Protein AF-0000000084846246 (afdb_homodimer)

Radius of gyration: 46.97 Å; Cα contacts (8 Å, |Δi|>4): 2317; chains: 2; bounding box: 76×144×104 Å

Organism: Agaricus bisporus var. burnettii (strain JB137-S8 / ATCC MYA-4627 / FGSC 10392) (NCBI:txid597362)

Sequence (1184 aa):
MSSSNAGAFTSNASPPGPIDEKIGGDTRLIQSSSTQSQSLTLPRLQWKISRKTLVYLRLLIFIILEMGYIILAAVCLAKPVPLSLHFNFAAEKVEGGFTVVFIVWQSIAILMGAYFAADAFSREWSFQLTHIAPGTDRNSLRAIDRVSTMTSGFIDRTSHLLFKKPSGTFKLAFLASISFMALSSLAPGTINVDTILIDSPTTLQIGRLVLSHATDDKFAKSITTIDRANLILRLEMIEHSPFGLNLEPNMLTVVPRVDLASFNGTIEYNSDVIEFHHDCHWEAPRFFYTSDDDVIIPAADQQWYGATVGLGLTYPGSSVGPLYLKSYPITGEVSTSAFIFSGGNTSISIPQSNPPKPFAIDLGSLPTTFDASGAGLELEFNSSYAPLSSILICDPRLKISGGRIRVTNDGTLKVINSGETPIGNIPRSEANLIFTNAFQIALWVPEILTEVNAVNNLASIMFMPNSSTVDWNTARNIRPLDLPSINKNMDTFMLSGAKAYIDGYNKKGTNPVAGYNLETVSAMGQRQTYALSTSKWLFIAIVALFAIATLLLLAIFTSTRKTERLPFDLINVFNALSEEGGTSGSLAAQNRMSSSNAGAFTSNASPPGPIDEKIGGDTRLIQSSSTQSQSLTLPRLQWKISRKTLVYLRLLIFIILEMGYIILAAVCLAKPVPLSLHFNFAAEKVEGGFTVVFIVWQSIAILMGAYFAADAFSREWSFQLTHIAPGTDRNSLRAIDRVSTMTSGFIDRTSHLLFKKPSGTFKLAFLASISFMALSSLAPGTINVDTILIDSPTTLQIGRLVLSHATDDKFAKSITTIDRANLILRLEMIEHSPFGLNLEPNMLTVVPRVDLASFNGTIEYNSDVIEFHHDCHWEAPRFFYTSDDDVIIPAADQQWYGATVGLGLTYPGSSVGPLYLKSYPITGEVSTSAFIFSGGNTSISIPQSNPPKPFAIDLGSLPTTFDASGAGLELEFNSSYAPLSSILICDPRLKISGGRIRVTNDGTLKVINSGETPIGNIPRSEANLIFTNAFQIALWVPEILTEVNAVNNLASIMFMPNSSTVDWNTARNIRPLDLPSINKNMDTFMLSGAKAYIDGYNKKGTNPVAGYNLETVSAMGQRQTYALSTSKWLFIAIVALFAIATLLLLAIFTSTRKTERLPFDLINVFNALSEEGGTSGSLAAQNR

Solvent-accessible surface area (backbone atoms only — not comparable to full-atom values): 62372 Å² total; per-residue (Å²): 127,89,70,82,75,80,78,77,81,69,80,65,81,69,79,78,71,83,76,73,71,74,74,71,70,81,68,76,74,70,72,75,68,78,67,72,72,65,71,72,62,62,70,76,73,64,70,73,60,49,73,66,54,51,53,54,47,28,51,47,49,24,52,52,47,49,48,52,51,51,50,51,43,47,48,20,55,75,45,62,46,74,49,89,67,85,63,91,65,55,68,62,55,54,42,22,51,52,36,25,52,39,36,47,53,43,49,57,28,44,57,38,49,47,47,57,33,31,40,38,33,14,21,45,37,48,57,49,57,71,69,53,63,94,84,70,55,78,64,58,54,53,61,40,32,44,50,21,26,40,68,35,46,70,67,47,44,50,49,41,59,73,76,43,90,64,54,72,56,43,55,41,25,52,52,31,49,53,34,48,53,48,45,62,28,45,48,38,27,19,56,42,72,39,80,41,76,41,83,38,82,41,76,41,48,25,22,30,56,71,75,63,61,85,50,85,71,19,60,49,33,48,50,52,39,23,47,44,7,26,53,42,34,46,35,39,75,48,66,67,39,83,68,85,62,42,68,42,86,49,46,44,55,57,35,65,78,70,71,52,84,81,35,80,33,43,36,34,37,73,42,28,33,37,38,44,54,45,51,57,50,74,37,51,54,47,86,40,76,45,95,84,71,43,44,36,32,60,52,96,93,38,68,31,31,62,51,38,68,42,99,38,64,82,39,62,21,14,17,44,35,44,36,43,66,87,50,63,79,51,35,35,73,36,42,51,28,41,31,40,38,13,14,18,29,96,84,43,49,42,81,94,40,85,72,72,38,55,26,30,29,28,48,69,92,50,53,57,30,80,35,87,33,12,31,24,40,77,44,95,79,32,42,6,22,16,38,28,32,28,28,40,40,34,35,34,68,78,42,81,18,7,25,36,37,35,36,40,59,88,38,42,39,41,74,78,43,74,75,44,77,58,75,66,46,60,40,65,39,50,54,11,38,44,56,35,37,31,50,43,48,42,38,58,49,78,42,75,91,46,67,41,25,34,57,24,50,60,50,30,58,42,42,34,64,64,32,63,72,43,42,54,69,74,43,56,60,42,51,63,50,58,63,72,57,32,23,52,35,49,39,56,50,46,59,45,14,43,57,37,44,29,54,4,57,48,42,58,68,57,34,39,47,71,39,65,38,68,40,81,40,74,25,40,33,23,41,78,39,44,18,38,31,38,38,69,67,49,46,52,51,42,54,51,40,49,52,50,33,52,52,34,50,52,49,43,57,53,48,54,70,70,43,93,62,49,50,56,35,60,66,49,52,47,52,57,57,53,62,57,42,71,73,54,83,32,80,76,55,66,80,106,138,84,80,80,70,83,75,78,81,64,82,61,86,77,70,93,77,76,88,72,80,67,79,71,74,73,68,68,76,70,74,76,67,79,68,71,74,65,68,71,61,63,70,74,74,67,73,72,61,50,73,64,54,50,52,54,48,29,51,48,51,25,51,51,47,50,48,51,51,51,49,53,43,48,48,19,54,75,44,63,44,74,48,89,66,84,63,91,64,58,67,62,56,54,42,22,51,51,38,25,52,38,36,48,54,42,50,58,28,44,57,37,50,48,49,58,33,33,42,38,32,14,20,47,36,49,58,47,56,71,67,55,63,94,80,70,54,76,64,58,54,52,60,43,31,42,50,22,26,42,67,34,47,72,66,46,44,50,49,38,60,74,76,44,90,63,54,72,57,42,54,43,26,52,53,33,50,52,35,49,53,50,44,62,28,45,47,36,27,20,56,42,72,40,80,42,77,42,82,37,82,43,77,41,47,25,21,30,56,71,76,65,61,86,52,87,69,18,61,49,34,48,51,54,38,24,47,42,7,24,54,43,34,46,35,39,74,47,66,65,38,82,67,87,61,43,67,42,85,50,47,45,54,58,35,67,77,69,70,51,82,81,33,79,33,41,38,35,35,73,42,27,33,38,39,44,55,44,51,60,52,77,39,51,55,47,86,39,77,45,98,86,72,43,40,37,33,60,52,96,93,38,67,31,30,63,50,39,70,41,98,39,62,83,38,60,20,15,15,45,35,44,37,42,67,87,51,62,79,51,36,35,72,35,43,51,28,42,32,42,39,12,14,18,27,96,85,43,49,42,82,92,40,85,72,73,38,54,25,30,29,28,48,69,93,52,53,57,30,83,38,88,34,11,31,23,39,77,43,96,80,31,42,6,21,15,38,29,31,30,28,42,39,35,36,35,68,78,42,81,21,8,24,37,35,37,36,39,58,88,38,41,38,41,73,78,43,74,75,43,76,59,76,65,45,60,39,66,39,51,53,11,38,45,55,37,37,30,52,42,46,44,36,58,50,77,43,74,88,45,65,41,26,33,57,24,50,61,49,30,59,43,43,33,63,66,33,64,73,44,43,55,68,74,43,54,61,40,52,62,50,59,63,72,59,32,24,52,34,49,39,56,50,45,59,45,16,42,58,39,45,30,52,5,58,49,40,59,69,58,33,38,47,69,38,65,36,69,41,80,41,71,25,38,31,21,41,76,39,45,18,38,32,38,38,69,68,48,46,54,53,42,52,52,40,50,51,51,34,52,51,34,51,50,50,42,56,55,48,54,70,70,43,91,61,50,50,57,37,61,64,50,52,47,52,58,55,54,62,54,47,70,73,55,85,36,82,74,56,66,82,104

Secondary structure (DSSP, 8-state):
--------------------------------------------------HHHHHHHHHHHHHHHHHHHHHHHHHHHHS-EE----S---HHHHHHHHHHHHHHHHHHHHHHHHHHHHHHHHTHHHHHHHHS-TT--HHHHHHHHHHHSTT--HHHHHHHHHHS---HHHHHHHHHHHHHHHHHHHGGGTEEEEEEEEEEEEEEEEE------SSTHHHHHHHHHHHHHHHHHIIIIIS----SPBPPTTEEE--B---GGG-SS-EEEEEEEEE---EEEEE----EE-TTS-EEEEETTEEEB--EE-SSSSSB--EEEEEB-S-HHHHTT---EEEEEEEB-SS-B-TT-SS--B-SBB-TTS--EEEEEEEEE--SS--EEEEEEEEEEEE---EEEEEEEEE-TTSBEEEEEEEE---SSS-HHHHHHHHHHTTHHHHHSPPTT--S-B--HHHHHHHSSSTTT--TTT--SBPPPPHHHHHHHHHHHHHHHHHHHHT-B---TT-SSPPB-EEEEEEEEEEEEEEEEE-HHHHHHHHHHHHHHHHHHHHHHHHHHHS-PPPS-HHHHHHHHHHHHHHS--HHHHT-/--------------------------------------------------HHHHHHHHHHHHHHHHHHHHHHHHHHHHS-EE----S---HHHHHHHHHHHHHHHHHHHHHHHHHHHHHHHHTHHHHHHHTS-TT--HHHHHHHHHHHSTT--HHHHHHHHHHS---HHHHHHHHHHHHHHHHHHHGGGTEEEEEEEEEEEEEEEEE------SSTHHHHHHHHHHHHHHHHHIIIIIS----SPBPPTTEEE--B---GGG-SS-EEEEEEEEE---EEEEE----EE-TTS-EEEEETTEEEB--EE-SSSSSB--EEEEEB-S-HHHHTT---EEEEEEEB-SS-B-TT-SS--B-SBB-TTS--EEEEEEEEE--SS--EEEEEEEEEEEE---EEEEEEEEE-TTSBEEEEEEEE---SSS-HHHHHHHHHHTTHHHHHSPPTT--S-B--HHHHHHHSSSTTT--TTT--SBPPPPHHHHHHHHHHHHHHHHHHHHT-B---TT-SSPPB-EEEEEEEEEEEEEEEEE-HHHHHHHHHHHHHHHHHHHHHHHHHHHS-PPPS-HHHHHHHHHHHHHHS--TTTTT-

Structure (mmCIF, N/CA/C/O backbone):
data_AF-0000000084846246-model_v1
#
loop_
_entity.id
_entity.type
_entity.pdbx_description
1 polymer 'Uncharacterized protein'
#
loop_
_atom_site.group_PDB
_atom_site.id
_atom_site.type_symbol
_atom_site.label_atom_id
_atom_site.label_alt_id
_atom_site.label_comp_id
_atom_site.label_asym_id
_atom_site.label_entity_id
_atom_site.label_seq_id
_atom_site.pdbx_PDB_ins_code
_atom_site.Cartn_x
_atom_site.Cartn_y
_atom_site.Cartn_z
_atom_site.occupancy
_atom_site.B_iso_or_equiv
_atom_site.auth_seq_id
_atom_site.auth_comp_id
_atom_site.auth_asym_id
_atom_site.auth_atom_id
_atom_site.pdbx_PDB_model_num
ATOM 1 N N . MET A 1 1 ? -12.75 27.969 -24.953 1 18.19 1 MET A N 1
ATOM 2 C CA . MET A 1 1 ? -14.117 27.578 -25.297 1 18.19 1 MET A CA 1
ATOM 3 C C . MET A 1 1 ? -14.148 26.828 -26.625 1 18.19 1 MET A C 1
ATOM 5 O O . MET A 1 1 ? -15.211 26.344 -27.047 1 18.19 1 MET A O 1
ATOM 9 N N . SER A 1 2 ? -13.094 26.891 -27.453 1 18.95 2 SER A N 1
ATOM 10 C CA . SER A 1 2 ? -13.414 26.609 -28.844 1 18.95 2 SER A CA 1
ATOM 11 C C . SER A 1 2 ? -13.805 25.141 -29.031 1 18.95 2 SER A C 1
ATOM 13 O O . SER A 1 2 ? -13.133 24.25 -28.5 1 18.95 2 SER A O 1
ATOM 15 N N . SER A 1 3 ? -15.047 24.844 -29.516 1 19.8 3 SER A N 1
ATOM 16 C CA . SER A 1 3 ? -16.141 23.906 -29.734 1 19.8 3 SER A CA 1
ATOM 17 C C . SER A 1 3 ? -15.789 22.891 -30.828 1 19.8 3 SER A C 1
ATOM 19 O O . SER A 1 3 ? -16.672 22.344 -31.484 1 19.8 3 SER A O 1
ATOM 21 N N . SER A 1 4 ? -14.484 22.578 -31.016 1 20.17 4 SER A N 1
ATOM 22 C CA . SER A 1 4 ? -14.258 21.922 -32.312 1 20.17 4 SER A CA 1
ATOM 23 C C . SER A 1 4 ? -15.109 20.672 -32.438 1 20.17 4 SER A C 1
ATOM 25 O O . SER A 1 4 ? -15.281 19.922 -31.484 1 20.17 4 SER A O 1
ATOM 27 N N . ASN A 1 5 ? -15.883 20.531 -33.5 1 18.47 5 ASN A N 1
ATOM 28 C CA . ASN A 1 5 ? -17.016 19.922 -34.188 1 18.47 5 ASN A CA 1
ATOM 29 C C . ASN A 1 5 ? -16.766 18.438 -34.5 1 18.47 5 ASN A C 1
ATOM 31 O O . ASN A 1 5 ? -15.977 18.109 -35.375 1 18.47 5 ASN A O 1
ATOM 35 N N . ALA A 1 6 ? -16.531 17.578 -33.469 1 20 6 ALA A N 1
ATOM 36 C CA . ALA A 1 6 ? -16.172 16.172 -33.656 1 20 6 ALA A CA 1
ATOM 37 C C . ALA A 1 6 ? -17.234 15.445 -34.5 1 20 6 ALA A C 1
ATOM 39 O O . ALA A 1 6 ? -18.391 15.359 -34.062 1 20 6 ALA A O 1
ATOM 40 N N . GLY A 1 7 ? -17.109 15.508 -35.875 1 17.5 7 GLY A N 1
ATOM 41 C CA . GLY A 1 7 ? -17.984 15.109 -36.938 1 17.5 7 GLY A CA 1
ATOM 42 C C . GLY A 1 7 ? -18.484 13.68 -36.812 1 17.5 7 GLY A C 1
ATOM 43 O O . GLY A 1 7 ? -17.75 12.789 -36.406 1 17.5 7 GLY A O 1
ATOM 44 N N . ALA A 1 8 ? -19.734 13.406 -36.5 1 19.94 8 ALA A N 1
ATOM 45 C CA . ALA A 1 8 ? -20.719 12.359 -36.188 1 19.94 8 ALA A CA 1
ATOM 46 C C . ALA A 1 8 ? -20.859 11.398 -37.375 1 19.94 8 ALA A C 1
ATOM 48 O O . ALA A 1 8 ? -21.438 11.75 -38.406 1 19.94 8 ALA A O 1
ATOM 49 N N . PHE A 1 9 ? -19.688 10.742 -37.938 1 18.62 9 PHE A N 1
ATOM 50 C CA . PHE A 1 9 ? -19.828 10.062 -39.188 1 18.62 9 PHE A CA 1
ATOM 51 C C . PHE A 1 9 ? -20.969 9.047 -39.156 1 18.62 9 PHE A C 1
ATOM 53 O O . PHE A 1 9 ? -21.047 8.25 -38.219 1 18.62 9 PHE A O 1
ATOM 60 N N . THR A 1 10 ? -22.125 9.352 -39.625 1 20.64 10 THR A N 1
ATOM 61 C CA . THR A 1 10 ? -23.469 8.805 -39.781 1 20.64 10 THR A CA 1
ATOM 62 C C . THR A 1 10 ? -23.438 7.523 -40.594 1 20.64 10 THR A C 1
ATOM 64 O O . THR A 1 10 ? -24.453 7.105 -41.156 1 20.64 10 THR A O 1
ATOM 67 N N . SER A 1 11 ? -22.453 6.562 -40.281 1 18.77 11 SER A N 1
ATOM 68 C CA . SER A 1 11 ? -22.266 5.512 -41.281 1 18.77 11 SER A CA 1
ATOM 69 C C . SER A 1 11 ? -23.578 4.762 -41.531 1 18.77 11 SER A C 1
ATOM 71 O O . SER A 1 11 ? -24.188 4.242 -40.594 1 18.77 11 SER A O 1
ATOM 73 N N . ASN A 1 12 ? -24.312 5.125 -42.5 1 19.8 12 ASN A N 1
ATOM 74 C CA . ASN A 1 12 ? -25.641 4.844 -43.031 1 19.8 12 ASN A CA 1
ATOM 75 C C . ASN A 1 12 ? -25.75 3.395 -43.5 1 19.8 12 ASN A C 1
ATOM 77 O O . ASN A 1 12 ? -26.672 3.047 -44.25 1 19.8 12 ASN A O 1
ATOM 81 N N . ALA A 1 13 ? -24.734 2.547 -43.188 1 22.73 13 ALA A N 1
ATOM 82 C CA . ALA A 1 13 ? -24.734 1.451 -44.156 1 22.73 13 ALA A CA 1
ATOM 83 C C . ALA A 1 13 ? -26.047 0.683 -44.125 1 22.73 13 ALA A C 1
ATOM 85 O O . ALA A 1 13 ? -26.562 0.363 -43.062 1 22.73 13 ALA A O 1
ATOM 86 N N . SER A 1 14 ? -26.797 0.843 -45.188 1 21.59 14 SER A N 1
ATOM 87 C CA . SER A 1 14 ? -28.156 0.459 -45.531 1 21.59 14 SER A CA 1
ATOM 88 C C . SER A 1 14 ? -28.328 -1.054 -45.469 1 21.59 14 SER A C 1
ATOM 90 O O . SER A 1 14 ? -27.469 -1.81 -45.906 1 21.59 14 SER A O 1
ATOM 92 N N . PRO A 1 15 ? -29.141 -1.562 -44.531 1 24.22 15 PRO A N 1
ATOM 93 C CA . PRO A 1 15 ? -29.328 -2.969 -44.156 1 24.22 15 PRO A CA 1
ATOM 94 C C . PRO A 1 15 ? -29.812 -3.824 -45.312 1 24.22 15 PRO A C 1
ATOM 96 O O . PRO A 1 15 ? -30.828 -3.52 -45.938 1 24.22 15 PRO A O 1
ATOM 99 N N . PRO A 1 16 ? -28.781 -4.332 -46.125 1 23.89 16 PRO A N 1
ATOM 100 C CA . PRO A 1 16 ? -29.125 -4.926 -47.438 1 23.89 16 PRO A CA 1
ATOM 101 C C . PRO A 1 16 ? -30.312 -5.887 -47.344 1 23.89 16 PRO A C 1
ATOM 103 O O . PRO A 1 16 ? -30.594 -6.43 -46.25 1 23.89 16 PRO A O 1
ATOM 106 N N . GLY A 1 17 ? -31.25 -5.664 -48.188 1 22.94 17 GLY A N 1
ATOM 107 C CA . GLY A 1 17 ? -32.625 -6.125 -48.406 1 22.94 17 GLY A CA 1
ATOM 108 C C . GLY A 1 17 ? -32.719 -7.633 -48.562 1 22.94 17 GLY A C 1
ATOM 109 O O . GLY A 1 17 ? -31.703 -8.312 -48.75 1 22.94 17 GLY A O 1
ATOM 110 N N . PRO A 1 18 ? -33.75 -8.172 -47.875 1 24 18 PRO A N 1
ATOM 111 C CA . PRO A 1 18 ? -34.062 -9.57 -47.594 1 24 18 PRO A CA 1
ATOM 112 C C . PRO A 1 18 ? -34.094 -10.445 -48.844 1 24 18 PRO A C 1
ATOM 114 O O . PRO A 1 18 ? -34.781 -10.109 -49.812 1 24 18 PRO A O 1
ATOM 117 N N . ILE A 1 19 ? -32.906 -10.867 -49.281 1 22.38 19 ILE A N 1
ATOM 118 C CA . ILE A 1 19 ? -32.781 -11.594 -50.562 1 22.38 19 ILE A CA 1
ATOM 119 C C . ILE A 1 19 ? -33.812 -12.727 -50.594 1 22.38 19 ILE A C 1
ATOM 121 O O . ILE A 1 19 ? -33.875 -13.531 -49.656 1 22.38 19 ILE A O 1
ATOM 125 N N . ASP A 1 20 ? -34.812 -12.492 -51.344 1 22.88 20 ASP A N 1
ATOM 126 C CA . ASP A 1 20 ? -36 -13.266 -51.688 1 22.88 20 ASP A CA 1
ATOM 127 C C . ASP A 1 20 ? -35.656 -14.609 -52.312 1 22.88 20 ASP A C 1
ATOM 129 O O . ASP A 1 20 ? -35.281 -14.672 -53.5 1 22.88 20 ASP A O 1
ATOM 133 N N . GLU A 1 21 ? -34.656 -15.211 -51.688 1 20.56 21 GLU A N 1
ATOM 134 C CA . GLU A 1 21 ? -34.188 -16.359 -52.469 1 20.56 21 GLU A CA 1
ATOM 135 C C . GLU A 1 21 ? -35.344 -17.328 -52.75 1 20.56 21 GLU A C 1
ATOM 137 O O . GLU A 1 21 ? -36 -17.812 -51.812 1 20.56 21 GLU A O 1
ATOM 142 N N . LYS A 1 22 ? -36.062 -16.922 -53.781 1 23.28 22 LYS A N 1
ATOM 143 C CA . LYS A 1 22 ? -37.156 -17.734 -54.375 1 23.28 22 LYS A CA 1
ATOM 144 C C . LYS A 1 22 ? -36.688 -19.172 -54.531 1 23.28 22 LYS A C 1
ATOM 146 O O . LYS A 1 22 ? -35.875 -19.469 -55.406 1 23.28 22 LYS A O 1
ATOM 151 N N . ILE A 1 23 ? -36.531 -19.922 -53.438 1 21.77 23 ILE A N 1
ATOM 152 C CA . ILE A 1 23 ? -36.125 -21.312 -53.375 1 21.77 23 ILE A CA 1
ATOM 153 C C . ILE A 1 23 ? -37.062 -22.172 -54.219 1 21.77 23 ILE A C 1
ATOM 155 O O . ILE A 1 23 ? -38.219 -22.312 -53.906 1 21.77 23 ILE A O 1
ATOM 159 N N . GLY A 1 24 ? -37.125 -21.781 -55.562 1 21.94 24 GLY A N 1
ATOM 160 C CA . GLY A 1 24 ? -37.938 -22.547 -56.469 1 21.94 24 GLY A CA 1
ATOM 161 C C . GLY A 1 24 ? -37.781 -24.047 -56.312 1 21.94 24 GLY A C 1
ATOM 162 O O . GLY A 1 24 ? -36.656 -24.516 -56 1 21.94 24 GLY A O 1
ATOM 163 N N . GLY A 1 25 ? -38.906 -24.641 -55.875 1 22.72 25 GLY A N 1
ATOM 164 C CA . GLY A 1 25 ? -39.188 -26 -55.438 1 22.72 25 GLY A CA 1
ATOM 165 C C . GLY A 1 25 ? -38.906 -27.047 -56.5 1 22.72 25 GLY A C 1
ATOM 166 O O . GLY A 1 25 ? -39.375 -28.172 -56.438 1 22.72 25 GLY A O 1
ATOM 167 N N . ASP A 1 26 ? -38.281 -26.516 -57.594 1 23.31 26 ASP A N 1
ATOM 168 C CA . ASP A 1 26 ? -38.344 -27.562 -58.625 1 23.31 26 ASP A CA 1
ATOM 169 C C . ASP A 1 26 ? -37.844 -28.891 -58.094 1 23.31 26 ASP A C 1
ATOM 171 O O . ASP A 1 26 ? -36.781 -28.953 -57.438 1 23.31 26 ASP A O 1
ATOM 175 N N . THR A 1 27 ? -38.781 -29.844 -58.031 1 23.67 27 THR A N 1
ATOM 176 C CA . THR A 1 27 ? -38.969 -31.172 -57.469 1 23.67 27 THR A CA 1
ATOM 177 C C . THR A 1 27 ? -38 -32.156 -58.125 1 23.67 27 THR A C 1
ATOM 179 O O . THR A 1 27 ? -38.094 -33.375 -57.875 1 23.67 27 THR A O 1
ATOM 182 N N . ARG A 1 28 ? -37.375 -31.719 -59.188 1 26.95 28 ARG A N 1
ATOM 183 C CA . ARG A 1 28 ? -37 -32.781 -60.094 1 26.95 28 ARG A CA 1
ATOM 184 C C . ARG A 1 28 ? -36.312 -33.906 -59.344 1 26.95 28 ARG A C 1
ATOM 186 O O . ARG A 1 28 ? -35.375 -33.688 -58.562 1 26.95 28 ARG A O 1
ATOM 193 N N . LEU A 1 29 ? -37.062 -35 -59.312 1 19.91 29 LEU A N 1
ATOM 194 C CA . LEU A 1 29 ? -36.812 -36.344 -58.812 1 19.91 29 LEU A CA 1
ATOM 195 C C . LEU A 1 29 ? -35.438 -36.844 -59.25 1 19.91 29 LEU A C 1
ATOM 197 O O . LEU A 1 29 ? -35.188 -37 -60.438 1 19.91 29 LEU A O 1
ATOM 201 N N . ILE A 1 30 ? -34.469 -36.219 -58.719 1 24.86 30 ILE A N 1
ATOM 202 C CA . ILE A 1 30 ? -33.156 -36.656 -59.156 1 24.86 30 ILE A CA 1
ATOM 203 C C . ILE A 1 30 ? -33.031 -38.188 -59.031 1 24.86 30 ILE A C 1
ATOM 205 O O . ILE A 1 30 ? -33.344 -38.75 -57.969 1 24.86 30 ILE A O 1
ATOM 209 N N . GLN A 1 31 ? -33.281 -38.812 -60.188 1 23.14 31 GLN A N 1
ATOM 210 C CA . GLN A 1 31 ? -33 -40.219 -60.469 1 23.14 31 GLN A CA 1
ATOM 211 C C . GLN A 1 31 ? -31.688 -40.656 -59.781 1 23.14 31 GLN A C 1
ATOM 213 O O . GLN A 1 31 ? -30.656 -40 -59.938 1 23.14 31 GLN A O 1
ATOM 218 N N . SER A 1 32 ? -31.906 -41.219 -58.688 1 22.48 32 SER A N 1
ATOM 219 C CA . SER A 1 32 ? -30.875 -41.781 -57.812 1 22.48 32 SER A CA 1
ATOM 220 C C . SER A 1 32 ? -29.859 -42.594 -58.594 1 22.48 32 SER A C 1
ATOM 222 O O . SER A 1 32 ? -30.188 -43.625 -59.156 1 22.48 32 SER A O 1
ATOM 224 N N . SER A 1 33 ? -29.203 -41.875 -59.594 1 25.62 33 SER A N 1
ATOM 225 C CA . SER A 1 33 ? -28.125 -42.625 -60.219 1 25.62 33 SER A CA 1
ATOM 226 C C . SER A 1 33 ? -27.344 -43.438 -59.188 1 25.62 33 SER A C 1
ATOM 228 O O . SER A 1 33 ? -26.969 -42.875 -58.125 1 25.62 33 SER A O 1
ATOM 230 N N . SER A 1 34 ? -27.641 -44.719 -59.125 1 25.38 34 SER A N 1
ATOM 231 C CA . SER A 1 34 ? -26.906 -45.719 -58.344 1 25.38 34 SER A CA 1
ATOM 232 C C . SER A 1 34 ? -25.406 -45.531 -58.438 1 25.38 34 SER A C 1
ATOM 234 O O . SER A 1 34 ? -24.812 -45.719 -59.5 1 25.38 34 SER A O 1
ATOM 236 N N . THR A 1 35 ? -25 -44.344 -58.031 1 26.62 35 THR A N 1
ATOM 237 C CA . THR A 1 35 ? -23.547 -44.156 -58 1 26.62 35 THR A CA 1
ATOM 238 C C . THR A 1 35 ? -22.844 -45.375 -57.438 1 26.62 35 THR A C 1
ATOM 240 O O . THR A 1 35 ? -23.172 -45.812 -56.344 1 26.62 35 THR A O 1
ATOM 243 N N . GLN A 1 36 ? -22.453 -46.219 -58.344 1 25.88 36 GLN A N 1
ATOM 244 C CA . GLN A 1 36 ? -21.469 -47.281 -58.062 1 25.88 36 GLN A CA 1
ATOM 245 C C . GLN A 1 36 ? -20.406 -46.781 -57.062 1 25.88 36 GLN A C 1
ATOM 247 O O . GLN A 1 36 ? -19.734 -45.781 -57.344 1 25.88 36 GLN A O 1
ATOM 252 N N . SER A 1 37 ? -20.859 -46.781 -55.844 1 24.59 37 SER A N 1
ATOM 253 C CA . SER A 1 37 ? -19.875 -46.5 -54.812 1 24.59 37 SER A CA 1
ATOM 254 C C . SER A 1 37 ? -18.531 -47.156 -55.125 1 24.59 37 SER A C 1
ATOM 256 O O . SER A 1 37 ? -18.422 -48.375 -55.156 1 24.59 37 SER A O 1
ATOM 258 N N . GLN A 1 38 ? -17.938 -46.656 -56.281 1 24.97 38 GLN A N 1
ATOM 259 C CA . GLN A 1 38 ? -16.531 -47.031 -56.375 1 24.97 38 GLN A CA 1
ATOM 260 C C . GLN A 1 38 ? -15.859 -47 -55.031 1 24.97 38 GLN A C 1
ATOM 262 O O . GLN A 1 38 ? -15.828 -45.969 -54.375 1 24.97 38 GLN A O 1
ATOM 267 N N . SER A 1 39 ? -16.109 -48.094 -54.344 1 25.16 39 SER A N 1
ATOM 268 C CA . SER A 1 39 ? -15.273 -48.25 -53.156 1 25.16 39 SER A CA 1
ATOM 269 C C . SER A 1 39 ? -13.891 -47.656 -53.375 1 25.16 39 SER A C 1
ATOM 271 O O . SER A 1 39 ? -13.195 -48.031 -54.344 1 25.16 39 SER A O 1
ATOM 273 N N . LEU A 1 40 ? -13.859 -46.312 -53.312 1 26.42 40 LEU A N 1
ATOM 274 C CA . LEU A 1 40 ? -12.523 -45.719 -53.219 1 26.42 40 LEU A CA 1
ATOM 275 C C . LEU A 1 40 ? -11.57 -46.688 -52.5 1 26.42 40 LEU A C 1
ATOM 277 O O . LEU A 1 40 ? -11.641 -46.844 -51.281 1 26.42 40 LEU A O 1
ATOM 281 N N . THR A 1 41 ? -11.477 -47.844 -53.125 1 26.72 41 THR A N 1
ATOM 282 C CA . THR A 1 41 ? -10.297 -48.531 -52.656 1 26.72 41 THR A CA 1
ATOM 283 C C . THR A 1 41 ? -9.133 -47.562 -52.469 1 26.72 41 THR A C 1
ATOM 285 O O . THR A 1 41 ? -8.688 -46.938 -53.406 1 26.72 41 THR A O 1
ATOM 288 N N . LEU A 1 42 ? -9.258 -46.781 -51.531 1 28.36 42 LEU A N 1
ATOM 289 C CA . LEU A 1 42 ? -8.008 -46.062 -51.281 1 28.36 42 LEU A CA 1
ATOM 290 C C . LEU A 1 42 ? -6.812 -46.875 -51.781 1 28.36 42 LEU A C 1
ATOM 292 O O . LEU A 1 42 ? -6.723 -48.062 -51.531 1 28.36 42 LEU A O 1
ATOM 296 N N . PRO A 1 43 ? -6.344 -46.562 -52.969 1 32.25 43 PRO A N 1
ATOM 297 C CA . PRO A 1 43 ? -5.113 -47.281 -53.281 1 32.25 43 PRO A CA 1
ATOM 298 C C . PRO A 1 43 ? -4.309 -47.656 -52.062 1 32.25 43 PRO A C 1
ATOM 300 O O . PRO A 1 43 ? -4.27 -46.906 -51.094 1 32.25 43 PRO A O 1
ATOM 303 N N . ARG A 1 44 ? -4.32 -48.938 -51.688 1 35.75 44 ARG A N 1
ATOM 304 C CA . ARG A 1 44 ? -3.25 -49.406 -50.812 1 35.75 44 ARG A CA 1
ATOM 305 C C . ARG A 1 44 ? -1.992 -48.562 -50.969 1 35.75 44 ARG A C 1
ATOM 307 O O . ARG A 1 44 ? -1.279 -48.688 -51.969 1 35.75 44 ARG A O 1
ATOM 314 N N . LEU A 1 45 ? -2.072 -47.25 -51 1 30.64 45 LEU A N 1
ATOM 315 C CA . LEU A 1 45 ? -0.738 -46.719 -50.781 1 30.64 45 LEU A CA 1
ATOM 316 C C . LEU A 1 45 ? 0.104 -47.625 -49.938 1 30.64 45 LEU A C 1
ATOM 318 O O . LEU A 1 45 ? -0.103 -47.719 -48.719 1 30.64 45 LEU A O 1
ATOM 322 N N . GLN A 1 46 ? 0.221 -48.875 -50.219 1 35.78 46 GLN A N 1
ATOM 323 C CA . GLN A 1 46 ? 1.325 -49.719 -49.781 1 35.78 46 GLN A CA 1
ATOM 324 C C . GLN A 1 46 ? 2.588 -48.906 -49.531 1 35.78 46 GLN A C 1
ATOM 326 O O . GLN A 1 46 ? 3.322 -48.594 -50.469 1 35.78 46 GLN A O 1
ATOM 331 N N . TRP A 1 47 ? 2.609 -47.781 -49.094 1 40.06 47 TRP A N 1
ATOM 332 C CA . TRP A 1 47 ? 3.906 -47.25 -48.719 1 40.06 47 TRP A CA 1
ATOM 333 C C . TRP A 1 47 ? 4.832 -48.375 -48.219 1 40.06 47 TRP A C 1
ATOM 335 O O . TRP A 1 47 ? 4.527 -49.031 -47.25 1 40.06 47 TRP A O 1
ATOM 345 N N . LYS A 1 48 ? 5.27 -49.156 -49.062 1 44.44 48 LYS A N 1
ATOM 346 C CA . LYS A 1 48 ? 6.379 -50.094 -48.938 1 44.44 48 LYS A CA 1
ATOM 347 C C . LYS A 1 48 ? 7.461 -49.562 -48 1 44.44 48 LYS A C 1
ATOM 349 O O . LYS A 1 48 ? 8.547 -49.188 -48.469 1 44.44 48 LYS A O 1
ATOM 354 N N . ILE A 1 49 ? 7.23 -48.656 -47.219 1 50.47 49 ILE A N 1
ATOM 355 C CA . ILE A 1 49 ? 8.344 -48.375 -46.312 1 50.47 49 ILE A CA 1
ATOM 356 C C . ILE A 1 49 ? 8.859 -49.656 -45.719 1 50.47 49 ILE A C 1
ATOM 358 O O . ILE A 1 49 ? 8.094 -50.438 -45.094 1 50.47 49 ILE A O 1
ATOM 362 N N . SER A 1 50 ? 9.984 -50.094 -46.281 1 60.81 50 SER A N 1
ATOM 363 C CA . SER A 1 50 ? 10.609 -51.281 -45.781 1 60.81 50 SER A CA 1
ATOM 364 C C . SER A 1 50 ? 10.547 -51.344 -44.25 1 60.81 50 SER A C 1
ATOM 366 O O . SER A 1 50 ? 10.508 -50.281 -43.594 1 60.81 50 SER A O 1
ATOM 368 N N . ARG A 1 51 ? 10.039 -52.344 -43.688 1 66.25 51 ARG A N 1
ATOM 369 C CA . ARG A 1 51 ? 10 -52.531 -42.25 1 66.25 51 ARG A CA 1
ATOM 370 C C . ARG A 1 51 ? 11.234 -51.938 -41.562 1 66.25 51 ARG A C 1
ATOM 372 O O . ARG A 1 51 ? 11.156 -51.406 -40.469 1 66.25 51 ARG A O 1
ATOM 379 N N . LYS A 1 52 ? 12.281 -51.938 -42.312 1 70.69 52 LYS A N 1
ATOM 380 C CA . LYS A 1 52 ? 13.516 -51.375 -41.781 1 70.69 52 LYS A CA 1
ATOM 381 C C . LYS A 1 52 ? 13.445 -49.875 -41.688 1 70.69 52 LYS A C 1
ATOM 383 O O . LYS A 1 52 ? 13.859 -49.281 -40.688 1 70.69 52 LYS A O 1
ATOM 388 N N . THR A 1 53 ? 12.914 -49.312 -42.656 1 77.94 53 THR A N 1
ATOM 389 C CA . THR A 1 53 ? 12.82 -47.844 -42.719 1 77.94 53 THR A CA 1
ATOM 390 C C . THR A 1 53 ? 11.844 -47.344 -41.656 1 77.94 53 THR A C 1
ATOM 392 O O . THR A 1 53 ? 12.062 -46.281 -41.031 1 77.94 53 THR A O 1
ATOM 395 N N . LEU A 1 54 ? 10.859 -48.062 -41.375 1 79.25 54 LEU A N 1
ATOM 396 C CA . LEU A 1 54 ? 9.859 -47.656 -40.375 1 79.25 54 LEU A CA 1
ATOM 397 C C . LEU A 1 54 ? 10.453 -47.656 -38.969 1 79.25 54 LEU A C 1
ATOM 399 O O . LEU A 1 54 ? 10.102 -46.812 -38.125 1 79.25 54 LEU A O 1
ATOM 403 N N . VAL A 1 55 ? 11.32 -48.594 -38.781 1 80.38 55 VAL A N 1
ATOM 404 C CA . VAL A 1 55 ? 11.969 -48.688 -37.469 1 80.38 55 VAL A CA 1
ATOM 405 C C . VAL A 1 55 ? 12.891 -47.5 -37.281 1 80.38 55 VAL A C 1
ATOM 407 O O . VAL A 1 55 ? 12.906 -46.906 -36.188 1 80.38 55 VAL A O 1
ATOM 410 N N . TYR A 1 56 ? 13.547 -47.094 -38.312 1 86.69 56 TYR A N 1
ATOM 411 C CA . TYR A 1 56 ? 14.43 -45.938 -38.219 1 86.69 56 TYR A CA 1
ATOM 412 C C . TYR A 1 56 ? 13.617 -44.656 -38.062 1 86.69 56 TYR A C 1
ATOM 414 O O . TYR A 1 56 ? 14.023 -43.75 -37.344 1 86.69 56 TYR A O 1
ATOM 422 N N . LEU A 1 57 ? 12.484 -44.625 -38.688 1 88.12 57 LEU A N 1
ATOM 423 C CA . LEU A 1 57 ? 11.633 -43.438 -38.562 1 88.12 57 LEU A CA 1
ATOM 424 C C . LEU A 1 57 ? 11.078 -43.312 -37.156 1 88.12 57 LEU A C 1
ATOM 426 O O . LEU A 1 57 ? 10.992 -42.188 -36.625 1 88.12 57 LEU A O 1
ATOM 430 N N . ARG A 1 58 ? 10.727 -44.344 -36.531 1 88.06 58 ARG A N 1
ATOM 431 C CA . ARG A 1 58 ? 10.203 -44.312 -35.188 1 88.06 58 ARG A CA 1
ATOM 432 C C . ARG A 1 58 ? 11.258 -43.812 -34.188 1 88.06 58 ARG A C 1
ATOM 434 O O . ARG A 1 58 ? 10.969 -43.031 -33.281 1 88.06 58 ARG A O 1
ATOM 441 N N . LEU A 1 59 ? 12.359 -44.344 -34.438 1 90 59 LEU A N 1
ATOM 442 C CA . LEU A 1 59 ? 13.453 -43.906 -33.594 1 90 59 LEU A CA 1
ATOM 443 C C . LEU A 1 59 ? 13.742 -42.406 -33.75 1 90 59 LEU A C 1
ATOM 445 O O . LEU A 1 59 ? 13.938 -41.688 -32.781 1 90 59 LEU A O 1
ATOM 449 N N . LEU A 1 60 ? 13.68 -42 -34.969 1 92.06 60 LEU A N 1
ATOM 450 C CA . LEU A 1 60 ? 13.938 -40.594 -35.281 1 92.06 60 LEU A CA 1
ATOM 451 C C . LEU A 1 60 ? 12.852 -39.719 -34.688 1 92.06 60 LEU A C 1
ATOM 453 O O . LEU A 1 60 ? 13.141 -38.656 -34.125 1 92.06 60 LEU A O 1
ATOM 457 N N . ILE A 1 61 ? 11.641 -40.062 -34.781 1 91.94 61 ILE A N 1
ATOM 458 C CA . ILE A 1 61 ? 10.531 -39.281 -34.25 1 91.94 61 ILE A CA 1
ATOM 459 C C . ILE A 1 61 ? 10.633 -39.188 -32.719 1 91.94 61 ILE A C 1
ATOM 461 O O . ILE A 1 61 ? 10.383 -38.125 -32.156 1 91.94 61 ILE A O 1
ATOM 465 N N . PHE A 1 62 ? 11.008 -40.281 -32.094 1 93.12 62 PHE A N 1
ATOM 466 C CA . PHE A 1 62 ? 11.195 -40.281 -30.656 1 93.12 62 PHE A CA 1
ATOM 467 C C . PHE A 1 62 ? 12.258 -39.281 -30.25 1 93.12 62 PHE A C 1
ATOM 469 O O . PHE A 1 62 ? 12.039 -38.469 -29.344 1 93.12 62 PHE A O 1
ATOM 476 N N . ILE A 1 63 ? 13.312 -39.281 -30.984 1 93.56 63 ILE A N 1
ATOM 477 C CA . ILE A 1 63 ? 14.43 -38.406 -30.641 1 93.56 63 ILE A CA 1
ATOM 478 C C . ILE A 1 63 ? 14.039 -36.969 -30.922 1 93.56 63 ILE A C 1
ATOM 480 O O . ILE A 1 63 ? 14.297 -36.062 -30.094 1 93.56 63 ILE A O 1
ATOM 484 N N . ILE A 1 64 ? 13.305 -36.656 -31.953 1 94.38 64 ILE A N 1
ATOM 485 C CA . ILE A 1 64 ? 12.93 -35.312 -32.344 1 94.38 64 ILE A CA 1
ATOM 486 C C . ILE A 1 64 ? 11.922 -34.75 -31.328 1 94.38 64 ILE A C 1
ATOM 488 O O . ILE A 1 64 ? 12.047 -33.594 -30.891 1 94.38 64 ILE A O 1
ATOM 492 N N . LEU A 1 65 ? 11.008 -35.5 -30.938 1 95 65 LEU A N 1
ATOM 493 C CA . LEU A 1 65 ? 9.977 -35.031 -30.031 1 95 65 LEU A CA 1
ATOM 494 C C . LEU A 1 65 ? 10.555 -34.781 -28.625 1 95 65 LEU A C 1
ATOM 496 O O . LEU A 1 65 ? 10.25 -33.781 -28 1 95 65 LEU A O 1
ATOM 500 N N . GLU A 1 66 ? 11.375 -35.719 -28.25 1 95.69 66 GLU A N 1
ATOM 501 C CA . GLU A 1 66 ? 11.969 -35.531 -26.922 1 95.69 66 GLU A CA 1
ATOM 502 C C . GLU A 1 66 ? 12.969 -34.406 -26.906 1 95.69 66 GLU A C 1
ATOM 504 O O . GLU A 1 66 ? 13.039 -33.656 -25.922 1 95.69 66 GLU A O 1
ATOM 509 N N . MET A 1 67 ? 13.656 -34.281 -27.938 1 94.75 67 MET A N 1
ATOM 510 C CA . MET A 1 67 ? 14.586 -33.156 -28.031 1 94.75 67 MET A CA 1
ATOM 511 C C . MET A 1 67 ? 13.828 -31.828 -28.094 1 94.75 67 MET A C 1
ATOM 513 O O . MET A 1 67 ? 14.266 -30.828 -27.5 1 94.75 67 MET A O 1
ATOM 517 N N . GLY A 1 68 ? 12.781 -31.859 -28.828 1 94.81 68 GLY A N 1
ATOM 518 C CA . GLY A 1 68 ? 11.945 -30.672 -28.859 1 94.81 68 GLY A CA 1
ATOM 519 C C . GLY A 1 68 ? 11.43 -30.281 -27.484 1 94.81 68 GLY A C 1
ATOM 520 O O . GLY A 1 68 ? 11.422 -29.094 -27.125 1 94.81 68 GLY A O 1
ATOM 521 N N . TYR A 1 69 ? 11.016 -31.234 -26.703 1 95 69 TYR A N 1
ATOM 522 C CA . TYR A 1 69 ? 10.523 -30.984 -25.344 1 95 69 TYR A CA 1
ATOM 523 C C . TYR A 1 69 ? 11.641 -30.453 -24.453 1 95 69 TYR A C 1
ATOM 525 O O . TYR A 1 69 ? 11.43 -29.516 -23.672 1 95 69 TYR A O 1
ATOM 533 N N . ILE A 1 70 ? 12.766 -31.078 -24.578 1 94.5 70 ILE A N 1
ATOM 534 C CA . ILE A 1 70 ? 13.914 -30.688 -23.75 1 94.5 70 ILE A CA 1
ATOM 535 C C . ILE A 1 70 ? 14.344 -29.266 -24.125 1 94.5 70 ILE A C 1
ATOM 537 O O . ILE A 1 70 ? 14.68 -28.469 -23.234 1 94.5 70 ILE A O 1
ATOM 541 N N . ILE A 1 71 ? 14.305 -28.953 -25.375 1 94.38 71 ILE A N 1
ATOM 542 C CA . ILE A 1 71 ? 14.664 -27.609 -25.797 1 94.38 71 ILE A CA 1
ATOM 543 C C . ILE A 1 71 ? 13.656 -26.609 -25.25 1 94.38 71 ILE A C 1
ATOM 545 O O . ILE A 1 71 ? 14.039 -25.547 -24.734 1 94.38 71 ILE A O 1
ATOM 549 N N . LEU A 1 72 ? 12.469 -26.891 -25.328 1 94.25 72 LEU A N 1
ATOM 550 C CA . LEU A 1 72 ? 11.445 -26.016 -24.781 1 94.25 72 LEU A CA 1
ATOM 551 C C . LEU A 1 72 ? 11.625 -25.828 -23.281 1 94.25 72 LEU A C 1
ATOM 553 O O . LEU A 1 72 ? 11.523 -24.703 -22.766 1 94.25 72 LEU A O 1
ATOM 557 N N . ALA A 1 73 ? 11.844 -26.891 -22.609 1 93.88 73 ALA A N 1
ATOM 558 C CA . ALA A 1 73 ? 12.055 -26.828 -21.172 1 93.88 73 ALA A CA 1
ATOM 559 C C . ALA A 1 73 ? 13.312 -26.016 -20.844 1 93.88 73 ALA A C 1
ATOM 561 O O . ALA A 1 73 ? 13.344 -25.297 -19.844 1 93.88 73 ALA A O 1
ATOM 562 N N . ALA A 1 74 ? 14.281 -26.141 -21.641 1 93.81 74 ALA A N 1
ATOM 563 C CA . ALA A 1 74 ? 15.516 -25.406 -21.438 1 93.81 74 ALA A CA 1
ATOM 564 C C . ALA A 1 74 ? 15.297 -23.906 -21.625 1 93.81 74 ALA A C 1
ATOM 566 O O . ALA A 1 74 ? 15.828 -23.094 -20.875 1 93.81 74 ALA A O 1
ATOM 567 N N . VAL A 1 75 ? 14.578 -23.609 -22.641 1 93.62 75 VAL A N 1
ATOM 568 C CA . VAL A 1 75 ? 14.266 -22.219 -22.906 1 93.62 75 VAL A CA 1
ATOM 569 C C . VAL A 1 75 ? 13.469 -21.625 -21.734 1 93.62 75 VAL A C 1
ATOM 571 O O . VAL A 1 75 ? 13.727 -20.516 -21.297 1 93.62 75 VAL A O 1
ATOM 574 N N . CYS A 1 76 ? 12.531 -22.359 -21.234 1 92 76 CYS A N 1
ATOM 575 C CA . CYS A 1 76 ? 11.719 -21.922 -20.109 1 92 76 CYS A CA 1
ATOM 576 C C . CYS A 1 76 ? 12.547 -21.797 -18.844 1 92 76 CYS A C 1
ATOM 578 O O . CYS A 1 76 ? 12.219 -21.031 -17.938 1 92 76 CYS A O 1
ATOM 580 N N . LEU A 1 77 ? 13.555 -22.656 -18.75 1 90.62 77 LEU A N 1
ATOM 581 C CA . LEU A 1 77 ? 14.453 -22.625 -17.594 1 90.62 77 LEU A CA 1
ATOM 582 C C . LEU A 1 77 ? 15.32 -21.375 -17.641 1 90.62 77 LEU A C 1
ATOM 584 O O . LEU A 1 77 ? 15.594 -20.766 -16.594 1 90.62 77 LEU A O 1
ATOM 588 N N . ALA A 1 78 ? 15.781 -20.984 -18.797 1 90.88 78 ALA A N 1
ATOM 589 C CA . ALA A 1 78 ? 16.609 -19.797 -18.938 1 90.88 78 ALA A CA 1
ATOM 590 C C . ALA A 1 78 ? 15.781 -18.531 -18.703 1 90.88 78 ALA A C 1
ATOM 592 O O . ALA A 1 78 ? 16.203 -17.641 -17.969 1 90.88 78 ALA A O 1
ATOM 593 N N . LYS A 1 79 ? 14.68 -18.422 -19.422 1 89 79 LYS A N 1
ATOM 594 C CA . LYS A 1 79 ? 13.742 -17.312 -19.281 1 89 79 LYS A CA 1
ATOM 595 C C . LYS A 1 79 ? 12.305 -17.781 -19.469 1 89 79 LYS A C 1
ATOM 597 O O . LYS A 1 79 ? 11.961 -18.375 -20.484 1 89 79 LYS A O 1
ATOM 602 N N . PRO A 1 80 ? 11.602 -17.469 -18.422 1 88 80 PRO A N 1
ATOM 603 C CA . PRO A 1 80 ? 10.203 -17.859 -18.594 1 88 80 PRO A CA 1
ATOM 604 C C . PRO A 1 80 ? 9.586 -17.281 -19.875 1 88 80 PRO A C 1
ATOM 606 O O . PRO A 1 80 ? 9.805 -16.109 -20.188 1 88 80 PRO A O 1
ATOM 609 N N . VAL A 1 81 ? 8.898 -18.078 -20.609 1 89.31 81 VAL A N 1
ATOM 610 C CA . VAL A 1 81 ? 8.297 -17.688 -21.875 1 89.31 81 VAL A CA 1
ATOM 611 C C . VAL A 1 81 ? 6.883 -17.172 -21.656 1 89.31 81 VAL A C 1
ATOM 613 O O . VAL A 1 81 ? 5.988 -17.922 -21.281 1 89.31 81 VAL A O 1
ATOM 616 N N . PRO A 1 82 ? 6.68 -15.828 -21.875 1 87.62 82 PRO A N 1
ATOM 617 C CA . PRO A 1 82 ? 5.348 -15.266 -21.656 1 87.62 82 PRO A CA 1
ATOM 618 C C . PRO A 1 82 ? 4.309 -15.805 -22.641 1 87.62 82 PRO A C 1
ATOM 620 O O . PRO A 1 82 ? 4.613 -16.016 -23.812 1 87.62 82 PRO A O 1
ATOM 623 N N . LEU A 1 83 ? 3.1 -16.109 -22 1 86 83 LEU A N 1
ATOM 624 C CA . LEU A 1 83 ? 1.981 -16.578 -22.797 1 86 83 LEU A CA 1
ATOM 625 C C . LEU A 1 83 ? 1.032 -15.438 -23.141 1 86 83 LEU A C 1
ATOM 627 O O . LEU A 1 83 ? 0.676 -14.648 -22.266 1 86 83 LEU A O 1
ATOM 631 N N . SER A 1 84 ? 0.945 -14.891 -24.312 1 78.44 84 SER A N 1
ATOM 632 C CA . SER A 1 84 ? -0.002 -13.852 -24.703 1 78.44 84 SER A CA 1
ATOM 633 C C . SER A 1 84 ? -1.41 -14.414 -24.859 1 78.44 84 SER A C 1
ATOM 635 O O . SER A 1 84 ? -1.848 -14.711 -25.969 1 78.44 84 SER A O 1
ATOM 637 N N . LEU A 1 85 ? -1.92 -14.766 -23.625 1 73.69 85 LEU A N 1
ATOM 638 C CA . LEU A 1 85 ? -3.266 -15.328 -23.703 1 73.69 85 LEU A CA 1
ATOM 639 C C . LEU A 1 85 ? -4.312 -14.219 -23.734 1 73.69 85 LEU A C 1
ATOM 641 O O . LEU A 1 85 ? -4.266 -13.289 -22.922 1 73.69 85 LEU A O 1
ATOM 645 N N . HIS A 1 86 ? -4.926 -13.969 -24.781 1 63.16 86 HIS A N 1
ATOM 646 C CA . HIS A 1 86 ? -5.926 -12.922 -24.953 1 63.16 86 HIS A CA 1
ATOM 647 C C . HIS A 1 86 ? -7.152 -13.18 -24.094 1 63.16 86 HIS A C 1
ATOM 649 O O . HIS A 1 86 ? -7.98 -12.289 -23.891 1 63.16 86 HIS A O 1
ATOM 655 N N . PHE A 1 87 ? -7.328 -14.336 -23.703 1 56.31 87 PHE A N 1
ATOM 656 C CA . PHE A 1 87 ? -8.57 -14.609 -22.984 1 56.31 87 PHE A CA 1
ATOM 657 C C . PHE A 1 87 ? -8.336 -14.641 -21.484 1 56.31 87 PHE A C 1
ATOM 659 O O . PHE A 1 87 ? -7.273 -15.062 -21.016 1 56.31 87 PHE A O 1
ATOM 666 N N . ASN A 1 88 ? -9.141 -14.016 -20.844 1 62.12 88 ASN A N 1
ATOM 667 C CA . ASN A 1 88 ? -9.133 -13.969 -19.375 1 62.12 88 ASN A CA 1
ATOM 668 C C . ASN A 1 88 ? -9.531 -15.32 -18.781 1 62.12 88 ASN A C 1
ATOM 670 O O . ASN A 1 88 ? -10.703 -15.547 -18.484 1 62.12 88 ASN A O 1
ATOM 674 N N . PHE A 1 89 ? -8.727 -16.312 -18.953 1 66.25 89 PHE A N 1
ATOM 675 C CA . PHE A 1 89 ? -9.031 -17.609 -18.328 1 66.25 89 PHE A CA 1
ATOM 676 C C . PHE A 1 89 ? -8.617 -17.609 -16.859 1 66.25 89 PHE A C 1
ATOM 678 O O . PHE A 1 89 ? -7.668 -16.922 -16.484 1 66.25 89 PHE A O 1
ATOM 685 N N . ALA A 1 90 ? -9.469 -18.375 -16.203 1 70.25 90 ALA A N 1
ATOM 686 C CA . ALA A 1 90 ? -9.086 -18.609 -14.82 1 70.25 90 ALA A CA 1
ATOM 687 C C . ALA A 1 90 ? -7.777 -19.391 -14.734 1 70.25 90 ALA A C 1
ATOM 689 O O . ALA A 1 90 ? -7.449 -20.172 -15.625 1 70.25 90 ALA A O 1
ATOM 690 N N . ALA A 1 91 ? -7.043 -19.156 -13.82 1 72.62 91 ALA A N 1
ATOM 691 C CA . ALA A 1 91 ? -5.723 -19.75 -13.609 1 72.62 91 ALA A CA 1
ATOM 692 C C . ALA A 1 91 ? -5.781 -21.266 -13.664 1 72.62 91 ALA A C 1
ATOM 694 O O . ALA A 1 91 ? -4.934 -21.906 -14.297 1 72.62 91 ALA A O 1
ATOM 695 N N . GLU A 1 92 ? -6.816 -21.859 -13.086 1 69.62 92 GLU A N 1
ATOM 696 C CA . GLU A 1 92 ? -6.945 -23.312 -13.016 1 69.62 92 GLU A CA 1
ATOM 697 C C . GLU A 1 92 ? -7.125 -23.922 -14.406 1 69.62 92 GLU A C 1
ATOM 699 O O . GLU A 1 92 ? -6.617 -25.016 -14.68 1 69.62 92 GLU A O 1
ATOM 704 N N . LYS A 1 93 ? -7.766 -23.156 -15.211 1 76.38 93 LYS A N 1
ATOM 705 C CA . LYS A 1 93 ? -8.023 -23.656 -16.562 1 76.38 93 LYS A CA 1
ATOM 706 C C . LYS A 1 93 ? -6.758 -23.625 -17.406 1 76.38 93 LYS A C 1
ATOM 708 O O . LYS A 1 93 ? -6.508 -24.547 -18.188 1 76.38 93 LYS A O 1
ATOM 713 N N . VAL A 1 94 ? -6.012 -22.641 -17.172 1 80.62 94 VAL A N 1
ATOM 714 C CA . VAL A 1 94 ? -4.789 -22.484 -17.969 1 80.62 94 VAL A CA 1
ATOM 715 C C . VAL A 1 94 ? -3.762 -23.531 -17.516 1 80.62 94 VAL A C 1
ATOM 717 O O . VAL A 1 94 ? -3.16 -24.203 -18.344 1 80.62 94 VAL A O 1
ATOM 720 N N . GLU A 1 95 ? -3.633 -23.781 -16.312 1 83.06 95 GLU A N 1
ATOM 721 C CA . GLU A 1 95 ? -2.674 -24.75 -15.773 1 83.06 95 GLU A CA 1
ATOM 722 C C . GLU A 1 95 ? -3.057 -26.172 -16.141 1 83.06 95 GLU A C 1
ATOM 724 O O . GLU A 1 95 ? -2.219 -26.938 -16.625 1 83.06 95 GLU A O 1
ATOM 729 N N . GLY A 1 96 ? -4.328 -26.391 -15.914 1 82.06 96 GLY A N 1
ATOM 730 C CA . GLY A 1 96 ? -4.805 -27.719 -16.297 1 82.06 96 GLY A CA 1
ATOM 731 C C . GLY A 1 96 ? -4.684 -27.984 -17.781 1 82.06 96 GLY A C 1
ATOM 732 O O . GLY A 1 96 ? -4.305 -29.094 -18.188 1 82.06 96 GLY A O 1
ATOM 733 N N . GLY A 1 97 ? -4.98 -26.984 -18.531 1 83.44 97 GLY A N 1
ATOM 734 C CA . GLY A 1 97 ? -4.891 -27.141 -19.969 1 83.44 97 GLY A CA 1
ATOM 735 C C . GLY A 1 97 ? -3.48 -27.438 -20.453 1 83.44 97 GLY A C 1
ATOM 736 O O . GLY A 1 97 ? -3.271 -28.312 -21.281 1 83.44 97 GLY A O 1
ATOM 737 N N . PHE A 1 98 ? -2.57 -26.812 -19.969 1 87.81 98 PHE A N 1
ATOM 738 C CA . PHE A 1 98 ? -1.192 -27.016 -20.406 1 87.81 98 PHE A CA 1
ATOM 739 C C . PHE A 1 98 ? -0.652 -28.344 -19.891 1 87.81 98 PHE A C 1
ATOM 741 O O . PHE A 1 98 ? 0.151 -29 -20.562 1 87.81 98 PHE A O 1
ATOM 748 N N . THR A 1 99 ? -1.108 -28.719 -18.734 1 86.31 99 THR A N 1
ATOM 749 C CA . THR A 1 99 ? -0.705 -30.031 -18.25 1 86.31 99 THR A CA 1
ATOM 750 C C . THR A 1 99 ? -1.181 -31.125 -19.203 1 86.31 99 THR A C 1
ATOM 752 O O . THR A 1 99 ? -0.426 -32.062 -19.516 1 86.31 99 THR A O 1
ATOM 755 N N . VAL A 1 100 ? -2.379 -31.016 -19.625 1 86.94 100 VAL A N 1
ATOM 756 C CA . VAL A 1 100 ? -2.928 -31.984 -20.562 1 86.94 100 VAL A CA 1
ATOM 757 C C . VAL A 1 100 ? -2.105 -32 -21.844 1 86.94 100 VAL A C 1
ATOM 759 O O . VAL A 1 100 ? -1.775 -33.062 -22.375 1 86.94 100 VAL A O 1
ATOM 762 N N . VAL A 1 101 ? -1.725 -30.875 -22.328 1 90.31 101 VAL A N 1
ATOM 763 C CA . VAL A 1 101 ? -0.957 -30.75 -23.562 1 90.31 101 VAL A CA 1
ATOM 764 C C . VAL A 1 101 ? 0.391 -31.453 -23.391 1 90.31 101 VAL A C 1
ATOM 766 O O . VAL A 1 101 ? 0.826 -32.188 -24.281 1 90.31 101 VAL A O 1
ATOM 769 N N . PHE A 1 102 ? 1.025 -31.328 -22.312 1 91.88 102 PHE A N 1
ATOM 770 C CA . PHE A 1 102 ? 2.352 -31.906 -22.125 1 91.88 102 PHE A CA 1
ATOM 771 C C . PHE A 1 102 ? 2.262 -33.406 -21.906 1 91.88 102 PHE A C 1
ATOM 773 O O . PHE A 1 102 ? 3.15 -34.156 -22.328 1 91.88 102 PHE A O 1
ATOM 780 N N . ILE A 1 103 ? 1.217 -33.812 -21.25 1 90.31 103 ILE A N 1
ATOM 781 C CA . ILE A 1 103 ? 1.012 -35.25 -21.109 1 90.31 103 ILE A CA 1
ATOM 782 C C . ILE A 1 103 ? 0.812 -35.875 -22.5 1 90.31 103 ILE A C 1
ATOM 784 O O . ILE A 1 103 ? 1.397 -36.906 -22.797 1 90.31 103 ILE A O 1
ATOM 788 N N . VAL A 1 104 ? 0.041 -35.25 -23.328 1 89.62 104 VAL A N 1
ATOM 789 C CA . VAL A 1 104 ? -0.208 -35.75 -24.688 1 89.62 104 VAL A CA 1
ATOM 790 C C . VAL A 1 104 ? 1.094 -35.781 -25.484 1 89.62 104 VAL A C 1
ATOM 792 O O . VAL A 1 104 ? 1.396 -36.75 -26.188 1 89.62 104 VAL A O 1
ATOM 795 N N . TRP A 1 105 ? 1.853 -34.75 -25.406 1 93 105 TRP A N 1
ATOM 796 C CA . TRP A 1 105 ? 3.15 -34.656 -26.062 1 93 105 TRP A CA 1
ATOM 797 C C . TRP A 1 105 ? 4.043 -35.812 -25.672 1 93 105 TRP A C 1
ATOM 799 O O . TRP A 1 105 ? 4.594 -36.5 -26.547 1 93 105 TRP A O 1
ATOM 809 N N . GLN A 1 106 ? 4.109 -36.156 -24.469 1 92.06 106 GLN A N 1
ATOM 810 C CA . GLN A 1 106 ? 4.977 -37.219 -23.984 1 92.06 106 GLN A CA 1
ATOM 811 C C . GLN A 1 106 ? 4.441 -38.594 -24.375 1 92.06 106 GLN A C 1
ATOM 813 O O . GLN A 1 106 ? 5.219 -39.5 -24.688 1 92.06 106 GLN A O 1
ATOM 818 N N . SER A 1 107 ? 3.172 -38.625 -24.375 1 88.81 107 SER A N 1
ATOM 819 C CA . SER A 1 107 ? 2.568 -39.906 -24.75 1 88.81 107 SER A CA 1
ATOM 820 C C . SER A 1 107 ? 2.883 -40.25 -26.203 1 88.81 107 SER A C 1
ATOM 822 O O . SER A 1 107 ? 3.176 -41.406 -26.516 1 88.81 107 SER A O 1
ATOM 824 N N . ILE A 1 108 ? 2.861 -39.344 -27.031 1 88.62 108 ILE A N 1
ATOM 825 C CA . ILE A 1 108 ? 3.168 -39.562 -28.438 1 88.62 108 ILE A CA 1
ATOM 826 C C . ILE A 1 108 ? 4.637 -39.969 -28.594 1 88.62 108 ILE A C 1
ATOM 828 O O . ILE A 1 108 ? 4.961 -40.875 -29.328 1 88.62 108 ILE A O 1
ATOM 832 N N . ALA A 1 109 ? 5.457 -39.312 -27.922 1 92 109 ALA A N 1
ATOM 833 C CA . ALA A 1 109 ? 6.883 -39.625 -27.984 1 92 109 ALA A CA 1
ATOM 834 C C . ALA A 1 109 ? 7.164 -41.031 -27.5 1 92 109 ALA A C 1
ATOM 836 O O . ALA A 1 109 ? 7.855 -41.812 -28.172 1 92 109 ALA A O 1
ATOM 837 N N . ILE A 1 110 ? 6.598 -41.406 -26.438 1 89.81 110 ILE A N 1
ATOM 838 C CA . ILE A 1 110 ? 6.875 -42.688 -25.812 1 89.81 110 ILE A CA 1
ATOM 839 C C . ILE A 1 110 ? 6.281 -43.812 -26.656 1 89.81 110 ILE A C 1
ATOM 841 O O . ILE A 1 110 ? 6.859 -44.906 -26.766 1 89.81 110 ILE A O 1
ATOM 845 N N . LEU A 1 111 ? 5.164 -43.562 -27.297 1 87.12 111 LEU A N 1
ATOM 846 C CA . LEU A 1 111 ? 4.562 -44.562 -28.172 1 87.12 111 LEU A CA 1
ATOM 847 C C . LEU A 1 111 ? 5.531 -44.969 -29.281 1 87.12 111 LEU A C 1
ATOM 849 O O . LEU A 1 111 ? 5.594 -46.156 -29.656 1 87.12 111 LEU A O 1
ATOM 853 N N . MET A 1 112 ? 6.316 -44.094 -29.734 1 86.88 112 MET A N 1
ATOM 854 C CA . MET A 1 112 ? 7.293 -44.375 -30.781 1 86.88 112 MET A CA 1
ATOM 855 C C . MET A 1 112 ? 8.453 -45.188 -30.234 1 86.88 112 MET A C 1
ATOM 857 O O . MET A 1 112 ? 8.953 -46.094 -30.906 1 86.88 112 MET A O 1
ATOM 861 N N . GLY A 1 113 ? 8.812 -44.906 -29.078 1 86.5 113 GLY A N 1
ATOM 862 C CA . GLY A 1 113 ? 9.922 -45.625 -28.469 1 86.5 113 GLY A CA 1
ATOM 863 C C . GLY A 1 113 ? 9.508 -46.969 -27.922 1 86.5 113 GLY A C 1
ATOM 864 O O . GLY A 1 113 ? 10.289 -47.938 -27.953 1 86.5 113 GLY A O 1
ATOM 865 N N . ALA A 1 114 ? 8.32 -47.062 -27.438 1 87.06 114 ALA A N 1
ATOM 866 C CA . ALA A 1 114 ? 7.824 -48.281 -26.812 1 87.06 114 ALA A CA 1
ATOM 867 C C . ALA A 1 114 ? 7.734 -49.438 -27.812 1 87.06 114 ALA A C 1
ATOM 869 O O . ALA A 1 114 ? 7.758 -50.594 -27.438 1 87.06 114 ALA A O 1
ATOM 870 N N . TYR A 1 115 ? 7.691 -49.125 -29.031 1 85.69 115 TYR A N 1
ATOM 871 C CA . TYR A 1 115 ? 7.652 -50.156 -30.078 1 85.69 115 TYR A CA 1
ATOM 872 C C . TYR A 1 115 ? 8.898 -51.031 -30.016 1 85.69 115 TYR A C 1
ATOM 874 O O . TYR A 1 115 ? 8.812 -52.25 -30.203 1 85.69 115 TYR A O 1
ATOM 882 N N . PHE A 1 116 ? 10 -50.469 -29.781 1 87.19 116 PHE A N 1
ATOM 883 C CA . PHE A 1 116 ? 11.258 -51.219 -29.734 1 87.19 116 PHE A CA 1
ATOM 884 C C . PHE A 1 116 ? 11.273 -52.188 -28.562 1 87.19 116 PHE A C 1
ATOM 886 O O . PHE A 1 116 ? 11.734 -53.344 -28.703 1 87.19 116 PHE A O 1
ATOM 893 N N . ALA A 1 117 ? 10.758 -51.719 -27.5 1 87.31 117 ALA A N 1
ATOM 894 C CA . ALA A 1 117 ? 10.688 -52.594 -26.344 1 87.31 117 ALA A CA 1
ATOM 895 C C . ALA A 1 117 ? 9.703 -53.75 -26.578 1 87.31 117 ALA A C 1
ATOM 897 O O . ALA A 1 117 ? 9.984 -54.906 -26.25 1 87.31 117 ALA A O 1
ATOM 898 N N . ALA A 1 118 ? 8.594 -53.438 -27.203 1 85.44 118 ALA A N 1
ATOM 899 C CA . ALA A 1 118 ? 7.598 -54.469 -27.484 1 85.44 118 ALA A CA 1
ATOM 900 C C . ALA A 1 118 ? 8.148 -55.5 -28.453 1 85.44 118 ALA A C 1
ATOM 902 O O . ALA A 1 118 ? 7.91 -56.688 -28.297 1 85.44 118 ALA A O 1
ATOM 903 N N . ASP A 1 119 ? 8.867 -55.062 -29.406 1 85 119 ASP A N 1
ATOM 904 C CA . ASP A 1 119 ? 9.477 -55.969 -30.375 1 85 119 ASP A CA 1
ATOM 905 C C . ASP A 1 119 ? 10.508 -56.844 -29.703 1 85 119 ASP A C 1
ATOM 907 O O . ASP A 1 119 ? 10.578 -58.062 -30 1 85 119 ASP A O 1
ATOM 911 N N . ALA A 1 120 ? 11.273 -56.312 -28.875 1 87.12 120 ALA A N 1
ATOM 912 C CA . ALA A 1 120 ? 12.297 -57.062 -28.172 1 87.12 120 ALA A CA 1
ATOM 913 C C . ALA A 1 120 ? 11.656 -58.125 -27.25 1 87.12 120 ALA A C 1
ATOM 915 O O . ALA A 1 120 ? 12.133 -59.25 -27.172 1 87.12 120 ALA A O 1
ATOM 916 N N . PHE A 1 121 ? 10.625 -57.75 -26.562 1 87.69 121 PHE A N 1
ATOM 917 C CA . PHE A 1 121 ? 9.93 -58.688 -25.703 1 87.69 121 PHE A CA 1
ATOM 918 C C . PHE A 1 121 ? 9.344 -59.844 -26.516 1 87.69 121 PHE A C 1
ATOM 920 O O . PHE A 1 121 ? 9.352 -61 -26.078 1 87.69 121 PHE A O 1
ATOM 927 N N . SER A 1 122 ? 8.852 -59.562 -27.719 1 84.94 122 SER A N 1
ATOM 928 C CA . SER A 1 122 ? 8.211 -60.562 -28.578 1 84.94 122 SER A CA 1
ATOM 929 C C . SER A 1 122 ? 9.227 -61.594 -29.062 1 84.94 122 SER A C 1
ATOM 931 O O . SER A 1 122 ? 8.852 -62.688 -29.453 1 84.94 122 SER A O 1
ATOM 933 N N . ARG A 1 123 ? 10.453 -61.344 -29 1 85.5 123 ARG A N 1
ATOM 934 C CA . ARG A 1 123 ? 11.484 -62.219 -29.547 1 85.5 123 ARG A CA 1
ATOM 935 C C . ARG A 1 123 ? 12.055 -63.125 -28.453 1 85.5 123 ARG A C 1
ATOM 937 O O . ARG A 1 123 ? 12.852 -64 -28.734 1 85.5 123 ARG A O 1
ATOM 944 N N . GLU A 1 124 ? 11.672 -62.969 -27.281 1 86.75 124 GLU A N 1
ATOM 945 C CA . GLU A 1 124 ? 12.234 -63.719 -26.156 1 86.75 124 GLU A CA 1
ATOM 946 C C . GLU A 1 124 ? 11.852 -65.188 -26.234 1 86.75 124 GLU A C 1
ATOM 948 O O . GLU A 1 124 ? 12.625 -66.062 -25.812 1 86.75 124 GLU A O 1
ATOM 953 N N . TRP A 1 125 ? 10.727 -65.438 -26.828 1 81.88 125 TRP A N 1
ATOM 954 C CA . TRP A 1 125 ? 10.273 -66.812 -26.922 1 81.88 125 TRP A CA 1
ATOM 955 C C . TRP A 1 125 ? 11.273 -67.625 -27.719 1 81.88 125 TRP A C 1
ATOM 957 O O . TRP A 1 125 ? 11.539 -68.812 -27.375 1 81.88 125 TRP A O 1
ATOM 967 N N . SER A 1 126 ? 11.797 -67.062 -28.781 1 80.12 126 SER A N 1
ATOM 968 C CA . SER A 1 126 ? 12.734 -67.812 -29.625 1 80.12 126 SER A CA 1
ATOM 969 C C . SER A 1 126 ? 14.039 -68.125 -28.891 1 80.12 126 SER A C 1
ATOM 971 O O . SER A 1 126 ? 14.664 -69.125 -29.125 1 80.12 126 SER A O 1
ATOM 973 N N . PHE A 1 127 ? 14.391 -67.188 -28.094 1 81.81 127 PHE A N 1
ATOM 974 C CA . PHE A 1 127 ? 15.578 -67.438 -27.297 1 81.81 127 PHE A CA 1
ATOM 975 C C . PHE A 1 127 ? 15.359 -68.562 -26.281 1 81.81 127 PHE A C 1
ATOM 977 O O . PHE A 1 127 ? 16.219 -69.375 -26.094 1 81.81 127 PHE A O 1
ATOM 984 N N . GLN A 1 128 ? 14.25 -68.562 -25.656 1 80.44 128 GLN A N 1
ATOM 985 C CA . GLN A 1 128 ? 13.961 -69.562 -24.641 1 80.44 128 GLN A CA 1
ATOM 986 C C . GLN A 1 128 ? 13.781 -71 -25.25 1 80.44 128 GLN A C 1
ATOM 988 O O . GLN A 1 128 ? 14.164 -72 -24.641 1 80.44 128 GLN A O 1
ATOM 993 N N . LEU A 1 129 ? 13.266 -70.938 -26.438 1 76 129 LEU A N 1
ATOM 994 C CA . LEU A 1 129 ? 13.062 -72.25 -27.125 1 76 129 LEU A CA 1
ATOM 995 C C . LEU A 1 129 ? 14.398 -72.938 -27.438 1 76 129 LEU A C 1
ATOM 997 O O . LEU A 1 129 ? 14.508 -74.125 -27.359 1 76 129 LEU A O 1
ATOM 1001 N N . THR A 1 130 ? 15.359 -72.125 -27.797 1 72.62 130 THR A N 1
ATOM 1002 C CA . THR A 1 130 ? 16.656 -72.688 -28.141 1 72.62 130 THR A CA 1
ATOM 1003 C C . THR A 1 130 ? 17.375 -73.25 -26.891 1 72.62 130 THR A C 1
ATOM 1005 O O . THR A 1 130 ? 18.266 -74.062 -27 1 72.62 130 THR A O 1
ATOM 1008 N N . HIS A 1 131 ? 17.078 -72.812 -25.797 1 68.12 131 HIS A N 1
ATOM 1009 C CA . HIS A 1 131 ? 17.781 -73.25 -24.578 1 68.12 131 HIS A CA 1
ATOM 1010 C C . HIS A 1 131 ? 16.984 -74.312 -23.812 1 68.12 131 HIS A C 1
ATOM 1012 O O . HIS A 1 131 ? 17.422 -74.75 -22.75 1 68.12 131 HIS A O 1
ATOM 1018 N N . ILE A 1 132 ? 15.812 -74.625 -24.219 1 60.97 132 ILE A N 1
ATOM 1019 C CA . ILE A 1 132 ? 15.047 -75.688 -23.578 1 60.97 132 ILE A CA 1
ATOM 1020 C C . ILE A 1 132 ? 15.516 -77 -24.094 1 60.97 132 ILE A C 1
ATOM 1022 O O . ILE A 1 132 ? 15.68 -77.188 -25.297 1 60.97 132 ILE A O 1
ATOM 1026 N N . ALA A 1 133 ? 16.25 -77.938 -23.203 1 51.72 133 ALA A N 1
ATOM 1027 C CA . ALA A 1 133 ? 16.703 -79.312 -23.453 1 51.72 133 ALA A CA 1
ATOM 1028 C C . ALA A 1 133 ? 15.617 -80.125 -24.172 1 51.72 133 ALA A C 1
ATOM 1030 O O . ALA A 1 133 ? 14.422 -79.875 -23.969 1 51.72 133 ALA A O 1
ATOM 1031 N N . PRO A 1 134 ? 16.047 -80.938 -25.062 1 47.44 134 PRO A N 1
ATOM 1032 C CA . PRO A 1 134 ? 15.203 -81.938 -25.719 1 47.44 134 PRO A CA 1
ATOM 1033 C C . PRO A 1 134 ? 14.438 -82.812 -24.719 1 47.44 134 PRO A C 1
ATOM 1035 O O . PRO A 1 134 ? 15.016 -83.25 -23.719 1 47.44 134 PRO A O 1
ATOM 1038 N N . GLY A 1 135 ? 13.031 -82.75 -24.562 1 46.69 135 GLY A N 1
ATOM 1039 C CA . GLY A 1 135 ? 12.141 -83.562 -23.703 1 46.69 135 GLY A CA 1
ATOM 1040 C C . GLY A 1 135 ? 11.32 -82.688 -22.766 1 46.69 135 GLY A C 1
ATOM 1041 O O . GLY A 1 135 ? 10.766 -83.125 -21.781 1 46.69 135 GLY A O 1
ATOM 1042 N N . THR A 1 136 ? 11.562 -81.5 -22.703 1 47.72 136 THR A N 1
ATOM 1043 C CA . THR A 1 136 ? 10.992 -80.688 -21.656 1 47.72 136 THR A CA 1
ATOM 1044 C C . THR A 1 136 ? 9.484 -80.5 -21.828 1 47.72 136 THR A C 1
ATOM 1046 O O . THR A 1 136 ? 9 -80.375 -22.953 1 47.72 136 THR A O 1
ATOM 1049 N N . ASP A 1 137 ? 8.664 -80.75 -20.766 1 50.34 137 ASP A N 1
ATOM 1050 C CA . ASP A 1 137 ? 7.23 -80.875 -20.531 1 50.34 137 ASP A CA 1
ATOM 1051 C C . ASP A 1 137 ? 6.484 -79.625 -20.922 1 50.34 137 ASP A C 1
ATOM 1053 O O . ASP A 1 137 ? 7.09 -78.562 -21.078 1 50.34 137 ASP A O 1
ATOM 1057 N N . ARG A 1 138 ? 5.199 -79.688 -21.438 1 53.25 138 ARG A N 1
ATOM 1058 C CA . ARG A 1 138 ? 4.172 -78.688 -21.75 1 53.25 138 ARG A CA 1
ATOM 1059 C C . ARG A 1 138 ? 4.266 -77.5 -20.797 1 53.25 138 ARG A C 1
ATOM 1061 O O . ARG A 1 138 ? 3.945 -76.375 -21.188 1 53.25 138 ARG A O 1
ATOM 1068 N N . ASN A 1 139 ? 4.754 -77.75 -19.672 1 51.41 139 ASN A N 1
ATOM 1069 C CA . ASN A 1 139 ? 4.801 -76.688 -18.656 1 51.41 139 ASN A CA 1
ATOM 1070 C C . ASN A 1 139 ? 5.926 -75.688 -18.953 1 51.41 139 ASN A C 1
ATOM 1072 O O . ASN A 1 139 ? 5.789 -74.5 -18.672 1 51.41 139 ASN A O 1
ATOM 1076 N N . SER A 1 140 ? 6.957 -76.188 -19.516 1 55.97 140 SER A N 1
ATOM 1077 C CA . SER A 1 140 ? 8.078 -75.312 -19.844 1 55.97 140 SER A CA 1
ATOM 1078 C C . SER A 1 140 ? 7.738 -74.375 -21.016 1 55.97 140 SER A C 1
ATOM 1080 O O . SER A 1 140 ? 8.172 -73.25 -21.047 1 55.97 140 SER A O 1
ATOM 1082 N N . LEU A 1 141 ? 6.953 -74.875 -21.906 1 58.78 141 LEU A N 1
ATOM 1083 C CA . LEU A 1 141 ? 6.496 -74.062 -23.016 1 58.78 141 LEU A CA 1
ATOM 1084 C C . LEU A 1 141 ? 5.551 -72.938 -22.531 1 58.78 141 LEU A C 1
ATOM 1086 O O . LEU A 1 141 ? 5.566 -71.875 -23.062 1 58.78 141 LEU A O 1
ATOM 1090 N N . ARG A 1 142 ? 4.797 -73.312 -21.562 1 58.75 142 ARG A N 1
ATOM 1091 C CA . ARG A 1 142 ? 3.885 -72.312 -20.984 1 58.75 142 ARG A CA 1
ATOM 1092 C C . ARG A 1 142 ? 4.652 -71.125 -20.359 1 58.75 142 ARG A C 1
ATOM 1094 O O . ARG A 1 142 ? 4.191 -70 -20.359 1 58.75 142 ARG A O 1
ATOM 1101 N N . ALA A 1 143 ? 5.711 -71.5 -19.797 1 57.69 143 ALA A N 1
ATOM 1102 C CA . ALA A 1 143 ? 6.516 -70.5 -19.125 1 57.69 143 ALA A CA 1
ATOM 1103 C C . ALA A 1 143 ? 7.156 -69.562 -20.125 1 57.69 143 ALA A C 1
ATOM 1105 O O . ALA A 1 143 ? 7.371 -68.375 -19.828 1 57.69 143 ALA A O 1
ATOM 1106 N N . ILE A 1 144 ? 7.551 -70.062 -21.25 1 58.12 144 ILE A N 1
ATOM 1107 C CA . ILE A 1 144 ? 8.156 -69.25 -22.328 1 58.12 144 ILE A CA 1
ATOM 1108 C C . ILE A 1 144 ? 7.129 -68.312 -22.891 1 58.12 144 ILE A C 1
ATOM 1110 O O . ILE A 1 144 ? 7.461 -67.125 -23.219 1 58.12 144 ILE A O 1
ATOM 1114 N N . ASP A 1 145 ? 5.879 -68.812 -22.984 1 59.03 145 ASP A N 1
ATOM 1115 C CA . ASP A 1 145 ? 4.754 -68.062 -23.594 1 59.03 145 ASP A CA 1
ATOM 1116 C C . ASP A 1 145 ? 4.449 -66.812 -22.859 1 59.03 145 ASP A C 1
ATOM 1118 O O . ASP A 1 145 ? 4.137 -65.75 -23.484 1 59.03 145 ASP A O 1
ATOM 1122 N N . ARG A 1 146 ? 4.766 -66.812 -21.578 1 60.75 146 ARG A N 1
ATOM 1123 C CA . ARG A 1 146 ? 4.203 -65.75 -20.734 1 60.75 146 ARG A CA 1
ATOM 1124 C C . ARG A 1 146 ? 5.023 -64.438 -20.859 1 60.75 146 ARG A C 1
ATOM 1126 O O . ARG A 1 146 ? 4.625 -63.406 -20.344 1 60.75 146 ARG A O 1
ATOM 1133 N N . VAL A 1 147 ? 6.02 -64.438 -21.656 1 65.56 147 VAL A N 1
ATOM 1134 C CA . VAL A 1 147 ? 6.805 -63.188 -21.625 1 65.56 147 VAL A CA 1
ATOM 1135 C C . VAL A 1 147 ? 6.781 -62.531 -23 1 65.56 147 VAL A C 1
AT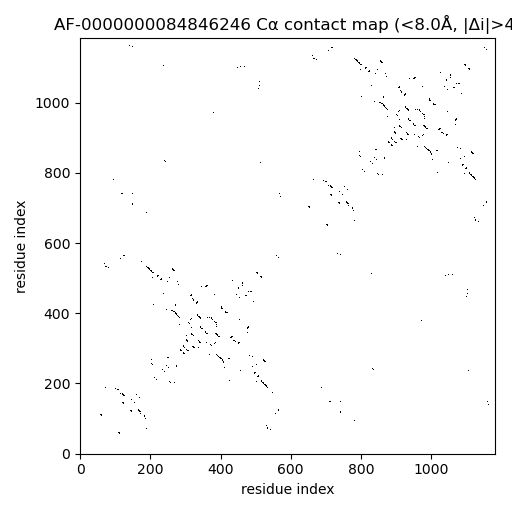OM 1137 O O . VAL A 1 147 ? 7.023 -61.344 -23.125 1 65.56 147 VAL A O 1
ATOM 1140 N N . SER A 1 148 ? 6.359 -63.25 -24.016 1 77.81 148 SER A N 1
ATOM 1141 C CA . SER A 1 148 ? 6.457 -62.688 -25.359 1 77.81 148 SER A CA 1
ATOM 1142 C C . SER A 1 148 ? 5.078 -62.406 -25.953 1 77.81 148 SER A C 1
ATOM 1144 O O . SER A 1 148 ? 4.953 -62.094 -27.125 1 77.81 148 SER A O 1
ATOM 1146 N N . THR A 1 149 ? 4.176 -62.531 -25.062 1 78.5 149 THR A N 1
ATOM 1147 C CA . THR A 1 149 ? 2.814 -62.375 -25.547 1 78.5 149 THR A CA 1
ATOM 1148 C C . THR A 1 149 ? 2.236 -61.031 -25.094 1 78.5 149 THR A C 1
ATOM 1150 O O . THR A 1 149 ? 2.83 -60.344 -24.25 1 78.5 149 THR A O 1
ATOM 1153 N N . MET A 1 150 ? 1.216 -60.688 -25.656 1 78.25 150 MET A N 1
ATOM 1154 C CA . MET A 1 150 ? 0.548 -59.406 -25.359 1 78.25 150 MET A CA 1
ATOM 1155 C C . MET A 1 150 ? -0.052 -59.438 -23.953 1 78.25 150 MET A C 1
ATOM 1157 O O . MET A 1 150 ? -0.271 -58.375 -23.344 1 78.25 150 MET A O 1
ATOM 1161 N N . THR A 1 151 ? -0.279 -60.531 -23.406 1 75.38 151 THR A N 1
ATOM 1162 C CA . THR A 1 151 ? -0.946 -60.656 -22.109 1 75.38 151 THR A CA 1
ATOM 1163 C C . THR A 1 151 ? 0.069 -60.594 -20.969 1 75.38 151 THR A C 1
ATOM 1165 O O . THR A 1 151 ? -0.308 -60.562 -19.797 1 75.38 151 THR A O 1
ATOM 1168 N N . SER A 1 152 ? 1.299 -60.594 -21.453 1 79.12 152 SER A N 1
ATOM 1169 C CA . SER A 1 152 ? 2.32 -60.469 -20.422 1 79.12 152 SER A CA 1
ATOM 1170 C C . SER A 1 152 ? 2.404 -59.031 -19.891 1 79.12 152 SER A C 1
ATOM 1172 O O . SER A 1 152 ? 2.557 -58.094 -20.656 1 79.12 152 SER A O 1
ATOM 1174 N N . GLY A 1 153 ? 2.066 -58.875 -18.688 1 74.38 153 GLY A N 1
ATOM 1175 C CA . GLY A 1 153 ? 2.109 -57.562 -18.078 1 74.38 153 GLY A CA 1
ATOM 1176 C C . GLY A 1 153 ? 3.441 -57.281 -17.406 1 74.38 153 GLY A C 1
ATOM 1177 O O . GLY A 1 153 ? 4.426 -57.969 -17.641 1 74.38 153 GLY A O 1
ATOM 1178 N N . PHE A 1 154 ? 3.457 -56.188 -16.766 1 77.56 154 PHE A N 1
ATOM 1179 C CA . PHE A 1 154 ? 4.668 -55.688 -16.109 1 77.56 154 PHE A CA 1
ATOM 1180 C C . PHE A 1 154 ? 5.133 -56.688 -15.047 1 77.56 154 PHE A C 1
ATOM 1182 O O . PHE A 1 154 ? 6.332 -56.938 -14.898 1 77.56 154 PHE A O 1
ATOM 1189 N N . ILE A 1 155 ? 4.207 -57.344 -14.359 1 74.5 155 ILE A N 1
ATOM 1190 C CA . ILE A 1 155 ? 4.543 -58.25 -13.281 1 74.5 155 ILE A CA 1
ATOM 1191 C C . ILE A 1 155 ? 5.172 -59.531 -13.859 1 74.5 155 ILE A C 1
ATOM 1193 O O . ILE A 1 155 ? 6.145 -60.031 -13.312 1 74.5 155 ILE A O 1
ATOM 1197 N N . ASP A 1 156 ? 4.668 -60.031 -14.938 1 79.06 156 ASP A N 1
ATOM 1198 C CA . ASP A 1 156 ? 5.207 -61.25 -15.578 1 79.06 156 ASP A CA 1
ATOM 1199 C C . ASP A 1 156 ? 6.629 -61 -16.078 1 79.06 156 ASP A C 1
ATOM 1201 O O . ASP A 1 156 ? 7.508 -61.844 -15.898 1 79.06 156 ASP A O 1
ATOM 1205 N N . ARG A 1 157 ? 6.734 -59.844 -16.516 1 84.38 157 ARG A N 1
ATOM 1206 C CA . ARG A 1 157 ? 8.039 -59.531 -17.078 1 84.38 157 ARG A CA 1
ATOM 1207 C C . ARG A 1 157 ? 9.07 -59.312 -15.984 1 84.38 157 ARG A C 1
ATOM 1209 O O . ARG A 1 157 ? 10.242 -59.656 -16.141 1 84.38 157 ARG A O 1
ATOM 1216 N N . THR A 1 158 ? 8.617 -58.75 -14.961 1 84.69 158 THR A N 1
ATOM 1217 C CA . THR A 1 158 ? 9.516 -58.562 -13.828 1 84.69 158 THR A CA 1
ATOM 1218 C C . THR A 1 158 ? 9.906 -59.906 -13.219 1 84.69 158 THR A C 1
ATOM 1220 O O . THR A 1 158 ? 11.07 -60.125 -12.875 1 84.69 158 THR A O 1
ATOM 1223 N N . SER A 1 159 ? 8.922 -60.812 -13.117 1 82.5 159 SER A N 1
ATOM 1224 C CA . SER A 1 159 ? 9.195 -62.156 -12.594 1 82.5 159 SER A CA 1
ATOM 1225 C C . SER A 1 159 ? 10.164 -62.906 -13.5 1 82.5 159 SER A C 1
ATOM 1227 O O . SER A 1 159 ? 11.055 -63.625 -13.016 1 82.5 159 SER A O 1
ATOM 1229 N N . HIS A 1 160 ? 9.961 -62.719 -14.805 1 84.38 160 HIS A N 1
ATOM 1230 C CA . HIS A 1 160 ? 10.859 -63.375 -15.758 1 84.38 160 HIS A CA 1
ATOM 1231 C C . HIS A 1 160 ? 12.273 -62.812 -15.625 1 84.38 160 HIS A C 1
ATOM 1233 O O . HIS A 1 160 ? 13.242 -63.594 -15.711 1 84.38 160 HIS A O 1
ATOM 1239 N N . LEU A 1 161 ? 12.406 -61.625 -15.406 1 86.56 161 LEU A N 1
ATOM 1240 C CA . LEU A 1 161 ? 13.711 -61 -15.289 1 86.56 161 LEU A CA 1
ATOM 1241 C C . LEU A 1 161 ? 14.453 -61.5 -14.047 1 86.56 161 LEU A C 1
ATOM 1243 O O . LEU A 1 161 ? 15.656 -61.75 -14.102 1 86.56 161 LEU A O 1
ATOM 1247 N N . LEU A 1 162 ? 13.742 -61.656 -12.992 1 85.5 162 LEU A N 1
ATOM 1248 C CA . LEU A 1 162 ? 14.367 -61.969 -11.711 1 85.5 162 LEU A CA 1
ATOM 1249 C C . LEU A 1 162 ? 14.586 -63.469 -11.539 1 85.5 162 LEU A C 1
ATOM 1251 O O . LEU A 1 162 ? 15.57 -63.875 -10.922 1 85.5 162 LEU A O 1
ATOM 1255 N N . PHE A 1 163 ? 13.68 -64.312 -12.086 1 78.94 163 PHE A N 1
ATOM 1256 C CA . PHE A 1 163 ? 13.68 -65.688 -11.68 1 78.94 163 PHE A CA 1
ATOM 1257 C C . PHE A 1 163 ? 14.039 -66.562 -12.852 1 78.94 163 PHE A C 1
ATOM 1259 O O . PHE A 1 163 ? 14.25 -67.812 -12.672 1 78.94 163 PHE A O 1
ATOM 1266 N N . LYS A 1 164 ? 14.07 -66 -13.969 1 80.06 164 LYS A N 1
ATOM 1267 C CA . LYS A 1 164 ? 14.438 -66.812 -15.109 1 80.06 164 LYS A CA 1
ATOM 1268 C C . LYS A 1 164 ? 15.719 -66.312 -15.773 1 80.06 164 LYS A C 1
ATOM 1270 O O . LYS A 1 164 ? 16.344 -65.375 -15.289 1 80.06 164 LYS A O 1
ATOM 1275 N N . LYS A 1 165 ? 16.375 -67 -16.656 1 81.94 165 LYS A N 1
ATOM 1276 C CA . LYS A 1 165 ? 17.578 -66.562 -17.406 1 81.94 165 LYS A CA 1
ATOM 1277 C C . LYS A 1 165 ? 17.203 -65.875 -18.703 1 81.94 165 LYS A C 1
ATOM 1279 O O . LYS A 1 165 ? 17.25 -66.5 -19.781 1 81.94 165 LYS A O 1
ATOM 1284 N N . PRO A 1 166 ? 16.797 -64.562 -18.562 1 87.94 166 PRO A N 1
ATOM 1285 C CA . PRO A 1 166 ? 16.391 -63.875 -19.766 1 87.94 166 PRO A CA 1
ATOM 1286 C C . PRO A 1 166 ? 17.562 -63.531 -20.688 1 87.94 166 PRO A C 1
ATOM 1288 O O . PRO A 1 166 ? 18.719 -63.594 -20.266 1 87.94 166 PRO A O 1
ATOM 1291 N N . SER A 1 167 ? 17.25 -63.281 -21.906 1 89.06 167 SER A N 1
ATOM 1292 C CA . SER A 1 167 ? 18.266 -62.875 -22.859 1 89.06 167 SER A CA 1
ATOM 1293 C C . SER A 1 167 ? 18.766 -61.438 -22.578 1 89.06 167 SER A C 1
ATOM 1295 O O . SER A 1 167 ? 18.141 -60.719 -21.812 1 89.06 167 SER A O 1
ATOM 1297 N N . GLY A 1 168 ? 19.922 -61.062 -23.109 1 88.31 168 GLY A N 1
ATOM 1298 C CA . GLY A 1 168 ? 20.438 -59.719 -22.953 1 88.31 168 GLY A CA 1
ATOM 1299 C C . GLY A 1 168 ? 19.5 -58.656 -23.531 1 88.31 168 GLY A C 1
ATOM 1300 O O . GLY A 1 168 ? 19.328 -57.594 -22.938 1 88.31 168 GLY A O 1
ATOM 1301 N N . THR A 1 169 ? 18.938 -58.969 -24.625 1 90.38 169 THR A N 1
ATOM 1302 C CA . THR A 1 169 ? 18.016 -58.031 -25.266 1 90.38 169 THR A CA 1
ATOM 1303 C C . THR A 1 169 ? 16.766 -57.812 -24.406 1 90.38 169 THR A C 1
ATOM 1305 O O . THR A 1 169 ? 16.219 -56.719 -24.375 1 90.38 169 THR A O 1
ATOM 1308 N N . PHE A 1 170 ? 16.312 -58.844 -23.719 1 89.88 170 PHE A N 1
ATOM 1309 C CA . PHE A 1 170 ? 15.172 -58.75 -22.812 1 89.88 170 PHE A CA 1
ATOM 1310 C C . PHE A 1 170 ? 15.492 -57.812 -21.641 1 89.88 170 PHE A C 1
ATOM 1312 O O . PHE A 1 170 ? 14.656 -56.969 -21.266 1 89.88 170 PHE A O 1
ATOM 1319 N N . LYS A 1 171 ? 16.656 -57.938 -21.109 1 92.25 171 LYS A N 1
ATOM 1320 C CA . LYS A 1 171 ? 17.078 -57.062 -20.016 1 92.25 171 LYS A CA 1
ATOM 1321 C C . LYS A 1 171 ? 17.109 -55.594 -20.438 1 92.25 171 LYS A C 1
ATOM 1323 O O . LYS A 1 171 ? 16.656 -54.719 -19.719 1 92.25 171 LYS A O 1
ATOM 1328 N N . LEU A 1 172 ? 17.594 -55.375 -21.609 1 93.12 172 LEU A N 1
ATOM 1329 C CA . LEU A 1 172 ? 17.656 -54.031 -22.141 1 93.12 172 LEU A CA 1
ATOM 1330 C C . LEU A 1 172 ? 16.25 -53.469 -22.375 1 93.12 172 LEU A C 1
ATOM 1332 O O . LEU A 1 172 ? 15.992 -52.281 -22.078 1 93.12 172 LEU A O 1
ATOM 1336 N N . ALA A 1 173 ? 15.422 -54.281 -22.859 1 91.81 173 ALA A N 1
ATOM 1337 C CA . ALA A 1 173 ? 14.047 -53.844 -23.125 1 91.81 173 ALA A CA 1
ATOM 1338 C C . ALA A 1 173 ? 13.312 -53.531 -21.812 1 91.81 173 ALA A C 1
ATOM 1340 O O . ALA A 1 173 ? 12.516 -52.594 -21.75 1 91.81 173 ALA A O 1
ATOM 1341 N N . PHE A 1 174 ? 13.547 -54.344 -20.828 1 91.62 174 PHE A N 1
ATOM 1342 C CA . PHE A 1 174 ? 12.914 -54.125 -19.531 1 91.62 174 PHE A CA 1
ATOM 1343 C C . PHE A 1 174 ? 13.383 -52.812 -18.938 1 91.62 174 PHE A C 1
ATOM 1345 O O . PHE A 1 174 ? 12.57 -52.031 -18.438 1 91.62 174 PHE A O 1
ATOM 1352 N N . LEU A 1 175 ? 14.594 -52.562 -19.016 1 93.19 175 LEU A N 1
ATOM 1353 C CA . LEU A 1 175 ? 15.141 -51.281 -18.516 1 93.19 175 LEU A CA 1
ATOM 1354 C C . LEU A 1 175 ? 14.609 -50.094 -19.312 1 93.19 175 LEU A C 1
ATOM 1356 O O . LEU A 1 175 ? 14.344 -49.031 -18.766 1 93.19 175 LEU A O 1
ATOM 1360 N N . ALA A 1 176 ? 14.5 -50.25 -20.562 1 92.88 176 ALA A N 1
ATOM 1361 C CA . ALA A 1 176 ? 13.93 -49.188 -21.391 1 92.88 176 ALA A CA 1
ATOM 1362 C C . ALA A 1 176 ? 12.484 -48.906 -21.016 1 92.88 176 ALA A C 1
ATOM 1364 O O . ALA A 1 176 ? 12.062 -47.719 -20.984 1 92.88 176 ALA A O 1
ATOM 1365 N N . SER A 1 177 ? 11.82 -49.938 -20.703 1 90.88 177 SER A N 1
ATOM 1366 C CA . SER A 1 177 ? 10.422 -49.75 -20.312 1 90.88 177 SER A CA 1
ATOM 1367 C C . SER A 1 177 ? 10.312 -49 -19 1 90.88 177 SER A C 1
ATOM 1369 O O . SER A 1 177 ? 9.406 -48.188 -18.828 1 90.88 177 SER A O 1
ATOM 1371 N N . ILE A 1 178 ? 11.133 -49.281 -18.109 1 90.75 178 ILE A N 1
ATOM 1372 C CA . ILE A 1 178 ? 11.148 -48.531 -16.844 1 90.75 178 ILE A CA 1
ATOM 1373 C C . ILE A 1 178 ? 11.508 -47.062 -17.109 1 90.75 178 ILE A C 1
ATOM 1375 O O . ILE A 1 178 ? 10.922 -46.156 -16.5 1 90.75 178 ILE A O 1
ATOM 1379 N N . SER A 1 179 ? 12.398 -46.844 -17.984 1 92.81 179 SER A N 1
ATOM 1380 C CA . SER A 1 179 ? 12.789 -45.5 -18.344 1 92.81 179 SER A CA 1
ATOM 1381 C C . SER A 1 179 ? 11.633 -44.719 -18.984 1 92.81 179 SER A C 1
ATOM 1383 O O . SER A 1 179 ? 11.445 -43.531 -18.734 1 92.81 179 SER A O 1
ATOM 1385 N N . PHE A 1 180 ? 10.898 -45.375 -19.812 1 92.5 180 PHE A N 1
ATOM 1386 C CA . PHE A 1 180 ? 9.758 -44.75 -20.453 1 92.5 180 PHE A CA 1
ATOM 1387 C C . PHE A 1 180 ? 8.68 -44.406 -19.422 1 92.5 180 PHE A C 1
ATOM 1389 O O . PHE A 1 180 ? 8.047 -43.344 -19.5 1 92.5 180 PHE A O 1
ATOM 1396 N N . MET A 1 181 ? 8.539 -45.312 -18.484 1 88.69 181 MET A N 1
ATOM 1397 C CA . MET A 1 181 ? 7.566 -45.031 -17.422 1 88.69 181 MET A CA 1
ATOM 1398 C C . MET A 1 181 ? 7.969 -43.844 -16.594 1 88.69 181 MET A C 1
ATOM 1400 O O . MET A 1 181 ? 7.129 -43 -16.25 1 88.69 181 MET A O 1
ATOM 1404 N N . ALA A 1 182 ? 9.117 -43.75 -16.297 1 91 182 ALA A N 1
ATOM 1405 C CA . ALA A 1 182 ? 9.633 -42.625 -15.531 1 91 182 ALA A CA 1
ATOM 1406 C C . ALA A 1 182 ? 9.508 -41.344 -16.328 1 91 182 ALA A C 1
ATOM 1408 O O . ALA A 1 182 ? 9.094 -40.312 -15.789 1 91 182 ALA A O 1
ATOM 1409 N N . LEU A 1 183 ? 9.852 -41.344 -17.531 1 92.06 183 LEU A N 1
ATOM 1410 C CA . LEU A 1 183 ? 9.781 -40.156 -18.391 1 92.06 183 LEU A CA 1
ATOM 1411 C C . LEU A 1 183 ? 8.336 -39.688 -18.547 1 92.06 183 LEU A C 1
ATOM 1413 O O . LEU A 1 183 ? 8.062 -38.5 -18.5 1 92.06 183 LEU A O 1
ATOM 1417 N N . SER A 1 184 ? 7.469 -40.562 -18.703 1 89.38 184 SER A N 1
ATOM 1418 C CA . SER A 1 184 ? 6.059 -40.25 -18.875 1 89.38 184 SER A CA 1
ATOM 1419 C C . SER A 1 184 ? 5.477 -39.625 -17.609 1 89.38 184 SER A C 1
ATOM 1421 O O . SER A 1 184 ? 4.543 -38.812 -17.688 1 89.38 184 SER A O 1
ATOM 1423 N N . SER A 1 185 ? 6.031 -39.969 -16.516 1 88.25 185 SER A N 1
ATOM 1424 C CA . SER A 1 185 ? 5.5 -39.5 -15.242 1 88.25 185 SER A CA 1
ATOM 1425 C C . SER A 1 185 ? 6.137 -38.188 -14.844 1 88.25 185 SER A C 1
ATOM 1427 O O . SER A 1 185 ? 5.477 -37.312 -14.25 1 88.25 185 SER A O 1
ATOM 1429 N N . LEU A 1 186 ? 7.277 -37.969 -15.164 1 90.56 186 LEU A N 1
ATOM 1430 C CA . LEU A 1 186 ? 8.023 -36.812 -14.633 1 90.56 186 LEU A CA 1
ATOM 1431 C C . LEU A 1 186 ? 8 -35.656 -15.625 1 90.56 186 LEU A C 1
ATOM 1433 O O . LEU A 1 186 ? 7.984 -34.5 -15.211 1 90.56 186 LEU A O 1
ATOM 1437 N N . ALA A 1 187 ? 8.031 -35.969 -16.875 1 92.06 187 ALA A N 1
ATOM 1438 C CA . ALA A 1 187 ? 8.242 -34.938 -17.891 1 92.06 187 ALA A CA 1
ATOM 1439 C C . ALA A 1 187 ? 7.125 -33.906 -17.859 1 92.06 187 ALA A C 1
ATOM 1441 O O . ALA A 1 187 ? 7.387 -32.719 -17.859 1 92.06 187 ALA A O 1
ATOM 1442 N N . PRO A 1 188 ? 5.914 -34.281 -17.75 1 89.81 188 PRO A N 1
ATOM 1443 C CA . PRO A 1 188 ? 4.859 -33.25 -17.781 1 89.81 188 PRO A CA 1
ATOM 1444 C C . PRO A 1 188 ? 4.879 -32.344 -16.562 1 89.81 188 PRO A C 1
ATOM 1446 O O . PRO A 1 188 ? 4.332 -31.234 -16.609 1 89.81 188 PRO A O 1
ATOM 1449 N N . GLY A 1 189 ? 5.426 -32.719 -15.523 1 87.69 189 GLY A N 1
ATOM 1450 C CA . GLY A 1 189 ? 5.527 -31.875 -14.328 1 87.69 189 GLY A CA 1
ATOM 1451 C C . GLY A 1 189 ? 6.691 -30.906 -14.383 1 87.69 189 GLY A C 1
ATOM 1452 O O . GLY A 1 189 ? 6.828 -30.047 -13.508 1 87.69 189 GLY A O 1
ATOM 1453 N N . THR A 1 190 ? 7.465 -30.969 -15.43 1 90.94 190 THR A N 1
ATOM 1454 C CA . THR A 1 190 ? 8.672 -30.172 -15.531 1 90.94 190 THR A CA 1
ATOM 1455 C C . THR A 1 190 ? 8.336 -28.734 -15.953 1 90.94 190 THR A C 1
ATOM 1457 O O . THR A 1 190 ? 9 -27.781 -15.531 1 90.94 190 THR A O 1
ATOM 1460 N N . ILE A 1 191 ? 7.352 -28.594 -16.828 1 90.56 191 ILE A N 1
ATOM 1461 C CA . ILE A 1 191 ? 6.941 -27.266 -17.297 1 90.56 191 ILE A CA 1
ATOM 1462 C C . ILE A 1 191 ? 5.605 -26.891 -16.672 1 90.56 191 ILE A C 1
ATOM 1464 O O . ILE A 1 191 ? 4.633 -27.656 -16.766 1 90.56 191 ILE A O 1
ATOM 1468 N N . ASN A 1 192 ? 5.625 -25.812 -16.031 1 86.75 192 ASN A N 1
ATOM 1469 C CA . ASN A 1 192 ? 4.418 -25.312 -15.383 1 86.75 192 ASN A CA 1
ATOM 1470 C C . ASN A 1 192 ? 4.07 -23.906 -15.828 1 86.75 192 ASN A C 1
ATOM 1472 O O . ASN A 1 192 ? 4.895 -23.219 -16.438 1 86.75 192 ASN A O 1
ATOM 1476 N N . VAL A 1 193 ? 2.818 -23.5 -15.562 1 84.44 193 VAL A N 1
ATOM 1477 C CA . VAL A 1 193 ? 2.371 -22.141 -15.852 1 84.44 193 VAL A CA 1
ATOM 1478 C C . VAL A 1 193 ? 2.424 -21.297 -14.586 1 84.44 193 VAL A C 1
ATOM 1480 O O . VAL A 1 193 ? 1.853 -21.672 -13.562 1 84.44 193 VAL A O 1
ATOM 1483 N N . ASP A 1 194 ? 3.193 -20.234 -14.742 1 81.75 194 ASP A N 1
ATOM 1484 C CA . ASP A 1 194 ? 3.326 -19.297 -13.633 1 81.75 194 ASP A CA 1
ATOM 1485 C C . ASP A 1 194 ? 2.994 -17.875 -14.07 1 81.75 194 ASP A C 1
ATOM 1487 O O . ASP A 1 194 ? 2.887 -17.594 -15.266 1 81.75 194 ASP A O 1
ATOM 1491 N N . THR A 1 195 ? 2.775 -17.031 -13.078 1 80.31 195 THR A N 1
ATOM 1492 C CA . THR A 1 195 ? 2.582 -15.609 -13.352 1 80.31 195 THR A CA 1
ATOM 1493 C C . THR A 1 195 ? 3.896 -14.852 -13.211 1 80.31 195 THR A C 1
ATOM 1495 O O . THR A 1 195 ? 4.613 -15.008 -12.227 1 80.31 195 THR A O 1
ATOM 1498 N N . ILE A 1 196 ? 4.207 -14.117 -14.305 1 80.81 196 ILE A N 1
ATOM 1499 C CA . ILE A 1 196 ? 5.438 -13.328 -14.242 1 80.81 196 ILE A CA 1
ATOM 1500 C C . ILE A 1 196 ? 5.129 -11.867 -14.547 1 80.81 196 ILE A C 1
ATOM 1502 O O . ILE A 1 196 ? 4.047 -11.539 -15.031 1 80.81 196 ILE A O 1
ATOM 1506 N N . LEU A 1 197 ? 6.16 -11.023 -14.18 1 84.75 197 LEU A N 1
ATOM 1507 C CA . LEU A 1 197 ? 6.07 -9.594 -14.469 1 84.75 197 LEU A CA 1
ATOM 1508 C C . LEU A 1 197 ? 6.902 -9.242 -15.695 1 84.75 197 LEU A C 1
ATOM 1510 O O . LEU A 1 197 ? 8.07 -9.633 -15.797 1 84.75 197 LEU A O 1
ATOM 1514 N N . ILE A 1 198 ? 6.219 -8.609 -16.656 1 84.12 198 ILE A N 1
ATOM 1515 C CA . ILE A 1 198 ? 6.945 -8.188 -17.844 1 84.12 198 ILE A CA 1
ATOM 1516 C C . ILE A 1 198 ? 6.93 -6.66 -17.938 1 84.12 198 ILE A C 1
ATOM 1518 O O . ILE A 1 198 ? 5.949 -6.016 -17.562 1 84.12 198 ILE A O 1
ATOM 1522 N N . ASP A 1 199 ? 8.062 -6.152 -18.594 1 85.81 199 ASP A N 1
ATOM 1523 C CA . ASP A 1 199 ? 8.195 -4.707 -18.766 1 85.81 199 ASP A CA 1
ATOM 1524 C C . ASP A 1 199 ? 7.395 -4.215 -19.969 1 85.81 199 ASP A C 1
ATOM 1526 O O . ASP A 1 199 ? 7.406 -4.848 -21.016 1 85.81 199 ASP A O 1
ATOM 1530 N N . SER A 1 200 ? 6.645 -3.242 -19.781 1 85.56 200 SER A N 1
ATOM 1531 C CA . SER A 1 200 ? 5.898 -2.594 -20.859 1 85.56 200 SER A CA 1
ATOM 1532 C C . SER A 1 200 ? 6.094 -1.081 -20.828 1 85.56 200 SER A C 1
ATOM 1534 O O . SER A 1 200 ? 6.012 -0.458 -19.766 1 85.56 200 SER A O 1
ATOM 1536 N N . PRO A 1 201 ? 6.352 -0.535 -22.047 1 89.81 201 PRO A N 1
ATOM 1537 C CA . PRO A 1 201 ? 6.496 0.922 -22.078 1 89.81 201 PRO A CA 1
ATOM 1538 C C . PRO A 1 201 ? 5.191 1.653 -21.766 1 89.81 201 PRO A C 1
ATOM 1540 O O . PRO A 1 201 ? 4.121 1.226 -22.203 1 89.81 201 PRO A O 1
ATOM 1543 N N . THR A 1 202 ? 5.305 2.615 -20.969 1 88.62 202 THR A N 1
ATOM 1544 C CA . THR A 1 202 ? 4.16 3.443 -20.625 1 88.62 202 THR A CA 1
ATOM 1545 C C . THR A 1 202 ? 4.578 4.898 -20.438 1 88.62 202 THR A C 1
ATOM 1547 O O . THR A 1 202 ? 5.734 5.254 -20.672 1 88.62 202 THR A O 1
ATOM 1550 N N . THR A 1 203 ? 3.582 5.73 -20.281 1 89.94 203 THR A N 1
ATOM 1551 C CA . THR A 1 203 ? 3.834 7.129 -19.953 1 89.94 203 THR A CA 1
ATOM 1552 C C . THR A 1 203 ? 3.373 7.441 -18.531 1 89.94 203 THR A C 1
ATOM 1554 O O . THR A 1 203 ? 2.41 6.852 -18.047 1 89.94 203 THR A O 1
ATOM 1557 N N . LEU A 1 204 ? 4.156 8.32 -17.953 1 90.88 204 LEU A N 1
ATOM 1558 C CA . LEU A 1 204 ? 3.865 8.688 -16.562 1 90.88 204 LEU A CA 1
ATOM 1559 C C . LEU A 1 204 ? 3.895 10.203 -16.391 1 90.88 204 LEU A C 1
ATOM 1561 O O . LEU A 1 204 ? 4.715 10.891 -17 1 90.88 204 LEU A O 1
ATOM 1565 N N . GLN A 1 205 ? 2.945 10.672 -15.594 1 92.12 205 GLN A N 1
ATOM 1566 C CA . GLN A 1 205 ? 2.986 12.07 -15.188 1 92.12 205 GLN A CA 1
ATOM 1567 C C . GLN A 1 205 ? 3.732 12.242 -13.867 1 92.12 205 GLN A C 1
ATOM 1569 O O . GLN A 1 205 ? 3.359 11.641 -12.859 1 92.12 205 GLN A O 1
ATOM 1574 N N . ILE A 1 206 ? 4.805 13.008 -13.922 1 93.38 206 ILE A N 1
ATOM 1575 C CA . ILE A 1 206 ? 5.605 13.258 -12.734 1 93.38 206 ILE A CA 1
ATOM 1576 C C . ILE A 1 206 ? 5.582 14.742 -12.398 1 93.38 206 ILE A C 1
ATOM 1578 O O . ILE A 1 206 ? 5.246 15.57 -13.25 1 93.38 206 ILE A O 1
ATOM 1582 N N . GLY A 1 207 ? 5.867 15.047 -11.133 1 91.38 207 GLY A N 1
ATOM 1583 C CA . GLY A 1 207 ? 5.934 16.438 -10.727 1 91.38 207 GLY A CA 1
ATOM 1584 C C . GLY A 1 207 ? 7.047 17.203 -11.414 1 91.38 207 GLY A C 1
ATOM 1585 O O . GLY A 1 207 ? 8.125 16.656 -11.664 1 91.38 207 GLY A O 1
ATOM 1586 N N . ARG A 1 208 ? 6.715 18.469 -11.758 1 90.06 208 ARG A N 1
ATOM 1587 C CA . ARG A 1 208 ? 7.707 19.422 -12.25 1 90.06 208 ARG A CA 1
ATOM 1588 C C . ARG A 1 208 ? 7.828 20.625 -11.328 1 90.06 208 ARG A C 1
ATOM 1590 O O . ARG A 1 208 ? 6.832 21.281 -11.023 1 90.06 208 ARG A O 1
ATOM 1597 N N . LEU A 1 209 ? 9.047 20.766 -10.852 1 88.31 209 LEU A N 1
ATOM 1598 C CA . LEU A 1 209 ? 9.258 21.922 -9.961 1 88.31 209 LEU A CA 1
ATOM 1599 C C . LEU A 1 209 ? 9.508 23.188 -10.766 1 88.31 209 LEU A C 1
ATOM 1601 O O . LEU A 1 209 ? 10.445 23.234 -11.562 1 88.31 209 LEU A O 1
ATOM 1605 N N . VAL A 1 210 ? 8.492 24.078 -10.844 1 74.19 210 VAL A N 1
ATOM 1606 C CA . VAL A 1 210 ? 8.633 25.328 -11.594 1 74.19 210 VAL A CA 1
ATOM 1607 C C . VAL A 1 210 ? 8.656 26.5 -10.625 1 74.19 210 VAL A C 1
ATOM 1609 O O . VAL A 1 210 ? 7.922 26.516 -9.633 1 74.19 210 VAL A O 1
ATOM 1612 N N . LEU A 1 211 ? 9.648 27.391 -10.742 1 56.97 211 LEU A N 1
ATOM 1613 C CA . LEU A 1 211 ? 9.836 28.609 -9.953 1 56.97 211 LEU A CA 1
ATOM 1614 C C . LEU A 1 211 ? 8.688 29.594 -10.18 1 56.97 211 LEU A C 1
ATOM 1616 O O . LEU A 1 211 ? 8.523 30.109 -11.281 1 56.97 211 LEU A O 1
ATOM 1620 N N . SER A 1 212 ? 7.605 29.5 -9.906 1 50.47 212 SER A N 1
ATOM 1621 C CA . SER A 1 212 ? 6.816 30.672 -10.234 1 50.47 212 SER A CA 1
ATOM 1622 C C . SER A 1 212 ? 7.293 31.891 -9.438 1 50.47 212 SER A C 1
ATOM 1624 O O . SER A 1 212 ? 6.633 32.312 -8.484 1 50.47 212 SER A O 1
ATOM 1626 N N . HIS A 1 213 ? 8.438 32.062 -8.812 1 43.84 213 HIS A N 1
ATOM 1627 C CA . HIS A 1 213 ? 8.836 33.031 -7.785 1 43.84 213 HIS A CA 1
ATOM 1628 C C . HIS A 1 213 ? 8.672 34.469 -8.266 1 43.84 213 HIS A C 1
ATOM 1630 O O . HIS A 1 213 ? 8.93 35.406 -7.516 1 43.84 213 HIS A O 1
ATOM 1636 N N . ALA A 1 214 ? 8.859 34.844 -9.43 1 39.88 214 ALA A N 1
ATOM 1637 C CA . ALA A 1 214 ? 9.18 36.25 -9.695 1 39.88 214 ALA A CA 1
ATOM 1638 C C . ALA A 1 214 ? 8.078 37.188 -9.188 1 39.88 214 ALA A C 1
ATOM 1640 O O . ALA A 1 214 ? 8.305 38.375 -8.953 1 39.88 214 ALA A O 1
ATOM 1641 N N . THR A 1 215 ? 6.836 37.094 -9.289 1 44.66 215 THR A N 1
ATOM 1642 C CA . THR A 1 215 ? 5.879 38.156 -9.039 1 44.66 215 THR A CA 1
ATOM 1643 C C . THR A 1 215 ? 5.129 37.906 -7.734 1 44.66 215 THR A C 1
ATOM 1645 O O . THR A 1 215 ? 5.168 36.812 -7.188 1 44.66 215 THR A O 1
ATOM 1648 N N . ASP A 1 216 ? 4.566 39 -7.039 1 47.22 216 ASP A N 1
ATOM 1649 C CA . ASP A 1 216 ? 3.639 39.062 -5.914 1 47.22 216 ASP A CA 1
ATOM 1650 C C . ASP A 1 216 ? 2.873 37.75 -5.75 1 47.22 216 ASP A C 1
ATOM 1652 O O . ASP A 1 216 ? 2.639 37.281 -4.629 1 47.22 216 ASP A O 1
ATOM 1656 N N . ASP A 1 217 ? 2.545 37.125 -6.762 1 50.38 217 ASP A N 1
ATOM 1657 C CA . ASP A 1 217 ? 1.83 35.875 -6.859 1 50.38 217 ASP A CA 1
ATOM 1658 C C . ASP A 1 217 ? 2.67 34.719 -6.305 1 50.38 217 ASP A C 1
ATOM 1660 O O . ASP A 1 217 ? 2.127 33.75 -5.777 1 50.38 217 ASP A O 1
ATOM 1664 N N . LYS A 1 218 ? 3.928 34.875 -6.008 1 58.38 218 LYS A N 1
ATOM 1665 C CA . LYS A 1 218 ? 4.914 33.844 -5.68 1 58.38 218 LYS A CA 1
ATOM 1666 C C . LYS A 1 218 ? 4.988 33.625 -4.172 1 58.38 218 LYS A C 1
ATOM 1668 O O . LYS A 1 218 ? 5.133 32.469 -3.719 1 58.38 218 LYS A O 1
ATOM 1673 N N . PHE A 1 219 ? 4.863 34.781 -3.479 1 63.38 219 PHE A N 1
ATOM 1674 C CA . PHE A 1 219 ? 4.863 34.656 -2.027 1 63.38 219 PHE A CA 1
ATOM 1675 C C . PHE A 1 219 ? 3.711 33.75 -1.57 1 63.38 219 PHE A C 1
ATOM 1677 O O . PHE A 1 219 ? 3.902 32.844 -0.749 1 63.38 219 PHE A O 1
ATOM 1684 N N . ALA A 1 220 ? 2.617 34.031 -2.291 1 68.06 220 ALA A N 1
ATOM 1685 C CA . ALA A 1 220 ? 1.421 33.281 -1.915 1 68.06 220 ALA A CA 1
ATOM 1686 C C . ALA A 1 220 ? 1.606 31.781 -2.166 1 68.06 220 ALA A C 1
ATOM 1688 O O . ALA A 1 220 ? 1.249 30.969 -1.322 1 68.06 220 ALA A O 1
ATOM 1689 N N . LYS A 1 221 ? 2.178 31.5 -3.236 1 71.94 221 LYS A N 1
ATOM 1690 C CA . LYS A 1 221 ? 2.395 30.109 -3.586 1 71.94 221 LYS A CA 1
ATOM 1691 C C . LYS A 1 221 ? 3.42 29.453 -2.658 1 71.94 221 LYS A C 1
ATOM 1693 O O . LYS A 1 221 ? 3.242 28.312 -2.225 1 71.94 221 LYS A O 1
ATOM 1698 N N . SER A 1 222 ? 4.359 30.156 -2.379 1 78.88 222 SER A N 1
ATOM 1699 C CA . SER A 1 222 ? 5.418 29.625 -1.527 1 78.88 222 SER A CA 1
ATOM 1700 C C . SER A 1 222 ? 4.91 29.359 -0.114 1 78.88 222 SER A C 1
ATOM 1702 O O . SER A 1 222 ? 5.18 28.297 0.459 1 78.88 222 SER A O 1
ATOM 1704 N N . ILE A 1 223 ? 4.156 30.25 0.29 1 83.69 223 ILE A N 1
ATOM 1705 C CA . ILE A 1 223 ? 3.721 30.125 1.678 1 83.69 223 ILE A CA 1
ATOM 1706 C C . ILE A 1 223 ? 2.736 28.969 1.813 1 83.69 223 ILE A C 1
ATOM 1708 O O . ILE A 1 223 ? 2.717 28.281 2.836 1 83.69 223 ILE A O 1
ATOM 1712 N N . THR A 1 224 ? 1.922 28.797 0.775 1 86.25 224 THR A N 1
ATOM 1713 C CA . THR A 1 224 ? 0.977 27.688 0.815 1 86.25 224 THR A CA 1
ATOM 1714 C C . THR A 1 224 ? 1.711 26.344 0.775 1 86.25 224 THR A C 1
ATOM 1716 O O . THR A 1 224 ? 1.288 25.375 1.413 1 86.25 224 THR A O 1
ATOM 1719 N N . THR A 1 225 ? 2.768 26.281 0.046 1 89.75 225 THR A N 1
ATOM 1720 C CA . THR A 1 225 ? 3.553 25.062 -0.033 1 89.75 225 THR A CA 1
ATOM 1721 C C . THR A 1 225 ? 4.289 24.797 1.278 1 89.75 225 THR A C 1
ATOM 1723 O O . THR A 1 225 ? 4.43 23.656 1.704 1 89.75 225 THR A O 1
ATOM 1726 N N . ILE A 1 226 ? 4.75 25.844 1.85 1 91.12 226 ILE A N 1
ATOM 1727 C CA . ILE A 1 226 ? 5.441 25.734 3.129 1 91.12 226 ILE A CA 1
ATOM 1728 C C . ILE A 1 226 ? 4.465 25.25 4.199 1 91.12 226 ILE A C 1
ATOM 1730 O O . ILE A 1 226 ? 4.832 24.453 5.07 1 91.12 226 ILE A O 1
ATOM 1734 N N . ASP A 1 227 ? 3.27 25.734 4.102 1 90.31 227 ASP A N 1
ATOM 1735 C CA . ASP A 1 227 ? 2.234 25.297 5.027 1 90.31 227 ASP A CA 1
ATOM 1736 C C . ASP A 1 227 ? 1.91 23.812 4.809 1 90.31 227 ASP A C 1
ATOM 1738 O O . ASP A 1 227 ? 1.65 23.078 5.766 1 90.31 227 ASP A O 1
ATOM 1742 N N . ARG A 1 228 ? 1.881 23.422 3.566 1 92.12 228 ARG A N 1
ATOM 1743 C CA . ARG A 1 228 ? 1.699 22.016 3.252 1 92.12 228 ARG A CA 1
ATOM 1744 C C . ARG A 1 228 ? 2.828 21.172 3.84 1 92.12 228 ARG A C 1
ATOM 1746 O O . ARG A 1 228 ? 2.594 20.062 4.328 1 92.12 228 ARG A O 1
ATOM 1753 N N . ALA A 1 229 ? 3.998 21.672 3.766 1 95.38 229 ALA A N 1
ATOM 1754 C CA . ALA A 1 229 ? 5.137 20.969 4.359 1 95.38 229 ALA A CA 1
ATOM 1755 C C . ALA A 1 229 ? 4.93 20.766 5.859 1 95.38 229 ALA A C 1
ATOM 1757 O O . ALA A 1 229 ? 5.266 19.703 6.395 1 95.38 229 ALA A O 1
ATOM 1758 N N . ASN A 1 230 ? 4.395 21.766 6.496 1 94.69 230 ASN A N 1
ATOM 1759 C CA . ASN A 1 230 ? 4.078 21.641 7.914 1 94.69 230 ASN A CA 1
ATOM 1760 C C . ASN A 1 230 ? 3.107 20.5 8.172 1 94.69 230 ASN A C 1
ATOM 1762 O O . ASN A 1 230 ? 3.318 19.688 9.078 1 94.69 230 ASN A O 1
ATOM 1766 N N . LEU A 1 231 ? 2.104 20.469 7.324 1 93.44 231 LEU A N 1
ATOM 1767 C CA . LEU A 1 231 ? 1.117 19.391 7.438 1 93.44 231 LEU A CA 1
ATOM 1768 C C . LEU A 1 231 ? 1.778 18.031 7.285 1 93.44 231 LEU A C 1
ATOM 1770 O O . LEU A 1 231 ? 1.546 17.125 8.094 1 93.44 231 LEU A O 1
ATOM 1774 N N . ILE A 1 232 ? 2.584 17.859 6.316 1 95.12 232 ILE A N 1
ATOM 1775 C CA . ILE A 1 232 ? 3.215 16.578 5.996 1 95.12 232 ILE A CA 1
ATOM 1776 C C . ILE A 1 232 ? 4.203 16.203 7.098 1 95.12 232 ILE A C 1
ATOM 1778 O O . ILE A 1 232 ? 4.258 15.047 7.527 1 95.12 232 ILE A O 1
ATOM 1782 N N . LEU A 1 233 ? 4.965 17.156 7.578 1 96.62 233 LEU A N 1
ATOM 1783 C CA . LEU A 1 233 ? 5.922 16.906 8.648 1 96.62 233 LEU A CA 1
ATOM 1784 C C . LEU A 1 233 ? 5.215 16.422 9.914 1 96.62 233 LEU A C 1
ATOM 1786 O O . LEU A 1 233 ? 5.664 15.477 10.562 1 96.62 233 LEU A O 1
ATOM 1790 N N . ARG A 1 234 ? 4.176 17.062 10.219 1 93.06 234 ARG A N 1
ATOM 1791 C CA . ARG A 1 234 ? 3.443 16.656 11.414 1 93.06 234 ARG A CA 1
ATOM 1792 C C . ARG A 1 234 ? 2.854 15.266 11.242 1 93.06 234 ARG A C 1
ATOM 1794 O O . ARG A 1 234 ? 2.863 14.469 12.18 1 93.06 234 ARG A O 1
ATOM 1801 N N . LEU A 1 235 ? 2.416 15.039 10.094 1 92.31 235 LEU A N 1
ATOM 1802 C CA . LEU A 1 235 ? 1.822 13.734 9.805 1 92.31 235 LEU A CA 1
ATOM 1803 C C . LEU A 1 235 ? 2.865 12.625 9.914 1 92.31 235 LEU A C 1
ATOM 1805 O O . LEU A 1 235 ? 2.633 11.609 10.578 1 92.31 235 LEU A O 1
ATOM 1809 N N . GLU A 1 236 ? 3.947 12.789 9.32 1 93.25 236 GLU A N 1
ATOM 1810 C CA . GLU A 1 236 ? 4.922 11.703 9.219 1 93.25 236 GLU A CA 1
ATOM 1811 C C . GLU A 1 236 ? 5.785 11.617 10.477 1 93.25 236 GLU A C 1
ATOM 1813 O O . GLU A 1 236 ? 6.129 10.523 10.922 1 93.25 236 GLU A O 1
ATOM 1818 N N . MET A 1 237 ? 6.125 12.773 11.031 1 92.38 237 MET A N 1
ATOM 1819 C CA . MET A 1 237 ? 7.121 12.758 12.094 1 92.38 237 MET A CA 1
ATOM 1820 C C . MET A 1 237 ? 6.449 12.672 13.461 1 92.38 237 MET A C 1
ATOM 1822 O O . MET A 1 237 ? 7.074 12.258 14.438 1 92.38 237 MET A O 1
ATOM 1826 N N . ILE A 1 238 ? 5.203 13.133 13.508 1 87.94 238 ILE A N 1
ATOM 1827 C CA . ILE A 1 238 ? 4.516 13.102 14.789 1 87.94 238 ILE A CA 1
ATOM 1828 C C . ILE A 1 238 ? 3.52 11.945 14.812 1 87.94 238 ILE A C 1
ATOM 1830 O O . ILE A 1 238 ? 3.537 11.117 15.734 1 87.94 238 ILE A O 1
ATOM 1834 N N . GLU A 1 239 ? 2.715 11.797 13.734 1 87.31 239 GLU A N 1
ATOM 1835 C CA . GLU A 1 239 ? 1.682 10.766 13.68 1 87.31 239 GLU A CA 1
ATOM 1836 C C . GLU A 1 239 ? 2.242 9.453 13.148 1 87.31 239 GLU A C 1
ATOM 1838 O O . GLU A 1 239 ? 1.585 8.414 13.234 1 87.31 239 GLU A O 1
ATOM 1843 N N . HIS A 1 240 ? 3.439 9.484 12.57 1 87.06 240 HIS A N 1
ATOM 1844 C CA . HIS A 1 240 ? 4.098 8.312 12 1 87.06 240 HIS A CA 1
ATOM 1845 C C . HIS A 1 240 ? 3.205 7.625 10.969 1 87.06 240 HIS A C 1
ATOM 1847 O O . HIS A 1 240 ? 3.102 6.398 10.953 1 87.06 240 HIS A O 1
ATOM 1853 N N . SER A 1 241 ? 2.512 8.438 10.281 1 85.62 241 SER A N 1
ATOM 1854 C CA . SER A 1 241 ? 1.728 7.98 9.141 1 85.62 241 SER A CA 1
ATOM 1855 C C . SER A 1 241 ? 2.373 8.398 7.824 1 85.62 241 SER A C 1
ATOM 1857 O O . SER A 1 241 ? 2.727 9.562 7.641 1 85.62 241 SER A O 1
ATOM 1859 N N . PRO A 1 242 ? 2.5 7.461 7.051 1 86.44 242 PRO A N 1
ATOM 1860 C CA . PRO A 1 242 ? 3.176 7.797 5.793 1 86.44 242 PRO A CA 1
ATOM 1861 C C . PRO A 1 242 ? 2.326 8.68 4.883 1 86.44 242 PRO A C 1
ATOM 1863 O O . PRO A 1 242 ? 1.101 8.547 4.852 1 86.44 242 PRO A O 1
ATOM 1866 N N . PHE A 1 243 ? 2.994 9.555 4.199 1 90.75 243 PHE A N 1
ATOM 1867 C CA . PHE A 1 243 ? 2.387 10.391 3.166 1 90.75 243 PHE A CA 1
ATOM 1868 C C . PHE A 1 243 ? 3.047 10.141 1.814 1 90.75 243 PHE A C 1
ATOM 1870 O O . PHE A 1 243 ? 4.262 10.312 1.672 1 90.75 243 PHE A O 1
ATOM 1877 N N . GLY A 1 244 ? 2.244 9.789 0.948 1 88.06 244 GLY A N 1
ATOM 1878 C CA . GLY A 1 244 ? 2.779 9.562 -0.385 1 88.06 244 GLY A CA 1
ATOM 1879 C C . GLY A 1 244 ? 3.76 8.406 -0.442 1 88.06 244 GLY A C 1
ATOM 1880 O O . GLY A 1 244 ? 3.564 7.387 0.224 1 88.06 244 GLY A O 1
ATOM 1881 N N . LEU A 1 245 ? 4.812 8.547 -1.238 1 91.62 245 LEU A N 1
ATOM 1882 C CA . LEU A 1 245 ? 5.785 7.492 -1.486 1 91.62 245 LEU A CA 1
ATOM 1883 C C . LEU A 1 245 ? 6.898 7.52 -0.446 1 91.62 245 LEU A C 1
ATOM 1885 O O . LEU A 1 245 ? 7.23 8.586 0.086 1 91.62 245 LEU A O 1
ATOM 1889 N N . ASN A 1 246 ? 7.391 6.316 -0.18 1 92 246 ASN A N 1
ATOM 1890 C CA . ASN A 1 246 ? 8.578 6.223 0.667 1 92 246 ASN A CA 1
ATOM 1891 C C . ASN A 1 246 ? 9.852 6.504 -0.12 1 92 246 ASN A C 1
ATOM 1893 O O . ASN A 1 246 ? 10.164 5.789 -1.074 1 92 246 ASN A O 1
ATOM 1897 N N . LEU A 1 247 ? 10.508 7.449 0.356 1 94.31 247 LEU A N 1
ATOM 1898 C CA . LEU A 1 247 ? 11.695 7.891 -0.374 1 94.31 247 LEU A CA 1
ATOM 1899 C C . LEU A 1 247 ? 12.961 7.273 0.217 1 94.31 247 LEU A C 1
ATOM 1901 O O . LEU A 1 247 ? 12.992 6.941 1.403 1 94.31 247 LEU A O 1
ATOM 1905 N N . GLU A 1 248 ? 13.945 7.16 -0.65 1 94.06 248 GLU A N 1
ATOM 1906 C CA . GLU A 1 248 ? 15.258 6.727 -0.201 1 94.06 248 GLU A CA 1
ATOM 1907 C C . GLU A 1 248 ? 15.945 7.809 0.629 1 94.06 248 GLU A C 1
ATOM 1909 O O . GLU A 1 248 ? 15.859 8.992 0.304 1 94.06 248 GLU A O 1
ATOM 1914 N N . PRO A 1 249 ? 16.656 7.363 1.634 1 95 249 PRO A N 1
ATOM 1915 C CA . PRO A 1 249 ? 17.312 8.375 2.459 1 95 249 PRO A CA 1
ATOM 1916 C C . PRO A 1 249 ? 18.297 9.242 1.664 1 95 249 PRO A C 1
ATOM 1918 O O . PRO A 1 249 ? 19 8.734 0.793 1 95 249 PRO A O 1
ATOM 1921 N N . ASN A 1 250 ? 18.312 10.555 1.882 1 96.19 250 ASN A N 1
ATOM 1922 C CA . ASN A 1 250 ? 19.266 11.555 1.383 1 96.19 250 ASN A CA 1
ATOM 1923 C C . ASN A 1 250 ? 19.156 11.719 -0.131 1 96.19 250 ASN A C 1
ATOM 1925 O O . ASN A 1 250 ? 20.078 12.195 -0.776 1 96.19 250 ASN A O 1
ATOM 1929 N N . MET A 1 251 ? 18.109 11.211 -0.654 1 95.56 251 MET A N 1
ATOM 1930 C CA . MET A 1 251 ? 17.844 11.398 -2.078 1 95.56 251 MET A CA 1
ATOM 1931 C C . MET A 1 251 ? 16.438 11.93 -2.309 1 95.56 251 MET A C 1
ATOM 1933 O O . MET A 1 251 ? 15.477 11.43 -1.727 1 95.56 251 MET A O 1
ATOM 1937 N N . LEU A 1 252 ? 16.375 12.953 -3.096 1 96.06 252 LEU A N 1
ATOM 1938 C CA . LEU A 1 252 ? 15.094 13.547 -3.449 1 96.06 252 LEU A CA 1
ATOM 1939 C C . LEU A 1 252 ? 14.898 13.562 -4.961 1 96.06 252 LEU A C 1
ATOM 1941 O O . LEU A 1 252 ? 15.836 13.859 -5.707 1 96.06 252 LEU A O 1
ATOM 1945 N N . THR A 1 253 ? 13.75 13.18 -5.375 1 96.06 253 THR A N 1
ATOM 1946 C CA . THR A 1 253 ? 13.359 13.219 -6.781 1 96.06 253 THR A CA 1
ATOM 1947 C C . THR A 1 253 ? 11.891 13.625 -6.918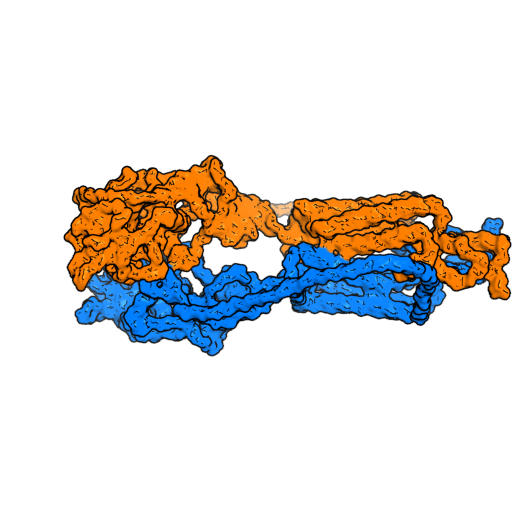 1 96.06 253 THR A C 1
ATOM 1949 O O . THR A 1 253 ? 11.18 13.727 -5.918 1 96.06 253 THR A O 1
ATOM 1952 N N . VAL A 1 254 ? 11.539 13.93 -8.109 1 95.31 254 VAL A N 1
ATOM 1953 C CA . VAL A 1 254 ? 10.125 14.203 -8.344 1 95.31 254 VAL A CA 1
ATOM 1954 C C . VAL A 1 254 ? 9.344 12.891 -8.383 1 95.31 254 VAL A C 1
ATOM 1956 O O . VAL A 1 254 ? 9.875 11.859 -8.797 1 95.31 254 VAL A O 1
ATOM 1959 N N . VAL A 1 255 ? 8.164 12.914 -7.871 1 94 255 VAL A N 1
ATOM 1960 C CA . VAL A 1 255 ? 7.367 11.703 -7.734 1 94 255 VAL A CA 1
ATOM 1961 C C . VAL A 1 255 ? 6.207 11.727 -8.727 1 94 255 VAL A C 1
ATOM 1963 O O . VAL A 1 255 ? 5.758 12.797 -9.133 1 94 255 VAL A O 1
ATOM 1966 N N . PRO A 1 256 ? 5.789 10.57 -9.141 1 91.94 256 PRO A N 1
ATOM 1967 C CA . PRO A 1 256 ? 4.629 10.5 -10.031 1 91.94 256 PRO A CA 1
ATOM 1968 C C . PRO A 1 256 ? 3.303 10.625 -9.289 1 91.94 256 PRO A C 1
ATOM 1970 O O . PRO A 1 256 ? 3.236 10.359 -8.086 1 91.94 256 PRO A O 1
ATOM 1973 N N . ARG A 1 257 ? 2.332 11.117 -10 1 82.56 257 ARG A N 1
ATOM 1974 C CA . ARG A 1 257 ? 0.961 11.117 -9.5 1 82.56 257 ARG A CA 1
ATOM 1975 C C . ARG A 1 257 ? 0.124 10.047 -10.188 1 82.56 257 ARG A C 1
ATOM 1977 O O . ARG A 1 257 ? -0.531 10.312 -11.195 1 82.56 257 ARG A O 1
ATOM 1984 N N . VAL A 1 258 ? 0.371 8.82 -9.891 1 74.25 258 VAL A N 1
ATOM 1985 C CA . VAL A 1 258 ? -0.31 7.699 -10.531 1 74.25 258 VAL A CA 1
ATOM 1986 C C . VAL A 1 258 ? -0.902 6.773 -9.477 1 74.25 258 VAL A C 1
ATOM 1988 O O . VAL A 1 258 ? -0.474 6.789 -8.32 1 74.25 258 VAL A O 1
ATOM 1991 N N . ASP A 1 259 ? -1.931 6.125 -9.969 1 69.5 259 ASP A N 1
ATOM 1992 C CA . ASP A 1 259 ? -2.498 5.055 -9.156 1 69.5 259 ASP A CA 1
ATOM 1993 C C . ASP A 1 259 ? -1.634 3.797 -9.219 1 69.5 259 ASP A C 1
ATOM 1995 O O . ASP A 1 259 ? -1.615 3.102 -10.242 1 69.5 259 ASP A O 1
ATOM 1999 N N . LEU A 1 260 ? -0.932 3.592 -8.156 1 70.38 260 LEU A N 1
ATOM 2000 C CA . LEU A 1 260 ? 0.011 2.479 -8.109 1 70.38 260 LEU A CA 1
ATOM 2001 C C . LEU A 1 260 ? -0.72 1.143 -8.188 1 70.38 260 LEU A C 1
ATOM 2003 O O . LEU A 1 260 ? -0.13 0.128 -8.562 1 70.38 260 LEU A O 1
ATOM 2007 N N . ALA A 1 261 ? -1.94 1.174 -7.844 1 64.44 261 ALA A N 1
ATOM 2008 C CA . ALA A 1 261 ? -2.701 -0.074 -7.836 1 64.44 261 ALA A CA 1
ATOM 2009 C C . ALA A 1 261 ? -2.859 -0.626 -9.25 1 64.44 261 ALA A C 1
ATOM 2011 O O . ALA A 1 261 ? -3.104 -1.82 -9.438 1 64.44 261 ALA A O 1
ATOM 2012 N N . SER A 1 262 ? -2.66 0.154 -10.188 1 66.12 262 SER A N 1
ATOM 2013 C CA . SER A 1 262 ? -2.846 -0.259 -11.57 1 66.12 262 SER A CA 1
ATOM 2014 C C . SER A 1 262 ? -1.62 -0.998 -12.102 1 66.12 262 SER A C 1
ATOM 2016 O O . SER A 1 262 ? -1.68 -1.644 -13.148 1 66.12 262 SER A O 1
ATOM 2018 N N . PHE A 1 263 ? -0.607 -0.917 -11.227 1 72.19 263 PHE A N 1
ATOM 2019 C CA . PHE A 1 263 ? 0.624 -1.576 -11.648 1 72.19 263 PHE A CA 1
ATOM 2020 C C . PHE A 1 263 ? 0.97 -2.725 -10.711 1 72.19 263 PHE A C 1
ATOM 2022 O O . PHE A 1 263 ? 0.826 -2.602 -9.492 1 72.19 263 PHE A O 1
ATOM 2029 N N . ASN A 1 264 ? 1.155 -3.918 -11.141 1 72.19 264 ASN A N 1
ATOM 2030 C CA . ASN A 1 264 ? 1.429 -5.098 -10.32 1 72.19 264 ASN A CA 1
ATOM 2031 C C . ASN A 1 264 ? 2.91 -5.207 -9.977 1 72.19 264 ASN A C 1
ATOM 2033 O O . ASN A 1 264 ? 3.291 -5.973 -9.094 1 72.19 264 ASN A O 1
ATOM 2037 N N . GLY A 1 265 ? 3.656 -4.363 -10.57 1 81.44 265 GLY A N 1
ATOM 2038 C CA . GLY A 1 265 ? 5.094 -4.473 -10.359 1 81.44 265 GLY A CA 1
ATOM 2039 C C . GLY A 1 265 ? 5.762 -3.131 -10.117 1 81.44 265 GLY A C 1
ATOM 2040 O O . GLY A 1 265 ? 5.371 -2.395 -9.203 1 81.44 265 GLY A O 1
ATOM 2041 N N . THR A 1 266 ? 6.75 -3.016 -10.859 1 88.31 266 THR A N 1
ATOM 2042 C CA . THR A 1 266 ? 7.523 -1.793 -10.68 1 88.31 266 THR A CA 1
ATOM 2043 C C . THR A 1 266 ? 7.332 -0.851 -11.859 1 88.31 266 THR A C 1
ATOM 2045 O O . THR A 1 266 ? 6.902 -1.275 -12.938 1 88.31 266 THR A O 1
ATOM 2048 N N . ILE A 1 267 ? 7.539 0.463 -11.664 1 91.94 267 ILE A N 1
ATOM 2049 C CA . ILE A 1 267 ? 7.609 1.493 -12.695 1 91.94 267 ILE A CA 1
ATOM 2050 C C . ILE A 1 267 ? 8.961 2.195 -12.633 1 91.94 267 ILE A C 1
ATOM 2052 O O . ILE A 1 267 ? 9.445 2.533 -11.547 1 91.94 267 ILE A O 1
ATOM 2056 N N . GLU A 1 268 ? 9.531 2.279 -13.758 1 94 268 GLU A N 1
ATOM 2057 C CA . GLU A 1 268 ? 10.828 2.957 -13.828 1 94 268 GLU A CA 1
ATOM 2058 C C . GLU A 1 268 ? 10.766 4.152 -14.773 1 94 268 GLU A C 1
ATOM 2060 O O . GLU A 1 268 ? 10.148 4.086 -15.836 1 94 268 GLU A O 1
ATOM 2065 N N . TYR A 1 269 ? 11.305 5.254 -14.414 1 94.5 269 TYR A N 1
ATOM 2066 C CA . TYR A 1 269 ? 11.359 6.469 -15.219 1 94.5 269 TYR A CA 1
ATOM 2067 C C . TYR A 1 269 ? 12.625 7.27 -14.914 1 94.5 269 TYR A C 1
ATOM 2069 O O . TYR A 1 269 ? 13.32 6.996 -13.938 1 94.5 269 TYR A O 1
ATOM 2077 N N . ASN A 1 270 ? 12.93 8.211 -15.82 1 95.25 270 ASN A N 1
ATOM 2078 C CA . ASN A 1 270 ? 14.078 9.086 -15.617 1 95.25 270 ASN A CA 1
ATOM 2079 C C . ASN A 1 270 ? 13.664 10.414 -14.977 1 95.25 270 ASN A C 1
ATOM 2081 O O . ASN A 1 270 ? 12.602 10.953 -15.289 1 95.25 270 ASN A O 1
ATOM 2085 N N . SER A 1 271 ? 14.5 10.906 -14.023 1 95.75 271 SER A N 1
ATOM 2086 C CA . SER A 1 271 ? 14.281 12.188 -13.359 1 95.75 271 SER A CA 1
ATOM 2087 C C . SER A 1 271 ? 15.57 12.727 -12.758 1 95.75 271 SER A C 1
ATOM 2089 O O . SER A 1 271 ? 16.562 12 -12.641 1 95.75 271 SER A O 1
ATOM 2091 N N . ASP A 1 272 ? 15.555 14.023 -12.484 1 96.25 272 ASP A N 1
ATOM 2092 C CA . ASP A 1 272 ? 16.641 14.594 -11.695 1 96.25 272 ASP A CA 1
ATOM 2093 C C . ASP A 1 272 ? 16.625 14.039 -10.266 1 96.25 272 ASP A C 1
ATOM 2095 O O . ASP A 1 272 ? 15.562 13.672 -9.75 1 96.25 272 ASP A O 1
ATOM 2099 N N . VAL A 1 273 ? 17.828 13.922 -9.758 1 96.44 273 VAL A N 1
ATOM 2100 C CA . VAL A 1 273 ? 18 13.422 -8.398 1 96.44 273 VAL A CA 1
ATOM 2101 C C . VAL A 1 273 ? 18.812 14.438 -7.586 1 96.44 273 VAL A C 1
ATOM 2103 O O . VAL A 1 273 ? 19.859 14.906 -8.031 1 96.44 273 VAL A O 1
ATOM 2106 N N . ILE A 1 274 ? 18.266 14.812 -6.453 1 96.75 274 ILE A N 1
ATOM 2107 C CA . ILE A 1 274 ? 19.016 15.641 -5.512 1 96.75 274 ILE A CA 1
ATOM 2108 C C . ILE A 1 274 ? 19.641 14.766 -4.434 1 96.75 274 ILE A C 1
ATOM 2110 O O . ILE A 1 274 ? 18.938 14.086 -3.684 1 96.75 274 ILE A O 1
ATOM 2114 N N . GLU A 1 275 ? 20.906 14.758 -4.418 1 97.06 275 GLU A N 1
ATOM 2115 C CA . GLU A 1 275 ? 21.625 14.148 -3.303 1 97.06 275 GLU A CA 1
ATOM 2116 C C . GLU A 1 275 ? 22.016 15.195 -2.258 1 97.06 275 GLU A C 1
ATOM 2118 O O . GLU A 1 275 ? 22.5 16.266 -2.6 1 97.06 275 GLU A O 1
ATOM 2123 N N . PHE A 1 276 ? 21.688 14.844 -0.991 1 97.56 276 PHE A N 1
ATOM 2124 C CA . PHE A 1 276 ? 21.984 15.844 0.028 1 97.56 276 PHE A CA 1
ATOM 2125 C C . PHE A 1 276 ? 22.453 15.188 1.318 1 97.56 276 PHE A C 1
ATOM 2127 O O . PHE A 1 276 ? 22.078 14.055 1.615 1 97.56 276 PHE A O 1
ATOM 2134 N N . HIS A 1 277 ? 23.359 15.844 2.012 1 97.88 277 HIS A N 1
ATOM 2135 C CA . HIS A 1 277 ? 23.844 15.531 3.352 1 97.88 277 HIS A CA 1
ATOM 2136 C C . HIS A 1 277 ? 24.062 16.812 4.164 1 97.88 277 HIS A C 1
ATOM 2138 O O . HIS A 1 277 ? 25.031 17.531 3.928 1 97.88 277 HIS A O 1
ATOM 2144 N N . HIS A 1 278 ? 23.219 16.906 5.148 1 98.12 278 HIS A N 1
ATOM 2145 C CA . HIS A 1 278 ? 23.344 18.141 5.922 1 98.12 278 HIS A CA 1
ATOM 2146 C C . HIS A 1 278 ? 24.625 18.156 6.734 1 98.12 278 HIS A C 1
ATOM 2148 O O . HIS A 1 278 ? 25.031 17.125 7.289 1 98.12 278 HIS A O 1
ATOM 2154 N N . ASP A 1 279 ? 25.219 19.234 6.711 1 97.75 279 ASP A N 1
ATOM 2155 C CA . ASP A 1 279 ? 26.359 19.578 7.543 1 97.75 279 ASP A CA 1
ATOM 2156 C C . ASP A 1 279 ? 26.109 20.875 8.305 1 97.75 279 ASP A C 1
ATOM 2158 O O . ASP A 1 279 ? 26.25 21.969 7.746 1 97.75 279 ASP A O 1
ATOM 2162 N N . CYS A 1 280 ? 25.766 20.75 9.578 1 98.12 280 CYS A N 1
ATOM 2163 C CA . CYS A 1 280 ? 25.375 21.906 10.383 1 98.12 280 CYS A CA 1
ATOM 2164 C C . CYS A 1 280 ? 26.516 22.359 11.273 1 98.12 280 CYS A C 1
ATOM 2166 O O . CYS A 1 280 ? 27.406 21.578 11.602 1 98.12 280 CYS A O 1
ATOM 2168 N N . HIS A 1 281 ? 26.594 23.625 11.617 1 97.38 281 HIS A N 1
ATOM 2169 C CA . HIS A 1 281 ? 27.531 24.172 12.594 1 97.38 281 HIS A CA 1
ATOM 2170 C C . HIS A 1 281 ? 26.891 25.312 13.383 1 97.38 281 HIS A C 1
ATOM 2172 O O . HIS A 1 281 ? 25.891 25.875 12.953 1 97.38 281 HIS A O 1
ATOM 2178 N N . TRP A 1 282 ? 27.453 25.641 14.562 1 97.94 282 TRP A N 1
ATOM 2179 C CA . TRP A 1 282 ? 26.922 26.672 15.445 1 97.94 282 TRP A CA 1
ATOM 2180 C C . TRP A 1 282 ? 27.688 27.984 15.258 1 97.94 282 TRP A C 1
ATOM 2182 O O . TRP A 1 282 ? 28.891 27.984 15.031 1 97.94 282 TRP A O 1
ATOM 2192 N N . GLU A 1 283 ? 26.922 29.094 15.328 1 96.75 283 GLU A N 1
ATOM 2193 C CA . GLU A 1 283 ? 27.516 30.422 15.297 1 96.75 283 GLU A CA 1
ATOM 2194 C C . GLU A 1 283 ? 26.891 31.328 16.359 1 96.75 283 GLU A C 1
ATOM 2196 O O . GLU A 1 283 ? 25.734 31.125 16.75 1 96.75 283 GLU A O 1
ATOM 2201 N N . ALA A 1 284 ? 27.656 32.25 16.844 1 95.44 284 ALA A N 1
ATOM 2202 C CA . ALA A 1 284 ? 27.109 33.312 17.719 1 95.44 284 ALA A CA 1
ATOM 2203 C C . ALA A 1 284 ? 26.438 34.406 16.906 1 95.44 284 ALA A C 1
ATOM 2205 O O . ALA A 1 284 ? 27.078 35.031 16.047 1 95.44 284 ALA A O 1
ATOM 2206 N N . PRO A 1 285 ? 25.219 34.594 17.203 1 93.31 285 PRO A N 1
ATOM 2207 C CA . PRO A 1 285 ? 24.531 35.594 16.391 1 93.31 285 PRO A CA 1
ATOM 2208 C C . PRO A 1 285 ? 24.922 37.031 16.781 1 93.31 285 PRO A C 1
ATOM 2210 O O . PRO A 1 285 ? 25.312 37.281 17.938 1 93.31 285 PRO A O 1
ATOM 2213 N N . ARG A 1 286 ? 24.875 37.938 15.797 1 91.31 286 ARG A N 1
ATOM 2214 C CA . ARG A 1 286 ? 24.875 39.375 16 1 91.31 286 ARG A CA 1
ATOM 2215 C C . ARG A 1 286 ? 23.547 40 15.57 1 91.31 286 ARG A C 1
ATOM 2217 O O . ARG A 1 286 ? 22.969 39.594 14.555 1 91.31 286 ARG A O 1
ATOM 2224 N N . PHE A 1 287 ? 23.016 40.844 16.469 1 90.19 287 PHE A N 1
ATOM 2225 C CA . PHE A 1 287 ? 21.719 41.438 16.172 1 90.19 287 PHE A CA 1
ATOM 2226 C C . PHE A 1 287 ? 21.891 42.875 15.641 1 90.19 287 PHE A C 1
ATOM 2228 O O . PHE A 1 287 ? 22.562 43.688 16.266 1 90.19 287 PHE A O 1
ATOM 2235 N N . PHE A 1 288 ? 21.359 43.031 14.484 1 88.56 288 PHE A N 1
ATOM 2236 C CA . PHE A 1 288 ? 21.328 44.375 13.922 1 88.56 288 PHE A CA 1
ATOM 2237 C C . PHE A 1 288 ? 19.906 44.844 13.703 1 88.56 288 PHE A C 1
ATOM 2239 O O . PHE A 1 288 ? 19.031 44.062 13.336 1 88.56 288 PHE A O 1
ATOM 2246 N N . TYR A 1 289 ? 19.656 46.094 13.938 1 85.12 289 TYR A N 1
ATOM 2247 C CA . TYR A 1 289 ? 18.328 46.656 13.766 1 85.12 289 TYR A CA 1
ATOM 2248 C C . TYR A 1 289 ? 18.234 47.469 12.484 1 85.12 289 TYR A C 1
ATOM 2250 O O . TYR A 1 289 ? 19.156 48.188 12.125 1 85.12 289 TYR A O 1
ATOM 2258 N N . THR A 1 290 ? 17.156 47.156 11.836 1 80.69 290 THR A N 1
ATOM 2259 C CA . THR A 1 290 ? 16.875 47.969 10.664 1 80.69 290 THR A CA 1
ATOM 2260 C C . THR A 1 290 ? 16.016 49.188 11.039 1 80.69 290 THR A C 1
ATOM 2262 O O . THR A 1 290 ? 15.547 49.281 12.172 1 80.69 290 THR A O 1
ATOM 2265 N N . SER A 1 291 ? 15.891 50.094 10.023 1 77.25 291 SER A N 1
ATOM 2266 C CA . SER A 1 291 ? 15.078 51.312 10.227 1 77.25 291 SER A CA 1
ATOM 2267 C C . SER A 1 291 ? 13.617 50.938 10.477 1 77.25 291 SER A C 1
ATOM 2269 O O . SER A 1 291 ? 12.898 51.688 11.148 1 77.25 291 SER A O 1
ATOM 2271 N N . ASP A 1 292 ? 13.188 49.875 9.969 1 71.88 292 ASP A N 1
ATOM 2272 C CA . ASP A 1 292 ? 11.805 49.438 10.109 1 71.88 292 ASP A CA 1
ATOM 2273 C C . ASP A 1 292 ? 11.641 48.531 11.328 1 71.88 292 ASP A C 1
ATOM 2275 O O . ASP A 1 292 ? 10.664 47.781 11.422 1 71.88 292 ASP A O 1
ATOM 2279 N N . ASP A 1 293 ? 12.586 48.5 12.195 1 70.75 293 ASP A N 1
ATOM 2280 C CA . ASP A 1 293 ? 12.57 47.812 13.484 1 70.75 293 ASP A CA 1
ATOM 2281 C C . ASP A 1 293 ? 12.648 46.281 13.305 1 70.75 293 ASP A C 1
ATOM 2283 O O . ASP A 1 293 ? 12.273 45.531 14.195 1 70.75 293 ASP A O 1
ATOM 2287 N N . ASP A 1 294 ? 13.062 45.938 12.102 1 80.06 294 ASP A N 1
ATOM 2288 C CA . ASP A 1 294 ? 13.344 44.531 11.898 1 80.06 294 ASP A CA 1
ATOM 2289 C C . ASP A 1 294 ? 14.719 44.156 12.461 1 80.06 294 ASP A C 1
ATOM 2291 O O . ASP A 1 294 ? 15.641 44.969 12.445 1 80.06 294 ASP A O 1
ATOM 2295 N N . VAL A 1 295 ? 14.773 42.906 12.969 1 87.12 295 VAL A N 1
ATOM 2296 C CA . VAL A 1 295 ? 16.047 42.406 13.469 1 87.12 295 VAL A CA 1
ATOM 2297 C C . VAL A 1 295 ? 16.75 41.594 12.383 1 87.12 295 VAL A C 1
ATOM 2299 O O . VAL A 1 295 ? 16.156 40.656 11.828 1 87.12 295 VAL A O 1
ATOM 2302 N N . ILE A 1 296 ? 17.969 41.969 12.062 1 89.44 296 ILE A N 1
ATOM 2303 C CA . ILE A 1 296 ? 18.781 41.25 11.086 1 89.44 296 ILE A CA 1
ATOM 2304 C C . ILE A 1 296 ? 19.891 40.469 11.797 1 89.44 296 ILE A C 1
ATOM 2306 O O . ILE A 1 296 ? 20.594 41.031 12.648 1 89.44 296 ILE A O 1
ATOM 2310 N N . ILE A 1 297 ? 20.016 39.219 11.383 1 91.12 297 ILE A N 1
ATOM 2311 C CA . ILE A 1 297 ? 21.078 38.375 11.922 1 91.12 297 ILE A CA 1
ATOM 2312 C C . ILE A 1 297 ? 22.016 37.938 10.797 1 91.12 297 ILE A C 1
ATOM 2314 O O . ILE A 1 297 ? 21.703 37 10.055 1 91.12 297 ILE A O 1
ATOM 2318 N N . PRO A 1 298 ? 23.156 38.531 10.773 1 91.5 298 PRO A N 1
ATOM 2319 C CA . PRO A 1 298 ? 24.141 38.062 9.805 1 91.5 298 PRO A CA 1
ATOM 2320 C C . PRO A 1 298 ? 24.797 36.719 10.211 1 91.5 298 PRO A C 1
ATOM 2322 O O . PRO A 1 298 ? 25.406 36.656 11.281 1 91.5 298 PRO A O 1
ATOM 2325 N N . ALA A 1 299 ? 24.609 35.75 9.43 1 90 299 ALA A N 1
ATOM 2326 C CA . ALA A 1 299 ? 25.219 34.438 9.641 1 90 299 ALA A CA 1
ATOM 2327 C C . ALA A 1 299 ? 25.453 33.719 8.312 1 90 299 ALA A C 1
ATOM 2329 O O . ALA A 1 299 ? 24.641 33.812 7.395 1 90 299 ALA A O 1
ATOM 2330 N N . ALA A 1 300 ? 26.594 32.969 8.164 1 89.06 300 ALA A N 1
ATOM 2331 C CA . ALA A 1 300 ? 26.969 32.219 6.969 1 89.06 300 ALA A CA 1
ATOM 2332 C C . ALA A 1 300 ? 26.844 33.062 5.715 1 89.06 300 ALA A C 1
ATOM 2334 O O . ALA A 1 300 ? 26.219 32.656 4.727 1 89.06 300 ALA A O 1
ATOM 2335 N N . ASP A 1 301 ? 27.188 34.312 5.766 1 84.44 301 ASP A N 1
ATOM 2336 C CA . ASP A 1 301 ? 27.281 35.25 4.664 1 84.44 301 ASP A CA 1
ATOM 2337 C C . ASP A 1 301 ? 25.906 35.625 4.152 1 84.44 301 ASP A C 1
ATOM 2339 O O . ASP A 1 301 ? 25.734 35.969 2.973 1 84.44 301 ASP A O 1
ATOM 2343 N N . GLN A 1 302 ? 24.938 35.438 4.953 1 90.44 302 GLN A N 1
ATOM 2344 C CA . GLN A 1 302 ? 23.578 35.844 4.625 1 90.44 302 GLN A CA 1
ATOM 2345 C C . GLN A 1 302 ? 22.984 36.719 5.719 1 90.44 302 GLN A C 1
ATOM 2347 O O . GLN A 1 302 ? 23.516 36.781 6.832 1 90.44 302 GLN A O 1
ATOM 2352 N N . GLN A 1 303 ? 21.906 37.406 5.336 1 89.81 303 GLN A N 1
ATOM 2353 C CA . GLN A 1 303 ? 21.125 38.156 6.297 1 89.81 303 GLN A CA 1
ATOM 2354 C C . GLN A 1 303 ? 19.812 37.469 6.625 1 89.81 303 GLN A C 1
ATOM 2356 O O . GLN A 1 303 ? 18.906 37.406 5.785 1 89.81 303 GLN A O 1
ATOM 2361 N N . TRP A 1 304 ? 19.781 37 7.809 1 91.62 304 TRP A N 1
ATOM 2362 C CA . TRP A 1 304 ? 18.625 36.25 8.227 1 91.62 304 TRP A CA 1
ATOM 2363 C C . TRP A 1 304 ? 17.656 37.094 9.023 1 91.62 304 TRP A C 1
ATOM 2365 O O . TRP A 1 304 ? 18.062 38.062 9.695 1 91.62 304 TRP A O 1
ATOM 2375 N N . TYR A 1 305 ? 16.375 36.719 8.906 1 88.44 305 TYR A N 1
ATOM 2376 C CA . TYR A 1 305 ? 15.289 37.375 9.617 1 88.44 305 TYR A CA 1
ATOM 2377 C C . TYR A 1 305 ? 14.469 36.344 10.406 1 88.44 305 TYR A C 1
ATOM 2379 O O . TYR A 1 305 ? 14.586 35.156 10.18 1 88.44 305 TYR A O 1
ATOM 2387 N N . GLY A 1 306 ? 13.617 36.844 11.352 1 84.31 306 GLY A N 1
ATOM 2388 C CA . GLY A 1 306 ? 12.695 35.969 12.031 1 84.31 306 GLY A CA 1
ATOM 2389 C C . GLY A 1 306 ? 12.852 35.969 13.539 1 84.31 306 GLY A C 1
ATOM 2390 O O . GLY A 1 306 ? 12.039 35.406 14.266 1 84.31 306 GLY A O 1
ATOM 2391 N N . ALA A 1 307 ? 13.875 36.5 13.953 1 79.81 307 ALA A N 1
ATOM 2392 C CA . ALA A 1 307 ? 14.062 36.656 15.398 1 79.81 307 ALA A CA 1
ATOM 2393 C C . ALA A 1 307 ? 13.703 38.062 15.867 1 79.81 307 ALA A C 1
ATOM 2395 O O . ALA A 1 307 ? 13.711 39 15.07 1 79.81 307 ALA A O 1
ATOM 2396 N N . THR A 1 308 ? 13.234 38.031 17.094 1 82.06 308 THR A N 1
ATOM 2397 C CA . THR A 1 308 ? 12.953 39.312 17.719 1 82.06 308 THR A CA 1
ATOM 2398 C C . THR A 1 308 ? 13.773 39.5 19 1 82.06 308 THR A C 1
ATOM 2400 O O . THR A 1 308 ? 14.109 38.531 19.672 1 82.06 308 THR A O 1
ATOM 2403 N N . VAL A 1 309 ? 14.156 40.719 19.141 1 79.19 309 VAL A N 1
ATOM 2404 C CA . VAL A 1 309 ? 14.836 41.094 20.375 1 79.19 309 VAL A CA 1
ATOM 2405 C C . VAL A 1 309 ? 13.859 41.781 21.328 1 79.19 309 VAL A C 1
ATOM 2407 O O . VAL A 1 309 ? 13.156 42.719 20.922 1 79.19 309 VAL A O 1
ATOM 2410 N N . GLY A 1 310 ? 13.594 41.094 22.375 1 69.31 310 GLY A N 1
ATOM 2411 C CA . GLY A 1 310 ? 12.594 41.562 23.328 1 69.31 310 GLY A CA 1
ATOM 2412 C C . GLY A 1 310 ? 12.914 42.906 23.922 1 69.31 310 GLY A C 1
ATOM 2413 O O . GLY A 1 310 ? 14.023 43.438 23.766 1 69.31 310 GLY A O 1
ATOM 2414 N N . LEU A 1 311 ? 11.805 43.781 24.234 1 61.91 311 LEU A N 1
ATOM 2415 C CA . LEU A 1 311 ? 11.938 45.031 24.984 1 61.91 311 LEU A CA 1
ATOM 2416 C C . LEU A 1 311 ? 12.055 44.75 26.484 1 61.91 311 LEU A C 1
ATOM 2418 O O . LEU A 1 311 ? 11.688 45.594 27.297 1 61.91 311 LEU A O 1
ATOM 2422 N N . GLY A 1 312 ? 12.57 43.625 26.844 1 62 312 GLY A N 1
ATOM 2423 C CA . GLY A 1 312 ? 12.633 43.156 28.219 1 62 312 GLY A CA 1
ATOM 2424 C C . GLY A 1 312 ? 12.125 41.75 28.391 1 62 312 GLY A C 1
ATOM 2425 O O . GLY A 1 312 ? 11.547 41.156 27.469 1 62 312 GLY A O 1
ATOM 2426 N N . LEU A 1 313 ? 12.602 41 29.469 1 64.12 313 LEU A N 1
ATOM 2427 C CA . LEU A 1 313 ? 12.227 39.594 29.719 1 64.12 313 LEU A CA 1
ATOM 2428 C C . LEU A 1 313 ? 10.781 39.5 30.203 1 64.12 313 LEU A C 1
ATOM 2430 O O . LEU A 1 313 ? 10.523 39 31.297 1 64.12 313 LEU A O 1
ATOM 2434 N N . THR A 1 314 ? 9.867 40.125 29.438 1 70.5 314 THR A N 1
ATOM 2435 C CA . THR A 1 314 ? 8.461 40.094 29.828 1 70.5 314 THR A CA 1
ATOM 2436 C C . THR A 1 314 ? 7.895 38.688 29.766 1 70.5 314 THR A C 1
ATOM 2438 O O . THR A 1 314 ? 7.012 38.344 30.547 1 70.5 314 THR A O 1
ATOM 2441 N N . TYR A 1 315 ? 8.414 37.906 28.906 1 81.44 315 TYR A N 1
ATOM 2442 C CA . TYR A 1 315 ? 8.016 36.531 28.766 1 81.44 315 TYR A CA 1
ATOM 2443 C C . TYR A 1 315 ? 9.227 35.594 28.75 1 81.44 315 TYR A C 1
ATOM 2445 O O . TYR A 1 315 ? 9.586 35.062 27.703 1 81.44 315 TYR A O 1
ATOM 2453 N N . PRO A 1 316 ? 9.742 35.531 29.922 1 87.75 316 PRO A N 1
ATOM 2454 C CA . PRO A 1 316 ? 10.969 34.719 29.953 1 87.75 316 PRO A CA 1
ATOM 2455 C C . PRO A 1 316 ? 10.734 33.25 29.641 1 87.75 316 PRO A C 1
ATOM 2457 O O . PRO A 1 316 ? 9.883 32.594 30.25 1 87.75 316 PRO A O 1
ATOM 2460 N N . GLY A 1 317 ? 11.375 32.75 28.656 1 91.12 317 GLY A N 1
ATOM 2461 C CA . GLY A 1 317 ? 11.32 31.344 28.234 1 91.12 317 GLY A CA 1
ATOM 2462 C C . GLY A 1 317 ? 12.273 31.016 27.109 1 91.12 317 GLY A C 1
ATOM 2463 O O . GLY A 1 317 ? 12.852 31.922 26.5 1 91.12 317 GLY A O 1
ATOM 2464 N N . SER A 1 318 ? 12.5 29.781 26.922 1 93.56 318 SER A N 1
ATOM 2465 C CA . SER A 1 318 ? 13.359 29.344 25.828 1 93.56 318 SER A CA 1
ATOM 2466 C C . SER A 1 318 ? 12.562 29.203 24.531 1 93.56 318 SER A C 1
ATOM 2468 O O . SER A 1 318 ? 11.344 29 24.562 1 93.56 318 SER A O 1
ATOM 2470 N N . SER A 1 319 ? 13.242 29.344 23.438 1 94.19 319 SER A N 1
ATOM 2471 C CA . SER A 1 319 ? 12.578 29.203 22.141 1 94.19 319 SER A CA 1
ATOM 2472 C C . SER A 1 319 ? 13.531 28.656 21.094 1 94.19 319 SER A C 1
ATOM 2474 O O . SER A 1 319 ? 14.75 28.812 21.203 1 94.19 319 SER A O 1
ATOM 2476 N N . VAL A 1 320 ? 13.023 27.891 20.203 1 94.56 320 VAL A N 1
ATOM 2477 C CA . VAL A 1 320 ? 13.688 27.453 18.984 1 94.56 320 VAL A CA 1
ATOM 2478 C C . VAL A 1 320 ? 12.836 27.812 17.766 1 94.56 320 VAL A C 1
ATOM 2480 O O . VAL A 1 320 ? 11.648 27.484 17.719 1 94.56 320 VAL A O 1
ATOM 2483 N N . GLY A 1 321 ? 13.398 28.484 16.797 1 93.44 321 GLY A N 1
ATOM 2484 C CA . GLY A 1 321 ? 12.625 28.859 15.625 1 93.44 321 GLY A CA 1
ATOM 2485 C C . GLY A 1 321 ? 13.469 28.984 14.367 1 93.44 321 GLY A C 1
ATOM 2486 O O . GLY A 1 321 ? 14.695 29.078 14.445 1 93.44 321 GLY A O 1
ATOM 2487 N N . PRO A 1 322 ? 12.766 28.938 13.297 1 94.81 322 PRO A N 1
ATOM 2488 C CA . PRO A 1 322 ? 13.469 29.078 12.016 1 94.81 322 PRO A CA 1
ATOM 2489 C C . PRO A 1 322 ? 13.773 30.531 11.664 1 94.81 322 PRO A C 1
ATOM 2491 O O . PRO A 1 322 ? 13.07 31.438 12.109 1 94.81 322 PRO A O 1
ATOM 2494 N N . LEU A 1 323 ? 14.852 30.766 10.992 1 93.56 323 LEU A N 1
ATOM 2495 C CA . LEU A 1 323 ? 15.164 32.031 10.375 1 93.56 323 LEU A CA 1
ATOM 2496 C C . LEU A 1 323 ? 14.898 32 8.875 1 93.56 323 LEU A C 1
ATOM 2498 O O . LEU A 1 323 ? 14.883 30.922 8.273 1 93.56 323 LEU A O 1
ATOM 2502 N N . TYR A 1 324 ? 14.523 33.125 8.336 1 89.75 324 TYR A N 1
ATOM 2503 C CA . TYR A 1 324 ? 14.195 33.125 6.914 1 89.75 324 TYR A CA 1
ATOM 2504 C C . TYR A 1 324 ? 14.938 34.25 6.184 1 89.75 324 TYR A C 1
ATOM 2506 O O . TYR A 1 324 ? 15.461 35.156 6.809 1 89.75 324 TYR A O 1
ATOM 2514 N N . LEU A 1 325 ? 14.945 34.031 4.895 1 87.44 325 LEU A N 1
ATOM 2515 C CA . LEU A 1 325 ? 15.523 35.031 4.004 1 87.44 325 LEU A CA 1
ATOM 2516 C C . LEU A 1 325 ? 14.43 35.875 3.334 1 87.44 325 LEU A C 1
ATOM 2518 O O . LEU A 1 325 ? 13.391 35.344 2.947 1 87.44 325 LEU A O 1
ATOM 2522 N N . LYS A 1 326 ? 14.438 37.094 3.336 1 76.19 326 LYS A N 1
ATOM 2523 C CA . LYS A 1 326 ? 13.359 37.969 2.896 1 76.19 326 LYS A CA 1
ATOM 2524 C C . LYS A 1 326 ? 13.258 38 1.375 1 76.19 326 LYS A C 1
ATOM 2526 O O . LYS A 1 326 ? 12.172 38.188 0.822 1 76.19 326 LYS A O 1
ATOM 2531 N N . SER A 1 327 ? 14.406 37.969 0.661 1 71.25 327 SER A N 1
ATOM 2532 C CA . SER A 1 327 ? 14.297 38.219 -0.775 1 71.25 327 SER A CA 1
ATOM 2533 C C . SER A 1 327 ? 14.492 36.906 -1.562 1 71.25 327 SER A C 1
ATOM 2535 O O . SER A 1 327 ? 15.414 36.156 -1.28 1 71.25 327 SER A O 1
ATOM 2537 N N . TYR A 1 328 ? 13.523 36.75 -2.49 1 64.56 328 TYR A N 1
ATOM 2538 C CA . TYR A 1 328 ? 13.492 35.531 -3.303 1 64.56 328 TYR A CA 1
ATOM 2539 C C . TYR A 1 328 ? 14.781 35.375 -4.098 1 64.56 328 TYR A C 1
ATOM 2541 O O . TYR A 1 328 ? 15.312 34.25 -4.219 1 64.56 328 TYR A O 1
ATOM 2549 N N . PRO A 1 329 ? 15.172 36.375 -4.684 1 65.56 329 PRO A N 1
ATOM 2550 C CA . PRO A 1 329 ? 16.406 36.125 -5.438 1 65.56 329 PRO A CA 1
ATOM 2551 C C . PRO A 1 329 ? 17.5 35.5 -4.586 1 65.56 329 PRO A C 1
ATOM 2553 O O . PRO A 1 329 ? 18.266 34.656 -5.086 1 65.56 329 PRO A O 1
ATOM 2556 N N . ILE A 1 330 ? 17.359 35.719 -3.371 1 75.19 330 ILE A N 1
ATOM 2557 C CA . ILE A 1 330 ? 18.391 35.156 -2.504 1 75.19 330 ILE A CA 1
ATOM 2558 C C . ILE A 1 330 ? 18.047 33.719 -2.139 1 75.19 330 ILE A C 1
ATOM 2560 O O . ILE A 1 330 ? 18.906 32.844 -2.111 1 75.19 330 ILE A O 1
ATOM 2564 N N . THR A 1 331 ? 16.766 33.5 -1.978 1 75.44 331 THR A N 1
ATOM 2565 C CA . THR A 1 331 ? 16.344 32.156 -1.584 1 75.44 331 THR A CA 1
ATOM 2566 C C . THR A 1 331 ? 16.594 31.156 -2.713 1 75.44 331 THR A C 1
ATOM 2568 O O . THR A 1 331 ? 16.719 29.953 -2.471 1 75.44 331 THR A O 1
ATOM 2571 N N . GLY A 1 332 ? 16.672 31.609 -3.869 1 78.44 332 GLY A N 1
ATOM 2572 C CA . GLY A 1 332 ? 16.969 30.719 -4.992 1 78.44 332 GLY A CA 1
ATOM 2573 C C . GLY A 1 332 ? 18.438 30.391 -5.117 1 78.44 332 GLY A C 1
ATOM 2574 O O . GLY A 1 332 ? 18.797 29.422 -5.805 1 78.44 332 GLY A O 1
ATOM 2575 N N . GLU A 1 333 ? 19.234 31.141 -4.441 1 85.75 333 GLU A N 1
ATOM 2576 C CA . GLU A 1 333 ? 20.672 30.953 -4.594 1 85.75 333 GLU A CA 1
ATOM 2577 C C . GLU A 1 333 ? 21.281 30.25 -3.387 1 85.75 333 GLU A C 1
ATOM 2579 O O . GLU A 1 333 ? 22.391 29.719 -3.461 1 85.75 333 GLU A O 1
ATOM 2584 N N . VAL A 1 334 ? 20.5 30.219 -2.371 1 90.62 334 VAL A N 1
ATOM 2585 C CA . VAL A 1 334 ? 21.031 29.688 -1.123 1 90.62 334 VAL A CA 1
ATOM 2586 C C . VAL A 1 334 ? 20.234 28.469 -0.693 1 90.62 334 VAL A C 1
ATOM 2588 O O . VAL A 1 334 ? 19 28.5 -0.669 1 90.62 334 VAL A O 1
ATOM 2591 N N . SER A 1 335 ? 20.969 27.359 -0.419 1 92.5 335 SER A N 1
ATOM 2592 C CA . SER A 1 335 ? 20.297 26.141 0.014 1 92.5 335 SER A CA 1
ATOM 2593 C C . SER A 1 335 ? 20.391 25.969 1.526 1 92.5 335 SER A C 1
ATOM 2595 O O . SER A 1 335 ? 19.734 25.094 2.096 1 92.5 335 SER A O 1
ATOM 2597 N N . THR A 1 336 ? 21.031 26.875 2.178 1 95 336 THR A N 1
ATOM 2598 C CA . THR A 1 336 ? 21.297 26.766 3.609 1 95 336 THR A CA 1
ATOM 2599 C C . THR A 1 336 ? 20.062 27.188 4.418 1 95 336 THR A C 1
ATOM 2601 O O . THR A 1 336 ? 19.359 28.125 4.035 1 95 336 THR A O 1
ATOM 2604 N N . SER A 1 337 ? 19.828 26.469 5.469 1 95.38 337 SER A N 1
ATOM 2605 C CA . SER A 1 337 ? 18.812 26.859 6.441 1 95.38 337 SER A CA 1
ATOM 2606 C C . SER A 1 337 ? 19.438 27.297 7.758 1 95.38 337 SER A C 1
ATOM 2608 O O . SER A 1 337 ? 20.578 26.938 8.062 1 95.38 337 SER A O 1
ATOM 2610 N N . ALA A 1 338 ? 18.688 28.078 8.508 1 96.25 338 ALA A N 1
ATOM 2611 C CA . ALA A 1 338 ? 19.203 28.609 9.773 1 96.25 338 ALA A CA 1
ATOM 2612 C C . ALA A 1 338 ? 18.125 28.594 10.844 1 96.25 338 ALA A C 1
ATOM 2614 O O . ALA A 1 338 ? 16.938 28.812 10.555 1 96.25 338 ALA A O 1
ATOM 2615 N N . PHE A 1 339 ? 18.578 28.359 12.055 1 96.81 339 PHE A N 1
ATOM 2616 C CA . PHE A 1 339 ? 17.688 28.281 13.203 1 96.81 339 PHE A CA 1
ATOM 2617 C C . PHE A 1 339 ? 18.281 29.031 14.391 1 96.81 339 PHE A C 1
ATOM 2619 O O . PHE A 1 339 ? 19.484 28.984 14.633 1 96.81 339 PHE A O 1
ATOM 2626 N N . ILE A 1 340 ? 17.438 29.656 15.125 1 96.12 340 ILE A N 1
ATOM 2627 C CA . ILE A 1 340 ? 17.891 30.375 16.312 1 96.12 340 ILE A CA 1
ATOM 2628 C C . ILE A 1 340 ? 17.422 29.641 17.562 1 96.12 340 ILE A C 1
ATOM 2630 O O . ILE A 1 340 ? 16.297 29.141 17.625 1 96.12 340 ILE A O 1
ATOM 2634 N N . PHE A 1 341 ? 18.359 29.469 18.453 1 96.69 341 PHE A N 1
ATOM 2635 C CA . PHE A 1 341 ? 18.109 28.922 19.781 1 96.69 341 PHE A CA 1
ATOM 2636 C C . PHE A 1 341 ? 18.281 29.984 20.844 1 96.69 341 PHE A C 1
ATOM 2638 O O . PHE A 1 341 ? 19.297 30.688 20.875 1 96.69 341 PHE A O 1
ATOM 2645 N N . SER A 1 342 ? 17.281 30.109 21.703 1 95.44 342 SER A N 1
ATOM 2646 C CA . SER A 1 342 ? 17.359 31.031 22.828 1 95.44 342 SER A CA 1
ATOM 2647 C C . SER A 1 342 ? 17.156 30.281 24.156 1 95.44 342 SER A C 1
ATOM 2649 O O . SER A 1 342 ? 16.281 29.422 24.266 1 95.44 342 SER A O 1
ATOM 2651 N N . GLY A 1 343 ? 18 30.562 25.078 1 95.44 343 GLY A N 1
ATOM 2652 C CA . GLY A 1 343 ? 17.953 29.922 26.375 1 95.44 343 GLY A CA 1
ATOM 2653 C C . GLY A 1 343 ? 18.922 30.531 27.375 1 95.44 343 GLY A C 1
ATOM 2654 O O . GLY A 1 343 ? 19.109 31.75 27.406 1 95.44 343 GLY A O 1
ATOM 2655 N N . GLY A 1 344 ? 19.297 29.719 28.281 1 94.44 344 GLY A N 1
ATOM 2656 C CA . GLY A 1 344 ? 20.25 30.109 29.312 1 94.44 344 GLY A CA 1
ATOM 2657 C C . GLY A 1 344 ? 21.375 29.125 29.484 1 94.44 344 GLY A C 1
ATOM 2658 O O . GLY A 1 344 ? 21.766 28.438 28.531 1 94.44 344 GLY A O 1
ATOM 2659 N N . ASN A 1 345 ? 22.031 29.281 30.5 1 92.56 345 ASN A N 1
ATOM 2660 C CA . ASN A 1 345 ? 23.031 28.312 30.969 1 92.56 345 ASN A CA 1
ATOM 2661 C C . ASN A 1 345 ? 22.984 28.172 32.5 1 92.56 345 ASN A C 1
ATOM 2663 O O . ASN A 1 345 ? 22.016 28.562 33.125 1 92.56 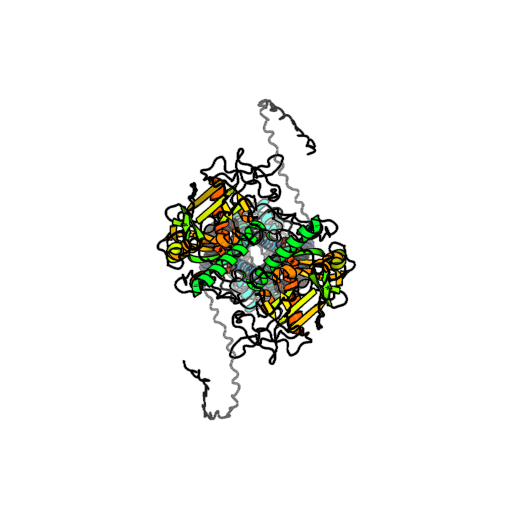345 ASN A O 1
ATOM 2667 N N . THR A 1 346 ? 23.969 27.578 33.094 1 86.38 346 THR A N 1
ATOM 2668 C CA . THR A 1 346 ? 24 27.328 34.531 1 86.38 346 THR A CA 1
ATOM 2669 C C . THR A 1 346 ? 24.078 28.656 35.312 1 86.38 346 THR A C 1
ATOM 2671 O O . THR A 1 346 ? 23.578 28.75 36.438 1 86.38 346 THR A O 1
ATOM 2674 N N . SER A 1 347 ? 24.594 29.656 34.75 1 86.94 347 SER A N 1
ATOM 2675 C CA . SER A 1 347 ? 24.797 30.922 35.438 1 86.94 347 SER A CA 1
ATOM 2676 C C . SER A 1 347 ? 23.672 31.906 35.156 1 86.94 347 SER A C 1
ATOM 2678 O O . SER A 1 347 ? 23.469 32.875 35.906 1 86.94 347 SER A O 1
ATOM 2680 N N . ILE A 1 348 ? 23.062 31.75 34.062 1 89.06 348 ILE A N 1
ATOM 2681 C CA . ILE A 1 348 ? 22 32.656 33.656 1 89.06 348 ILE A CA 1
ATOM 2682 C C . ILE A 1 348 ? 20.641 31.984 33.781 1 89.06 348 ILE A C 1
ATOM 2684 O O . ILE A 1 348 ? 20.297 31.109 32.969 1 89.06 348 ILE A O 1
ATOM 2688 N N . SER A 1 349 ? 19.938 32.406 34.875 1 85.44 349 SER A N 1
ATOM 2689 C CA . SER A 1 349 ? 18.641 31.828 35.188 1 85.44 349 SER A CA 1
ATOM 2690 C C . SER A 1 349 ? 17.5 32.781 34.875 1 85.44 349 SER A C 1
ATOM 2692 O O . SER A 1 349 ? 17.75 33.938 34.5 1 85.44 349 SER A O 1
ATOM 2694 N N . ILE A 1 350 ? 16.25 32.281 34.906 1 86.06 350 ILE A N 1
ATOM 2695 C CA . ILE A 1 350 ? 15.062 33.094 34.688 1 86.06 350 ILE A CA 1
ATOM 2696 C C . ILE A 1 350 ? 15.016 34.219 35.75 1 86.06 350 ILE A C 1
ATOM 2698 O O . ILE A 1 350 ? 15.117 33.969 36.938 1 86.06 350 ILE A O 1
ATOM 2702 N N . PRO A 1 351 ? 14.773 35.344 35.188 1 77.5 351 PRO A N 1
ATOM 2703 C CA . PRO A 1 351 ? 14.734 36.438 36.125 1 77.5 351 PRO A CA 1
ATOM 2704 C C . PRO A 1 351 ? 13.562 36.375 37.094 1 77.5 351 PRO A C 1
ATOM 2706 O O . PRO A 1 351 ? 12.484 35.875 36.75 1 77.5 351 PRO A O 1
ATOM 2709 N N . GLN A 1 352 ? 13.633 36.781 38.344 1 69.75 352 GLN A N 1
ATOM 2710 C CA . GLN A 1 352 ? 12.609 36.969 39.344 1 69.75 352 GLN A CA 1
ATOM 2711 C C . GLN A 1 352 ? 12.078 35.625 39.844 1 69.75 352 GLN A C 1
ATOM 2713 O O . GLN A 1 352 ? 11.047 35.562 40.531 1 69.75 352 GLN A O 1
ATOM 2718 N N . SER A 1 353 ? 12.648 34.562 39.281 1 74.94 353 SER A N 1
ATOM 2719 C CA . SER A 1 353 ? 12.25 33.281 39.875 1 74.94 353 SER A CA 1
ATOM 2720 C C . SER A 1 353 ? 12.961 33.031 41.188 1 74.94 353 SER A C 1
ATOM 2722 O O . SER A 1 353 ? 14.18 33.219 41.281 1 74.94 353 SER A O 1
ATOM 2724 N N . ASN A 1 354 ? 12.234 32.812 42.344 1 73.75 354 ASN A N 1
ATOM 2725 C CA . ASN A 1 354 ? 12.812 32.469 43.625 1 73.75 354 ASN A CA 1
ATOM 2726 C C . ASN A 1 354 ? 12.352 31.109 44.125 1 73.75 354 ASN A C 1
ATOM 2728 O O . ASN A 1 354 ? 11.164 30.922 44.406 1 73.75 354 ASN A O 1
ATOM 2732 N N . PRO A 1 355 ? 13.211 30.234 44.281 1 80.62 355 PRO A N 1
ATOM 2733 C CA . PRO A 1 355 ? 14.625 30.141 43.875 1 80.62 355 PRO A CA 1
ATOM 2734 C C . PRO A 1 355 ? 14.828 30.281 42.375 1 80.62 355 PRO A C 1
ATOM 2736 O O . PRO A 1 355 ? 13.898 30.047 41.594 1 80.62 355 PRO A O 1
ATOM 2739 N N . PRO A 1 356 ? 16.078 30.594 42.062 1 81.94 356 PRO A N 1
ATOM 2740 C CA . PRO A 1 356 ? 16.344 30.75 40.625 1 81.94 356 PRO A CA 1
ATOM 2741 C C . PRO A 1 356 ? 16.094 29.484 39.812 1 81.94 356 PRO A C 1
ATOM 2743 O O . PRO A 1 356 ? 16.562 28.406 40.188 1 81.94 356 PRO A O 1
ATOM 2746 N N . LYS A 1 357 ? 15.328 29.594 38.812 1 88.06 357 LYS A N 1
ATOM 2747 C CA . LYS A 1 357 ? 15.031 28.484 37.906 1 88.06 357 LYS A CA 1
ATOM 2748 C C . LYS A 1 357 ? 15.781 28.625 36.594 1 88.06 357 LYS A C 1
ATOM 2750 O O . LYS A 1 357 ? 15.773 29.703 36 1 88.06 357 LYS A O 1
ATOM 2755 N N . PRO A 1 358 ? 16.5 27.578 36.281 1 91.88 358 PRO A N 1
ATOM 2756 C CA . PRO A 1 358 ? 17.172 27.656 34.969 1 91.88 358 PRO A CA 1
ATOM 2757 C C . PRO A 1 358 ? 16.203 27.672 33.812 1 91.88 358 PRO A C 1
ATOM 2759 O O . PRO A 1 358 ? 15.055 27.234 33.938 1 91.88 358 PRO A O 1
ATOM 2762 N N . PHE A 1 359 ? 16.672 28.219 32.688 1 94.25 359 PHE A N 1
ATOM 2763 C CA . PHE A 1 359 ? 15.898 28.156 31.453 1 94.25 359 PHE A CA 1
ATOM 2764 C C . PHE A 1 359 ? 15.781 26.703 30.953 1 94.25 359 PHE A C 1
ATOM 2766 O O . PHE A 1 359 ? 16.547 25.844 31.375 1 94.25 359 PHE A O 1
ATOM 2773 N N . ALA A 1 360 ? 14.789 26.469 30.094 1 93.81 360 ALA A N 1
ATOM 2774 C CA . ALA A 1 360 ? 14.555 25.125 29.578 1 93.81 360 ALA A CA 1
ATOM 2775 C C . ALA A 1 360 ? 15.727 24.641 28.719 1 93.81 360 ALA A C 1
ATOM 2777 O O . ALA A 1 360 ? 16.141 23.484 28.812 1 93.81 360 ALA A O 1
ATOM 2778 N N . ILE A 1 361 ? 16.25 25.547 27.844 1 96 361 ILE A N 1
ATOM 2779 C CA . ILE A 1 361 ? 17.344 25.188 26.969 1 96 361 ILE A CA 1
ATOM 2780 C C . ILE A 1 361 ? 18.656 25.719 27.531 1 96 361 ILE A C 1
ATOM 2782 O O . ILE A 1 361 ? 18.781 26.891 27.859 1 96 361 ILE A O 1
ATOM 2786 N N . ASP A 1 362 ? 19.578 24.828 27.656 1 96.56 362 ASP A N 1
ATOM 2787 C CA . ASP A 1 362 ? 20.922 25.156 28.109 1 96.56 362 ASP A CA 1
ATOM 2788 C C . ASP A 1 362 ? 21.875 25.328 26.922 1 96.56 362 ASP A C 1
ATOM 2790 O O . ASP A 1 362 ? 22.172 24.359 26.234 1 96.56 362 ASP A O 1
ATOM 2794 N N . LEU A 1 363 ? 22.406 26.531 26.766 1 96.88 363 LEU A N 1
ATOM 2795 C CA . LEU A 1 363 ? 23.266 26.844 25.625 1 96.88 363 LEU A CA 1
ATOM 2796 C C . LEU A 1 363 ? 24.703 27.016 26.078 1 96.88 363 LEU A C 1
ATOM 2798 O O . LEU A 1 363 ? 25.516 27.594 25.344 1 96.88 363 LEU A O 1
ATOM 2802 N N . GLY A 1 364 ? 25.094 26.547 27.203 1 92.12 364 GLY A N 1
ATOM 2803 C CA . GLY A 1 364 ? 26.375 26.797 27.828 1 92.12 364 GLY A CA 1
ATOM 2804 C C . GLY A 1 364 ? 27.547 26.234 27.031 1 92.12 364 GLY A C 1
ATOM 2805 O O . GLY A 1 364 ? 28.672 26.734 27.109 1 92.12 364 GLY A O 1
ATOM 2806 N N . SER A 1 365 ? 27.422 25.219 26.266 1 91.19 365 SER A N 1
ATOM 2807 C CA . SER A 1 365 ? 28.516 24.578 25.547 1 91.19 365 SER A CA 1
ATOM 2808 C C . SER A 1 365 ? 28.578 25.062 24.094 1 91.19 365 SER A C 1
ATOM 2810 O O . SER A 1 365 ? 29.375 24.547 23.312 1 91.19 365 SER A O 1
ATOM 2812 N N . LEU A 1 366 ? 27.828 26.109 23.719 1 96.62 366 LEU A N 1
ATOM 2813 C CA . LEU A 1 366 ? 27.734 26.562 22.328 1 96.62 366 LEU A CA 1
ATOM 2814 C C . LEU A 1 366 ? 28.188 28.016 22.219 1 96.62 366 LEU A C 1
ATOM 2816 O O . LEU A 1 366 ? 28.281 28.734 23.219 1 96.62 366 LEU A O 1
ATOM 2820 N N . PRO A 1 367 ? 28.656 28.406 21 1 96.44 367 PRO A N 1
ATOM 2821 C CA . PRO A 1 367 ? 28.859 29.844 20.797 1 96.44 367 PRO A CA 1
ATOM 2822 C C . PRO A 1 367 ? 27.594 30.656 20.969 1 96.44 367 PRO A C 1
ATOM 2824 O O . PRO A 1 367 ? 26.609 30.438 20.266 1 96.44 367 PRO A O 1
ATOM 2827 N N . THR A 1 368 ? 27.609 31.578 21.922 1 95.69 368 THR A N 1
ATOM 2828 C CA . THR A 1 368 ? 26.391 32.312 22.234 1 95.69 368 THR A CA 1
ATOM 2829 C C . THR A 1 368 ? 26.656 33.812 22.266 1 95.69 368 THR A C 1
ATOM 2831 O O . THR A 1 368 ? 27.812 34.25 22.375 1 95.69 368 THR A O 1
ATOM 2834 N N . THR A 1 369 ? 25.625 34.531 22.094 1 94.06 369 THR A N 1
ATOM 2835 C CA . THR A 1 369 ? 25.594 35.969 22.344 1 94.06 369 THR A CA 1
ATOM 2836 C C . THR A 1 369 ? 24.625 36.312 23.469 1 94.06 369 THR A C 1
ATOM 2838 O O . THR A 1 369 ? 23.531 35.75 23.531 1 94.06 369 THR A O 1
ATOM 2841 N N . PHE A 1 370 ? 25.125 37.219 24.297 1 92.69 370 PHE A N 1
ATOM 2842 C CA . PHE A 1 370 ? 24.281 37.625 25.406 1 92.69 370 PHE A CA 1
ATOM 2843 C C . PHE A 1 370 ? 23.594 38.969 25.078 1 92.69 370 PHE A C 1
ATOM 2845 O O . PHE A 1 370 ? 24.25 39.906 24.625 1 92.69 370 PHE A O 1
ATOM 2852 N N . ASP A 1 371 ? 22.328 38.969 25.25 1 89.56 371 ASP A N 1
ATOM 2853 C CA . ASP A 1 371 ? 21.531 40.188 25.188 1 89.56 371 ASP A CA 1
ATOM 2854 C C . ASP A 1 371 ? 20.594 40.281 26.391 1 89.56 371 ASP A C 1
ATOM 2856 O O . ASP A 1 371 ? 19.688 39.469 26.562 1 89.56 371 ASP A O 1
ATOM 2860 N N . ALA A 1 372 ? 20.688 41.312 27.094 1 85.5 372 ALA A N 1
ATOM 2861 C CA . ALA A 1 372 ? 19.953 41.469 28.344 1 85.5 372 ALA A CA 1
ATOM 2862 C C . ALA A 1 372 ? 18.453 41.625 28.078 1 85.5 372 ALA A C 1
ATOM 2864 O O . ALA A 1 372 ? 17.625 41.281 28.922 1 85.5 372 ALA A O 1
ATOM 2865 N N . SER A 1 373 ? 18.125 42.156 26.984 1 84.12 373 SER A N 1
ATOM 2866 C CA . SER A 1 373 ? 16.703 42.312 26.656 1 84.12 373 SER A CA 1
ATOM 2867 C C . SER A 1 373 ? 16.078 41 26.219 1 84.12 373 SER A C 1
ATOM 2869 O O . SER A 1 373 ? 14.852 40.875 26.203 1 84.12 373 SER A O 1
ATOM 2871 N N . GLY A 1 374 ? 16.969 40.094 25.969 1 88.19 374 GLY A N 1
ATOM 2872 C CA . GLY A 1 374 ? 16.5 38.781 25.516 1 88.19 374 GLY A CA 1
ATOM 2873 C C . GLY A 1 374 ? 16.188 38.75 24.031 1 88.19 374 GLY A C 1
ATOM 2874 O O . GLY A 1 374 ? 15.82 39.781 23.438 1 88.19 374 GLY A O 1
ATOM 2875 N N . ALA A 1 375 ? 16.375 37.594 23.438 1 87.62 375 ALA A N 1
ATOM 2876 C CA . ALA A 1 375 ? 16.031 37.312 22.047 1 87.62 375 ALA A CA 1
ATOM 2877 C C . ALA A 1 375 ? 15.266 36 21.922 1 87.62 375 ALA A C 1
ATOM 2879 O O . ALA A 1 375 ? 15.352 35.125 22.797 1 87.62 375 ALA A O 1
ATOM 2880 N N . GLY A 1 376 ? 14.398 35.938 20.953 1 86.56 376 GLY A N 1
ATOM 2881 C CA . GLY A 1 376 ? 13.656 34.719 20.75 1 86.56 376 GLY A CA 1
ATOM 2882 C C . GLY A 1 376 ? 12.602 34.812 19.656 1 86.56 376 GLY A C 1
ATOM 2883 O O . GLY A 1 376 ? 12.781 35.562 18.688 1 86.56 376 GLY A O 1
ATOM 2884 N N . LEU A 1 377 ? 11.719 33.938 19.719 1 83.38 377 LEU A N 1
ATOM 2885 C CA . LEU A 1 377 ? 10.617 33.875 18.766 1 83.38 377 LEU A CA 1
ATOM 2886 C C . LEU A 1 377 ? 9.414 34.625 19.281 1 83.38 377 LEU A C 1
ATOM 2888 O O . LEU A 1 377 ? 9.039 34.531 20.453 1 83.38 377 LEU A O 1
ATOM 2892 N N . GLU A 1 378 ? 9 35.5 18.438 1 77.56 378 GLU A N 1
ATOM 2893 C CA . GLU A 1 378 ? 7.762 36.188 18.75 1 77.56 378 GLU A CA 1
ATOM 2894 C C . GLU A 1 378 ? 6.562 35.5 18.109 1 77.56 378 GLU A C 1
ATOM 2896 O O . GLU A 1 378 ? 6.465 35.438 16.875 1 77.56 378 GLU A O 1
ATOM 2901 N N . LEU A 1 379 ? 5.855 34.844 18.938 1 73.06 379 LEU A N 1
ATOM 2902 C CA . LEU A 1 379 ? 4.648 34.156 18.484 1 73.06 379 LEU A CA 1
ATOM 2903 C C . LEU A 1 379 ? 3.4 34.812 19.062 1 73.06 379 LEU A C 1
ATOM 2905 O O . LEU A 1 379 ? 3.484 35.562 20.062 1 73.06 379 LEU A O 1
ATOM 2909 N N . GLU A 1 380 ? 2.355 34.719 18.453 1 60.06 380 GLU A N 1
ATOM 2910 C CA . GLU A 1 380 ? 1.124 35.375 18.891 1 60.06 380 GLU A CA 1
ATOM 2911 C C . GLU A 1 380 ? 0.747 34.969 20.312 1 60.06 380 GLU A C 1
ATOM 2913 O O . GLU A 1 380 ? 0.306 35.781 21.094 1 60.06 380 GLU A O 1
ATOM 2918 N N . PHE A 1 381 ? 0.965 33.719 20.641 1 60 381 PHE A N 1
ATOM 2919 C CA . PHE A 1 381 ? 0.454 33.344 21.953 1 60 381 PHE A CA 1
ATOM 2920 C C . PHE A 1 381 ? 1.562 32.75 22.812 1 60 381 PHE A C 1
ATOM 2922 O O . PHE A 1 381 ? 1.307 32.25 23.906 1 60 381 PHE A O 1
ATOM 2929 N N . ASN A 1 382 ? 2.67 32.812 22.328 1 67.88 382 ASN A N 1
ATOM 2930 C CA . ASN A 1 382 ? 3.719 32.156 23.078 1 67.88 382 ASN A CA 1
ATOM 2931 C C . ASN A 1 382 ? 5.098 32.719 22.766 1 67.88 382 ASN A C 1
ATOM 2933 O O . ASN A 1 382 ? 6.004 32 22.375 1 67.88 382 ASN A O 1
ATOM 2937 N N . SER A 1 383 ? 5.133 34 23.016 1 79 383 SER A N 1
ATOM 2938 C CA . SER A 1 383 ? 6.461 34.562 22.844 1 79 383 SER A CA 1
ATOM 2939 C C . SER A 1 383 ? 7.379 34.219 24 1 79 383 SER A C 1
ATOM 2941 O O . SER A 1 383 ? 6.938 34.188 25.156 1 79 383 SER A O 1
ATOM 2943 N N . SER A 1 384 ? 8.531 33.844 23.672 1 87.75 384 SER A N 1
ATOM 2944 C CA . SER A 1 384 ? 9.508 33.5 24.688 1 87.75 384 SER A CA 1
ATOM 2945 C C . SER A 1 384 ? 10.883 34.094 24.375 1 87.75 384 SER A C 1
ATOM 2947 O O . SER A 1 384 ? 11.406 33.875 23.281 1 87.75 384 SER A O 1
ATOM 2949 N N . TYR A 1 385 ? 11.391 34.75 25.391 1 88.56 385 TYR A N 1
ATOM 2950 C CA . TYR A 1 385 ? 12.688 35.406 25.234 1 88.56 385 TYR A CA 1
ATOM 2951 C C . TYR A 1 385 ? 13.672 34.938 26.297 1 88.56 385 TYR A C 1
ATOM 2953 O O . TYR A 1 385 ? 13.289 34.719 27.453 1 88.56 385 TYR A O 1
ATOM 2961 N N . ALA A 1 386 ? 14.859 34.812 25.875 1 92.56 386 ALA A N 1
ATOM 2962 C CA . ALA A 1 386 ? 15.938 34.438 26.781 1 92.56 386 ALA A CA 1
ATOM 2963 C C . ALA A 1 386 ? 17.203 35.219 26.5 1 92.56 386 ALA A C 1
ATOM 2965 O O . ALA A 1 386 ? 17.391 35.719 25.375 1 92.56 386 ALA A O 1
ATOM 2966 N N . PRO A 1 387 ? 18.047 35.344 27.391 1 92.38 387 PRO A N 1
ATOM 2967 C CA . PRO A 1 387 ? 19.203 36.219 27.266 1 92.38 387 PRO A CA 1
ATOM 2968 C C . PRO A 1 387 ? 20.297 35.625 26.375 1 92.38 387 PRO A C 1
ATOM 2970 O O . PRO A 1 387 ? 21.094 36.375 25.797 1 92.38 387 PRO A O 1
ATOM 2973 N N . LEU A 1 388 ? 20.422 34.375 26.328 1 94.5 388 LEU A N 1
ATOM 2974 C CA . LEU A 1 388 ? 21.453 33.75 25.484 1 94.5 388 LEU A CA 1
ATOM 2975 C C . LEU A 1 388 ? 20.844 33.219 24.188 1 94.5 388 LEU A C 1
ATOM 2977 O O . LEU A 1 388 ? 19.766 32.625 24.203 1 94.5 388 LEU A O 1
ATOM 2981 N N . SER A 1 389 ? 21.594 33.5 23.094 1 95.25 389 SER A N 1
ATOM 2982 C CA . SER A 1 389 ? 21.141 33 21.797 1 95.25 389 SER A CA 1
ATOM 2983 C C . SER A 1 389 ? 22.281 32.375 21.031 1 95.25 389 SER A C 1
ATOM 2985 O O . SER A 1 389 ? 23.438 32.812 21.141 1 95.25 389 SER A O 1
ATOM 2987 N N . SER A 1 390 ? 21.984 31.359 20.328 1 96.75 390 SER A N 1
ATOM 2988 C CA . SER A 1 390 ? 22.875 30.672 19.391 1 96.75 390 SER A CA 1
ATOM 2989 C C . SER A 1 390 ? 22.172 30.375 18.078 1 96.75 390 SER A C 1
ATOM 2991 O O . SER A 1 390 ? 20.938 30.25 18.031 1 96.75 390 SER A O 1
ATOM 2993 N N . ILE A 1 391 ? 22.922 30.375 17.016 1 96.88 391 ILE A N 1
ATOM 2994 C CA . ILE A 1 391 ? 22.359 30.094 15.695 1 96.88 391 ILE A CA 1
ATOM 2995 C C . ILE A 1 391 ? 22.938 28.797 15.141 1 96.88 391 ILE A C 1
ATOM 2997 O O . ILE A 1 391 ? 24.141 28.578 15.203 1 96.88 391 ILE A O 1
ATOM 3001 N N . LEU A 1 392 ? 22.047 27.969 14.672 1 98 392 LEU A N 1
ATOM 3002 C CA . LEU A 1 392 ? 22.422 26.75 13.969 1 98 392 LEU A CA 1
ATOM 3003 C C . LEU A 1 392 ? 22.281 26.922 12.461 1 98 392 LEU A C 1
ATOM 3005 O O . LEU A 1 392 ? 21.203 27.25 11.961 1 98 392 LEU A O 1
ATOM 3009 N N . ILE A 1 393 ? 23.391 26.812 11.766 1 97.62 393 ILE A N 1
ATOM 3010 C CA . ILE A 1 393 ? 23.406 26.906 10.305 1 97.62 393 ILE A CA 1
ATOM 3011 C C . ILE A 1 393 ? 23.547 25.5 9.711 1 97.62 393 ILE A C 1
ATOM 3013 O O . ILE A 1 393 ? 24.453 24.75 10.086 1 97.62 393 ILE A O 1
ATOM 3017 N N . CYS A 1 394 ? 22.672 25.125 8.812 1 97.94 394 CYS A N 1
ATOM 3018 C CA . CYS A 1 394 ? 22.703 23.781 8.227 1 97.94 394 CYS A CA 1
ATOM 3019 C C . CYS A 1 394 ? 22.812 23.859 6.703 1 97.94 394 CYS A C 1
ATOM 3021 O O . CYS A 1 394 ? 21.891 24.328 6.031 1 97.94 394 CYS A O 1
ATOM 3023 N N . ASP A 1 395 ? 23.891 23.375 6.164 1 97.19 395 ASP A N 1
ATOM 3024 C CA . ASP A 1 395 ? 24.125 23.281 4.727 1 97.19 395 ASP A CA 1
ATOM 3025 C C . ASP A 1 395 ? 23.859 21.875 4.219 1 97.19 395 ASP A C 1
ATOM 3027 O O . ASP A 1 395 ? 24.578 20.938 4.57 1 97.19 395 ASP A O 1
ATOM 3031 N N . PRO A 1 396 ? 22.938 21.688 3.338 1 97.75 396 PRO A N 1
ATOM 3032 C CA . PRO A 1 396 ? 22.594 20.344 2.861 1 97.75 396 PRO A CA 1
ATOM 3033 C C . PRO A 1 396 ? 23.562 19.828 1.801 1 97.75 396 PRO A C 1
ATOM 3035 O O . PRO A 1 396 ? 23.469 18.672 1.387 1 97.75 396 PRO A O 1
ATOM 3038 N N . ARG A 1 397 ? 24.562 20.609 1.313 1 96.06 397 ARG A N 1
ATOM 3039 C CA . ARG A 1 397 ? 25.547 20.219 0.315 1 96.06 397 ARG A CA 1
ATOM 3040 C C . ARG A 1 397 ? 24.875 19.562 -0.885 1 96.06 397 ARG A C 1
ATOM 3042 O O . ARG A 1 397 ? 25.219 18.438 -1.265 1 96.06 397 ARG A O 1
ATOM 3049 N N . LEU A 1 398 ? 24 20.297 -1.574 1 96.62 398 LEU A N 1
ATOM 3050 C CA . LEU A 1 398 ? 23.141 19.781 -2.633 1 96.62 398 LEU A CA 1
ATOM 3051 C C . LEU A 1 398 ? 23.953 19.406 -3.867 1 96.62 398 LEU A C 1
ATOM 3053 O O . LEU A 1 398 ? 24.828 20.172 -4.293 1 96.62 398 LEU A O 1
ATOM 3057 N N . LYS A 1 399 ? 23.719 18.234 -4.387 1 95.81 399 LYS A N 1
ATOM 3058 C CA . LYS A 1 399 ? 24.188 17.797 -5.695 1 95.81 399 LYS A CA 1
ATOM 3059 C C . LYS A 1 399 ? 23.031 17.344 -6.574 1 95.81 399 LYS A C 1
ATOM 3061 O O . LYS A 1 399 ? 22.281 16.438 -6.195 1 95.81 399 LYS A O 1
ATOM 3066 N N . ILE A 1 400 ? 22.891 17.984 -7.723 1 96.5 400 ILE A N 1
ATOM 3067 C CA . ILE A 1 400 ? 21.797 17.641 -8.625 1 96.5 400 ILE A CA 1
ATOM 3068 C C . ILE A 1 400 ? 22.344 16.922 -9.852 1 96.5 400 ILE A C 1
ATOM 3070 O O . ILE A 1 400 ? 23.281 17.406 -10.5 1 96.5 400 ILE A O 1
ATOM 3074 N N . SER A 1 401 ? 21.844 15.773 -10.125 1 97 401 SER A N 1
ATOM 3075 C CA . SER A 1 401 ? 22.219 14.977 -11.289 1 97 401 SER A CA 1
ATOM 3076 C C . SER A 1 401 ? 21 14.25 -11.867 1 97 401 SER A C 1
ATOM 3078 O O . SER A 1 401 ? 19.922 14.289 -11.281 1 97 401 SER A O 1
ATOM 3080 N N . GLY A 1 402 ? 21.141 13.734 -13.031 1 96.31 402 GLY A N 1
ATOM 3081 C CA . GLY A 1 402 ? 20.125 12.859 -13.586 1 96.31 402 GLY A CA 1
ATOM 3082 C C . GLY A 1 402 ? 20.234 11.422 -13.109 1 96.31 402 GLY A C 1
ATOM 3083 O O . GLY A 1 402 ? 21.344 10.961 -12.797 1 96.31 402 GLY A O 1
ATOM 3084 N N . GLY A 1 403 ? 19.047 10.82 -13.055 1 95.81 403 GLY A N 1
ATOM 3085 C CA . GLY A 1 403 ? 19.078 9.43 -12.641 1 95.81 403 GLY A CA 1
ATOM 3086 C C . GLY A 1 403 ? 17.828 8.656 -13.055 1 95.81 403 GLY A C 1
ATOM 3087 O O . GLY A 1 403 ? 16.938 9.211 -13.711 1 95.81 403 GLY A O 1
ATOM 3088 N N . ARG A 1 404 ? 17.969 7.371 -12.828 1 96.31 404 ARG A N 1
ATOM 3089 C CA . ARG A 1 404 ? 16.859 6.465 -13.062 1 96.31 404 ARG A CA 1
ATOM 3090 C C . ARG A 1 404 ? 16.172 6.086 -11.758 1 96.31 404 ARG A C 1
ATOM 3092 O O . ARG A 1 404 ? 16.828 5.707 -10.789 1 96.31 404 ARG A O 1
ATOM 3099 N N . ILE A 1 405 ? 14.812 6.223 -11.797 1 96.06 405 ILE A N 1
ATOM 3100 C CA . ILE A 1 405 ? 14.023 6.031 -10.586 1 96.06 405 ILE A CA 1
ATOM 3101 C C . ILE A 1 405 ? 13.109 4.82 -10.75 1 96.06 405 ILE A C 1
ATOM 3103 O O . ILE A 1 405 ? 12.539 4.609 -11.828 1 96.06 405 ILE A O 1
ATOM 3107 N N . ARG A 1 406 ? 13.039 4.047 -9.695 1 95.25 406 ARG A N 1
ATOM 3108 C CA . ARG A 1 406 ? 12.133 2.902 -9.656 1 95.25 406 ARG A CA 1
ATOM 3109 C C . ARG A 1 406 ? 11.117 3.047 -8.531 1 95.25 406 ARG A C 1
ATOM 3111 O O . ARG A 1 406 ? 11.477 3.348 -7.395 1 95.25 406 ARG A O 1
ATOM 3118 N N . VAL A 1 407 ? 9.812 2.873 -8.875 1 93.5 407 VAL A N 1
ATOM 3119 C CA . VAL A 1 407 ? 8.734 2.846 -7.891 1 93.5 407 VAL A CA 1
ATOM 3120 C C . VAL A 1 407 ? 8.141 1.442 -7.816 1 93.5 407 VAL A C 1
ATOM 3122 O O . VAL A 1 407 ? 7.793 0.855 -8.844 1 93.5 407 VAL A O 1
ATOM 3125 N N . THR A 1 408 ? 8.094 0.951 -6.66 1 89 408 THR A N 1
ATOM 3126 C CA . THR A 1 408 ? 7.512 -0.371 -6.465 1 89 408 THR A CA 1
ATOM 3127 C C . THR A 1 408 ? 6.047 -0.257 -6.047 1 89 408 THR A C 1
ATOM 3129 O O . THR A 1 408 ? 5.605 0.805 -5.602 1 89 408 THR A O 1
ATOM 3132 N N . ASN A 1 409 ? 5.355 -1.386 -6.102 1 81.5 409 ASN A N 1
ATOM 3133 C CA . ASN A 1 409 ? 3.926 -1.401 -5.812 1 81.5 409 ASN A CA 1
ATOM 3134 C C . ASN A 1 409 ? 3.652 -1.19 -4.328 1 81.5 409 ASN A C 1
ATOM 3136 O O . ASN A 1 409 ? 2.535 -0.84 -3.941 1 81.5 409 ASN A O 1
ATOM 3140 N N . ASP A 1 410 ? 4.641 -1.384 -3.527 1 76.75 410 ASP A N 1
ATOM 3141 C CA . ASP A 1 410 ? 4.477 -1.183 -2.09 1 76.75 410 ASP A CA 1
ATOM 3142 C C . ASP A 1 410 ? 4.652 0.288 -1.719 1 76.75 410 ASP A C 1
ATOM 3144 O O . ASP A 1 410 ? 4.586 0.648 -0.542 1 76.75 410 ASP A O 1
ATOM 3148 N N . GLY A 1 411 ? 4.926 1.134 -2.73 1 86.12 411 GLY A N 1
ATOM 3149 C CA . GLY A 1 411 ? 5.02 2.564 -2.49 1 86.12 411 GLY A CA 1
ATOM 3150 C C . GLY A 1 411 ? 6.434 3.029 -2.193 1 86.12 411 GLY A C 1
ATOM 3151 O O . GLY A 1 411 ? 6.637 4.148 -1.714 1 86.12 411 GLY A O 1
ATOM 3152 N N . THR A 1 412 ? 7.387 2.207 -2.475 1 89.62 412 THR A N 1
ATOM 3153 C CA . THR A 1 412 ? 8.781 2.561 -2.223 1 89.62 412 THR A CA 1
ATOM 3154 C C . THR A 1 412 ? 9.438 3.107 -3.488 1 89.62 412 THR A C 1
ATOM 3156 O O . THR A 1 412 ? 9.328 2.506 -4.559 1 89.62 412 THR A O 1
ATOM 3159 N N . LEU A 1 413 ? 10.039 4.242 -3.332 1 94.62 413 LEU A N 1
ATOM 3160 C CA . LEU A 1 413 ? 10.789 4.863 -4.41 1 94.62 413 LEU A CA 1
ATOM 3161 C C . LEU A 1 413 ? 12.289 4.691 -4.199 1 94.62 413 LEU A C 1
ATOM 3163 O O . LEU A 1 413 ? 12.82 5.035 -3.139 1 94.62 413 LEU A O 1
ATOM 3167 N N . LYS A 1 414 ? 12.945 4.117 -5.207 1 94.5 414 LYS A N 1
ATOM 3168 C CA . LYS A 1 414 ? 14.383 3.883 -5.148 1 94.5 414 LYS A CA 1
ATOM 3169 C C . LYS A 1 414 ? 15.086 4.484 -6.359 1 94.5 414 LYS A C 1
ATOM 3171 O O . LYS A 1 414 ? 14.578 4.418 -7.477 1 94.5 414 LYS A O 1
ATOM 3176 N N . VAL A 1 415 ? 16.188 5.02 -6.078 1 95.56 415 VAL A N 1
ATOM 3177 C CA . VAL A 1 415 ? 17.031 5.508 -7.156 1 95.56 415 VAL A CA 1
ATOM 3178 C C . VAL A 1 415 ? 17.984 4.398 -7.609 1 95.56 415 VAL A C 1
ATOM 3180 O O . VAL A 1 415 ? 18.875 3.984 -6.863 1 95.56 415 VAL A O 1
ATOM 3183 N N . ILE A 1 416 ? 17.812 3.943 -8.773 1 92.75 416 ILE A N 1
ATOM 3184 C CA . ILE A 1 416 ? 18.578 2.834 -9.32 1 92.75 416 ILE A CA 1
ATOM 3185 C C . ILE A 1 416 ? 19.969 3.318 -9.703 1 92.75 416 ILE A C 1
ATOM 3187 O O . ILE A 1 416 ? 20.969 2.617 -9.484 1 92.75 416 ILE A O 1
ATOM 3191 N N . ASN A 1 417 ? 19.969 4.43 -10.375 1 90.19 417 ASN A N 1
ATOM 3192 C CA . ASN A 1 417 ? 21.219 5.047 -10.805 1 90.19 417 ASN A CA 1
ATOM 3193 C C . ASN A 1 417 ? 21.141 6.57 -10.75 1 90.19 417 ASN A C 1
ATOM 3195 O O . ASN A 1 417 ? 20.062 7.148 -10.898 1 90.19 417 ASN A O 1
ATOM 3199 N N . SER A 1 418 ? 22.344 7.168 -10.391 1 89.5 418 SER A N 1
ATOM 3200 C CA . SER A 1 418 ? 22.484 8.617 -10.367 1 89.5 418 SER A CA 1
ATOM 3201 C C . SER A 1 418 ? 23.812 9.062 -10.977 1 89.5 418 SER A C 1
ATOM 3203 O O . SER A 1 418 ? 24.688 8.234 -11.242 1 89.5 418 SER A O 1
ATOM 3205 N N . GLY A 1 419 ? 23.953 10.406 -11.328 1 90.25 419 GLY A N 1
ATOM 3206 C CA . GLY A 1 419 ? 25.203 10.945 -11.852 1 90.25 419 GLY A CA 1
ATOM 3207 C C . GLY A 1 419 ? 25.125 11.289 -13.328 1 90.25 419 GLY A C 1
ATOM 3208 O O . GLY A 1 419 ? 26.109 11.711 -13.93 1 90.25 419 GLY A O 1
ATOM 3209 N N . GLU A 1 420 ? 24.047 11.094 -13.93 1 93.12 420 GLU A N 1
ATOM 3210 C CA . GLU A 1 420 ? 23.875 11.445 -15.336 1 93.12 420 GLU A CA 1
ATOM 3211 C C . GLU A 1 420 ? 23.562 12.93 -15.5 1 93.12 420 GLU A C 1
ATOM 3213 O O . GLU A 1 420 ? 23.516 13.672 -14.516 1 93.12 420 GLU A O 1
ATOM 3218 N N . THR A 1 421 ? 23.484 13.336 -16.781 1 94.94 421 THR A N 1
ATOM 3219 C CA . THR A 1 421 ? 23.125 14.727 -17.047 1 94.94 421 THR A CA 1
ATOM 3220 C C . THR A 1 421 ? 21.703 15.016 -16.594 1 94.94 421 THR A C 1
ATOM 3222 O O . THR A 1 421 ? 20.781 14.266 -16.922 1 94.94 421 THR A O 1
ATOM 3225 N N . PRO A 1 422 ? 21.578 16.078 -15.844 1 94 422 PRO A N 1
ATOM 3226 C CA . PRO A 1 422 ? 20.234 16.406 -15.367 1 94 422 PRO A CA 1
ATOM 3227 C C . PRO A 1 422 ? 19.25 16.609 -16.5 1 94 422 PRO A C 1
ATOM 3229 O O . PRO A 1 422 ? 19.594 17.172 -17.547 1 94 422 PRO A O 1
ATOM 3232 N N . ILE A 1 423 ? 18.047 16.234 -16.328 1 90.56 423 ILE A N 1
ATOM 3233 C CA . ILE A 1 423 ? 16.984 16.375 -17.312 1 90.56 423 ILE A CA 1
ATOM 3234 C C . ILE A 1 423 ? 16.375 17.781 -17.219 1 90.56 423 ILE A C 1
ATOM 3236 O O . ILE A 1 423 ? 15.852 18.297 -18.203 1 90.56 423 ILE A O 1
ATOM 3240 N N . GLY A 1 424 ? 16.312 18.344 -16.031 1 90.81 424 GLY A N 1
ATOM 3241 C CA . GLY A 1 424 ? 15.852 19.719 -15.883 1 90.81 424 GLY A CA 1
ATOM 3242 C C . GLY A 1 424 ? 14.516 19.828 -15.18 1 90.81 424 GLY A C 1
ATOM 3243 O O . GLY A 1 424 ? 13.906 20.906 -15.133 1 90.81 424 GLY A O 1
ATOM 3244 N N . ASN A 1 425 ? 14.031 18.75 -14.656 1 91.81 425 ASN A N 1
ATOM 3245 C CA . ASN A 1 425 ? 12.742 18.812 -13.961 1 91.81 425 ASN A CA 1
ATOM 3246 C C . ASN A 1 425 ? 12.891 19.391 -12.562 1 91.81 425 ASN A C 1
ATOM 3248 O O . ASN A 1 425 ? 11.906 19.797 -11.945 1 91.81 425 ASN A O 1
ATOM 3252 N N . ILE A 1 426 ? 14.125 19.469 -12.039 1 93.69 426 ILE A N 1
ATOM 3253 C CA . ILE A 1 426 ? 14.398 20.125 -10.766 1 93.69 426 ILE A CA 1
ATOM 3254 C C . ILE A 1 426 ? 15.461 21.203 -10.961 1 93.69 426 ILE A C 1
ATOM 3256 O O . ILE A 1 426 ? 16.656 20.938 -10.797 1 93.69 426 ILE A O 1
ATOM 3260 N N . PRO A 1 427 ? 14.992 22.375 -11.188 1 91.62 427 PRO A N 1
ATOM 3261 C CA . PRO A 1 427 ? 15.977 23.453 -11.266 1 91.62 427 PRO A CA 1
ATOM 3262 C C . PRO A 1 427 ? 16.688 23.703 -9.93 1 91.62 427 PRO A C 1
ATOM 3264 O O . PRO A 1 427 ? 16.062 23.594 -8.867 1 91.62 427 PRO A O 1
ATOM 3267 N N . ARG A 1 428 ? 17.891 24.125 -9.977 1 92.06 428 ARG A N 1
ATOM 3268 C CA . ARG A 1 428 ? 18.688 24.375 -8.781 1 92.06 428 ARG A CA 1
ATOM 3269 C C . ARG A 1 428 ? 18.016 25.391 -7.871 1 92.06 428 ARG A C 1
ATOM 3271 O O . ARG A 1 428 ? 18.047 25.25 -6.648 1 92.06 428 ARG A O 1
ATOM 3278 N N . SER A 1 429 ? 17.469 26.375 -8.438 1 89.06 429 SER A N 1
ATOM 3279 C CA . SER A 1 429 ? 16.797 27.422 -7.652 1 89.06 429 SER A CA 1
ATOM 3280 C C . SER A 1 429 ? 15.648 26.844 -6.832 1 89.06 429 SER A C 1
ATOM 3282 O O . SER A 1 429 ? 15.453 27.219 -5.676 1 89.06 429 SER A O 1
ATOM 3284 N N . GLU A 1 430 ? 14.914 25.922 -7.449 1 90 430 GLU A N 1
ATOM 3285 C CA . GLU A 1 430 ? 13.805 25.297 -6.738 1 90 430 GLU A CA 1
ATOM 3286 C C . GLU A 1 430 ? 14.312 24.375 -5.629 1 90 430 GLU A C 1
ATOM 3288 O O . GLU A 1 430 ? 13.703 24.297 -4.555 1 90 430 GLU A O 1
ATOM 3293 N N . ALA A 1 431 ? 15.367 23.719 -5.957 1 93.5 431 ALA A N 1
ATOM 3294 C CA . ALA A 1 431 ? 15.977 22.875 -4.93 1 93.5 431 ALA A CA 1
ATOM 3295 C C . ALA A 1 431 ? 16.406 23.703 -3.723 1 93.5 431 ALA A C 1
ATOM 3297 O O . ALA A 1 431 ? 16.156 23.328 -2.576 1 93.5 431 ALA A O 1
ATOM 3298 N N . ASN A 1 432 ? 17 24.797 -3.98 1 92.75 432 ASN A N 1
ATOM 3299 C CA . ASN A 1 432 ? 17.422 25.703 -2.904 1 92.75 432 ASN A CA 1
ATOM 3300 C C . ASN A 1 432 ? 16.234 26.172 -2.08 1 92.75 432 ASN A C 1
ATOM 3302 O O . ASN A 1 432 ? 16.297 26.219 -0.852 1 92.75 432 ASN A O 1
ATOM 3306 N N . LEU A 1 433 ? 15.219 26.484 -2.762 1 89.25 433 LEU A N 1
ATOM 3307 C CA . LEU A 1 433 ? 14.016 26.969 -2.096 1 89.25 433 LEU A CA 1
ATOM 3308 C C . LEU A 1 433 ? 13.453 25.922 -1.151 1 89.25 433 LEU A C 1
ATOM 3310 O O . LEU A 1 433 ? 13 26.234 -0.051 1 89.25 433 LEU A O 1
ATOM 3314 N N . ILE A 1 434 ? 13.453 24.719 -1.581 1 92.44 434 ILE A N 1
ATOM 3315 C CA . ILE A 1 434 ? 12.93 23.625 -0.765 1 92.44 434 ILE A CA 1
ATOM 3316 C C . ILE A 1 434 ? 13.75 23.516 0.518 1 92.44 434 ILE A C 1
ATOM 3318 O O . ILE A 1 434 ? 13.195 23.5 1.619 1 92.44 434 ILE A O 1
ATOM 3322 N N . PHE A 1 435 ? 15.031 23.516 0.384 1 94.62 435 PHE A N 1
ATOM 3323 C CA . PHE A 1 435 ? 15.914 23.203 1.505 1 94.62 435 PHE A CA 1
ATOM 3324 C C . PHE A 1 435 ? 16.016 24.391 2.455 1 94.62 435 PHE A C 1
ATOM 3326 O O . PHE A 1 435 ? 16.312 24.219 3.639 1 94.62 435 PHE A O 1
ATOM 3333 N N . THR A 1 436 ? 15.719 25.547 2.01 1 92.25 436 THR A N 1
ATOM 3334 C CA . THR A 1 436 ? 15.781 26.734 2.859 1 92.25 436 THR A CA 1
ATOM 3335 C C . THR A 1 436 ? 14.477 26.938 3.623 1 92.25 436 THR A C 1
ATOM 3337 O O . THR A 1 436 ? 14.477 27.469 4.73 1 92.25 436 THR A O 1
ATOM 3340 N N . ASN A 1 437 ? 13.367 26.406 3.07 1 90.81 437 ASN A N 1
ATOM 3341 C CA . ASN A 1 437 ? 12.094 26.875 3.594 1 90.81 437 ASN A CA 1
ATOM 3342 C C . ASN A 1 437 ? 11.234 25.719 4.109 1 90.81 437 ASN A C 1
ATOM 3344 O O . ASN A 1 437 ? 10.188 25.953 4.719 1 90.81 437 ASN A O 1
ATOM 3348 N N . ALA A 1 438 ? 11.602 24.516 3.928 1 92.62 438 ALA A N 1
ATOM 3349 C CA . ALA A 1 438 ? 10.742 23.359 4.199 1 92.62 438 ALA A CA 1
ATOM 3350 C C . ALA A 1 438 ? 10.273 23.344 5.652 1 92.62 438 ALA A C 1
ATOM 3352 O O . ALA A 1 438 ? 9.203 22.844 5.961 1 92.62 438 ALA A O 1
ATOM 3353 N N . PHE A 1 439 ? 11.008 24.047 6.551 1 95.19 439 PHE A N 1
ATOM 3354 C CA . PHE A 1 439 ? 10.711 23.922 7.973 1 95.19 439 PHE A CA 1
ATOM 3355 C C . PHE A 1 439 ? 10.164 25.234 8.516 1 95.19 439 PHE A C 1
ATOM 3357 O O . PHE A 1 439 ? 9.875 25.344 9.711 1 95.19 439 PHE A O 1
ATOM 3364 N N . GLN A 1 440 ? 9.922 26.188 7.742 1 92.75 440 GLN A N 1
ATOM 3365 C CA . GLN A 1 440 ? 9.633 27.547 8.211 1 92.75 440 GLN A CA 1
ATOM 3366 C C . GLN A 1 440 ? 8.336 27.578 9.023 1 92.75 440 GLN A C 1
ATOM 3368 O O . GLN A 1 440 ? 8.344 27.953 10.195 1 92.75 440 GLN A O 1
ATOM 3373 N N . ILE A 1 441 ? 7.309 27.125 8.469 1 91.38 441 ILE A N 1
ATOM 3374 C CA . ILE A 1 441 ? 6.027 27.188 9.164 1 91.38 441 ILE A CA 1
ATOM 3375 C C . ILE A 1 441 ? 5.941 26.078 10.203 1 91.38 441 ILE A C 1
ATOM 3377 O O . ILE A 1 441 ? 5.375 26.266 11.281 1 91.38 441 ILE A O 1
ATOM 3381 N N . ALA A 1 442 ? 6.559 24.984 9.922 1 94.38 442 ALA A N 1
ATOM 3382 C CA . ALA A 1 442 ? 6.5 23.828 10.812 1 94.38 442 ALA A CA 1
ATOM 3383 C C . ALA A 1 442 ? 7.109 24.156 12.172 1 94.38 442 ALA A C 1
ATOM 3385 O O . ALA A 1 442 ? 6.637 23.688 13.203 1 94.38 442 ALA A O 1
ATOM 3386 N N . LEU A 1 443 ? 8.094 24.938 12.148 1 94.38 443 LEU A N 1
ATOM 3387 C CA . LEU A 1 443 ? 8.773 25.25 13.398 1 94.38 443 LEU A CA 1
ATOM 3388 C C . LEU A 1 443 ? 8.227 26.531 14.016 1 94.38 443 LEU A C 1
ATOM 3390 O O . LEU A 1 443 ? 8.484 26.828 15.18 1 94.38 443 LEU A O 1
ATOM 3394 N N . TRP A 1 444 ? 7.43 27.172 13.266 1 89.75 444 TRP A N 1
ATOM 3395 C CA . TRP A 1 444 ? 6.887 28.453 13.719 1 89.75 444 TRP A CA 1
ATOM 3396 C C . TRP A 1 444 ? 5.539 28.25 14.406 1 89.75 444 TRP A C 1
ATOM 3398 O O . TRP A 1 444 ? 5.156 29.047 15.273 1 89.75 444 TRP A O 1
ATOM 3408 N N . VAL A 1 445 ? 4.84 27.281 14.031 1 86.75 445 VAL A N 1
ATOM 3409 C CA . VAL A 1 445 ? 3.51 27.047 14.586 1 86.75 445 VAL A CA 1
ATOM 3410 C C . VAL A 1 445 ? 3.627 26.547 16.016 1 86.75 445 VAL A C 1
ATOM 3412 O O . VAL A 1 445 ? 4.301 25.547 16.281 1 86.75 445 VAL A O 1
ATOM 3415 N N . PRO A 1 446 ? 2.986 27.234 16.875 1 84.69 446 PRO A N 1
ATOM 3416 C CA . PRO A 1 446 ? 3.068 26.812 18.266 1 84.69 446 PRO A CA 1
ATOM 3417 C C . PRO A 1 446 ? 2.324 25.516 18.531 1 84.69 446 PRO A C 1
ATOM 3419 O O . PRO A 1 446 ? 1.355 25.188 17.844 1 84.69 446 PRO A O 1
ATOM 3422 N N . GLU A 1 447 ? 2.844 24.828 19.547 1 82.88 447 GLU A N 1
ATOM 3423 C CA . GLU A 1 447 ? 2.148 23.641 20 1 82.88 447 GLU A CA 1
ATOM 3424 C C . GLU A 1 447 ? 0.978 23.984 20.906 1 82.88 447 GLU A C 1
ATOM 3426 O O . GLU A 1 447 ? 1.097 24.875 21.766 1 82.88 447 GLU A O 1
ATOM 3431 N N . ILE A 1 448 ? 0.026 23.203 20.688 1 78.38 448 ILE A N 1
ATOM 3432 C CA . ILE A 1 448 ? -1.131 23.438 21.547 1 78.38 448 ILE A CA 1
ATOM 3433 C C . ILE A 1 448 ? -0.768 23.109 22.984 1 78.38 448 ILE A C 1
ATOM 3435 O O . ILE A 1 448 ? -0.128 22.094 23.266 1 78.38 448 ILE A O 1
ATOM 3439 N N . LEU A 1 449 ? -1.066 24.016 24.016 1 76.75 449 LEU A N 1
ATOM 3440 C CA . LEU A 1 449 ? -0.923 23.844 25.469 1 76.75 449 LEU A CA 1
ATOM 3441 C C . LEU A 1 449 ? 0.479 24.219 25.922 1 76.75 449 LEU A C 1
ATOM 3443 O O . LEU A 1 449 ? 0.822 24.047 27.094 1 76.75 449 LEU A O 1
ATOM 3447 N N . THR A 1 450 ? 1.276 24.625 24.938 1 80.25 450 THR A N 1
ATOM 3448 C CA . THR A 1 450 ? 2.572 25.141 25.359 1 80.25 450 THR A CA 1
ATOM 3449 C C . THR A 1 450 ? 2.457 26.609 25.781 1 80.25 450 THR A C 1
ATOM 3451 O O . THR A 1 450 ? 2.061 27.453 24.984 1 80.25 450 THR A O 1
ATOM 3454 N N . GLU A 1 451 ? 2.926 26.906 27.062 1 79.19 451 GLU A N 1
ATOM 3455 C CA . GLU A 1 451 ? 2.688 28.234 27.594 1 79.19 451 GLU A CA 1
ATOM 3456 C C . GLU A 1 451 ? 3.998 28.938 27.938 1 79.19 451 GLU A C 1
ATOM 3458 O O . GLU A 1 451 ? 4.082 30.172 27.906 1 79.19 451 GLU A O 1
ATOM 3463 N N . VAL A 1 452 ? 4.977 28.172 28.234 1 83.12 452 VAL A N 1
ATOM 3464 C CA . VAL A 1 452 ? 6.148 28.781 28.844 1 83.12 452 VAL A CA 1
ATOM 3465 C C . VAL A 1 452 ? 7.277 28.875 27.812 1 83.12 452 VAL A C 1
ATOM 3467 O O . VAL A 1 452 ? 7.914 29.922 27.672 1 83.12 452 VAL A O 1
ATOM 3470 N N . ASN A 1 453 ? 7.559 27.781 27.203 1 90 453 ASN A N 1
ATOM 3471 C CA . ASN A 1 453 ? 8.648 27.719 26.234 1 90 453 ASN A CA 1
ATOM 3472 C C . ASN A 1 453 ? 8.125 27.531 24.812 1 90 453 ASN A C 1
ATOM 3474 O O . ASN A 1 453 ? 7.23 26.719 24.562 1 90 453 ASN A O 1
ATOM 3478 N N . ALA A 1 454 ? 8.664 28.328 23.891 1 91.06 454 ALA A N 1
ATOM 3479 C CA . ALA A 1 454 ? 8.258 28.234 22.484 1 91.06 454 ALA A CA 1
ATOM 3480 C C . ALA A 1 454 ? 9.078 27.188 21.75 1 91.06 454 ALA A C 1
ATOM 3482 O O . ALA A 1 454 ? 9.852 27.516 20.844 1 91.06 454 ALA A O 1
ATOM 3483 N N . VAL A 1 455 ? 8.93 25.953 22.203 1 91.81 455 VAL A N 1
ATOM 3484 C CA . VAL A 1 455 ? 9.523 24.781 21.562 1 91.81 455 VAL A CA 1
ATOM 3485 C C . VAL A 1 455 ? 8.422 23.812 21.156 1 91.81 455 VAL A C 1
ATOM 3487 O O . VAL A 1 455 ? 7.836 23.141 22 1 91.81 455 VAL A O 1
ATOM 3490 N N . ASN A 1 456 ? 8.172 23.75 19.859 1 90.94 456 ASN A N 1
ATOM 3491 C CA . ASN A 1 456 ? 7.098 22.844 19.453 1 90.94 456 ASN A CA 1
ATOM 3492 C C . ASN A 1 456 ? 7.602 21.422 19.266 1 90.94 456 ASN A C 1
ATOM 3494 O O . ASN A 1 456 ? 8.789 21.141 19.469 1 90.94 456 ASN A O 1
ATOM 3498 N N . ASN A 1 457 ? 6.758 20.484 18.969 1 91.38 457 ASN A N 1
ATOM 3499 C CA . ASN A 1 457 ? 7.09 19.062 18.922 1 91.38 457 ASN A CA 1
ATOM 3500 C C . ASN A 1 457 ? 8.141 18.766 17.844 1 91.38 457 ASN A C 1
ATOM 3502 O O . ASN A 1 457 ? 9.031 17.938 18.062 1 91.38 457 ASN A O 1
ATOM 3506 N N . LEU A 1 458 ? 8.047 19.391 16.734 1 94.31 458 LEU A N 1
ATOM 3507 C CA . LEU A 1 458 ? 9 19.156 15.664 1 94.31 458 LEU A CA 1
ATOM 3508 C C . LEU A 1 458 ? 10.398 19.625 16.047 1 94.31 458 LEU A C 1
ATOM 3510 O O . LEU A 1 458 ? 11.375 18.891 15.859 1 94.31 458 LEU A O 1
ATOM 3514 N N . ALA A 1 459 ? 10.461 20.812 16.578 1 95.44 459 ALA A N 1
ATOM 3515 C CA . ALA A 1 459 ? 11.75 21.312 17.047 1 95.44 459 ALA A CA 1
ATOM 3516 C C . ALA A 1 459 ? 12.344 20.406 18.125 1 95.44 459 ALA A C 1
ATOM 3518 O O . ALA A 1 459 ? 13.555 20.172 18.141 1 95.44 459 ALA A O 1
ATOM 3519 N N . SER A 1 460 ? 11.5 19.953 18.953 1 94.62 460 SER A N 1
ATOM 3520 C CA . SER A 1 460 ? 11.945 19.062 20.031 1 94.62 460 SER A CA 1
ATOM 3521 C C . SER A 1 460 ? 12.562 17.797 19.453 1 94.62 460 SER A C 1
ATOM 3523 O O . SER A 1 460 ? 13.641 17.375 19.891 1 94.62 460 SER A O 1
ATOM 3525 N N . ILE A 1 461 ? 11.953 17.219 18.484 1 94.81 461 ILE A N 1
ATOM 3526 C CA . ILE A 1 461 ? 12.414 15.945 17.922 1 94.81 461 ILE A CA 1
ATOM 3527 C C . ILE A 1 461 ? 13.648 16.188 17.062 1 94.81 461 ILE A C 1
ATOM 3529 O O . ILE A 1 461 ? 14.578 15.367 17.047 1 94.81 461 ILE A O 1
ATOM 3533 N N . MET A 1 462 ? 13.695 17.234 16.406 1 96.44 462 MET A N 1
ATOM 3534 C CA . MET A 1 462 ? 14.773 17.516 15.461 1 96.44 462 MET A CA 1
ATOM 3535 C C . MET A 1 462 ? 16.062 17.859 16.203 1 96.44 462 MET A C 1
ATOM 3537 O O . MET A 1 462 ? 17.156 17.484 15.766 1 96.44 462 MET A O 1
ATOM 3541 N N . PHE A 1 463 ? 15.914 18.609 17.359 1 97.5 463 PHE A N 1
ATOM 3542 C CA . PHE A 1 463 ? 17.109 19.281 17.844 1 97.5 463 PHE A CA 1
ATOM 3543 C C . PHE A 1 463 ? 17.406 18.906 19.281 1 97.5 463 PHE A C 1
ATOM 3545 O O . PHE A 1 463 ? 18.5 19.156 19.797 1 97.5 463 PHE A O 1
ATOM 3552 N N . MET A 1 464 ? 16.406 18.328 20.016 1 95.88 464 MET A N 1
ATOM 3553 C CA . MET A 1 464 ? 16.562 18.141 21.453 1 95.88 464 MET A CA 1
ATOM 3554 C C . MET A 1 464 ? 16.562 16.656 21.797 1 95.88 464 MET A C 1
ATOM 3556 O O . MET A 1 464 ? 15.93 15.852 21.109 1 95.88 464 MET A O 1
ATOM 3560 N N . PRO A 1 465 ? 17.234 16.344 22.875 1 93.75 465 PRO A N 1
ATOM 3561 C CA . PRO A 1 465 ? 17.203 14.953 23.328 1 93.75 465 PRO A CA 1
ATOM 3562 C C . PRO A 1 465 ? 15.938 14.602 24.094 1 93.75 465 PRO A C 1
ATOM 3564 O O . PRO A 1 465 ? 15.227 15.5 24.562 1 93.75 465 PRO A O 1
ATOM 3567 N N . ASN A 1 466 ? 15.602 13.359 24.219 1 84.12 466 ASN A N 1
ATOM 3568 C CA . ASN A 1 466 ? 14.492 12.812 25 1 84.12 466 ASN A CA 1
ATOM 3569 C C . ASN A 1 466 ? 13.172 13.461 24.609 1 84.12 466 ASN A C 1
ATOM 3571 O O . ASN A 1 466 ? 12.383 13.836 25.484 1 84.12 466 ASN A O 1
ATOM 3575 N N . SER A 1 467 ? 13.031 13.703 23.344 1 82.75 467 SER A N 1
ATOM 3576 C CA . SER A 1 467 ? 11.883 14.43 22.812 1 82.75 467 SER A CA 1
ATOM 3577 C C . SER A 1 467 ? 10.578 13.695 23.125 1 82.75 467 SER A C 1
ATOM 3579 O O . SER A 1 467 ? 9.516 14.32 23.234 1 82.75 467 SER A O 1
ATOM 3581 N N . SER A 1 468 ? 10.648 12.461 23.391 1 79.06 468 SER A N 1
ATOM 3582 C CA . SER A 1 468 ? 9.438 11.672 23.578 1 79.06 468 SER A CA 1
ATOM 3583 C C . SER A 1 468 ? 8.844 11.891 24.953 1 79.06 468 SER A C 1
ATOM 3585 O O . SER A 1 468 ? 7.66 11.633 25.188 1 79.06 468 SER A O 1
ATOM 3587 N N . THR A 1 469 ? 9.602 12.5 25.922 1 79.69 469 THR A N 1
ATOM 3588 C CA . THR A 1 469 ? 9.117 12.531 27.297 1 79.69 469 THR A CA 1
ATOM 3589 C C . THR A 1 469 ? 9.195 13.953 27.859 1 79.69 469 THR A C 1
ATOM 3591 O O . THR A 1 469 ? 8.789 14.195 28.984 1 79.69 469 THR A O 1
ATOM 3594 N N . VAL A 1 470 ? 9.586 14.812 27.062 1 84.56 470 VAL A N 1
ATOM 3595 C CA . VAL A 1 470 ? 9.844 16.141 27.609 1 84.56 470 VAL A CA 1
ATOM 3596 C C . VAL A 1 470 ? 8.555 16.969 27.578 1 84.56 470 VAL A C 1
ATOM 3598 O O . VAL A 1 470 ? 7.867 17.016 26.562 1 84.56 470 VAL A O 1
ATOM 3601 N N . ASP A 1 471 ? 8.219 17.484 28.734 1 85.5 471 ASP A N 1
ATOM 3602 C CA . ASP A 1 471 ? 7.199 18.531 28.828 1 85.5 471 ASP A CA 1
ATOM 3603 C C . ASP A 1 471 ? 7.832 19.922 28.844 1 85.5 471 ASP A C 1
ATOM 3605 O O . ASP A 1 471 ? 8.469 20.312 29.812 1 85.5 471 ASP A O 1
ATOM 3609 N N . TRP A 1 472 ? 7.582 20.672 27.875 1 88.94 472 TRP A N 1
ATOM 3610 C CA . TRP A 1 472 ? 8.297 21.922 27.656 1 88.94 472 TRP A CA 1
ATOM 3611 C C . TRP A 1 472 ? 7.762 23.031 28.562 1 88.94 472 TRP A C 1
ATOM 3613 O O . TRP A 1 472 ? 8.367 24.094 28.672 1 88.94 472 TRP A O 1
ATOM 3623 N N . ASN A 1 473 ? 6.664 22.797 29.203 1 87.19 473 ASN A N 1
ATOM 3624 C CA . ASN A 1 473 ? 6.191 23.75 30.203 1 87.19 473 ASN A CA 1
ATOM 3625 C C . ASN A 1 473 ? 7.012 23.672 31.484 1 87.19 473 ASN A C 1
ATOM 3627 O O . ASN A 1 473 ? 7.121 24.656 32.219 1 87.19 473 ASN A O 1
ATOM 3631 N N . THR A 1 474 ? 7.602 22.516 31.719 1 89 474 THR A N 1
ATOM 3632 C CA . THR A 1 474 ? 8.328 22.344 32.969 1 89 474 THR A CA 1
ATOM 3633 C C . THR A 1 474 ? 9.789 21.984 32.719 1 89 474 THR A C 1
ATOM 3635 O O . THR A 1 474 ? 10.578 21.875 33.656 1 89 474 THR A O 1
ATOM 3638 N N . ALA A 1 475 ? 10.172 21.891 31.484 1 90.44 475 ALA A N 1
ATOM 3639 C CA . ALA A 1 475 ? 11.523 21.484 31.125 1 90.44 475 ALA A CA 1
ATOM 3640 C C . ALA A 1 475 ? 12.555 22.484 31.609 1 90.44 475 ALA A C 1
ATOM 3642 O O . ALA A 1 475 ? 12.297 23.703 31.609 1 90.44 475 ALA A O 1
ATOM 3643 N N . ARG A 1 476 ? 13.727 21.922 32.094 1 91.69 476 ARG A N 1
ATOM 3644 C CA . ARG A 1 476 ? 14.828 22.75 32.562 1 91.69 476 ARG A CA 1
ATOM 3645 C C . ARG A 1 476 ? 16.172 22.156 32.156 1 91.69 476 ARG A C 1
ATOM 3647 O O . ARG A 1 476 ? 16.344 20.938 32.219 1 91.69 476 ARG A O 1
ATOM 3654 N N . ASN A 1 477 ? 17.062 23.031 31.719 1 93.06 477 ASN A N 1
ATOM 3655 C CA . ASN A 1 477 ? 18.469 22.719 31.547 1 93.06 477 ASN A CA 1
ATOM 3656 C C . ASN A 1 477 ? 18.656 21.578 30.531 1 93.06 477 ASN A C 1
ATOM 3658 O O . ASN A 1 477 ? 19.406 20.641 30.797 1 93.06 477 ASN A O 1
ATOM 3662 N N . ILE A 1 478 ? 17.969 21.609 29.469 1 94.19 478 ILE A N 1
ATOM 3663 C CA . ILE A 1 478 ? 18.141 20.594 28.438 1 94.19 478 ILE A CA 1
ATOM 3664 C C . ILE A 1 478 ? 19.094 21.109 27.359 1 94.19 478 ILE A C 1
ATOM 3666 O O . ILE A 1 478 ? 18.875 22.172 26.766 1 94.19 478 ILE A O 1
ATOM 3670 N N . ARG A 1 479 ? 20.188 20.375 27.156 1 95.81 479 ARG A N 1
ATOM 3671 C CA . ARG A 1 479 ? 21.156 20.734 26.125 1 95.81 479 ARG A CA 1
ATOM 3672 C C . ARG A 1 479 ? 20.719 20.188 24.766 1 95.81 479 ARG A C 1
ATOM 3674 O O . ARG A 1 479 ? 20.172 19.078 24.672 1 95.81 479 ARG A O 1
ATOM 3681 N N . PRO A 1 480 ? 20.953 21.016 23.672 1 97.12 480 PRO A N 1
ATOM 3682 C CA . PRO A 1 480 ? 20.641 20.5 22.328 1 97.12 480 PRO A CA 1
ATOM 3683 C C . PRO A 1 480 ? 21.422 19.234 22 1 97.12 480 PRO A C 1
ATOM 3685 O O . PRO A 1 480 ? 22.453 18.953 22.625 1 97.12 480 PRO A O 1
ATOM 3688 N N . LEU A 1 481 ? 20.984 18.469 21.047 1 97.44 481 LEU A N 1
ATOM 3689 C CA . LEU A 1 481 ? 21.641 17.266 20.562 1 97.44 481 LEU A CA 1
ATOM 3690 C C . LEU A 1 481 ? 23.016 17.578 19.984 1 97.44 481 LEU A C 1
ATOM 3692 O O . LEU A 1 481 ? 23.297 18.734 19.656 1 97.44 481 LEU A O 1
ATOM 3696 N N . ASP A 1 482 ? 23.859 16.5 19.859 1 96.94 482 ASP A N 1
ATOM 3697 C CA . ASP A 1 482 ? 25.141 16.641 19.156 1 96.94 482 ASP A CA 1
ATOM 3698 C C . ASP A 1 482 ? 24.922 16.859 17.656 1 96.94 482 ASP A C 1
ATOM 3700 O O . ASP A 1 482 ? 23.891 16.5 17.109 1 96.94 482 ASP A O 1
ATOM 3704 N N . LEU A 1 483 ? 25.875 17.438 16.984 1 97.69 483 LEU A N 1
ATOM 3705 C CA . LEU A 1 483 ? 25.734 17.844 15.586 1 97.69 483 LEU A CA 1
ATOM 3706 C C . LEU A 1 483 ? 25.469 16.641 14.695 1 97.69 483 LEU A C 1
ATOM 3708 O O . LEU A 1 483 ? 24.625 16.703 13.797 1 97.69 483 LEU A O 1
ATOM 3712 N N . PRO A 1 484 ? 26.156 15.477 14.906 1 97.5 484 PRO A N 1
ATOM 3713 C CA . PRO A 1 484 ? 25.844 14.328 14.055 1 97.5 484 PRO A CA 1
ATOM 3714 C C . PRO A 1 484 ? 24.391 13.891 14.156 1 97.5 484 PRO A C 1
ATOM 3716 O O . PRO A 1 484 ? 23.766 13.539 13.148 1 97.5 484 PRO A O 1
ATOM 3719 N N . SER A 1 485 ? 23.844 13.93 15.328 1 97.5 485 SER A N 1
ATOM 3720 C CA . SER A 1 485 ? 22.438 13.57 15.523 1 97.5 485 SER A CA 1
ATOM 3721 C C . SER A 1 485 ? 21.516 14.586 14.859 1 97.5 485 SER A C 1
ATOM 3723 O O . SER A 1 485 ? 20.5 14.219 14.258 1 97.5 485 SER A O 1
ATOM 3725 N N . ILE A 1 486 ? 21.859 15.852 14.992 1 98.12 486 ILE A N 1
ATOM 3726 C CA . ILE A 1 486 ? 21.062 16.906 14.359 1 98.12 486 ILE A CA 1
ATOM 3727 C C . ILE A 1 486 ? 21.125 16.734 12.836 1 98.12 486 ILE A C 1
ATOM 3729 O O . ILE A 1 486 ? 20.094 16.859 12.164 1 98.12 486 ILE A O 1
ATOM 3733 N N . ASN A 1 487 ? 22.297 16.453 12.336 1 98.38 487 ASN A N 1
ATOM 3734 C CA . ASN A 1 487 ? 22.438 16.25 10.898 1 98.38 487 ASN A CA 1
ATOM 3735 C C . ASN A 1 487 ? 21.547 15.117 10.398 1 98.38 487 ASN A C 1
ATOM 3737 O O . ASN A 1 487 ? 20.875 15.258 9.367 1 98.38 487 ASN A O 1
ATOM 3741 N N . LYS A 1 488 ? 21.594 14.07 11.109 1 97.56 488 LYS A N 1
ATOM 3742 C CA . LYS A 1 488 ? 20.766 12.922 10.742 1 97.56 488 LYS A CA 1
ATOM 3743 C C . LYS A 1 488 ? 19.281 13.273 10.766 1 97.56 488 LYS A C 1
ATOM 3745 O O . LYS A 1 488 ? 18.531 12.883 9.875 1 97.56 488 LYS A O 1
ATOM 3750 N N . ASN A 1 489 ? 18.891 13.969 11.797 1 97.56 489 ASN A N 1
ATOM 3751 C CA . ASN A 1 489 ? 17.5 14.391 11.898 1 97.56 489 ASN A CA 1
ATOM 3752 C C . ASN A 1 489 ? 17.109 15.336 10.758 1 97.56 489 ASN A C 1
ATOM 3754 O O . ASN A 1 489 ? 16.031 15.211 10.188 1 97.56 489 ASN A O 1
ATOM 3758 N N . MET A 1 490 ? 18.016 16.25 10.477 1 98.12 490 MET A N 1
ATOM 3759 C CA . MET A 1 490 ? 17.766 17.203 9.391 1 98.12 490 MET A CA 1
ATOM 3760 C C . MET A 1 490 ? 17.516 16.469 8.078 1 98.12 490 MET A C 1
ATOM 3762 O O . MET A 1 490 ? 16.594 16.812 7.336 1 98.12 490 MET A O 1
ATOM 3766 N N . ASP A 1 491 ? 18.328 15.484 7.859 1 97.88 491 ASP A N 1
ATOM 3767 C CA . ASP A 1 491 ? 18.188 14.703 6.633 1 97.88 491 ASP A CA 1
ATOM 3768 C C . ASP A 1 491 ? 16.844 13.992 6.586 1 97.88 491 ASP A C 1
ATOM 3770 O O . ASP A 1 491 ? 16.156 14.023 5.562 1 97.88 491 ASP A O 1
ATOM 3774 N N . THR A 1 492 ? 16.484 13.406 7.648 1 97.38 492 THR A N 1
ATOM 3775 C CA . THR A 1 492 ? 15.234 12.641 7.723 1 97.38 492 THR A CA 1
ATOM 3776 C C . THR A 1 492 ? 14.023 13.562 7.59 1 97.38 492 THR A C 1
ATOM 3778 O O . THR A 1 492 ? 13.086 13.258 6.855 1 97.38 492 THR A O 1
ATOM 3781 N N . PHE A 1 493 ? 14.078 14.672 8.312 1 97.81 493 PHE A N 1
ATOM 3782 C CA . PHE A 1 493 ? 12.945 15.594 8.305 1 97.81 493 PHE A CA 1
ATOM 3783 C C . PHE A 1 493 ? 12.828 16.297 6.953 1 97.81 493 PHE A C 1
ATOM 3785 O O . PHE A 1 493 ? 11.727 16.594 6.5 1 97.81 493 PHE A O 1
ATOM 3792 N N . MET A 1 494 ? 13.969 16.531 6.375 1 97.81 494 MET A N 1
ATOM 3793 C CA . MET A 1 494 ? 13.945 17.188 5.066 1 97.81 494 MET A CA 1
ATOM 3794 C C . MET A 1 494 ? 13.266 16.297 4.031 1 97.81 494 MET A C 1
ATOM 3796 O O . MET A 1 494 ? 12.531 16.781 3.17 1 97.81 494 MET A O 1
ATOM 3800 N N . LEU A 1 495 ? 13.492 15.039 4.098 1 96.69 495 LEU A N 1
ATOM 3801 C CA . LEU A 1 495 ? 12.82 14.102 3.197 1 96.69 495 LEU A CA 1
ATOM 3802 C C . LEU A 1 495 ? 11.305 14.219 3.318 1 96.69 495 LEU A C 1
ATOM 3804 O O . LEU A 1 495 ? 10.594 14.172 2.312 1 96.69 495 LEU A O 1
ATOM 3808 N N . SER A 1 496 ? 10.828 14.344 4.48 1 96.88 496 SER A N 1
ATOM 3809 C CA . SER A 1 496 ? 9.398 14.477 4.742 1 96.88 496 SER A CA 1
ATOM 3810 C C . SER A 1 496 ? 8.883 15.836 4.273 1 96.88 496 SER A C 1
ATOM 3812 O O . SER A 1 496 ? 7.902 15.906 3.525 1 96.88 496 SER A O 1
ATOM 3814 N N . GLY A 1 497 ? 9.539 16.906 4.652 1 96.69 497 GLY A N 1
ATOM 3815 C CA . GLY A 1 497 ? 9.117 18.25 4.285 1 96.69 497 GLY A CA 1
ATOM 3816 C C . GLY A 1 497 ? 9.148 18.5 2.789 1 96.69 497 GLY A C 1
ATOM 3817 O O . GLY A 1 497 ? 8.289 19.203 2.252 1 96.69 497 GLY A O 1
ATOM 3818 N N . ALA A 1 498 ? 10.094 17.891 2.164 1 95.75 498 ALA A N 1
ATOM 3819 C CA . ALA A 1 498 ? 10.281 18.109 0.731 1 95.75 498 ALA A CA 1
ATOM 3820 C C . ALA A 1 498 ? 9.141 17.484 -0.071 1 95.75 498 ALA A C 1
ATOM 3822 O O . ALA A 1 498 ? 8.906 17.859 -1.224 1 95.75 498 ALA A O 1
ATOM 3823 N N . LYS A 1 499 ? 8.453 16.547 0.46 1 94.31 499 LYS A N 1
ATOM 3824 C CA . LYS A 1 499 ? 7.348 15.883 -0.226 1 94.31 499 LYS A CA 1
ATOM 3825 C C . LYS A 1 499 ? 6.266 16.891 -0.606 1 94.31 499 LYS A C 1
ATOM 3827 O O . LYS A 1 499 ? 5.457 16.641 -1.503 1 94.31 499 LYS A O 1
ATOM 3832 N N . ALA A 1 500 ? 6.262 18.016 0.1 1 94.44 500 ALA A N 1
ATOM 3833 C CA . ALA A 1 500 ? 5.273 19.062 -0.187 1 94.44 500 ALA A CA 1
ATOM 3834 C C . ALA A 1 500 ? 5.516 19.688 -1.558 1 94.44 500 ALA A C 1
ATOM 3836 O O . ALA A 1 500 ? 4.605 20.266 -2.15 1 94.44 500 ALA A O 1
ATOM 3837 N N . TYR A 1 501 ? 6.715 19.453 -2.068 1 92.69 501 TYR A N 1
ATOM 3838 C CA . TYR A 1 501 ? 7.129 20.172 -3.27 1 92.69 501 TYR A CA 1
ATOM 3839 C C . TYR A 1 501 ? 7.27 19.219 -4.453 1 92.69 501 TYR A C 1
ATOM 3841 O O . TYR A 1 501 ? 6.977 19.594 -5.594 1 92.69 501 TYR A O 1
ATOM 3849 N N . ILE A 1 502 ? 7.59 18.031 -4.238 1 93.5 502 ILE A N 1
ATOM 3850 C CA . ILE A 1 502 ? 8.203 17.188 -5.266 1 93.5 502 ILE A CA 1
ATOM 3851 C C . ILE A 1 502 ? 7.113 16.562 -6.141 1 93.5 502 ILE A C 1
ATOM 3853 O O . ILE A 1 502 ? 7.406 15.992 -7.191 1 93.5 502 ILE A O 1
ATOM 3857 N N . ASP A 1 503 ? 5.914 16.594 -5.801 1 91.12 503 ASP A N 1
ATOM 3858 C CA . ASP A 1 503 ? 4.84 16.078 -6.652 1 91.12 503 ASP A CA 1
ATOM 3859 C C . ASP A 1 503 ? 4.328 17.172 -7.594 1 91.12 503 ASP A C 1
ATOM 3861 O O . ASP A 1 503 ? 3.34 16.984 -8.305 1 91.12 503 ASP A O 1
ATOM 3865 N N . GLY A 1 504 ? 4.906 18.312 -7.539 1 90.5 504 GLY A N 1
ATOM 3866 C CA . GLY A 1 504 ? 4.531 19.406 -8.422 1 90.5 504 GLY A CA 1
ATOM 3867 C C . GLY A 1 504 ? 3.414 20.266 -7.871 1 90.5 504 GLY A C 1
ATOM 3868 O O . GLY A 1 504 ? 2.709 20.938 -8.633 1 90.5 504 GLY A O 1
ATOM 3869 N N . TYR A 1 505 ? 3.262 20.266 -6.594 1 88.88 505 TYR A N 1
ATOM 3870 C CA . TYR A 1 505 ? 2.207 21.016 -5.93 1 88.88 505 TYR A CA 1
ATOM 3871 C C . TYR A 1 505 ? 2.291 22.5 -6.285 1 88.88 505 TYR A C 1
ATOM 3873 O O . TYR A 1 505 ? 3.369 23.094 -6.238 1 88.88 505 TYR A O 1
ATOM 3881 N N . ASN A 1 506 ? 1.133 23.047 -6.723 1 83.62 506 ASN A N 1
ATOM 3882 C CA . ASN A 1 506 ? 1.025 24.453 -7.117 1 83.62 506 ASN A CA 1
ATOM 3883 C C . ASN A 1 506 ? -0.365 25 -6.828 1 83.62 506 ASN A C 1
ATOM 3885 O O . ASN A 1 506 ? -1.098 25.375 -7.746 1 83.62 506 ASN A O 1
ATOM 3889 N N . LYS A 1 507 ? -0.591 25.141 -5.566 1 79.62 507 LYS A N 1
ATOM 3890 C CA . LYS A 1 507 ? -1.884 25.688 -5.176 1 79.62 507 LYS A CA 1
ATOM 3891 C C . LYS A 1 507 ? -1.907 27.219 -5.348 1 79.62 507 LYS A C 1
ATOM 3893 O O . LYS A 1 507 ? -0.955 27.906 -4.977 1 79.62 507 LYS A O 1
ATOM 3898 N N . LYS A 1 508 ? -2.938 27.703 -5.855 1 70.62 508 LYS A N 1
ATOM 3899 C CA . LYS A 1 508 ? -3.074 29.141 -6.121 1 70.62 508 LYS A CA 1
ATOM 3900 C C . LYS A 1 508 ? -3.918 29.812 -5.051 1 70.62 508 LYS A C 1
ATOM 3902 O O . LYS A 1 508 ? -5.117 29.562 -4.941 1 70.62 508 LYS A O 1
ATOM 3907 N N . GLY A 1 509 ? -3.318 30.641 -4.316 1 67.69 509 GLY A N 1
ATOM 3908 C CA . GLY A 1 509 ? -4.059 31.516 -3.416 1 67.69 509 GLY A CA 1
ATOM 3909 C C . GLY A 1 509 ? -4.836 30.766 -2.359 1 67.69 509 GLY A C 1
ATOM 3910 O O . GLY A 1 509 ? -4.293 29.875 -1.696 1 67.69 509 GLY A O 1
ATOM 3911 N N . THR A 1 510 ? -6.07 31.219 -2.23 1 74.06 510 THR A N 1
ATOM 3912 C CA . THR A 1 510 ? -6.938 30.688 -1.183 1 74.06 510 THR A CA 1
ATOM 3913 C C . THR A 1 510 ? -7.836 29.578 -1.728 1 74.06 510 THR A C 1
ATOM 3915 O O . THR A 1 510 ? -8.75 29.125 -1.04 1 74.06 510 THR A O 1
ATOM 3918 N N . ASN A 1 511 ? -7.438 29.078 -2.914 1 73.81 511 ASN A N 1
ATOM 3919 C CA . ASN A 1 511 ? -8.227 28 -3.514 1 73.81 511 ASN A CA 1
ATOM 3920 C C . ASN A 1 511 ? -8.164 26.734 -2.678 1 73.81 511 ASN A C 1
ATOM 3922 O O . ASN A 1 511 ? -7.086 26.312 -2.244 1 73.81 511 ASN A O 1
ATOM 3926 N N . PRO A 1 512 ? -9.336 26.141 -2.445 1 74.62 512 PRO A N 1
ATOM 3927 C CA . PRO A 1 512 ? -9.344 24.906 -1.637 1 74.62 512 PRO A CA 1
ATOM 3928 C C . PRO A 1 512 ? -8.742 23.719 -2.371 1 74.62 512 PRO A C 1
ATOM 3930 O O . PRO A 1 512 ? -8.312 22.75 -1.735 1 74.62 512 PRO A O 1
ATOM 3933 N N . VAL A 1 513 ? -8.766 23.75 -3.703 1 77.06 513 VAL A N 1
ATOM 3934 C CA . VAL A 1 513 ? -8.258 22.609 -4.473 1 77.06 513 VAL A CA 1
ATOM 3935 C C . VAL A 1 513 ? -6.844 22.922 -4.965 1 77.06 513 VAL A C 1
ATOM 3937 O O . VAL A 1 513 ? -6.59 23.984 -5.52 1 77.06 513 VAL A O 1
ATOM 3940 N N . ALA A 1 514 ? -6.027 21.906 -4.734 1 78.31 514 ALA A N 1
ATOM 3941 C CA . ALA A 1 514 ? -4.621 22.078 -5.094 1 78.31 514 ALA A CA 1
ATOM 3942 C C . ALA A 1 514 ? -4.398 21.812 -6.578 1 78.31 514 ALA A C 1
ATOM 3944 O O . ALA A 1 514 ? -5.008 20.906 -7.152 1 78.31 514 ALA A O 1
ATOM 3945 N N . GLY A 1 515 ? -3.656 22.734 -7.207 1 80.5 515 GLY A N 1
ATOM 3946 C CA . GLY A 1 515 ? -3.145 22.469 -8.539 1 80.5 515 GLY A CA 1
ATOM 3947 C C . GLY A 1 515 ? -1.776 21.812 -8.531 1 80.5 515 GLY A C 1
ATOM 3948 O O . GLY A 1 515 ? -1.105 21.781 -7.5 1 80.5 515 GLY A O 1
ATOM 3949 N N . TYR A 1 516 ? -1.437 21.172 -9.727 1 87.75 516 TYR A N 1
ATOM 3950 C CA . TYR A 1 516 ? -0.143 20.516 -9.844 1 87.75 516 TYR A CA 1
ATOM 3951 C C . TYR A 1 516 ? 0.503 20.797 -11.188 1 87.75 516 TYR A C 1
ATOM 3953 O O . TYR A 1 516 ? -0.181 20.844 -12.219 1 87.75 516 TYR A O 1
ATOM 3961 N N . ASN A 1 517 ? 1.736 21.125 -11.141 1 90.19 517 ASN A N 1
ATOM 3962 C CA . ASN A 1 517 ? 2.551 21.188 -12.352 1 90.19 517 ASN A CA 1
ATOM 3963 C C . ASN A 1 517 ? 3.15 19.828 -12.695 1 90.19 517 ASN A C 1
ATOM 3965 O O . ASN A 1 517 ? 4.047 19.344 -12 1 90.19 517 ASN A O 1
ATOM 3969 N N . LEU A 1 518 ? 2.666 19.312 -13.836 1 91.06 518 LEU A N 1
ATOM 3970 C CA . LEU A 1 518 ? 3.055 17.953 -14.188 1 91.06 518 LEU A CA 1
ATOM 3971 C C . LEU A 1 518 ? 3.744 17.906 -15.547 1 91.06 518 LEU A C 1
ATOM 3973 O O . LEU A 1 518 ? 3.492 18.766 -16.391 1 91.06 518 LEU A O 1
ATOM 3977 N N . GLU A 1 519 ? 4.641 17.031 -15.664 1 91.69 519 GLU A N 1
ATOM 3978 C CA . GLU A 1 519 ? 5.32 16.719 -16.922 1 91.69 519 GLU A CA 1
ATOM 3979 C C . GLU A 1 519 ? 5.156 15.258 -17.297 1 91.69 519 GLU A C 1
ATOM 3981 O O . GLU A 1 519 ? 5.207 14.383 -16.422 1 91.69 519 GLU A O 1
ATOM 3986 N N . THR A 1 520 ? 4.98 15.031 -18.562 1 92.12 520 THR A N 1
ATOM 3987 C CA . THR A 1 520 ? 4.82 13.664 -19.031 1 92.12 520 THR A CA 1
ATOM 3988 C C . THR A 1 520 ? 6.16 13.086 -19.484 1 92.12 520 THR A C 1
ATOM 3990 O O . THR A 1 520 ? 6.855 13.672 -20.312 1 92.12 520 THR A O 1
ATOM 3993 N N . VAL A 1 521 ? 6.457 11.953 -18.875 1 92.19 521 VAL A N 1
ATOM 3994 C CA . VAL A 1 521 ? 7.73 11.328 -19.219 1 92.19 521 VAL A CA 1
ATOM 3995 C C . VAL A 1 521 ? 7.488 9.891 -19.672 1 92.19 521 VAL A C 1
ATOM 3997 O O . VAL A 1 521 ? 6.453 9.297 -19.359 1 92.19 521 VAL A O 1
ATOM 4000 N N . SER A 1 522 ? 8.484 9.383 -20.453 1 92.81 522 SER A N 1
ATOM 4001 C CA . SER A 1 522 ? 8.445 7.98 -20.844 1 92.81 522 SER A CA 1
ATOM 4002 C C . SER A 1 522 ? 8.875 7.078 -19.688 1 92.81 522 SER A C 1
ATOM 4004 O O . SER A 1 522 ? 9.852 7.367 -19 1 92.81 522 SER A O 1
ATOM 4006 N N . ALA A 1 523 ? 8.07 6.043 -19.391 1 92.94 523 ALA A N 1
ATOM 4007 C CA . ALA A 1 523 ? 8.367 5.121 -18.297 1 92.94 523 ALA A CA 1
ATOM 4008 C C . ALA A 1 523 ? 8.203 3.672 -18.75 1 92.94 523 ALA A C 1
ATOM 4010 O O . ALA A 1 523 ? 7.754 3.406 -19.875 1 92.94 523 ALA A O 1
ATOM 4011 N N . MET A 1 524 ? 8.789 2.814 -17.984 1 91 524 MET A N 1
ATOM 4012 C CA . MET A 1 524 ? 8.617 1.375 -18.156 1 91 524 MET A CA 1
ATOM 4013 C C . MET A 1 524 ? 7.867 0.768 -16.984 1 91 524 MET A C 1
ATOM 4015 O O . MET A 1 524 ? 8.336 0.837 -15.844 1 91 524 MET A O 1
ATOM 4019 N N . GLY A 1 525 ? 6.656 0.275 -17.188 1 88.88 525 GLY A N 1
ATOM 4020 C CA . GLY A 1 525 ? 5.879 -0.382 -16.156 1 88.88 525 GLY A CA 1
ATOM 4021 C C . GLY A 1 525 ? 5.785 -1.885 -16.344 1 88.88 525 GLY A C 1
ATOM 4022 O O . GLY A 1 525 ? 5.934 -2.389 -17.453 1 88.88 525 GLY A O 1
ATOM 4023 N N . GLN A 1 526 ? 5.609 -2.564 -15.195 1 85.88 526 GLN A N 1
ATOM 4024 C CA . GLN A 1 526 ? 5.504 -4.016 -15.258 1 85.88 526 GLN A CA 1
ATOM 4025 C C . GLN A 1 526 ? 4.047 -4.465 -15.164 1 85.88 526 GLN A C 1
ATOM 4027 O O . GLN A 1 526 ? 3.26 -3.889 -14.414 1 85.88 526 GLN A O 1
ATOM 4032 N N . ARG A 1 527 ? 3.73 -5.477 -16 1 79.44 527 ARG A N 1
ATOM 4033 C CA . ARG A 1 527 ? 2.41 -6.102 -15.992 1 79.44 527 ARG A CA 1
ATOM 4034 C C . ARG A 1 527 ? 2.518 -7.605 -15.781 1 79.44 527 ARG A C 1
ATOM 4036 O O . ARG A 1 527 ? 3.479 -8.234 -16.234 1 79.44 527 ARG A O 1
ATOM 4043 N N . GLN A 1 528 ? 1.487 -8.07 -15.141 1 81.25 528 GLN A N 1
ATOM 4044 C CA . GLN A 1 528 ? 1.464 -9.508 -14.875 1 81.25 528 GLN A CA 1
ATOM 4045 C C . GLN A 1 528 ? 0.948 -10.281 -16.078 1 81.25 528 GLN A C 1
ATOM 4047 O O . GLN A 1 528 ? -0.022 -9.867 -16.719 1 81.25 528 GLN A O 1
ATOM 4052 N N . THR A 1 529 ? 1.711 -11.258 -16.453 1 82.19 529 THR A N 1
ATOM 4053 C CA . THR A 1 529 ? 1.292 -12.156 -17.531 1 82.19 529 THR A CA 1
ATOM 4054 C C . THR A 1 529 ? 1.619 -13.602 -17.172 1 82.19 529 THR A C 1
ATOM 4056 O O . THR A 1 529 ? 2.447 -13.867 -16.312 1 82.19 529 THR A O 1
ATOM 4059 N N . TYR A 1 530 ? 0.894 -14.523 -17.812 1 84.94 530 TYR A N 1
ATOM 4060 C CA . TYR A 1 530 ? 1.2 -15.945 -17.641 1 84.94 530 TYR A CA 1
ATOM 4061 C C . TYR A 1 530 ? 2.441 -16.328 -18.438 1 84.94 530 TYR A C 1
ATOM 4063 O O . TYR A 1 530 ? 2.688 -15.789 -19.516 1 84.94 530 TYR A O 1
ATOM 4071 N N . ALA A 1 531 ? 3.211 -17.172 -17.828 1 88.19 531 ALA A N 1
ATOM 4072 C CA . ALA A 1 531 ? 4.414 -17.641 -18.5 1 88.19 531 ALA A CA 1
ATOM 4073 C C . ALA A 1 531 ? 4.691 -19.109 -18.188 1 88.19 531 ALA A C 1
ATOM 4075 O O . ALA A 1 531 ? 4.258 -19.609 -17.141 1 88.19 531 ALA A O 1
ATOM 4076 N N . LEU A 1 532 ? 5.293 -19.812 -19.047 1 90.06 532 LEU A N 1
ATOM 4077 C CA . LEU A 1 532 ? 5.762 -21.172 -18.812 1 90.06 532 LEU A CA 1
ATOM 4078 C C . LEU A 1 532 ? 7.094 -21.172 -18.078 1 90.06 532 LEU A C 1
ATOM 4080 O O . LEU A 1 532 ? 8 -20.422 -18.422 1 90.06 532 LEU A O 1
ATOM 4084 N N . SER A 1 533 ? 7.098 -21.906 -17.078 1 88.38 533 SER A N 1
ATOM 4085 C CA . SER A 1 533 ? 8.32 -22.016 -16.281 1 88.38 533 SER A CA 1
ATOM 4086 C C . SER A 1 533 ? 8.695 -23.469 -16.047 1 88.38 533 SER A C 1
ATOM 4088 O O . SER A 1 533 ? 7.859 -24.359 -16.203 1 88.38 533 SER A O 1
ATOM 4090 N N . THR A 1 534 ? 10.039 -23.672 -15.758 1 89.75 534 THR A N 1
ATOM 4091 C CA . THR A 1 534 ? 10.539 -25.031 -15.594 1 89.75 534 THR A CA 1
ATOM 4092 C C . THR A 1 534 ? 11.188 -25.203 -14.227 1 89.75 534 THR A C 1
ATOM 4094 O O . THR A 1 534 ? 11.922 -24.328 -13.758 1 89.75 534 THR A O 1
ATOM 4097 N N . SER A 1 535 ? 10.891 -26.359 -13.664 1 86.5 535 SER A N 1
ATOM 4098 C CA . SER A 1 535 ? 11.602 -26.75 -12.453 1 86.5 535 SER A CA 1
ATOM 4099 C C . SER A 1 535 ? 12.984 -27.297 -12.766 1 86.5 535 SER A C 1
ATOM 4101 O O . SER A 1 535 ? 13.125 -28.281 -13.508 1 86.5 535 SER A O 1
ATOM 4103 N N . LYS A 1 536 ? 14.023 -26.828 -12.133 1 87.44 536 LYS A N 1
ATOM 4104 C CA . LYS A 1 536 ? 15.406 -27.172 -12.445 1 87.44 536 LYS A CA 1
ATOM 4105 C C . LYS A 1 536 ? 15.68 -28.641 -12.188 1 87.44 536 LYS A C 1
ATOM 4107 O O . LYS A 1 536 ? 16.281 -29.328 -13.023 1 87.44 536 LYS A O 1
ATOM 4112 N N . TRP A 1 537 ? 15.172 -29.172 -11.086 1 87.12 537 TRP A N 1
ATOM 4113 C CA . TRP A 1 537 ? 15.484 -30.547 -10.703 1 87.12 537 TRP A CA 1
ATOM 4114 C C . TRP A 1 537 ? 14.742 -31.531 -11.594 1 87.12 537 TRP A C 1
ATOM 4116 O O . TRP A 1 537 ? 15.297 -32.562 -11.977 1 87.12 537 TRP A O 1
ATOM 4126 N N . LEU A 1 538 ? 13.547 -31.203 -11.875 1 90.5 538 LEU A N 1
ATOM 4127 C CA . LEU A 1 538 ? 12.812 -32.094 -12.773 1 90.5 538 LEU A CA 1
ATOM 4128 C C . LEU A 1 538 ? 13.398 -32.031 -14.18 1 90.5 538 LEU A C 1
ATOM 4130 O O . LEU A 1 538 ? 13.414 -33.062 -14.883 1 90.5 538 LEU A O 1
ATOM 4134 N N . PHE A 1 539 ? 14.008 -30.922 -14.57 1 92.25 539 PHE A N 1
ATOM 4135 C CA . PHE A 1 539 ? 14.641 -30.766 -15.875 1 92.25 539 PHE A CA 1
ATOM 4136 C C . PHE A 1 539 ? 15.867 -31.672 -15.984 1 92.25 539 PHE A C 1
ATOM 4138 O O . PHE A 1 539 ? 16.031 -32.375 -16.969 1 92.25 539 PHE A O 1
ATOM 4145 N N . ILE A 1 540 ? 16.594 -31.688 -14.93 1 93.19 540 ILE A N 1
ATOM 4146 C CA . ILE A 1 540 ? 17.797 -32.531 -14.906 1 93.19 540 ILE A CA 1
ATOM 4147 C C . ILE A 1 540 ? 17.406 -34 -14.945 1 93.19 540 ILE A C 1
ATOM 4149 O O . ILE A 1 540 ? 18.016 -34.781 -15.672 1 93.19 540 ILE A O 1
ATOM 4153 N N . ALA A 1 541 ? 16.406 -34.312 -14.203 1 92.44 541 ALA A N 1
ATOM 4154 C CA . ALA A 1 541 ? 15.945 -35.719 -14.156 1 92.44 541 ALA A CA 1
ATOM 4155 C C . ALA A 1 541 ? 15.477 -36.188 -15.531 1 92.44 541 ALA A C 1
ATOM 4157 O O . ALA A 1 541 ? 15.797 -37.281 -15.961 1 92.44 541 ALA A O 1
ATOM 4158 N N . ILE A 1 542 ? 14.797 -35.281 -16.266 1 93.5 542 ILE A N 1
ATOM 4159 C CA . ILE A 1 542 ? 14.234 -35.719 -17.531 1 93.5 542 ILE A CA 1
ATOM 4160 C C . ILE A 1 542 ? 15.344 -35.781 -18.594 1 93.5 542 ILE A C 1
ATOM 4162 O O . ILE A 1 542 ? 15.305 -36.625 -19.484 1 93.5 542 ILE A O 1
ATOM 4166 N N . VAL A 1 543 ? 16.328 -34.938 -18.547 1 94.56 543 VAL A N 1
ATOM 4167 C CA . VAL A 1 543 ? 17.453 -35 -19.469 1 94.56 543 VAL A CA 1
ATOM 4168 C C . VAL A 1 543 ? 18.219 -36.312 -19.281 1 94.56 543 VAL A C 1
ATOM 4170 O O . VAL A 1 543 ? 18.562 -37 -20.25 1 94.56 543 VAL A O 1
ATOM 4173 N N . ALA A 1 544 ? 18.438 -36.656 -18.047 1 95.12 544 ALA A N 1
ATOM 4174 C CA . ALA A 1 544 ? 19.125 -37.906 -17.75 1 95.12 544 ALA A CA 1
ATOM 4175 C C . ALA A 1 544 ? 18.312 -39.094 -18.219 1 95.12 544 ALA A C 1
ATOM 4177 O O . ALA A 1 544 ? 18.859 -40.031 -18.828 1 95.12 544 ALA A O 1
ATOM 4178 N N . LEU A 1 545 ? 17.094 -39.094 -17.922 1 94.88 545 LEU A N 1
ATOM 4179 C CA . LEU A 1 545 ? 16.234 -40.188 -18.297 1 94.88 545 LEU A CA 1
ATOM 4180 C C . LEU A 1 545 ? 16.156 -40.312 -19.828 1 94.88 545 LEU A C 1
ATOM 4182 O O . LEU A 1 545 ? 16.109 -41.438 -20.359 1 94.88 545 LEU A O 1
ATOM 4186 N N . PHE A 1 546 ? 16.078 -39.156 -20.5 1 93.75 546 PHE A N 1
ATOM 4187 C CA . PHE A 1 546 ? 16.062 -39.188 -21.953 1 93.75 546 PHE A CA 1
ATOM 4188 C C . PHE A 1 546 ? 17.359 -39.781 -22.5 1 93.75 546 PHE A C 1
ATOM 4190 O O . PHE A 1 546 ? 17.312 -40.594 -23.422 1 93.75 546 PHE A O 1
ATOM 4197 N N . ALA A 1 547 ? 18.453 -39.438 -21.969 1 94.88 547 ALA A N 1
ATOM 4198 C CA . ALA A 1 547 ? 19.734 -40 -22.391 1 94.88 547 ALA A CA 1
ATOM 4199 C C . ALA A 1 547 ? 19.781 -41.5 -22.172 1 94.88 547 ALA A C 1
ATOM 4201 O O . ALA A 1 547 ? 20.188 -42.25 -23.062 1 94.88 547 ALA A O 1
ATOM 4202 N N . ILE A 1 548 ? 19.375 -41.906 -21.047 1 94.75 548 ILE A N 1
ATOM 4203 C CA . ILE A 1 548 ? 19.344 -43.344 -20.719 1 94.75 548 ILE A CA 1
ATOM 4204 C C . ILE A 1 548 ? 18.406 -44.062 -21.688 1 94.75 548 ILE A C 1
ATOM 4206 O O . ILE A 1 548 ? 18.781 -45.094 -22.234 1 94.75 548 ILE A O 1
ATOM 4210 N N . ALA A 1 549 ? 17.281 -43.531 -21.891 1 94.75 549 ALA A N 1
ATOM 4211 C CA . ALA A 1 549 ? 16.312 -44.156 -22.781 1 94.75 549 ALA A CA 1
ATOM 4212 C C . ALA A 1 549 ? 16.844 -44.25 -24.203 1 94.75 549 ALA A C 1
ATOM 4214 O O . ALA A 1 549 ? 16.703 -45.312 -24.844 1 94.75 549 ALA A O 1
ATOM 4215 N N . THR A 1 550 ? 17.469 -43.219 -24.656 1 93.25 550 THR A N 1
ATOM 4216 C CA . THR A 1 550 ? 18.016 -43.219 -26.016 1 93.25 550 THR A CA 1
ATOM 4217 C C . THR A 1 550 ? 19.141 -44.25 -26.156 1 93.25 550 THR A C 1
ATOM 4219 O O . THR A 1 550 ? 19.219 -44.969 -27.141 1 93.25 550 THR A O 1
ATOM 4222 N N . LEU A 1 551 ? 19.984 -44.344 -25.188 1 94.56 551 LEU A N 1
ATOM 4223 C CA . LEU A 1 551 ? 21.078 -45.312 -25.203 1 94.56 551 LEU A CA 1
ATOM 4224 C C . LEU A 1 551 ? 20.516 -46.719 -25.203 1 94.56 551 LEU A C 1
ATOM 4226 O O . LEU A 1 551 ? 21.016 -47.594 -25.922 1 94.56 551 LEU A O 1
ATOM 4230 N N . LEU A 1 552 ? 19.531 -46.938 -24.344 1 94.44 552 LEU A N 1
ATOM 4231 C CA . LEU A 1 552 ? 18.938 -48.281 -24.266 1 94.44 552 LEU A CA 1
ATOM 4232 C C . LEU A 1 552 ? 18.266 -48.625 -25.594 1 94.44 552 LEU A C 1
ATOM 4234 O O . LEU A 1 552 ? 18.359 -49.781 -26.047 1 94.44 552 LEU A O 1
ATOM 4238 N N . LEU A 1 553 ? 17.578 -47.719 -26.219 1 93.69 553 LEU A N 1
ATOM 4239 C CA . LEU A 1 553 ? 16.922 -47.969 -27.484 1 93.69 553 LEU A CA 1
ATOM 4240 C C . LEU A 1 553 ? 17.953 -48.281 -28.578 1 93.69 553 LEU A C 1
ATOM 4242 O O . LEU A 1 553 ? 17.734 -49.219 -29.375 1 93.69 553 LEU A O 1
ATOM 4246 N N . LEU A 1 554 ? 19.062 -47.594 -28.562 1 92 554 LEU A N 1
ATOM 4247 C CA . LEU A 1 554 ? 20.125 -47.875 -29.531 1 92 554 LEU A CA 1
ATOM 4248 C C . LEU A 1 554 ? 20.734 -49.25 -29.297 1 92 554 LEU A C 1
ATOM 4250 O O . LEU A 1 554 ? 21.031 -50 -30.234 1 92 554 LEU A O 1
ATOM 4254 N N . ALA A 1 555 ? 20.859 -49.625 -28.078 1 92.25 555 ALA A N 1
ATOM 4255 C CA . ALA A 1 555 ? 21.391 -50.938 -27.734 1 92.25 555 ALA A CA 1
ATOM 4256 C C . ALA A 1 555 ? 20.438 -52.031 -28.188 1 92.25 555 ALA A C 1
ATOM 4258 O O . ALA A 1 555 ? 20.891 -53.062 -28.719 1 92.25 555 ALA A O 1
ATOM 4259 N N . ILE A 1 556 ? 19.156 -51.781 -27.984 1 91.31 556 ILE A N 1
ATOM 4260 C CA . ILE A 1 556 ? 18.172 -52.781 -28.422 1 91.31 556 ILE A CA 1
ATOM 4261 C C . ILE A 1 556 ? 18.203 -52.906 -29.938 1 91.31 556 ILE A C 1
ATOM 4263 O O . ILE A 1 556 ? 18.172 -54 -30.484 1 91.31 556 ILE A O 1
ATOM 4267 N N . PHE A 1 557 ? 18.266 -51.75 -30.594 1 87 557 PHE A N 1
ATOM 4268 C CA . PHE A 1 557 ? 18.281 -51.719 -32.031 1 87 557 PHE A CA 1
ATOM 4269 C C . PHE A 1 557 ? 19.484 -52.469 -32.594 1 87 557 PHE A C 1
ATOM 4271 O O . PHE A 1 557 ? 19.359 -53.25 -33.531 1 87 557 PHE A O 1
ATOM 4278 N N . THR A 1 558 ? 20.625 -52.406 -32.031 1 86.38 558 THR A N 1
ATOM 4279 C CA . THR A 1 558 ? 21.844 -53.062 -32.5 1 86.38 558 THR A CA 1
ATOM 4280 C C . THR A 1 558 ? 21.797 -54.562 -32.156 1 86.38 558 THR A C 1
ATOM 4282 O O . THR A 1 558 ? 22.219 -55.406 -32.969 1 86.38 558 THR A O 1
ATOM 4285 N N . SER A 1 559 ? 21.281 -54.781 -30.984 1 84.88 559 SER A N 1
ATOM 4286 C CA . SER A 1 559 ? 21.203 -56.188 -30.578 1 84.88 559 SER A CA 1
ATOM 4287 C C . SER A 1 559 ? 20.234 -56.969 -31.453 1 84.88 559 SER A C 1
ATOM 4289 O O . SER A 1 559 ? 20.5 -58.125 -31.797 1 84.88 559 SER A O 1
ATOM 4291 N N . THR A 1 560 ? 19.125 -56.406 -31.812 1 81.56 560 THR A N 1
ATOM 4292 C CA . THR A 1 560 ? 18.125 -57.094 -32.625 1 81.56 560 THR A CA 1
ATOM 4293 C C . THR A 1 560 ? 18.641 -57.312 -34.031 1 81.56 560 THR A C 1
ATOM 4295 O O . THR A 1 560 ? 18.266 -58.281 -34.688 1 81.56 560 THR A O 1
ATOM 4298 N N . ARG A 1 561 ? 19.438 -56.531 -34.469 1 77.12 561 ARG A N 1
ATOM 4299 C CA . ARG A 1 561 ? 20 -56.688 -35.812 1 77.12 561 ARG A CA 1
ATOM 4300 C C . ARG A 1 561 ? 21.047 -57.812 -35.844 1 77.12 561 ARG A C 1
ATOM 4302 O O . ARG A 1 561 ? 21.188 -58.5 -36.844 1 77.12 561 ARG A O 1
ATOM 4309 N N . LYS A 1 562 ? 21.641 -57.969 -34.75 1 75.12 562 LYS A N 1
ATOM 4310 C CA . LYS A 1 562 ? 22.688 -59 -34.688 1 75.12 562 LYS A CA 1
ATOM 4311 C C . LYS A 1 562 ? 22.109 -60.375 -34.438 1 75.12 562 LYS A C 1
ATOM 4313 O O . LYS A 1 562 ? 22.656 -61.375 -34.906 1 75.12 562 LYS A O 1
ATOM 4318 N N . THR A 1 563 ? 21.047 -60.312 -33.656 1 70.81 563 THR A N 1
ATOM 4319 C CA . THR A 1 563 ? 20.516 -61.594 -33.281 1 70.81 563 THR A CA 1
ATOM 4320 C C . THR A 1 563 ? 19.375 -62.031 -34.188 1 70.81 563 THR A C 1
ATOM 4322 O O . THR A 1 563 ? 18.531 -61.188 -34.562 1 70.81 563 THR A O 1
ATOM 4325 N N . GLU A 1 564 ? 19.469 -63.031 -34.938 1 67.5 564 GLU A N 1
ATOM 4326 C CA . GLU A 1 564 ? 18.453 -63.562 -35.844 1 67.5 564 GLU A CA 1
ATOM 4327 C C . GLU A 1 564 ? 17.281 -64.188 -35.094 1 67.5 564 GLU A C 1
ATOM 4329 O O . GLU A 1 564 ? 16.953 -65.375 -35.312 1 67.5 564 GLU A O 1
ATOM 4334 N N . ARG A 1 565 ? 16.797 -63.438 -34.094 1 75.06 565 ARG A N 1
ATOM 4335 C CA . ARG A 1 565 ? 15.648 -63.969 -33.344 1 75.06 565 ARG A CA 1
ATOM 4336 C C . ARG A 1 565 ? 14.336 -63.562 -34 1 75.06 565 ARG A C 1
ATOM 4338 O O . ARG A 1 565 ? 14.227 -62.469 -34.562 1 75.06 565 ARG A O 1
ATOM 4345 N N . LEU A 1 566 ? 13.406 -64.5 -33.969 1 76.88 566 LEU A N 1
ATOM 4346 C CA . LEU A 1 566 ? 12.141 -64.312 -34.656 1 76.88 566 LEU A CA 1
ATOM 4347 C C . LEU A 1 566 ? 11.078 -63.75 -33.719 1 76.88 566 LEU A C 1
ATOM 4349 O O . LEU A 1 566 ? 10.961 -64.188 -32.562 1 76.88 566 LEU A O 1
ATOM 4353 N N . PRO A 1 567 ? 10.422 -62.719 -34.062 1 78 567 PRO A N 1
ATOM 4354 C CA . PRO A 1 567 ? 9.305 -62.219 -33.25 1 78 567 PRO A CA 1
ATOM 4355 C C . PRO A 1 567 ? 8.188 -63.25 -33.125 1 78 567 PRO A C 1
ATOM 4357 O O . PRO A 1 567 ? 8.062 -64.125 -33.969 1 78 567 PRO A O 1
ATOM 4360 N N . PHE A 1 568 ? 7.484 -63.125 -32 1 77.56 568 PHE A N 1
ATOM 4361 C CA . PHE A 1 568 ? 6.391 -64.062 -31.766 1 77.56 568 PHE A CA 1
ATOM 4362 C C . PHE A 1 568 ? 5.207 -63.75 -32.688 1 77.56 568 PHE A C 1
ATOM 4364 O O . PHE A 1 568 ? 4.344 -62.938 -32.344 1 77.56 568 PHE A O 1
ATOM 4371 N N . ASP A 1 569 ? 5.23 -64.25 -33.844 1 75.06 569 ASP A N 1
ATOM 4372 C CA . ASP A 1 569 ? 4.125 -64.125 -34.812 1 75.06 569 ASP A CA 1
ATOM 4373 C C . ASP A 1 569 ? 3.715 -65.5 -35.312 1 75.06 569 ASP A C 1
ATOM 4375 O O . ASP A 1 569 ? 4.41 -66.5 -35.062 1 75.06 569 ASP A O 1
ATOM 4379 N N . LEU A 1 570 ? 2.66 -65.625 -35.906 1 73.25 570 LEU A N 1
ATOM 4380 C CA . LEU A 1 570 ? 2.102 -66.938 -36.312 1 73.25 570 LEU A CA 1
ATOM 4381 C C . LEU A 1 570 ? 3.029 -67.625 -37.312 1 73.25 570 LEU A C 1
ATOM 4383 O O . LEU A 1 570 ? 3.24 -68.812 -37.188 1 73.25 570 LEU A O 1
ATOM 4387 N N . ILE A 1 571 ? 3.631 -66.875 -38.156 1 68.88 571 ILE A N 1
ATOM 4388 C CA . ILE A 1 571 ? 4.473 -67.5 -39.188 1 68.88 571 ILE A CA 1
ATOM 4389 C C . ILE A 1 571 ? 5.762 -68 -38.562 1 68.88 571 ILE A C 1
ATOM 4391 O O . ILE A 1 571 ? 6.18 -69.125 -38.875 1 68.88 571 ILE A O 1
ATOM 4395 N N . ASN A 1 572 ? 6.242 -67.25 -37.75 1 74.81 572 ASN A N 1
ATOM 4396 C CA . ASN A 1 572 ? 7.504 -67.688 -37.125 1 74.81 572 ASN A CA 1
ATOM 4397 C C . ASN A 1 572 ? 7.312 -68.875 -36.188 1 74.81 572 ASN A C 1
ATOM 4399 O O . ASN A 1 572 ? 8.164 -69.75 -36.094 1 74.81 572 ASN A O 1
ATOM 4403 N N . VAL A 1 573 ? 6.238 -68.812 -35.531 1 73.94 573 VAL A N 1
ATOM 4404 C CA . VAL A 1 573 ? 5.961 -69.938 -34.625 1 73.94 573 VAL A CA 1
ATOM 4405 C C . VAL A 1 573 ? 5.711 -71.188 -35.406 1 73.94 573 VAL A C 1
ATOM 4407 O O . VAL A 1 573 ? 6.219 -72.25 -35.062 1 73.94 573 VAL A O 1
ATOM 4410 N N . PHE A 1 574 ? 5.055 -71 -36.562 1 68.44 574 PHE A N 1
ATOM 4411 C CA . PHE A 1 574 ? 4.773 -72.125 -37.406 1 68.44 574 PHE A CA 1
ATOM 4412 C C . PHE A 1 574 ? 6.062 -72.688 -38 1 68.44 574 PHE A C 1
ATOM 4414 O O . PHE A 1 574 ? 6.277 -73.938 -38 1 68.44 574 PHE A O 1
ATOM 4421 N N . ASN A 1 575 ? 6.875 -71.938 -38.438 1 70.75 575 ASN A N 1
ATOM 4422 C CA . ASN A 1 575 ? 8.125 -72.375 -39.062 1 70.75 575 ASN A CA 1
ATOM 4423 C C . ASN A 1 575 ? 9.047 -73 -38.031 1 70.75 575 ASN A C 1
ATOM 4425 O O . ASN A 1 575 ? 9.711 -74 -38.344 1 70.75 575 ASN A O 1
ATOM 4429 N N . ALA A 1 576 ? 9.031 -72.562 -36.906 1 70.75 576 ALA A N 1
ATOM 4430 C CA . ALA A 1 576 ? 9.891 -73.125 -35.844 1 70.75 576 ALA A CA 1
ATOM 4431 C C . ALA A 1 576 ? 9.383 -74.438 -35.375 1 70.75 576 ALA A C 1
ATOM 4433 O O . ALA A 1 576 ? 10.18 -75.375 -35.094 1 70.75 576 ALA A O 1
ATOM 4434 N N . LEU A 1 577 ? 8.125 -74.625 -35.469 1 63.78 577 LEU A N 1
ATOM 4435 C CA . LEU A 1 577 ? 7.551 -75.875 -35.031 1 63.78 577 LEU A CA 1
ATOM 4436 C C . LEU A 1 577 ? 7.559 -76.938 -36.125 1 63.78 577 LEU A C 1
ATOM 4438 O O . LEU A 1 577 ? 7.625 -78.125 -35.875 1 63.78 577 LEU A O 1
ATOM 4442 N N . SER A 1 578 ? 7.484 -76.5 -37.406 1 59.06 578 SER A N 1
ATOM 4443 C CA . SER A 1 578 ? 7.512 -77.438 -38.562 1 59.06 578 SER A CA 1
ATOM 4444 C C . SER A 1 578 ? 8.93 -77.938 -38.812 1 59.06 578 SER A C 1
ATOM 4446 O O . SER A 1 578 ? 9.117 -79.062 -39.219 1 59.06 578 SER A O 1
ATOM 4448 N N . GLU A 1 579 ? 9.875 -77.25 -38.906 1 51.84 579 GLU A N 1
ATOM 4449 C CA . GLU A 1 579 ? 11.25 -77.688 -39.188 1 51.84 579 GLU A CA 1
ATOM 4450 C C . GLU A 1 579 ? 11.75 -78.625 -38.094 1 51.84 579 GLU A C 1
ATOM 4452 O O . GLU A 1 579 ? 12.484 -79.562 -38.375 1 51.84 579 GLU A O 1
ATOM 4457 N N . GLU A 1 580 ? 11.508 -78.438 -36.938 1 45.22 580 GLU A N 1
ATOM 4458 C CA . GLU A 1 580 ? 11.953 -79.375 -35.906 1 45.22 580 GLU A CA 1
ATOM 4459 C C . GLU A 1 580 ? 11.148 -80.688 -35.969 1 45.22 580 GLU A C 1
ATOM 4461 O O . GLU A 1 580 ? 11.562 -81.688 -35.375 1 45.22 580 GLU A O 1
ATOM 4466 N N . GLY A 1 581 ? 9.984 -80.875 -36.469 1 40.09 581 GLY A N 1
ATOM 4467 C CA . GLY A 1 581 ? 9.273 -82.125 -36.719 1 40.09 581 GLY A CA 1
ATOM 4468 C C . GLY A 1 581 ? 9.922 -82.938 -37.781 1 40.09 581 GLY A C 1
ATOM 4469 O O . GLY A 1 581 ? 9.523 -84.125 -38 1 40.09 581 GLY A O 1
ATOM 4470 N N . GLY A 1 582 ? 10.562 -82.562 -38.812 1 36.12 582 GLY A N 1
ATOM 4471 C CA . GLY A 1 582 ? 11.211 -83.562 -39.688 1 36.12 582 GLY A CA 1
ATOM 4472 C C . GLY A 1 582 ? 12.273 -84.375 -38.969 1 36.12 582 GLY A C 1
ATOM 4473 O O . GLY A 1 582 ? 12.609 -85.438 -39.406 1 36.12 582 GLY A O 1
ATOM 4474 N N . THR A 1 583 ? 13.234 -83.938 -38.375 1 34.19 583 THR A N 1
ATOM 4475 C CA . THR A 1 583 ? 14.18 -84.875 -37.781 1 34.19 583 THR A CA 1
ATOM 4476 C C . THR A 1 583 ? 13.547 -85.625 -36.625 1 34.19 583 THR A C 1
ATOM 4478 O O . THR A 1 583 ? 13.711 -86.812 -36.469 1 34.19 583 THR A O 1
ATOM 4481 N N . SER A 1 584 ? 13.57 -85.25 -35.375 1 32.66 584 SER A N 1
ATOM 4482 C CA . SER A 1 584 ? 13.141 -86 -34.219 1 32.66 584 SER A CA 1
ATOM 4483 C C . SER A 1 584 ? 11.633 -86.25 -34.219 1 32.66 584 SER A C 1
ATOM 4485 O O . SER A 1 584 ? 10.891 -85.5 -34.875 1 32.66 584 SER A O 1
ATOM 4487 N N . GLY A 1 585 ? 11.039 -87.5 -33.812 1 32.72 585 GLY A N 1
ATOM 4488 C CA . GLY A 1 585 ? 9.734 -87.938 -33.375 1 32.72 585 GLY A CA 1
ATOM 4489 C C . GLY A 1 585 ? 8.836 -86.875 -32.875 1 32.72 585 GLY A C 1
ATOM 4490 O O . GLY A 1 585 ? 9.266 -86.062 -32.062 1 32.72 585 GLY A O 1
ATOM 4491 N N . SER A 1 586 ? 7.906 -86.438 -33.594 1 33.28 586 SER A N 1
ATOM 4492 C CA . SER A 1 586 ? 6.961 -85.312 -33.562 1 33.28 586 SER A CA 1
ATOM 4493 C C . SER A 1 586 ? 6.453 -85.062 -32.156 1 33.28 586 SER A C 1
ATOM 4495 O O . SER A 1 586 ? 6.133 -86 -31.438 1 33.28 586 SER A O 1
ATOM 4497 N N . LEU A 1 587 ? 6.781 -84.062 -31.5 1 34.69 587 LEU A N 1
ATOM 4498 C CA . LEU A 1 587 ? 6.125 -83.688 -30.234 1 34.69 587 LEU A CA 1
ATOM 4499 C C . LEU A 1 587 ? 4.668 -84.125 -30.25 1 34.69 587 LEU A C 1
ATOM 4501 O O . LEU A 1 587 ? 4.094 -84.438 -29.203 1 34.69 587 LEU A O 1
ATOM 4505 N N . ALA A 1 588 ? 3.904 -84.188 -31.344 1 35.19 588 ALA A N 1
ATOM 4506 C CA . ALA A 1 588 ? 2.621 -84.875 -31.484 1 35.19 588 ALA A CA 1
ATOM 4507 C C . ALA A 1 588 ? 2.783 -86.438 -31.328 1 35.19 588 ALA A C 1
ATOM 4509 O O . ALA A 1 588 ? 1.841 -87.125 -30.953 1 35.19 588 ALA A O 1
ATOM 4510 N N . ALA A 1 589 ? 3.822 -87.062 -31.812 1 33.84 589 ALA A N 1
ATOM 4511 C CA . ALA A 1 589 ? 3.938 -88.5 -31.703 1 33.84 589 ALA A CA 1
ATOM 4512 C C . ALA A 1 589 ? 4.203 -88.938 -30.266 1 33.84 589 ALA A C 1
ATOM 4514 O O . ALA A 1 589 ? 3.898 -90.062 -29.891 1 33.84 589 ALA A O 1
ATOM 4515 N N . GLN A 1 590 ? 4.953 -88.375 -29.5 1 31.36 590 GLN A N 1
ATOM 4516 C CA . GLN A 1 590 ? 5.25 -88.938 -28.203 1 31.36 590 GLN A CA 1
ATOM 4517 C C . GLN A 1 590 ? 4.062 -88.812 -27.25 1 31.36 590 GLN A C 1
ATOM 4519 O O . GLN A 1 590 ? 4.02 -89.438 -26.203 1 31.36 590 GLN A O 1
ATOM 4524 N N . ASN A 1 591 ? 3.139 -87.938 -27.312 1 28.62 591 ASN A N 1
ATOM 4525 C CA . ASN A 1 591 ? 2.035 -87.938 -26.359 1 28.62 591 ASN A CA 1
ATOM 4526 C C . ASN A 1 591 ? 0.95 -88.938 -26.781 1 28.62 591 ASN A C 1
ATOM 4528 O O . ASN A 1 591 ? -0.172 -88.875 -26.281 1 28.62 591 ASN A O 1
ATOM 4532 N N . ARG A 1 592 ? 1.149 -89.875 -27.844 1 28.42 592 ARG A N 1
ATOM 4533 C CA . ARG A 1 592 ? 0.425 -91.188 -27.781 1 28.42 592 ARG A CA 1
ATOM 4534 C C . ARG A 1 592 ? 1.146 -92.188 -26.891 1 28.42 592 ARG A C 1
ATOM 4536 O O . ARG A 1 592 ? 2.369 -92.312 -26.953 1 28.42 592 ARG A O 1
ATOM 4543 N N . MET B 1 1 ? 7.074 -2.555 43.281 1 16.95 1 MET B N 1
ATOM 4544 C CA . MET B 1 1 ? 7.121 -3.975 43.625 1 16.95 1 MET B CA 1
ATOM 4545 C C . MET B 1 1 ? 8.391 -4.621 43.094 1 16.95 1 MET B C 1
ATOM 4547 O O . MET B 1 1 ? 9.023 -4.086 42.156 1 16.95 1 MET B O 1
ATOM 4551 N N . SER B 1 2 ? 8.617 -5.918 43.438 1 17.08 2 SER B N 1
ATOM 4552 C CA . SER B 1 2 ? 9.703 -6.875 43.656 1 17.08 2 SER B CA 1
ATOM 4553 C C . SER B 1 2 ? 10.312 -7.301 42.312 1 17.08 2 SER B C 1
ATOM 4555 O O . SER B 1 2 ? 9.633 -7.301 41.281 1 17.08 2 SER B O 1
ATOM 4557 N N . SER B 1 3 ? 11.672 -7.402 42.219 1 19.36 3 SER B N 1
ATOM 4558 C CA . SER B 1 3 ? 12.938 -7.867 41.656 1 19.36 3 SER B CA 1
ATOM 4559 C C . SER B 1 3 ? 12.883 -9.359 41.344 1 19.36 3 SER B C 1
ATOM 4561 O O . SER B 1 3 ? 13.922 -9.992 41.156 1 19.36 3 SER B O 1
ATOM 4563 N N . SER B 1 4 ? 11.555 -9.852 41.281 1 18.33 4 SER B N 1
ATOM 4564 C CA . SER B 1 4 ? 11.664 -11.297 41.438 1 18.33 4 SER B CA 1
ATOM 4565 C C . SER B 1 4 ? 12.594 -11.898 40.375 1 18.33 4 SER B C 1
ATOM 4567 O O . SER B 1 4 ? 12.602 -11.469 39.219 1 18.33 4 SER B O 1
ATOM 4569 N N . ASN B 1 5 ? 13.547 -12.719 40.781 1 17.8 5 ASN B N 1
ATOM 4570 C CA . ASN B 1 5 ? 14.789 -13.477 40.656 1 17.8 5 ASN B CA 1
ATOM 4571 C C . ASN B 1 5 ? 14.664 -14.625 39.688 1 17.8 5 ASN B C 1
ATOM 4573 O O . ASN B 1 5 ? 14.07 -15.656 39.969 1 17.8 5 ASN B O 1
ATOM 4577 N N . ALA B 1 6 ? 14.086 -14.375 38.469 1 19.28 6 ALA B N 1
ATOM 4578 C CA . ALA B 1 6 ? 13.734 -15.562 37.688 1 19.28 6 ALA B CA 1
ATOM 4579 C C . ALA B 1 6 ? 14.953 -16.453 37.469 1 19.28 6 ALA B C 1
ATOM 4581 O O . ALA B 1 6 ? 15.938 -16.031 36.875 1 19.28 6 ALA B O 1
ATOM 4582 N N . GLY B 1 7 ? 15.148 -17.406 38.406 1 16.77 7 GLY B N 1
ATOM 4583 C CA . GLY B 1 7 ? 16.172 -18.375 38.719 1 16.77 7 GLY B CA 1
ATOM 4584 C C . GLY B 1 7 ? 16.594 -19.219 37.531 1 16.77 7 GLY B C 1
ATOM 4585 O O . GLY B 1 7 ? 15.82 -19.438 36.594 1 16.77 7 GLY B O 1
ATOM 4586 N N . ALA B 1 8 ? 17.859 -19.203 37.062 1 19.31 8 ALA B N 1
ATOM 4587 C CA . ALA B 1 8 ? 18.875 -19.75 36.156 1 19.31 8 ALA B CA 1
ATOM 4588 C C . ALA B 1 8 ? 18.891 -21.281 36.219 1 19.31 8 ALA B C 1
ATOM 4590 O O . ALA B 1 8 ? 19.234 -21.859 37.25 1 19.31 8 ALA B O 1
ATOM 4591 N N . PHE B 1 9 ? 17.656 -22.031 35.875 1 17.61 9 PHE B N 1
ATOM 4592 C CA . PHE B 1 9 ? 17.594 -23.453 36.188 1 17.61 9 PHE B CA 1
ATOM 4593 C C . PHE B 1 9 ? 18.844 -24.156 35.688 1 17.61 9 PHE B C 1
ATOM 4595 O O . PHE B 1 9 ? 19.188 -24.078 34.5 1 17.61 9 PHE B O 1
ATOM 4602 N N . THR B 1 10 ? 19.875 -24.281 36.438 1 19.09 10 THR B N 1
ATOM 4603 C CA . THR B 1 10 ? 21.172 -24.953 36.469 1 19.09 10 THR B CA 1
ATOM 4604 C C . THR B 1 10 ? 21.016 -26.438 36.188 1 19.09 10 THR B C 1
ATOM 4606 O O . THR B 1 10 ? 21.938 -27.219 36.406 1 19.09 10 THR B O 1
ATOM 4609 N N . SER B 1 11 ? 20.188 -26.781 35.125 1 17.45 11 SER B N 1
ATOM 4610 C CA . SER B 1 11 ? 19.906 -28.219 35.125 1 17.45 11 SER B CA 1
ATOM 4611 C C . SER B 1 11 ? 21.203 -29.031 35.156 1 17.45 11 SER B C 1
ATOM 4613 O O . SER B 1 11 ? 22.031 -28.906 34.25 1 17.45 11 SER B O 1
ATOM 4615 N N . ASN B 1 12 ? 21.656 -29.422 36.25 1 17.45 12 ASN B N 1
ATOM 4616 C CA . ASN B 1 12 ? 22.797 -30.141 36.781 1 17.45 12 ASN B CA 1
ATOM 4617 C C . ASN B 1 12 ? 22.859 -31.578 36.281 1 17.45 12 ASN B C 1
ATOM 4619 O O . ASN B 1 12 ? 23.578 -32.406 36.844 1 17.45 12 ASN B O 1
ATOM 4623 N N . ALA B 1 13 ? 21.938 -31.922 35.344 1 17.73 13 ALA B N 1
ATOM 4624 C CA . ALA B 1 13 ? 21.766 -33.344 35.531 1 17.73 13 ALA B CA 1
ATOM 4625 C C . ALA B 1 13 ? 23.109 -34.062 35.531 1 17.73 13 ALA B C 1
ATOM 4627 O O . ALA B 1 13 ? 23.938 -33.844 34.625 1 17.73 13 ALA B O 1
ATOM 4628 N N . SER B 1 14 ? 23.422 -34.688 36.594 1 17.47 14 SER B N 1
ATOM 4629 C CA . SER B 1 14 ? 24.594 -35.312 37.188 1 17.47 14 SER B CA 1
ATOM 4630 C C . SER B 1 14 ? 25.094 -36.469 36.312 1 17.47 14 SER B C 1
ATOM 4632 O O . SER B 1 14 ? 26.172 -36.406 35.75 1 17.47 14 SER B O 1
ATOM 4634 N N . PRO B 1 15 ? 25 -37.656 36.906 1 19.47 15 PRO B N 1
ATOM 4635 C CA . PRO B 1 15 ? 26.078 -38.531 37.406 1 19.47 15 PRO B CA 1
ATOM 4636 C C . PRO B 1 15 ? 26.328 -39.719 36.5 1 19.47 15 PRO B C 1
ATOM 4638 O O . PRO B 1 15 ? 27.453 -40.219 36.375 1 19.47 15 PRO B O 1
ATOM 4641 N N . PRO B 1 16 ? 25.25 -40.406 35.688 1 21.23 16 PRO B N 1
ATOM 4642 C CA . PRO B 1 16 ? 25.328 -41.781 36.188 1 21.23 16 PRO B CA 1
ATOM 4643 C C . PRO B 1 16 ? 26.609 -42.5 35.75 1 21.23 16 PRO B C 1
ATOM 4645 O O . PRO B 1 16 ? 27.188 -42.156 34.719 1 21.23 16 PRO B O 1
ATOM 4648 N N . GLY B 1 17 ? 27.25 -43.219 36.562 1 20.42 17 GLY B N 1
ATOM 4649 C CA . GLY B 1 17 ? 28.547 -43.844 36.781 1 20.42 17 GLY B CA 1
ATOM 4650 C C . GLY B 1 17 ? 28.797 -45 35.812 1 20.42 17 GLY B C 1
ATOM 4651 O O . GLY B 1 17 ? 29.734 -44.938 35.031 1 20.42 17 GLY B O 1
ATOM 4652 N N . PRO B 1 18 ? 28.172 -46.188 36.188 1 19.69 18 PRO B N 1
ATOM 4653 C CA . PRO B 1 18 ? 29.094 -47.281 36.406 1 19.69 18 PRO B CA 1
ATOM 4654 C C . PRO B 1 18 ? 29.453 -48.031 35.125 1 19.69 18 PRO B C 1
ATOM 4656 O O . PRO B 1 18 ? 30.609 -48.375 34.906 1 19.69 18 PRO B O 1
ATOM 4659 N N . ILE B 1 19 ? 28.594 -48.594 34.188 1 21.58 19 ILE B N 1
ATOM 4660 C CA . ILE B 1 19 ? 28.578 -50.062 34.25 1 21.58 19 ILE B CA 1
ATOM 4661 C C . ILE B 1 19 ? 29.719 -50.625 33.375 1 21.58 19 ILE B C 1
ATOM 4663 O O . ILE B 1 19 ? 29.953 -50.156 32.281 1 21.58 19 ILE B O 1
ATOM 4667 N N . ASP B 1 20 ? 30.594 -51.5 33.906 1 21.45 20 ASP B N 1
ATOM 4668 C CA . ASP B 1 20 ? 31.844 -52.219 33.688 1 21.45 20 ASP B CA 1
ATOM 4669 C C . ASP B 1 20 ? 31.656 -53.312 32.625 1 21.45 20 ASP B C 1
ATOM 4671 O O . ASP B 1 20 ? 32.562 -54.125 32.406 1 21.45 20 ASP B O 1
ATOM 4675 N N . GLU B 1 21 ? 30.656 -53.281 31.828 1 19.14 21 GLU B N 1
ATOM 4676 C CA . GLU B 1 21 ? 30.422 -54.656 31.391 1 19.14 21 GLU B CA 1
ATOM 4677 C C . GLU B 1 21 ? 31.656 -55.25 30.703 1 19.14 21 GLU B C 1
ATOM 4679 O O . GLU B 1 21 ? 32.344 -54.562 29.969 1 19.14 21 GLU B O 1
ATOM 4684 N N . LYS B 1 22 ? 32.062 -56.375 31.234 1 22.67 22 LYS B N 1
ATOM 4685 C CA . LYS B 1 22 ? 33 -57.469 31.125 1 22.67 22 LYS B CA 1
ATOM 4686 C C . LYS B 1 22 ? 33.031 -58.062 29.719 1 22.67 22 LYS B C 1
ATOM 4688 O O . LYS B 1 22 ? 33.656 -59.062 29.469 1 22.67 22 LYS B O 1
ATOM 4693 N N . ILE B 1 23 ? 32.562 -57.375 28.719 1 21.2 23 ILE B N 1
ATOM 4694 C CA . ILE B 1 23 ? 32.25 -58.281 27.609 1 21.2 23 ILE B CA 1
ATOM 4695 C C . ILE B 1 23 ? 33.531 -58.938 27.125 1 21.2 23 ILE B C 1
ATOM 4697 O O . ILE B 1 23 ? 34.469 -58.281 26.734 1 21.2 23 ILE B O 1
ATOM 4701 N N . GLY B 1 24 ? 33.812 -60.031 27.766 1 21.89 24 GLY B N 1
ATOM 4702 C CA . GLY B 1 24 ? 34.844 -61.062 27.562 1 21.89 24 GLY B CA 1
ATOM 4703 C C . GLY B 1 24 ? 35.062 -61.375 26.094 1 21.89 24 GLY B C 1
ATOM 4704 O O . GLY B 1 24 ? 34.125 -61.281 25.281 1 21.89 24 GLY B O 1
ATOM 4705 N N . GLY B 1 25 ? 36.312 -61.125 25.688 1 22.05 25 GLY B N 1
ATOM 4706 C CA . GLY B 1 25 ? 36.938 -61.094 24.391 1 22.05 25 GLY B CA 1
ATOM 4707 C C . GLY B 1 25 ? 36.812 -62.438 23.656 1 22.05 25 GLY B C 1
ATOM 4708 O O . GLY B 1 25 ? 37.531 -62.688 22.688 1 22.05 25 GLY B O 1
ATOM 4709 N N . ASP B 1 26 ? 36.25 -63.281 24.516 1 24.66 26 ASP B N 1
ATOM 4710 C CA . ASP B 1 26 ? 36.625 -64.562 23.969 1 24.66 26 ASP B CA 1
ATOM 4711 C C . ASP B 1 26 ? 36.156 -64.75 22.516 1 24.66 26 ASP B C 1
ATOM 4713 O O . ASP B 1 26 ? 34.969 -64.812 22.234 1 24.66 26 ASP B O 1
ATOM 4717 N N . THR B 1 27 ? 36.562 -63.969 21.766 1 21.27 27 THR B N 1
ATOM 4718 C CA . THR B 1 27 ? 36.094 -64.062 20.391 1 21.27 27 THR B CA 1
ATOM 4719 C C . THR B 1 27 ? 36.406 -65.438 19.812 1 21.27 27 THR B C 1
ATOM 4721 O O . THR B 1 27 ? 37.562 -65.75 19.547 1 21.27 27 THR B O 1
ATOM 4724 N N . ARG B 1 28 ? 35.906 -66.5 20.531 1 26.41 28 ARG B N 1
ATOM 4725 C CA . ARG B 1 28 ? 35.906 -67.812 19.953 1 26.41 28 ARG B CA 1
ATOM 4726 C C . ARG B 1 28 ? 35.656 -67.75 18.438 1 26.41 28 ARG B C 1
ATOM 4728 O O . ARG B 1 28 ? 34.719 -67.125 17.984 1 26.41 28 ARG B O 1
ATOM 4735 N N . LEU B 1 29 ? 36.719 -68 17.812 1 20.56 29 LEU B N 1
ATOM 4736 C CA . LEU B 1 29 ? 36.906 -68.125 16.375 1 20.56 29 LEU B CA 1
ATOM 4737 C C . LEU B 1 29 ? 35.781 -68.938 15.742 1 20.56 29 LEU B C 1
ATOM 4739 O O . LEU B 1 29 ? 35.688 -70.125 16.031 1 20.56 29 LEU B O 1
ATOM 4743 N N . ILE B 1 30 ? 34.656 -68.438 15.75 1 25.33 30 ILE B N 1
ATOM 4744 C CA . ILE B 1 30 ? 33.531 -69.25 15.289 1 25.33 30 ILE B CA 1
ATOM 4745 C C . ILE B 1 30 ? 33.844 -69.875 13.93 1 25.33 30 ILE B C 1
ATOM 4747 O O . ILE B 1 30 ? 34.281 -69.188 13.016 1 25.33 30 ILE B O 1
ATOM 4751 N N . GLN B 1 31 ? 34.156 -71.125 14.031 1 23.22 31 GLN B N 1
ATOM 4752 C CA . GLN B 1 31 ? 34.281 -72.062 12.93 1 23.22 31 GLN B CA 1
ATOM 4753 C C . GLN B 1 31 ? 33.188 -71.812 11.883 1 23.22 31 GLN B C 1
ATOM 4755 O O . GLN B 1 31 ? 32 -71.75 12.219 1 23.22 31 GLN B O 1
ATOM 4760 N N . SER B 1 32 ? 33.531 -71.125 10.906 1 22.75 32 SER B N 1
ATOM 4761 C CA . SER B 1 32 ? 32.719 -70.75 9.773 1 22.75 32 SER B CA 1
ATOM 4762 C C . SER B 1 32 ? 31.922 -71.938 9.227 1 22.75 32 SER B C 1
ATOM 4764 O O . SER B 1 32 ? 32.5 -72.875 8.703 1 22.75 32 SER B O 1
ATOM 4766 N N . SER B 1 33 ? 31.062 -72.5 10.125 1 25.78 33 SER B N 1
ATOM 4767 C CA . SER B 1 33 ? 30.234 -73.562 9.578 1 25.78 33 SER B CA 1
ATOM 4768 C C . SER B 1 33 ? 29.656 -73.125 8.219 1 25.78 33 SER B C 1
ATOM 4770 O O . SER B 1 33 ? 29.203 -72 8.039 1 25.78 33 SER B O 1
ATOM 4772 N N . SER B 1 34 ? 30.141 -73.812 7.195 1 26.19 34 SER B N 1
ATOM 4773 C CA . SER B 1 34 ? 29.703 -73.75 5.801 1 26.19 34 SER B CA 1
ATOM 4774 C C . SER B 1 34 ? 28.188 -73.75 5.695 1 26.19 34 SER B C 1
ATOM 4776 O O . SER B 1 34 ? 27.547 -74.75 6.012 1 26.19 34 SER B O 1
ATOM 4778 N N . THR B 1 35 ? 27.562 -72.75 6.258 1 27.23 35 THR B N 1
ATOM 4779 C CA . THR B 1 35 ? 26.109 -72.688 6.152 1 27.23 35 THR B CA 1
ATOM 4780 C C . THR B 1 35 ? 25.656 -72.938 4.727 1 27.23 35 THR B C 1
ATOM 4782 O O . THR B 1 35 ? 26.109 -72.312 3.781 1 27.23 35 THR B O 1
ATOM 4785 N N . GLN B 1 36 ? 25.344 -74.188 4.496 1 26.48 36 GLN B N 1
ATOM 4786 C CA . GLN B 1 36 ? 24.578 -74.625 3.334 1 26.48 36 GLN B CA 1
ATOM 4787 C C . GLN B 1 36 ? 23.5 -73.625 2.963 1 26.48 36 GLN B C 1
ATOM 4789 O O . GLN B 1 36 ? 22.625 -73.312 3.779 1 26.48 36 GLN B O 1
ATOM 4794 N N . SER B 1 37 ? 23.969 -72.562 2.33 1 25.09 37 SER B N 1
ATOM 4795 C CA . SER B 1 37 ? 23.016 -71.625 1.783 1 25.09 37 SER B CA 1
ATOM 4796 C C . SER B 1 37 ? 21.781 -72.312 1.228 1 25.09 37 SER B C 1
ATOM 4798 O O . SER B 1 37 ? 21.875 -73.062 0.221 1 25.09 37 SER B O 1
ATOM 4800 N N . GLN B 1 38 ? 21.062 -73.062 2.191 1 24.95 38 GLN B N 1
ATOM 4801 C CA . GLN B 1 38 ? 19.734 -73.438 1.71 1 24.95 38 GLN B CA 1
ATOM 4802 C C . GLN B 1 38 ? 19.094 -72.312 0.867 1 24.95 38 GLN B C 1
ATOM 4804 O O . GLN B 1 38 ? 18.906 -71.188 1.343 1 24.95 38 GLN B O 1
ATOM 4809 N N . SER B 1 39 ? 19.516 -72.375 -0.349 1 26 39 SER B N 1
ATOM 4810 C CA . SER B 1 39 ? 18.766 -71.5 -1.257 1 26 39 SER B CA 1
ATOM 4811 C C . SER B 1 39 ? 17.297 -71.438 -0.864 1 26 39 SER B C 1
ATOM 4813 O O . SER B 1 39 ? 16.625 -72.438 -0.762 1 26 39 SER B O 1
ATOM 4815 N N . LEU B 1 40 ? 17.047 -70.625 0.168 1 26.5 40 LEU B N 1
ATOM 4816 C CA . LEU B 1 40 ? 15.648 -70.312 0.402 1 26.5 40 LEU B CA 1
ATOM 4817 C C . LEU B 1 40 ? 14.859 -70.312 -0.904 1 26.5 40 LEU B C 1
ATOM 4819 O O . LEU B 1 40 ? 15.023 -69.375 -1.733 1 26.5 40 LEU B O 1
ATOM 4823 N N . THR B 1 41 ? 14.875 -71.438 -1.471 1 27.09 41 THR B N 1
ATOM 4824 C CA . THR B 1 41 ? 13.828 -71.5 -2.48 1 27.09 41 THR B CA 1
ATOM 4825 C C . THR B 1 41 ? 12.562 -70.812 -1.976 1 27.09 41 THR B C 1
ATOM 4827 O O . THR B 1 41 ? 12.008 -71.188 -0.946 1 27.09 41 THR B O 1
ATOM 4830 N N . LEU B 1 42 ? 12.641 -69.562 -1.901 1 28.16 42 LEU B N 1
ATOM 4831 C CA . LEU B 1 42 ? 11.336 -68.938 -1.638 1 28.16 42 LEU B CA 1
ATOM 4832 C C . LEU B 1 42 ? 10.211 -69.875 -2.057 1 28.16 42 LEU B C 1
ATOM 4834 O O . LEU B 1 42 ? 10.242 -70.438 -3.154 1 28.16 42 LEU B O 1
ATOM 4838 N N . PRO B 1 43 ? 9.688 -70.688 -1.114 1 32.31 43 PRO B N 1
ATOM 4839 C CA . PRO B 1 43 ? 8.523 -71.375 -1.596 1 32.31 43 PRO B CA 1
ATOM 4840 C C . PRO B 1 43 ? 7.781 -70.688 -2.717 1 32.31 43 PRO B C 1
ATOM 4842 O O . PRO B 1 43 ? 7.715 -69.438 -2.721 1 32.31 43 PRO B O 1
ATOM 4845 N N . ARG B 1 44 ? 7.891 -71.125 -3.922 1 35.5 44 ARG B N 1
ATOM 4846 C CA . ARG B 1 44 ? 6.906 -70.75 -4.926 1 35.5 44 ARG B CA 1
ATOM 4847 C C . ARG B 1 44 ? 5.578 -70.375 -4.277 1 35.5 44 ARG B C 1
ATOM 4849 O O . ARG B 1 44 ? 4.836 -71.25 -3.824 1 35.5 44 ARG B O 1
ATOM 4856 N N . LEU B 1 45 ? 5.531 -69.625 -3.232 1 30.86 45 LEU B N 1
ATOM 4857 C CA . LEU B 1 45 ? 4.168 -69.125 -3.031 1 30.86 45 LEU B CA 1
ATOM 4858 C C . LEU B 1 45 ? 3.412 -69.062 -4.355 1 30.86 45 LEU B C 1
ATOM 4860 O O . LEU B 1 45 ? 3.654 -68.188 -5.172 1 30.86 45 LEU B O 1
ATOM 4864 N N . GLN B 1 46 ? 3.396 -70.062 -5.145 1 35.75 46 GLN B N 1
ATOM 4865 C CA . GLN B 1 46 ? 2.377 -70.312 -6.16 1 35.75 46 GLN B CA 1
ATOM 4866 C C . GLN B 1 46 ? 1.047 -69.625 -5.762 1 35.75 46 GLN B C 1
ATOM 4868 O O . GLN B 1 46 ? 0.294 -70.25 -4.969 1 35.75 46 GLN B O 1
ATOM 4873 N N . TRP B 1 47 ? 0.907 -68.625 -5.191 1 40 47 TRP B N 1
ATOM 4874 C CA . TRP B 1 47 ? -0.428 -68 -5.105 1 40 47 TRP B CA 1
ATOM 4875 C C . TRP B 1 47 ? -1.281 -68.438 -6.301 1 40 47 TRP B C 1
ATOM 4877 O O . TRP B 1 47 ? -0.958 -68.125 -7.445 1 40 47 TRP B O 1
ATOM 4887 N N . LYS B 1 48 ? -1.659 -69.625 -6.363 1 44.81 48 LYS B N 1
ATOM 4888 C CA . LYS B 1 48 ? -2.684 -70.25 -7.211 1 44.81 48 LYS B CA 1
ATOM 4889 C C . LYS B 1 48 ? -3.85 -69.25 -7.434 1 44.81 48 LYS B C 1
ATOM 4891 O O . LYS B 1 48 ? -4.941 -69.5 -6.906 1 44.81 48 LYS B O 1
ATOM 4896 N N . ILE B 1 49 ? -3.742 -68.062 -7.219 1 49.78 49 ILE B N 1
ATOM 4897 C CA . ILE B 1 49 ? -4.906 -67.25 -7.625 1 49.78 49 ILE B CA 1
ATOM 4898 C C . ILE B 1 49 ? -5.332 -67.688 -9.031 1 49.78 49 ILE B C 1
ATOM 4900 O O . ILE B 1 49 ? -4.531 -67.625 -9.969 1 49.78 49 ILE B O 1
ATOM 4904 N N . SER B 1 50 ? -6.391 -68.5 -9.023 1 60.28 50 SER B N 1
ATOM 4905 C CA . SER B 1 50 ? -6.926 -68.938 -10.32 1 60.28 50 SER B CA 1
ATOM 4906 C C . SER B 1 50 ? -6.914 -67.75 -11.32 1 60.28 50 SER B C 1
ATOM 4908 O O . SER B 1 50 ? -6.98 -66.625 -10.938 1 60.28 50 SER B O 1
ATOM 4910 N N . ARG B 1 51 ? -6.34 -67.938 -12.406 1 65.88 51 ARG B N 1
ATOM 4911 C CA . ARG B 1 51 ? -6.34 -66.938 -13.484 1 65.88 51 ARG B CA 1
ATOM 4912 C C . ARG B 1 51 ? -7.648 -66.188 -13.516 1 65.88 51 ARG B C 1
ATOM 4914 O O . ARG B 1 51 ? -7.656 -64.938 -13.789 1 65.88 51 ARG B O 1
ATOM 4921 N N . LYS B 1 52 ? -8.656 -66.812 -13.07 1 70.31 52 LYS B N 1
ATOM 4922 C CA . LYS B 1 52 ? -9.961 -66.188 -13.047 1 70.31 52 LYS B CA 1
ATOM 4923 C C . LYS B 1 52 ? -10.031 -65.125 -11.93 1 70.31 52 LYS B C 1
ATOM 4925 O O . LYS B 1 52 ? -10.531 -64.062 -12.125 1 70.31 52 LYS B O 1
ATOM 4930 N N . THR B 1 53 ? -9.516 -65.5 -10.852 1 77.19 53 THR B N 1
ATOM 4931 C CA . THR B 1 53 ? -9.555 -64.562 -9.703 1 77.19 53 THR B CA 1
ATOM 4932 C C . THR B 1 53 ? -8.664 -63.375 -9.938 1 77.19 53 THR B C 1
ATOM 4934 O O . THR B 1 53 ? -9.008 -62.25 -9.539 1 77.19 53 THR B O 1
ATOM 4937 N N . LEU B 1 54 ? -7.645 -63.5 -10.625 1 78.69 54 LEU B N 1
ATOM 4938 C CA . LEU B 1 54 ? -6.723 -62.406 -10.906 1 78.69 54 LEU B CA 1
ATOM 4939 C C . LEU B 1 54 ? -7.367 -61.375 -11.828 1 78.69 54 LEU B C 1
ATOM 4941 O O . LEU B 1 54 ? -7.121 -60.188 -11.695 1 78.69 54 LEU B O 1
ATOM 4945 N N . VAL B 1 55 ? -8.164 -61.906 -12.703 1 80.06 55 VAL B N 1
ATOM 4946 C CA . VAL B 1 55 ? -8.844 -61 -13.633 1 80.06 55 VAL B CA 1
ATOM 4947 C C . VAL B 1 55 ? -9.883 -60.156 -12.883 1 80.06 55 VAL B C 1
ATOM 4949 O O . VAL B 1 55 ? -9.992 -58.969 -13.102 1 80.06 55 VAL B O 1
ATOM 4952 N N . TYR B 1 56 ? -10.523 -60.781 -11.914 1 86.56 56 TYR B N 1
ATOM 4953 C CA . TYR B 1 56 ? -11.5 -60.062 -11.117 1 86.56 56 TYR B CA 1
ATOM 4954 C C . TYR B 1 56 ? -10.805 -59.062 -10.211 1 86.56 56 TYR B C 1
ATOM 4956 O O . TYR B 1 56 ? -11.312 -57.938 -10 1 86.56 56 TYR B O 1
ATOM 4964 N N . LEU B 1 57 ? -9.672 -59.375 -9.75 1 87.75 57 LEU B N 1
ATOM 4965 C CA . LEU B 1 57 ? -8.922 -58.5 -8.867 1 87.75 57 LEU B CA 1
ATOM 4966 C C . LEU B 1 57 ? -8.438 -57.25 -9.633 1 87.75 57 LEU B C 1
ATOM 4968 O O . LEU B 1 57 ? -8.477 -56.156 -9.109 1 87.75 57 LEU B O 1
ATOM 4972 N N . ARG B 1 58 ? -8.031 -57.438 -10.805 1 87.81 58 ARG B N 1
ATOM 4973 C CA . ARG B 1 58 ? -7.555 -56.312 -11.617 1 87.81 58 ARG B CA 1
ATOM 4974 C C . ARG B 1 58 ? -8.688 -55.344 -11.922 1 87.81 58 ARG B C 1
ATOM 4976 O O . ARG B 1 58 ? -8.492 -54.125 -11.883 1 87.81 58 ARG B O 1
ATOM 4983 N N . LEU B 1 59 ? -9.734 -55.938 -12.195 1 90.06 59 LEU B N 1
ATOM 4984 C CA . LEU B 1 59 ? -10.891 -55.094 -12.469 1 90.06 59 LEU B CA 1
ATOM 4985 C C . LEU B 1 59 ? -11.297 -54.312 -11.219 1 90.06 59 LEU B C 1
ATOM 4987 O O . LEU B 1 59 ? -11.594 -53.125 -11.297 1 90.06 59 LEU B O 1
ATOM 4991 N N . LEU B 1 60 ? -11.242 -54.969 -10.117 1 92.31 60 LEU B N 1
ATOM 4992 C CA . LEU B 1 60 ? -11.609 -54.344 -8.859 1 92.31 60 LEU B CA 1
ATOM 4993 C C . LEU B 1 60 ? -10.617 -53.25 -8.5 1 92.31 60 LEU B C 1
ATOM 4995 O O . LEU B 1 60 ? -11.023 -52.156 -8.055 1 92.31 60 LEU B O 1
ATOM 4999 N N . ILE B 1 61 ? -9.383 -53.438 -8.641 1 91.94 61 ILE B N 1
ATOM 5000 C CA . ILE B 1 61 ? -8.367 -52.438 -8.312 1 91.94 61 ILE B CA 1
ATOM 5001 C C . ILE B 1 61 ? -8.523 -51.219 -9.219 1 91.94 61 ILE B C 1
ATOM 5003 O O . ILE B 1 61 ? -8.383 -50.094 -8.766 1 91.94 61 ILE B O 1
ATOM 5007 N N . PHE B 1 62 ? -8.82 -51.469 -10.492 1 93 62 PHE B N 1
ATOM 5008 C CA . PHE B 1 62 ? -9.062 -50.375 -11.414 1 93 62 PHE B CA 1
ATOM 5009 C C . PHE B 1 62 ? -10.219 -49.5 -10.93 1 93 62 PHE B C 1
ATOM 5011 O O . PHE B 1 62 ? -10.102 -48.281 -10.867 1 93 62 PHE B O 1
ATOM 5018 N N . ILE B 1 63 ? -11.242 -50.156 -10.508 1 93.5 63 ILE B N 1
ATOM 5019 C CA . ILE B 1 63 ? -12.43 -49.406 -10.094 1 93.5 63 ILE B CA 1
ATOM 5020 C C . ILE B 1 63 ? -12.156 -48.688 -8.781 1 93.5 63 ILE B C 1
ATOM 5022 O O . ILE B 1 63 ? -12.523 -47.5 -8.625 1 93.5 63 ILE B O 1
ATOM 5026 N N . ILE B 1 64 ? -11.406 -49.25 -7.883 1 94.25 64 ILE B N 1
ATOM 5027 C CA . ILE B 1 64 ? -11.133 -48.625 -6.582 1 94.25 64 ILE B CA 1
ATOM 5028 C C . ILE B 1 64 ? -10.211 -47.438 -6.75 1 94.25 64 ILE B C 1
ATOM 5030 O O . ILE B 1 64 ? -10.445 -46.375 -6.148 1 94.25 64 ILE B O 1
ATOM 5034 N N . LEU B 1 65 ? -9.266 -47.531 -7.539 1 94.81 65 LEU B N 1
ATOM 5035 C CA . LEU B 1 65 ? -8.305 -46.469 -7.727 1 94.81 65 LEU B CA 1
ATOM 5036 C C . LEU B 1 65 ? -8.953 -45.281 -8.445 1 94.81 65 LEU B C 1
ATOM 5038 O O . LEU B 1 65 ? -8.766 -44.125 -8.047 1 94.81 65 LEU B O 1
ATOM 5042 N N . GLU B 1 66 ? -9.703 -45.625 -9.422 1 95.81 66 GLU B N 1
ATOM 5043 C CA . GLU B 1 66 ? -10.359 -44.562 -10.164 1 95.81 66 GLU B CA 1
ATOM 5044 C C . GLU B 1 66 ? -11.453 -43.875 -9.328 1 95.81 66 GLU B C 1
ATOM 5046 O O . GLU B 1 66 ? -11.617 -42.656 -9.367 1 95.81 66 GLU B O 1
ATOM 5051 N N . MET B 1 67 ? -12.102 -44.656 -8.594 1 94.75 67 MET B N 1
ATOM 5052 C CA . MET B 1 67 ? -13.109 -44.094 -7.707 1 94.75 67 MET B CA 1
ATOM 5053 C C . MET B 1 67 ? -12.469 -43.25 -6.617 1 94.75 67 MET B C 1
ATOM 5055 O O . MET B 1 67 ? -13.008 -42.188 -6.238 1 94.75 67 MET B O 1
ATOM 5059 N N . GLY B 1 68 ? -11.406 -43.75 -6.133 1 94.88 68 GLY B N 1
ATOM 5060 C CA . GLY B 1 68 ? -10.664 -42.938 -5.176 1 94.88 68 GLY B CA 1
ATOM 5061 C C . GLY B 1 68 ? -10.242 -41.594 -5.73 1 94.88 68 GLY B C 1
ATOM 5062 O O . GLY B 1 68 ? -10.344 -40.562 -5.043 1 94.88 68 GLY B O 1
ATOM 5063 N N . TYR B 1 69 ? -9.773 -41.562 -6.934 1 95.06 69 TYR B N 1
ATOM 5064 C CA . TYR B 1 69 ? -9.352 -40.312 -7.59 1 95.06 69 TYR B CA 1
ATOM 5065 C C . TYR B 1 69 ? -10.539 -39.375 -7.797 1 95.06 69 TYR B C 1
ATOM 5067 O O . TYR B 1 69 ? -10.438 -38.188 -7.559 1 95.06 69 TYR B O 1
ATOM 5075 N N . ILE B 1 70 ? -11.609 -39.969 -8.227 1 94.69 70 ILE B N 1
ATOM 5076 C CA . ILE B 1 70 ? -12.812 -39.188 -8.492 1 94.69 70 ILE B CA 1
ATOM 5077 C C . ILE B 1 70 ? -13.344 -38.594 -7.18 1 94.69 70 ILE B C 1
ATOM 5079 O O . ILE B 1 70 ? -13.781 -37.438 -7.141 1 94.69 70 ILE B O 1
ATOM 5083 N N . ILE B 1 71 ? -13.281 -39.344 -6.145 1 94.62 71 ILE B N 1
ATOM 5084 C CA . ILE B 1 71 ? -13.734 -38.875 -4.848 1 94.62 71 ILE B CA 1
ATOM 5085 C C . ILE B 1 71 ? -12.836 -37.719 -4.387 1 94.62 71 ILE B C 1
ATOM 5087 O O . ILE B 1 71 ? -13.32 -36.688 -3.916 1 94.62 71 ILE B O 1
ATOM 5091 N N . LEU B 1 72 ? -11.633 -37.875 -4.52 1 94.44 72 LEU B N 1
ATOM 5092 C CA . LEU B 1 72 ? -10.703 -36.812 -4.148 1 94.44 72 LEU B CA 1
ATOM 5093 C C . LEU B 1 72 ? -10.961 -35.562 -4.973 1 94.44 72 LEU B C 1
ATOM 5095 O O . LEU B 1 72 ? -10.977 -34.438 -4.43 1 94.44 72 LEU B O 1
ATOM 5099 N N . ALA B 1 73 ? -11.117 -35.719 -6.227 1 94.06 73 ALA B N 1
ATOM 5100 C CA . ALA B 1 73 ? -11.391 -34.594 -7.105 1 94.06 73 ALA B CA 1
ATOM 5101 C C . ALA B 1 73 ? -12.711 -33.906 -6.742 1 94.06 73 ALA B C 1
ATOM 5103 O O . ALA B 1 73 ? -12.844 -32.688 -6.816 1 94.06 73 ALA B O 1
ATOM 5104 N N . ALA B 1 74 ? -13.648 -34.688 -6.355 1 93.75 74 ALA B N 1
ATOM 5105 C CA . ALA B 1 74 ? -14.945 -34.156 -5.957 1 93.75 74 ALA B CA 1
ATOM 5106 C C . ALA B 1 74 ? -14.836 -33.344 -4.668 1 93.75 74 ALA B C 1
ATOM 5108 O O . ALA B 1 74 ? -15.461 -32.312 -4.543 1 93.75 74 ALA B O 1
ATOM 5109 N N . VAL B 1 75 ? -14.094 -33.906 -3.785 1 93.5 75 VAL B N 1
ATOM 5110 C CA . VAL B 1 75 ? -13.891 -33.188 -2.527 1 93.5 75 VAL B CA 1
ATOM 5111 C C . VAL B 1 75 ? -13.188 -31.844 -2.795 1 93.5 75 VAL B C 1
ATOM 5113 O O . VAL B 1 75 ? -13.555 -30.828 -2.221 1 93.5 75 VAL B O 1
ATOM 5116 N N . CYS B 1 76 ? -12.234 -31.844 -3.633 1 92 76 CYS B N 1
ATOM 5117 C CA . CYS B 1 76 ? -11.5 -30.641 -3.982 1 92 76 CYS B CA 1
ATOM 5118 C C . CYS B 1 76 ? -12.398 -29.656 -4.727 1 92 76 CYS B C 1
ATOM 5120 O O . CYS B 1 76 ? -12.172 -28.453 -4.684 1 92 76 CYS B O 1
ATOM 5122 N N . LEU B 1 77 ? -13.328 -30.219 -5.48 1 90.56 77 LEU B N 1
ATOM 5123 C CA . LEU B 1 77 ? -14.273 -29.375 -6.215 1 90.56 77 LEU B CA 1
ATOM 5124 C C . LEU B 1 77 ? -15.242 -28.688 -5.258 1 90.56 77 LEU B C 1
ATOM 5126 O O . LEU B 1 77 ? -15.609 -27.531 -5.469 1 90.56 77 LEU B O 1
ATOM 5130 N N . ALA B 1 78 ? -15.672 -29.359 -4.227 1 90.88 78 ALA B N 1
ATOM 5131 C CA . ALA B 1 78 ? -16.578 -28.797 -3.24 1 90.88 78 ALA B CA 1
ATOM 5132 C C . ALA B 1 78 ? -15.883 -27.734 -2.389 1 90.88 78 ALA B C 1
ATOM 5134 O O . ALA B 1 78 ? -16.406 -26.641 -2.193 1 90.88 78 ALA B O 1
ATOM 5135 N N . LYS B 1 79 ? -14.75 -28.125 -1.826 1 89.12 79 LYS B N 1
ATOM 5136 C CA . LYS B 1 79 ? -13.922 -27.234 -1.032 1 89.12 79 LYS B CA 1
ATOM 5137 C C . LYS B 1 79 ? -12.438 -27.547 -1.224 1 89.12 79 LYS B C 1
ATOM 5139 O O . LYS B 1 79 ? -12.008 -28.672 -1.027 1 89.12 79 LYS B O 1
ATOM 5144 N N . PRO B 1 80 ? -11.812 -26.484 -1.615 1 88 80 PRO B N 1
ATOM 5145 C CA . PRO B 1 80 ? -10.375 -26.75 -1.745 1 88 80 PRO B CA 1
ATOM 5146 C C . PRO B 1 80 ? -9.758 -27.312 -0.469 1 88 80 PRO B C 1
ATOM 5148 O O . PRO B 1 80 ? -10.062 -26.844 0.63 1 88 80 PRO B O 1
ATOM 5151 N N . VAL B 1 81 ? -8.992 -28.328 -0.612 1 89.5 81 VAL B N 1
ATOM 5152 C CA . VAL B 1 81 ? -8.375 -29.016 0.521 1 89.5 81 VAL B CA 1
ATOM 5153 C C . VAL B 1 81 ? -7.016 -28.391 0.823 1 89.5 81 VAL B C 1
ATOM 5155 O O . VAL B 1 81 ? -6.082 -28.516 0.03 1 89.5 81 VAL B O 1
ATOM 5158 N N . PRO B 1 82 ? -6.898 -27.719 1.996 1 87.81 82 PRO B N 1
ATOM 5159 C CA . PRO B 1 82 ? -5.621 -27.078 2.336 1 87.81 82 PRO B CA 1
ATOM 5160 C C . PRO B 1 82 ? -4.508 -28.094 2.58 1 87.81 82 PRO B C 1
ATOM 5162 O O . PRO B 1 82 ? -4.75 -29.156 3.158 1 87.81 82 PRO B O 1
ATOM 5165 N N . LEU B 1 83 ? -3.303 -27.688 1.988 1 86.25 83 LEU B N 1
ATOM 5166 C CA . LEU B 1 83 ? -2.121 -28.516 2.186 1 86.25 83 LEU B CA 1
ATOM 5167 C C . LEU B 1 83 ? -1.259 -27.969 3.32 1 86.25 83 LEU B C 1
ATOM 5169 O O . LEU B 1 83 ? -1.012 -26.766 3.396 1 86.25 83 LEU B O 1
ATOM 5173 N N . SER B 1 84 ? -1.174 -28.516 4.5 1 78.62 84 SER B N 1
ATOM 5174 C CA . SER B 1 84 ? -0.312 -28.062 5.59 1 78.62 84 SER B CA 1
ATOM 5175 C C . SER B 1 84 ? 1.151 -28.391 5.305 1 78.62 84 SER B C 1
ATOM 5177 O O . SER B 1 84 ? 1.696 -29.359 5.828 1 78.62 84 SER B O 1
ATOM 5179 N N . LEU B 1 85 ? 1.583 -27.672 4.238 1 73.81 85 LEU B N 1
ATOM 5180 C CA . LEU B 1 85 ? 2.98 -27.922 3.906 1 73.81 85 LEU B CA 1
ATOM 5181 C C . LEU B 1 85 ? 3.908 -27.078 4.777 1 73.81 85 LEU B C 1
ATOM 5183 O O . LEU B 1 85 ? 3.74 -25.859 4.875 1 73.81 85 LEU B O 1
ATOM 5187 N N . HIS B 1 86 ? 4.516 -27.594 5.742 1 62.62 86 HIS B N 1
ATOM 5188 C CA . HIS B 1 86 ? 5.41 -26.922 6.676 1 62.62 86 HIS B CA 1
ATOM 5189 C C . HIS B 1 86 ? 6.641 -26.375 5.957 1 62.62 86 HIS B C 1
ATOM 5191 O O . HIS B 1 86 ? 7.371 -25.547 6.512 1 62.62 86 HIS B O 1
ATOM 5197 N N . PHE B 1 87 ? 6.914 -26.859 4.828 1 56.94 87 PHE B N 1
ATOM 5198 C CA . PHE B 1 87 ? 8.172 -26.469 4.203 1 56.94 87 PHE B CA 1
ATOM 5199 C C . PHE B 1 87 ? 7.945 -25.328 3.209 1 56.94 87 PHE B C 1
ATOM 5201 O O . PHE B 1 87 ? 6.914 -25.281 2.537 1 56.94 87 PHE B O 1
ATOM 5208 N N . ASN B 1 88 ? 8.68 -24.438 3.346 1 63.16 88 ASN B N 1
ATOM 5209 C CA . ASN B 1 88 ? 8.695 -23.281 2.445 1 63.16 88 ASN B CA 1
ATOM 5210 C C . ASN B 1 88 ? 9.148 -23.672 1.043 1 63.16 88 ASN B C 1
ATOM 5212 O O . ASN B 1 88 ? 10.344 -23.625 0.738 1 63.16 88 ASN B O 1
ATOM 5216 N N . PHE B 1 89 ? 8.383 -24.484 0.365 1 67.31 89 PHE B N 1
ATOM 5217 C CA . PHE B 1 89 ? 8.742 -24.812 -1.008 1 67.31 89 PHE B CA 1
ATOM 5218 C C . PHE B 1 89 ? 8.289 -23.719 -1.97 1 67.31 89 PHE B C 1
ATOM 5220 O O . PHE B 1 89 ? 7.289 -23.047 -1.727 1 67.31 89 PHE B O 1
ATOM 5227 N N . ALA B 1 90 ? 9.234 -23.641 -2.932 1 71.44 90 ALA B N 1
ATOM 5228 C CA . ALA B 1 90 ? 8.828 -22.75 -4.02 1 71.44 90 ALA B CA 1
ATOM 5229 C C . ALA B 1 90 ? 7.582 -23.281 -4.723 1 71.44 90 ALA B C 1
ATOM 5231 O O . ALA B 1 90 ? 7.352 -24.484 -4.773 1 71.44 90 ALA B O 1
ATOM 5232 N N . ALA B 1 91 ? 6.758 -22.484 -5.152 1 73.31 91 ALA B N 1
ATOM 5233 C CA . ALA B 1 91 ? 5.48 -22.797 -5.793 1 73.31 91 ALA B CA 1
ATOM 5234 C C . ALA B 1 91 ? 5.664 -23.797 -6.93 1 73.31 91 ALA B C 1
ATOM 5236 O O . ALA B 1 91 ? 4.898 -24.75 -7.047 1 73.31 91 ALA B O 1
ATOM 5237 N N . GLU B 1 92 ? 6.723 -23.672 -7.707 1 70.44 92 GLU B N 1
ATOM 5238 C CA . GLU B 1 92 ? 6.965 -24.516 -8.867 1 70.44 92 GLU B CA 1
ATOM 5239 C C . GLU B 1 92 ? 7.238 -25.953 -8.453 1 70.44 92 GLU B C 1
ATOM 5241 O O . GLU B 1 92 ? 6.828 -26.891 -9.141 1 70.44 92 GLU B O 1
ATOM 5246 N N . LYS B 1 93 ? 7.824 -26.062 -7.312 1 77 93 LYS B N 1
ATOM 5247 C CA . LYS B 1 93 ? 8.172 -27.391 -6.832 1 77 93 LYS B CA 1
ATOM 5248 C C . LYS B 1 93 ? 6.938 -28.125 -6.324 1 77 93 LYS B C 1
ATOM 5250 O O . LYS B 1 93 ? 6.797 -29.344 -6.543 1 77 93 LYS B O 1
ATOM 5255 N N . VAL B 1 94 ? 6.117 -27.375 -5.723 1 81 94 VAL B N 1
ATOM 5256 C CA . VAL B 1 94 ? 4.918 -27.984 -5.156 1 81 94 VAL B CA 1
ATOM 5257 C C . VAL B 1 94 ? 3.959 -28.375 -6.281 1 81 94 VAL B C 1
ATOM 5259 O O . VAL B 1 94 ? 3.438 -29.5 -6.301 1 81 94 VAL B O 1
ATOM 5262 N N . GLU B 1 95 ? 3.805 -27.641 -7.277 1 83.56 95 GLU B N 1
ATOM 5263 C CA . GLU B 1 95 ? 2.906 -27.906 -8.398 1 83.56 95 GLU B CA 1
ATOM 5264 C C . GLU B 1 95 ? 3.414 -29.062 -9.25 1 83.56 95 GLU B C 1
ATOM 5266 O O . GLU B 1 95 ? 2.656 -29.984 -9.57 1 83.56 95 GLU B O 1
ATOM 5271 N N . GLY B 1 96 ? 4.684 -28.922 -9.516 1 82.44 96 GLY B N 1
ATOM 5272 C CA . GLY B 1 96 ? 5.273 -30.016 -10.281 1 82.44 96 GLY B CA 1
ATOM 5273 C C . GLY B 1 96 ? 5.23 -31.344 -9.547 1 82.44 96 GLY B C 1
ATOM 5274 O O . GLY B 1 96 ? 4.965 -32.375 -10.156 1 82.44 96 GLY B O 1
ATOM 5275 N N . GLY B 1 97 ? 5.488 -31.266 -8.289 1 83.94 97 GLY B N 1
ATOM 5276 C CA . GLY B 1 97 ? 5.469 -32.5 -7.492 1 83.94 97 GLY B CA 1
ATOM 5277 C C . GLY B 1 97 ? 4.105 -33.156 -7.457 1 83.94 97 GLY B C 1
ATOM 5278 O O . GLY B 1 97 ? 4.004 -34.375 -7.617 1 83.94 97 GLY B O 1
ATOM 5279 N N . PHE B 1 98 ? 3.133 -32.469 -7.316 1 88 98 PHE B N 1
ATOM 5280 C CA . PHE B 1 98 ? 1.795 -33.031 -7.242 1 88 98 PHE B CA 1
ATOM 5281 C C . PHE B 1 98 ? 1.336 -33.531 -8.617 1 88 98 PHE B C 1
ATOM 5283 O O . PHE B 1 98 ? 0.618 -34.531 -8.719 1 88 98 PHE B O 1
ATOM 5290 N N . THR B 1 99 ? 1.762 -32.844 -9.633 1 86.5 99 THR B N 1
ATOM 5291 C CA . THR B 1 99 ? 1.445 -33.312 -10.977 1 86.5 99 THR B CA 1
ATOM 5292 C C . THR B 1 99 ? 2.041 -34.719 -11.203 1 86.5 99 THR B C 1
ATOM 5294 O O . THR B 1 99 ? 1.372 -35.594 -11.734 1 86.5 99 THR B O 1
ATOM 5297 N N . VAL B 1 100 ? 3.244 -34.875 -10.797 1 87.19 100 VAL B N 1
ATOM 5298 C CA . VAL B 1 100 ? 3.906 -36.156 -10.938 1 87.19 100 VAL B CA 1
ATOM 5299 C C . VAL B 1 100 ? 3.139 -37.219 -10.148 1 87.19 100 VAL B C 1
ATOM 5301 O O . VAL B 1 100 ? 2.918 -38.344 -10.641 1 87.19 100 VAL B O 1
ATOM 5304 N N . VAL B 1 101 ? 2.699 -36.906 -9 1 90.56 101 VAL B N 1
ATOM 5305 C CA . VAL B 1 101 ? 1.975 -37.844 -8.156 1 90.56 101 VAL B CA 1
ATOM 5306 C C . VAL B 1 101 ? 0.684 -38.281 -8.844 1 90.56 101 VAL B C 1
ATOM 5308 O O . VAL B 1 101 ? 0.351 -39.469 -8.867 1 90.56 101 VAL B O 1
ATOM 5311 N N . PHE B 1 102 ? -0.013 -37.406 -9.469 1 92.06 102 PHE B N 1
ATOM 5312 C CA . PHE B 1 102 ? -1.292 -37.75 -10.086 1 92.06 102 PHE B CA 1
ATOM 5313 C C . PHE B 1 102 ? -1.086 -38.531 -11.375 1 92.06 102 PHE B C 1
ATOM 5315 O O . PHE B 1 102 ? -1.892 -39.406 -11.719 1 92.06 102 PHE B O 1
ATOM 5322 N N . ILE B 1 103 ? -0.051 -38.188 -12.047 1 90.56 103 ILE B N 1
ATOM 5323 C CA . ILE B 1 103 ? 0.267 -38.969 -13.234 1 90.56 103 ILE B CA 1
ATOM 5324 C C . ILE B 1 103 ? 0.573 -40.406 -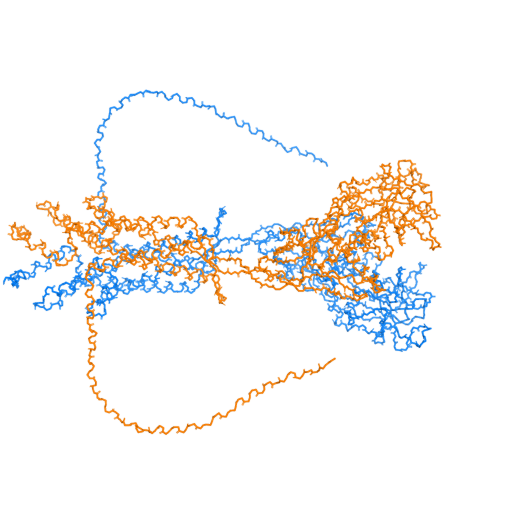12.828 1 90.56 103 ILE B C 1
ATOM 5326 O O . ILE B 1 103 ? 0.087 -41.344 -13.461 1 90.56 103 ILE B O 1
ATOM 5330 N N . VAL B 1 104 ? 1.325 -40.594 -11.781 1 89.56 104 VAL B N 1
ATOM 5331 C CA . VAL B 1 104 ? 1.67 -41.938 -11.305 1 89.56 104 VAL B CA 1
ATOM 5332 C C . VAL B 1 104 ? 0.408 -42.656 -10.844 1 89.56 104 VAL B C 1
ATOM 5334 O O . VAL B 1 104 ? 0.216 -43.844 -11.156 1 89.56 104 VAL B O 1
ATOM 5337 N N . TRP B 1 105 ? -0.434 -42 -10.133 1 93.19 105 TRP B N 1
ATOM 5338 C CA . TRP B 1 105 ? -1.707 -42.562 -9.695 1 93.19 105 TRP B CA 1
ATOM 5339 C C . TRP B 1 105 ? -2.514 -43.094 -10.875 1 93.19 105 TRP B C 1
ATOM 5341 O O . TRP B 1 105 ? -2.965 -44.25 -10.875 1 93.19 105 TRP B O 1
ATOM 5351 N N . GLN B 1 106 ? -2.602 -42.375 -11.914 1 91.94 106 GLN B N 1
ATOM 5352 C CA . GLN B 1 106 ? -3.393 -42.75 -13.078 1 91.94 106 GLN B CA 1
ATOM 5353 C C . GLN B 1 106 ? -2.73 -43.875 -13.859 1 91.94 106 GLN B C 1
ATOM 5355 O O . GLN B 1 106 ? -3.414 -44.75 -14.398 1 91.94 106 GLN B O 1
ATOM 5360 N N . SER B 1 107 ? -1.465 -43.812 -13.836 1 88.69 107 SER B N 1
ATOM 5361 C CA . SER B 1 107 ? -0.745 -44.844 -14.555 1 88.69 107 SER B CA 1
ATOM 5362 C C . SER B 1 107 ? -0.971 -46.219 -13.906 1 88.69 107 SER B C 1
ATOM 5364 O O . SER B 1 107 ? -1.148 -47.219 -14.609 1 88.69 107 SER B O 1
ATOM 5366 N N . ILE B 1 108 ? -0.981 -46.281 -12.672 1 88.38 108 ILE B N 1
ATOM 5367 C CA . ILE B 1 108 ? -1.214 -47.531 -11.953 1 88.38 108 ILE B CA 1
ATOM 5368 C C . ILE B 1 108 ? -2.637 -48 -12.219 1 88.38 108 ILE B C 1
ATOM 5370 O O . ILE B 1 108 ? -2.855 -49.188 -12.469 1 88.38 108 ILE B O 1
ATOM 5374 N N . ALA B 1 109 ? -3.529 -47.156 -12.195 1 92 109 ALA B N 1
ATOM 5375 C CA . ALA B 1 109 ? -4.922 -47.5 -12.445 1 92 109 ALA B CA 1
ATOM 5376 C C . ALA B 1 109 ? -5.105 -48.062 -13.859 1 92 109 ALA B C 1
ATOM 5378 O O . ALA B 1 109 ? -5.703 -49.125 -14.047 1 92 109 ALA B O 1
ATOM 5379 N N . ILE B 1 110 ? -4.555 -47.406 -14.797 1 89.81 110 ILE B N 1
ATOM 5380 C CA . ILE B 1 110 ? -4.754 -47.781 -16.188 1 89.81 110 ILE B CA 1
ATOM 5381 C C . ILE B 1 110 ? -4.039 -49.094 -16.5 1 89.81 110 ILE B C 1
ATOM 5383 O O . ILE B 1 110 ? -4.52 -49.906 -17.297 1 89.81 110 ILE B O 1
ATOM 5387 N N . LEU B 1 111 ? -2.912 -49.344 -15.844 1 86.94 111 LEU B N 1
ATOM 5388 C CA . LEU B 1 111 ? -2.197 -50.594 -16.031 1 86.94 111 LEU B CA 1
ATOM 5389 C C . LEU B 1 111 ? -3.088 -51.781 -15.688 1 86.94 111 LEU B C 1
ATOM 5391 O O . LEU B 1 111 ? -3.045 -52.812 -16.359 1 86.94 111 LEU B O 1
ATOM 5395 N N . MET B 1 112 ? -3.914 -51.625 -14.742 1 86.75 112 MET B N 1
ATOM 5396 C CA . MET B 1 112 ? -4.82 -52.688 -14.328 1 86.75 112 MET B CA 1
ATOM 5397 C C . MET B 1 112 ? -5.934 -52.906 -15.352 1 86.75 112 MET B C 1
ATOM 5399 O O . MET B 1 112 ? -6.312 -54.031 -15.648 1 86.75 112 MET B O 1
ATOM 5403 N N . GLY B 1 113 ? -6.379 -51.844 -15.875 1 86.25 113 GLY B N 1
ATOM 5404 C CA . GLY B 1 113 ? -7.445 -51.938 -16.859 1 86.25 113 GLY B CA 1
ATOM 5405 C C . GLY B 1 113 ? -6.949 -52.344 -18.25 1 86.25 113 GLY B C 1
ATOM 5406 O O . GLY B 1 113 ? -7.652 -53.031 -18.984 1 86.25 113 GLY B O 1
ATOM 5407 N N . ALA B 1 114 ? -5.777 -51.938 -18.578 1 86.88 114 ALA B N 1
ATOM 5408 C CA . ALA B 1 114 ? -5.211 -52.156 -19.906 1 86.88 114 ALA B CA 1
ATOM 5409 C C . ALA B 1 114 ? -4.984 -53.656 -20.141 1 86.88 114 ALA B C 1
ATOM 5411 O O . ALA B 1 114 ? -4.926 -54.125 -21.281 1 86.88 114 ALA B O 1
ATOM 5412 N N . TYR B 1 115 ? -4.902 -54.406 -19.141 1 85.56 115 TYR B N 1
ATOM 5413 C CA . TYR B 1 115 ? -4.742 -55.844 -19.25 1 85.56 115 TYR B CA 1
ATOM 5414 C C . TYR B 1 115 ? -5.906 -56.469 -20.016 1 85.56 115 TYR B C 1
ATOM 5416 O O . TYR B 1 115 ? -5.707 -57.344 -20.844 1 85.56 115 TYR B O 1
ATOM 5424 N N . PHE B 1 116 ? -7.066 -56 -19.781 1 86.94 116 PHE B N 1
ATOM 5425 C CA . PHE B 1 116 ? -8.258 -56.562 -20.422 1 86.94 116 PHE B CA 1
ATOM 5426 C C . PHE B 1 116 ? -8.242 -56.281 -21.906 1 86.94 116 PHE B C 1
ATOM 5428 O O . PHE B 1 116 ? -8.602 -57.125 -22.719 1 86.94 116 PHE B O 1
ATOM 5435 N N . ALA B 1 117 ? -7.816 -55.125 -22.219 1 87.25 117 ALA B N 1
ATOM 5436 C CA . ALA B 1 117 ? -7.719 -54.781 -23.641 1 87.25 117 ALA B CA 1
ATOM 5437 C C . ALA B 1 117 ? -6.637 -55.594 -24.328 1 87.25 117 ALA B C 1
ATOM 5439 O O . ALA B 1 117 ? -6.836 -56.094 -25.438 1 87.25 117 ALA B O 1
ATOM 5440 N N . ALA B 1 118 ? -5.535 -55.781 -23.672 1 85.44 118 ALA B N 1
ATOM 5441 C CA . ALA B 1 118 ? -4.441 -56.562 -24.234 1 85.44 118 ALA B CA 1
ATOM 5442 C C . ALA B 1 118 ? -4.863 -58.031 -24.422 1 85.44 118 ALA B C 1
ATOM 5444 O O . ALA B 1 118 ? -4.539 -58.625 -25.453 1 85.44 118 ALA B O 1
ATOM 5445 N N . ASP B 1 119 ? -5.57 -58.531 -23.516 1 84.81 119 ASP B N 1
ATOM 5446 C CA . ASP B 1 119 ? -6.062 -59.906 -23.609 1 84.81 119 ASP B CA 1
ATOM 5447 C C . ASP B 1 119 ? -7.047 -60.031 -24.766 1 84.81 119 ASP B C 1
ATOM 5449 O O . ASP B 1 119 ? -7.004 -61.031 -25.5 1 84.81 119 ASP B O 1
ATOM 5453 N N . ALA B 1 120 ? -7.883 -59.125 -24.891 1 87 120 ALA B N 1
ATOM 5454 C CA . ALA B 1 120 ? -8.867 -59.156 -25.984 1 87 120 ALA B CA 1
ATOM 5455 C C . ALA B 1 120 ? -8.18 -59.062 -27.344 1 87 120 ALA B C 1
ATOM 5457 O O . ALA B 1 120 ? -8.562 -59.75 -28.281 1 87 120 ALA B O 1
ATOM 5458 N N . PHE B 1 121 ? -7.223 -58.188 -27.469 1 87.5 121 PHE B N 1
ATOM 5459 C CA . PHE B 1 121 ? -6.484 -58.062 -28.719 1 87.5 121 PHE B CA 1
ATOM 5460 C C . PHE B 1 121 ? -5.77 -59.375 -29.062 1 87.5 121 PHE B C 1
ATOM 5462 O O . PHE B 1 121 ? -5.699 -59.75 -30.234 1 87.5 121 PHE B O 1
ATOM 5469 N N . SER B 1 122 ? -5.246 -60.094 -28.047 1 84.75 122 SER B N 1
ATOM 5470 C CA . SER B 1 122 ? -4.496 -61.312 -28.25 1 84.75 122 SER B CA 1
ATOM 5471 C C . SER B 1 122 ? -5.395 -62.438 -28.766 1 84.75 122 SER B C 1
ATOM 5473 O O . SER B 1 122 ? -4.914 -63.406 -29.359 1 84.75 122 SER B O 1
ATOM 5475 N N . ARG B 1 123 ? -6.641 -62.344 -28.656 1 85.12 123 ARG B N 1
ATOM 5476 C CA . ARG B 1 123 ? -7.57 -63.406 -29.031 1 85.12 123 ARG B CA 1
ATOM 5477 C C . ARG B 1 123 ? -8.094 -63.188 -30.453 1 85.12 123 ARG B C 1
ATOM 5479 O O . ARG B 1 123 ? -8.789 -64.062 -31 1 85.12 123 ARG B O 1
ATOM 5486 N N . GLU B 1 124 ? -7.773 -62.156 -31.078 1 86.5 124 GLU B N 1
ATOM 5487 C CA . GLU B 1 124 ? -8.305 -61.812 -32.375 1 86.5 124 GLU B CA 1
ATOM 5488 C C . GLU B 1 124 ? -7.785 -62.75 -33.469 1 86.5 124 GLU B C 1
ATOM 5490 O O . GLU B 1 124 ? -8.492 -63.062 -34.438 1 86.5 124 GLU B O 1
ATOM 5495 N N . TRP B 1 125 ? -6.621 -63.281 -33.188 1 81.88 125 TRP B N 1
ATOM 5496 C CA . TRP B 1 125 ? -6.047 -64.188 -34.188 1 81.88 125 TRP B CA 1
ATOM 5497 C C . TRP B 1 125 ? -6.934 -65.438 -34.375 1 81.88 125 TRP B C 1
ATOM 5499 O O . TRP B 1 125 ? -7.117 -65.875 -35.469 1 81.88 125 TRP B O 1
ATOM 5509 N N . SER B 1 126 ? -7.453 -65.938 -33.312 1 79.94 126 SER B N 1
ATOM 5510 C CA . SER B 1 126 ? -8.289 -67.125 -33.344 1 79.94 126 SER B CA 1
ATOM 5511 C C . SER B 1 126 ? -9.586 -66.875 -34.125 1 79.94 126 SER B C 1
ATOM 5513 O O . SER B 1 126 ? -10.102 -67.75 -34.812 1 79.94 126 SER B O 1
ATOM 5515 N N . PHE B 1 127 ? -10.055 -65.688 -33.938 1 81.38 127 PHE B N 1
ATOM 5516 C CA . PHE B 1 127 ? -11.25 -65.312 -34.688 1 81.38 127 PHE B CA 1
ATOM 5517 C C . PHE B 1 127 ? -10.969 -65.188 -36.156 1 81.38 127 PHE B C 1
ATOM 5519 O O . PHE B 1 127 ? -11.758 -65.688 -37 1 81.38 127 PHE B O 1
ATOM 5526 N N . GLN B 1 128 ? -9.883 -64.688 -36.562 1 80.19 128 GLN B N 1
ATOM 5527 C CA . GLN B 1 128 ? -9.547 -64.5 -37.969 1 80.19 128 GLN B CA 1
ATOM 5528 C C . GLN B 1 128 ? -9.219 -65.812 -38.625 1 80.19 128 GLN B C 1
ATOM 5530 O O . GLN B 1 128 ? -9.531 -66 -39.812 1 80.19 128 GLN B O 1
ATOM 5535 N N . LEU B 1 129 ? -8.656 -66.688 -37.875 1 75.88 129 LEU B N 1
ATOM 5536 C CA . LEU B 1 129 ? -8.312 -68 -38.406 1 75.88 129 LEU B CA 1
ATOM 5537 C C . LEU B 1 129 ? -9.562 -68.812 -38.781 1 75.88 129 LEU B C 1
ATOM 5539 O O . LEU B 1 129 ? -9.57 -69.5 -39.781 1 75.88 129 LEU B O 1
ATOM 5543 N N . THR B 1 130 ? -10.562 -68.688 -38 1 72.5 130 THR B N 1
ATOM 5544 C CA . THR B 1 130 ? -11.789 -69.375 -38.25 1 72.5 130 THR B CA 1
ATOM 5545 C C . THR B 1 130 ? -12.5 -68.812 -39.5 1 72.5 130 THR B C 1
ATOM 5547 O O . THR B 1 130 ? -13.305 -69.5 -40.125 1 72.5 130 THR B O 1
ATOM 5550 N N . HIS B 1 131 ? -12.289 -67.688 -39.844 1 67.69 131 HIS B N 1
ATOM 5551 C CA . HIS B 1 131 ? -13.008 -67.062 -40.969 1 67.69 131 HIS B CA 1
ATOM 5552 C C . HIS B 1 131 ? -12.156 -67.062 -42.219 1 67.69 131 HIS B C 1
ATOM 5554 O O . HIS B 1 131 ? -12.586 -66.5 -43.25 1 67.69 131 HIS B O 1
ATOM 5560 N N . ILE B 1 132 ? -10.922 -67.438 -42.156 1 61.34 132 ILE B N 1
ATOM 5561 C CA . ILE B 1 132 ? -10.094 -67.5 -43.375 1 61.34 132 ILE B CA 1
ATOM 5562 C C . ILE B 1 132 ? -10.43 -68.812 -44.156 1 61.34 132 ILE B C 1
ATOM 5564 O O . ILE B 1 132 ? -10.531 -69.875 -43.562 1 61.34 132 ILE B O 1
ATOM 5568 N N . ALA B 1 133 ? -11.141 -68.688 -45.406 1 51.09 133 ALA B N 1
ATOM 5569 C CA . ALA B 1 133 ? -11.461 -69.75 -46.344 1 51.09 133 ALA B CA 1
ATOM 5570 C C . ALA B 1 133 ? -10.281 -70.688 -46.5 1 51.09 133 ALA B C 1
ATOM 5572 O O . ALA B 1 133 ? -9.125 -70.312 -46.406 1 51.09 133 ALA B O 1
ATOM 5573 N N . PRO B 1 134 ? -10.586 -71.938 -46.656 1 47.22 134 PRO B N 1
ATOM 5574 C CA . PRO B 1 134 ? -9.625 -73 -47.031 1 47.22 134 PRO B CA 1
ATOM 5575 C C . PRO B 1 134 ? -8.836 -72.688 -48.281 1 47.22 134 PRO B C 1
ATOM 5577 O O . PRO B 1 134 ? -9.414 -72.25 -49.281 1 47.22 134 PRO B O 1
ATOM 5580 N N . GLY B 1 135 ? -7.441 -72.375 -48.281 1 46.72 135 GLY B N 1
ATOM 5581 C CA . GLY B 1 135 ? -6.543 -72.062 -49.375 1 46.72 135 GLY B CA 1
ATOM 5582 C C . GLY B 1 135 ? -5.859 -70.75 -49.219 1 46.72 135 GLY B C 1
ATOM 5583 O O . GLY B 1 135 ? -5.312 -70.188 -50.188 1 46.72 135 GLY B O 1
ATOM 5584 N N . THR B 1 136 ? -6.207 -70 -48.375 1 48.34 136 THR B N 1
ATOM 5585 C CA . THR B 1 136 ? -5.758 -68.625 -48.312 1 48.34 136 THR B CA 1
ATOM 5586 C C . THR B 1 136 ? -4.258 -68.562 -48.062 1 48.34 136 THR B C 1
ATOM 5588 O O . THR B 1 136 ? -3.729 -69.312 -47.219 1 48.34 136 THR B O 1
ATOM 5591 N N . ASP B 1 137 ? -3.51 -67.75 -48.844 1 50.75 137 ASP B N 1
ATOM 5592 C CA . ASP B 1 137 ? -2.084 -67.562 -49.062 1 50.75 137 ASP B CA 1
ATOM 5593 C C . ASP B 1 137 ? -1.419 -67 -47.812 1 50.75 137 ASP B C 1
ATOM 5595 O O . ASP B 1 137 ? -2.1 -66.562 -46.875 1 50.75 137 ASP B O 1
ATOM 5599 N N . ARG B 1 138 ? -0.124 -67.375 -47.5 1 53.62 138 ARG B N 1
ATOM 5600 C CA . ARG B 1 138 ? 0.833 -66.938 -46.469 1 53.62 138 ARG B CA 1
ATOM 5601 C C . ARG B 1 138 ? 0.611 -65.438 -46.125 1 53.62 138 ARG B C 1
ATOM 5603 O O . ARG B 1 138 ? 0.844 -65.062 -45 1 53.62 138 ARG B O 1
ATOM 5610 N N . ASN B 1 139 ? 0.092 -64.75 -47.062 1 51.78 139 ASN B N 1
ATOM 5611 C CA . ASN B 1 139 ? -0.072 -63.344 -46.844 1 51.78 139 ASN B CA 1
ATOM 5612 C C . ASN B 1 139 ? -1.261 -63.031 -45.938 1 51.78 139 ASN B C 1
ATOM 5614 O O . ASN B 1 139 ? -1.225 -62.094 -45.156 1 51.78 139 ASN B O 1
ATOM 5618 N N . SER B 1 140 ? -2.223 -63.844 -45.969 1 56.44 140 SER B N 1
ATOM 5619 C CA . SER B 1 140 ? -3.395 -63.656 -45.125 1 56.44 140 SER B CA 1
ATOM 5620 C C . SER B 1 140 ? -3.086 -63.969 -43.656 1 56.44 140 SER B C 1
ATOM 5622 O O . SER B 1 140 ? -3.594 -63.312 -42.75 1 56.44 140 SER B O 1
ATOM 5624 N N . LEU B 1 141 ? -2.244 -64.938 -43.5 1 59.12 141 LEU B N 1
ATOM 5625 C CA . LEU B 1 141 ? -1.814 -65.25 -42.125 1 59.12 141 LEU B CA 1
ATOM 5626 C C . LEU B 1 141 ? -0.973 -64.125 -41.531 1 59.12 141 LEU B C 1
ATOM 5628 O O . LEU B 1 141 ? -1.067 -63.875 -40.344 1 59.12 141 LEU B O 1
ATOM 5632 N N . ARG B 1 142 ? -0.243 -63.531 -42.375 1 59.31 142 ARG B N 1
ATOM 5633 C CA . ARG B 1 142 ? 0.575 -62.406 -41.906 1 59.31 142 ARG B CA 1
ATOM 5634 C C . ARG B 1 142 ? -0.297 -61.25 -41.438 1 59.31 142 ARG B C 1
ATOM 5636 O O . ARG B 1 142 ? 0.076 -60.531 -40.531 1 59.31 142 ARG B O 1
ATOM 5643 N N . ALA B 1 143 ? -1.332 -61.125 -42.125 1 58.16 143 ALA B N 1
ATOM 5644 C CA . ALA B 1 143 ? -2.229 -60.031 -41.781 1 58.16 143 ALA B CA 1
ATOM 5645 C C . ALA B 1 143 ? -2.91 -60.281 -40.438 1 58.16 143 ALA B C 1
ATOM 5647 O O . ALA B 1 143 ? -3.209 -59.344 -39.688 1 58.16 143 ALA B O 1
ATOM 5648 N N . ILE B 1 144 ? -3.229 -61.5 -40.156 1 58.88 144 ILE B N 1
ATOM 5649 C CA . ILE B 1 144 ? -3.861 -61.906 -38.906 1 58.88 144 ILE B CA 1
ATOM 5650 C C . ILE B 1 144 ? -2.902 -61.656 -37.75 1 58.88 144 ILE B C 1
ATOM 5652 O O . ILE B 1 144 ? -3.32 -61.25 -36.656 1 58.88 144 ILE B O 1
ATOM 5656 N N . ASP B 1 145 ? -1.623 -61.906 -38.062 1 60.19 145 ASP B N 1
ATOM 5657 C CA . ASP B 1 145 ? -0.533 -61.844 -37.094 1 60.19 145 ASP B CA 1
ATOM 5658 C C . ASP B 1 145 ? -0.374 -60.438 -36.531 1 60.19 145 ASP B C 1
ATOM 5660 O O . ASP B 1 145 ? -0.097 -60.25 -35.344 1 60.19 145 ASP B O 1
ATOM 5664 N N . ARG B 1 146 ? -0.732 -59.5 -37.375 1 61.28 146 ARG B N 1
ATOM 5665 C CA . ARG B 1 146 ? -0.344 -58.125 -37.094 1 61.28 146 ARG B CA 1
ATOM 5666 C C . ARG B 1 146 ? -1.275 -57.5 -36.031 1 61.28 146 ARG B C 1
ATOM 5668 O O . ARG B 1 146 ? -1.015 -56.406 -35.531 1 61.28 146 ARG B O 1
ATOM 5675 N N . VAL B 1 147 ? -2.23 -58.219 -35.594 1 65.94 147 VAL B N 1
ATOM 5676 C CA . VAL B 1 147 ? -3.145 -57.5 -34.688 1 65.94 147 VAL B CA 1
ATOM 5677 C C . VAL B 1 147 ? -3.092 -58.156 -33.281 1 65.94 147 VAL B C 1
ATOM 5679 O O . VAL B 1 147 ? -3.398 -57.5 -32.281 1 65.94 147 VAL B O 1
ATOM 5682 N N . SER B 1 148 ? -2.604 -59.344 -33.188 1 77.38 148 SER B N 1
ATOM 5683 C CA . SER B 1 148 ? -2.688 -60.031 -31.906 1 77.38 148 SER B CA 1
ATOM 5684 C C . SER B 1 148 ? -1.309 -60.188 -31.281 1 77.38 148 SER B C 1
ATOM 5686 O O . SER B 1 148 ? -1.165 -60.875 -30.25 1 77.38 148 SER B O 1
ATOM 5688 N N . THR B 1 149 ? -0.432 -59.531 -31.922 1 78.19 149 THR B N 1
ATOM 5689 C CA . THR B 1 149 ? 0.929 -59.688 -31.422 1 78.19 149 THR B CA 1
ATOM 5690 C C . THR B 1 149 ? 1.371 -58.438 -30.656 1 78.19 149 THR B C 1
ATOM 5692 O O . THR B 1 149 ? 0.691 -57.406 -30.688 1 78.19 149 THR B O 1
ATOM 5695 N N . MET B 1 150 ? 2.379 -58.562 -29.953 1 78.25 150 MET B N 1
ATOM 5696 C CA . MET B 1 150 ? 2.928 -57.5 -29.141 1 78.25 150 MET B CA 1
ATOM 5697 C C . MET B 1 150 ? 3.473 -56.375 -30.016 1 78.25 150 MET B C 1
ATOM 5699 O O . MET B 1 150 ? 3.572 -55.219 -29.578 1 78.25 150 MET B O 1
ATOM 5703 N N . THR B 1 151 ? 3.771 -56.625 -31.203 1 75.25 151 THR B N 1
ATOM 5704 C CA . THR B 1 151 ? 4.395 -55.625 -32.062 1 75.25 151 THR B CA 1
ATOM 5705 C C . THR B 1 151 ? 3.338 -54.812 -32.781 1 75.25 151 THR B C 1
ATOM 5707 O O . THR B 1 151 ? 3.666 -53.844 -33.469 1 75.25 151 THR B O 1
ATOM 5710 N N . SER B 1 152 ? 2.123 -55.281 -32.531 1 78.81 152 SER B N 1
ATOM 5711 C CA . SER B 1 152 ? 1.058 -54.5 -33.156 1 78.81 152 SER B CA 1
ATOM 5712 C C . SER B 1 152 ? 0.821 -53.219 -32.406 1 78.81 152 SER B C 1
ATOM 5714 O O . SER B 1 152 ? 0.628 -53.219 -31.188 1 78.81 152 SER B O 1
ATOM 5716 N N . GLY B 1 153 ? 1.065 -52.156 -33.031 1 74.25 153 GLY B N 1
ATOM 5717 C CA . GLY B 1 153 ? 0.875 -50.844 -32.406 1 74.25 153 GLY B CA 1
ATOM 5718 C C . GLY B 1 153 ? -0.502 -50.25 -32.656 1 74.25 153 GLY B C 1
ATOM 5719 O O . GLY B 1 153 ? -1.41 -50.969 -33.094 1 74.25 153 GLY B O 1
ATOM 5720 N N . PHE B 1 154 ? -0.634 -49.094 -32.219 1 77.44 154 PHE B N 1
ATOM 5721 C CA . PHE B 1 154 ? -1.908 -48.375 -32.344 1 77.44 154 PHE B CA 1
ATOM 5722 C C . PHE B 1 154 ? -2.316 -48.219 -33.781 1 77.44 154 PHE B C 1
ATOM 5724 O O . PHE B 1 154 ? -3.494 -48.344 -34.125 1 77.44 154 PHE B O 1
ATOM 5731 N N . ILE B 1 155 ? -1.367 -48.031 -34.688 1 74.94 155 ILE B N 1
ATOM 5732 C CA . ILE B 1 155 ? -1.656 -47.812 -36.094 1 74.94 155 ILE B CA 1
ATOM 5733 C C . ILE B 1 155 ? -2.15 -49.094 -36.75 1 74.94 155 ILE B C 1
ATOM 5735 O O . ILE B 1 155 ? -3.094 -49.094 -37.531 1 74.94 155 ILE B O 1
ATOM 5739 N N . ASP B 1 156 ? -1.559 -50.219 -36.438 1 78.5 156 ASP B N 1
ATOM 5740 C CA . ASP B 1 156 ? -1.97 -51.5 -36.969 1 78.5 156 ASP B CA 1
ATOM 5741 C C . ASP B 1 156 ? -3.387 -51.875 -36.531 1 78.5 156 ASP B C 1
ATOM 5743 O O . ASP B 1 156 ? -4.199 -52.312 -37.312 1 78.5 156 ASP B O 1
ATOM 5747 N N . ARG B 1 157 ? -3.582 -51.5 -35.375 1 84.06 157 ARG B N 1
ATOM 5748 C CA . ARG B 1 157 ? -4.891 -51.844 -34.812 1 84.06 157 ARG B CA 1
ATOM 5749 C C . ARG B 1 157 ? -5.977 -50.938 -35.375 1 84.06 157 ARG B C 1
ATOM 5751 O O . ARG B 1 157 ? -7.113 -51.375 -35.594 1 84.06 157 ARG B O 1
ATOM 5758 N N . THR B 1 158 ? -5.609 -49.75 -35.594 1 84.44 158 THR B N 1
ATOM 5759 C CA . THR B 1 158 ? -6.562 -48.844 -36.219 1 84.44 158 THR B CA 1
ATOM 5760 C C . THR B 1 158 ? -6.859 -49.25 -37.656 1 84.44 158 THR B C 1
ATOM 5762 O O . THR B 1 158 ? -8.008 -49.219 -38.094 1 84.44 158 THR B O 1
ATOM 5765 N N . SER B 1 159 ? -5.809 -49.688 -38.375 1 82.31 159 SER B N 1
ATOM 5766 C CA . SER B 1 159 ? -5.988 -50.156 -39.75 1 82.31 159 SER B CA 1
ATOM 5767 C C . SER B 1 159 ? -6.852 -51.406 -39.781 1 82.31 159 SER B C 1
ATOM 5769 O O . SER B 1 159 ? -7.695 -51.531 -40.688 1 82.31 159 SER B O 1
ATOM 5771 N N . HIS B 1 160 ? -6.617 -52.25 -38.781 1 84.06 160 HIS B N 1
ATOM 5772 C CA . HIS B 1 160 ? -7.422 -53.469 -38.719 1 84.06 160 HIS B CA 1
ATOM 5773 C C . HIS B 1 160 ? -8.883 -53.156 -38.438 1 84.06 160 HIS B C 1
ATOM 5775 O O . HIS B 1 160 ? -9.781 -53.781 -39 1 84.06 160 HIS B O 1
ATOM 5781 N N . LEU B 1 161 ? -9.117 -52.219 -37.688 1 86.25 161 LEU B N 1
ATOM 5782 C CA . LEU B 1 161 ? -10.477 -51.844 -37.312 1 86.25 161 LEU B CA 1
ATOM 5783 C C . LEU B 1 161 ? -11.211 -51.25 -38.531 1 86.25 161 LEU B C 1
ATOM 5785 O O . LEU B 1 161 ? -12.391 -51.562 -38.75 1 86.25 161 LEU B O 1
ATOM 5789 N N . LEU B 1 162 ? -10.508 -50.5 -39.312 1 84.94 162 LEU B N 1
ATOM 5790 C CA . LEU B 1 162 ? -11.148 -49.75 -40.375 1 84.94 162 LEU B CA 1
ATOM 5791 C C . LEU B 1 162 ? -11.242 -50.594 -41.656 1 84.94 162 LEU B C 1
ATOM 5793 O O . LEU B 1 162 ? -12.203 -50.469 -42.406 1 84.94 162 LEU B O 1
ATOM 5797 N N . PHE B 1 163 ? -10.242 -51.469 -41.906 1 78.56 163 PHE B N 1
ATOM 5798 C CA . PHE B 1 163 ? -10.133 -52.031 -43.25 1 78.56 163 PHE B CA 1
ATOM 5799 C C . PHE B 1 163 ? -10.367 -53.562 -43.188 1 78.56 163 PHE B C 1
ATOM 5801 O O . PHE B 1 163 ? -10.477 -54.188 -44.25 1 78.56 163 PHE B O 1
ATOM 5808 N N . LYS B 1 164 ? -10.43 -54.031 -42 1 79.75 164 LYS B N 1
ATOM 5809 C CA . LYS B 1 164 ? -10.672 -55.469 -41.938 1 79.75 164 LYS B CA 1
ATOM 5810 C C . LYS B 1 164 ? -11.969 -55.75 -41.188 1 79.75 164 LYS B C 1
ATOM 5812 O O . LYS B 1 164 ? -12.688 -54.844 -40.781 1 79.75 164 LYS B O 1
ATOM 5817 N N . LYS B 1 165 ? -12.523 -56.969 -41.156 1 81.19 165 LYS B N 1
ATOM 5818 C CA . LYS B 1 165 ? -13.719 -57.375 -40.406 1 81.19 165 LYS B CA 1
ATOM 5819 C C . LYS B 1 165 ? -13.359 -57.906 -39.031 1 81.19 165 LYS B C 1
ATOM 5821 O O . LYS B 1 165 ? -13.281 -59.125 -38.844 1 81.19 165 LYS B O 1
ATOM 5826 N N . PRO B 1 166 ? -13.086 -56.906 -38.094 1 87.69 166 PRO B N 1
ATOM 5827 C CA . PRO B 1 166 ? -12.688 -57.375 -36.75 1 87.69 166 PRO B CA 1
ATOM 5828 C C . PRO B 1 166 ? -13.844 -57.969 -35.969 1 87.69 166 PRO B C 1
ATOM 5830 O O . PRO B 1 166 ? -15.008 -57.781 -36.344 1 87.69 166 PRO B O 1
ATOM 5833 N N . SER B 1 167 ? -13.5 -58.688 -34.969 1 88.88 167 SER B N 1
ATOM 5834 C CA . SER B 1 167 ? -14.508 -59.25 -34.062 1 88.88 167 SER B CA 1
ATOM 5835 C C . SER B 1 167 ? -15.141 -58.188 -33.188 1 88.88 167 SER B C 1
ATOM 5837 O O . SER B 1 167 ? -14.617 -57.062 -33.094 1 88.88 167 SER B O 1
ATOM 5839 N N . GLY B 1 168 ? -16.312 -58.438 -32.625 1 88.19 168 GLY B N 1
ATOM 5840 C CA . GLY B 1 168 ? -16.953 -57.5 -31.703 1 88.19 168 GLY B CA 1
ATOM 5841 C C . GLY B 1 168 ? -16.094 -57.219 -30.484 1 88.19 168 GLY B C 1
ATOM 5842 O O . GLY B 1 168 ? -16.031 -56.062 -30.031 1 88.19 168 GLY B O 1
ATOM 5843 N N . THR B 1 169 ? -15.453 -58.188 -29.984 1 90.25 169 THR B N 1
ATOM 5844 C CA . THR B 1 169 ? -14.586 -58.031 -28.812 1 90.25 169 THR B CA 1
ATOM 5845 C C . THR B 1 169 ? -13.398 -57.125 -29.156 1 90.25 169 THR B C 1
ATOM 5847 O O . THR B 1 169 ? -12.945 -56.344 -28.297 1 90.25 169 THR B O 1
ATOM 5850 N N . PHE B 1 170 ? -12.898 -57.188 -30.359 1 89.69 170 PHE B N 1
ATOM 5851 C CA . PHE B 1 170 ? -11.805 -56.312 -30.812 1 89.69 170 PHE B CA 1
ATOM 5852 C C . PHE B 1 170 ? -12.242 -54.875 -30.844 1 89.69 170 PHE B C 1
ATOM 5854 O O . PHE B 1 170 ? -11.508 -53.969 -30.422 1 89.69 170 PHE B O 1
ATOM 5861 N N . LYS B 1 171 ? -13.422 -54.656 -31.328 1 92.06 171 LYS B N 1
ATOM 5862 C CA . LYS B 1 171 ? -13.945 -53.281 -31.375 1 92.06 171 LYS B CA 1
ATOM 5863 C C . LYS B 1 171 ? -14.086 -52.688 -29.969 1 92.06 171 LYS B C 1
ATOM 5865 O O . LYS B 1 171 ? -13.734 -51.531 -29.75 1 92.06 171 LYS B O 1
ATOM 5870 N N . LEU B 1 172 ? -14.555 -53.5 -29.078 1 92.88 172 LEU B N 1
ATOM 5871 C CA . LEU B 1 172 ? -14.711 -53.062 -27.703 1 92.88 172 LEU B CA 1
ATOM 5872 C C . LEU B 1 172 ? -13.352 -52.75 -27.062 1 92.88 172 LEU B C 1
ATOM 5874 O O . LEU B 1 172 ? -13.203 -51.75 -26.359 1 92.88 172 LEU B O 1
ATOM 5878 N N . ALA B 1 173 ? -12.43 -53.562 -27.344 1 91.62 173 ALA B N 1
ATOM 5879 C CA . ALA B 1 173 ? -11.094 -53.375 -26.797 1 91.62 173 ALA B CA 1
ATOM 5880 C C . ALA B 1 173 ? -10.445 -52.094 -27.359 1 91.62 173 ALA B C 1
ATOM 5882 O O . ALA B 1 173 ? -9.734 -51.406 -26.656 1 91.62 173 ALA B O 1
ATOM 5883 N N . PHE B 1 174 ? -10.641 -51.906 -28.625 1 91.31 174 PHE B N 1
ATOM 5884 C CA . PHE B 1 174 ? -10.086 -50.688 -29.25 1 91.31 174 PHE B CA 1
ATOM 5885 C C . PHE B 1 174 ? -10.68 -49.438 -28.641 1 91.31 174 PHE B C 1
ATOM 5887 O O . PHE B 1 174 ? -9.961 -48.5 -28.312 1 91.31 174 PHE B O 1
ATOM 5894 N N . LEU B 1 175 ? -11.906 -49.438 -28.422 1 93.06 175 LEU B N 1
ATOM 5895 C CA . LEU B 1 175 ? -12.578 -48.312 -27.797 1 93.06 175 LEU B CA 1
ATOM 5896 C C . LEU B 1 175 ? -12.117 -48.125 -26.344 1 93.06 175 LEU B C 1
ATOM 5898 O O . LEU B 1 175 ? -11.969 -47 -25.875 1 93.06 175 LEU B O 1
ATOM 5902 N N . ALA B 1 176 ? -11.945 -49.156 -25.656 1 92.81 176 ALA B N 1
ATOM 5903 C CA . ALA B 1 176 ? -11.438 -49.094 -24.281 1 92.81 176 ALA B CA 1
ATOM 5904 C C . ALA B 1 176 ? -10.039 -48.469 -24.25 1 92.81 176 ALA B C 1
ATOM 5906 O O . ALA B 1 176 ? -9.719 -47.688 -23.359 1 92.81 176 ALA B O 1
ATOM 5907 N N . SER B 1 177 ? -9.297 -48.875 -25.219 1 90.81 177 SER B N 1
ATOM 5908 C CA . SER B 1 177 ? -7.938 -48.312 -25.281 1 90.81 177 SER B CA 1
ATOM 5909 C C . SER B 1 177 ? -7.949 -46.812 -25.516 1 90.81 177 SER B C 1
ATOM 5911 O O . SER B 1 177 ? -7.121 -46.094 -24.969 1 90.81 177 SER B O 1
ATOM 5913 N N . ILE B 1 178 ? -8.789 -46.375 -26.328 1 90.56 178 ILE B N 1
ATOM 5914 C CA . ILE B 1 178 ? -8.922 -44.938 -26.562 1 90.56 178 ILE B CA 1
ATOM 5915 C C . ILE B 1 178 ? -9.391 -44.25 -25.281 1 90.56 178 ILE B C 1
ATOM 5917 O O . ILE B 1 178 ? -8.906 -43.156 -24.953 1 90.56 178 ILE B O 1
ATOM 5921 N N . SER B 1 179 ? -10.25 -44.844 -24.578 1 92.81 179 SER B N 1
ATOM 5922 C CA . SER B 1 179 ? -10.734 -44.281 -23.312 1 92.81 179 SER B CA 1
ATOM 5923 C C . SER B 1 179 ? -9.625 -44.219 -22.281 1 92.81 179 SER B C 1
ATOM 5925 O O . SER B 1 179 ? -9.539 -43.25 -21.516 1 92.81 179 SER B O 1
ATOM 5927 N N . PHE B 1 180 ? -8.812 -45.188 -22.234 1 92.62 180 PHE B N 1
ATOM 5928 C CA . PHE B 1 180 ? -7.695 -45.188 -21.297 1 92.62 180 PHE B CA 1
ATOM 5929 C C . PHE B 1 180 ? -6.691 -44.094 -21.656 1 92.62 180 PHE B C 1
ATOM 5931 O O . PHE B 1 180 ? -6.148 -43.438 -20.766 1 92.62 180 PHE B O 1
ATOM 5938 N N . MET B 1 181 ? -6.512 -43.938 -22.922 1 88.62 181 MET B N 1
ATOM 5939 C CA . MET B 1 181 ? -5.605 -42.875 -23.375 1 88.62 181 MET B CA 1
ATOM 5940 C C . MET B 1 181 ? -6.141 -41.5 -22.969 1 88.62 181 MET B C 1
ATOM 5942 O O . MET B 1 181 ? -5.379 -40.625 -22.516 1 88.62 181 MET B O 1
ATOM 5946 N N . ALA B 1 182 ? -7.309 -41.312 -23.156 1 91.06 182 ALA B N 1
ATOM 5947 C CA . ALA B 1 182 ? -7.945 -40.062 -22.781 1 91.06 182 ALA B CA 1
ATOM 5948 C C . ALA B 1 182 ? -7.895 -39.844 -21.266 1 91.06 182 ALA B C 1
ATOM 5950 O O . ALA B 1 182 ? -7.582 -38.75 -20.797 1 91.06 182 ALA B O 1
ATOM 5951 N N . LEU B 1 183 ? -8.18 -40.812 -20.531 1 91.94 183 LEU B N 1
ATOM 5952 C CA . LEU B 1 183 ? -8.172 -40.719 -19.078 1 91.94 183 LEU B CA 1
ATOM 5953 C C . LEU B 1 183 ? -6.766 -40.438 -18.562 1 91.94 183 LEU B C 1
ATOM 5955 O O . LEU B 1 183 ? -6.594 -39.625 -17.641 1 91.94 183 LEU B O 1
ATOM 5959 N N . SER B 1 184 ? -5.832 -41.062 -19.078 1 89.19 184 SER B N 1
ATOM 5960 C CA . SER B 1 184 ? -4.449 -40.844 -18.672 1 89.19 184 SER B CA 1
ATOM 5961 C C . SER B 1 184 ? -3.971 -39.438 -18.969 1 89.19 184 SER B C 1
ATOM 5963 O O . SER B 1 184 ? -3.105 -38.906 -18.266 1 89.19 184 SER B O 1
ATOM 5965 N N . SER B 1 185 ? -4.535 -38.844 -19.969 1 88.38 185 SER B N 1
ATOM 5966 C CA . SER B 1 185 ? -4.098 -37.531 -20.391 1 88.38 185 SER B CA 1
ATOM 5967 C C . SER B 1 185 ? -4.855 -36.438 -19.641 1 88.38 185 SER B C 1
ATOM 5969 O O . SER B 1 185 ? -4.285 -35.375 -19.312 1 88.38 185 SER B O 1
ATOM 5971 N N . LEU B 1 186 ? -6.004 -36.656 -19.328 1 90.5 186 LEU B N 1
ATOM 5972 C CA . LEU B 1 186 ? -6.855 -35.594 -18.812 1 90.5 186 LEU B CA 1
ATOM 5973 C C . LEU B 1 186 ? -6.895 -35.594 -17.297 1 90.5 186 LEU B C 1
ATOM 5975 O O . LEU B 1 186 ? -7 -34.562 -16.656 1 90.5 186 LEU B O 1
ATOM 5979 N N . ALA B 1 187 ? -6.828 -36.781 -16.734 1 92 187 ALA B N 1
ATOM 5980 C CA . ALA B 1 187 ? -7.074 -36.906 -15.305 1 92 187 ALA B CA 1
ATOM 5981 C C . ALA B 1 187 ? -6.043 -36.125 -14.492 1 92 187 ALA B C 1
ATOM 5983 O O . ALA B 1 187 ? -6.402 -35.406 -13.57 1 92 187 ALA B O 1
ATOM 5984 N N . PRO B 1 188 ? -4.82 -36.188 -14.805 1 89.44 188 PRO B N 1
ATOM 5985 C CA . PRO B 1 188 ? -3.848 -35.5 -13.969 1 89.44 188 PRO B CA 1
ATOM 5986 C C . PRO B 1 188 ? -3.996 -33.969 -14.047 1 89.44 188 PRO B C 1
ATOM 5988 O O . PRO B 1 188 ? -3.529 -33.25 -13.156 1 89.44 188 PRO B O 1
ATOM 5991 N N . GLY B 1 189 ? -4.555 -33.438 -15.016 1 87.56 189 GLY B N 1
ATOM 5992 C CA . GLY B 1 189 ? -4.777 -32 -15.133 1 87.56 189 GLY B CA 1
ATOM 5993 C C . GLY B 1 189 ? -6.016 -31.531 -14.398 1 87.56 189 GLY B C 1
ATOM 5994 O O . GLY B 1 189 ? -6.266 -30.328 -14.312 1 87.56 189 GLY B O 1
ATOM 5995 N N . THR B 1 190 ? -6.734 -32.438 -13.797 1 91 190 THR B N 1
ATOM 5996 C CA . THR B 1 190 ? -8 -32.125 -13.156 1 91 190 THR B CA 1
ATOM 5997 C C . THR B 1 190 ? -7.766 -31.516 -11.773 1 91 190 THR B C 1
ATOM 5999 O O . THR B 1 190 ? -8.508 -30.641 -11.336 1 91 190 THR B O 1
ATOM 6002 N N . ILE B 1 191 ? -6.777 -32.031 -11.062 1 90.75 191 ILE B N 1
ATOM 6003 C CA . ILE B 1 191 ? -6.453 -31.516 -9.734 1 90.75 191 ILE B CA 1
ATOM 6004 C C . ILE B 1 191 ? -5.172 -30.688 -9.797 1 90.75 191 ILE B C 1
ATOM 6006 O O . ILE B 1 191 ? -4.145 -31.156 -10.289 1 90.75 191 ILE B O 1
ATOM 6010 N N . ASN B 1 192 ? -5.309 -29.5 -9.344 1 86.88 192 ASN B N 1
ATOM 6011 C CA . ASN B 1 192 ? -4.168 -28.594 -9.352 1 86.88 192 ASN B CA 1
ATOM 6012 C C . ASN B 1 192 ? -3.912 -28.016 -7.961 1 86.88 192 ASN B C 1
ATOM 6014 O O . ASN B 1 192 ? -4.766 -28.109 -7.078 1 86.88 192 ASN B O 1
ATOM 6018 N N . VAL B 1 193 ? -2.701 -27.469 -7.793 1 84.75 193 VAL B N 1
ATOM 6019 C CA . VAL B 1 193 ? -2.348 -26.797 -6.547 1 84.75 193 VAL B CA 1
ATOM 6020 C C . VAL B 1 193 ? -2.5 -25.281 -6.711 1 84.75 193 VAL B C 1
ATOM 6022 O O . VAL B 1 193 ? -1.936 -24.688 -7.637 1 84.75 193 VAL B O 1
ATOM 6025 N N . ASP B 1 194 ? -3.354 -24.781 -5.805 1 82 194 ASP B N 1
ATOM 6026 C CA . ASP B 1 194 ? -3.588 -23.328 -5.809 1 82 194 ASP B CA 1
ATOM 6027 C C . ASP B 1 194 ? -3.357 -22.734 -4.426 1 82 194 ASP B C 1
ATOM 6029 O O . ASP B 1 194 ? -3.242 -23.469 -3.438 1 82 194 ASP B O 1
ATOM 6033 N N . THR B 1 195 ? -3.248 -21.422 -4.43 1 80.75 195 THR B N 1
ATOM 6034 C CA . THR B 1 195 ? -3.15 -20.703 -3.158 1 80.75 195 THR B CA 1
ATOM 6035 C C . THR B 1 195 ? -4.523 -20.219 -2.709 1 80.75 195 THR B C 1
ATOM 6037 O O . THR B 1 195 ? -5.262 -19.609 -3.496 1 80.75 195 THR B O 1
ATOM 6040 N N . ILE B 1 196 ? -4.848 -20.594 -1.451 1 80.62 196 ILE B N 1
ATOM 6041 C CA . ILE B 1 196 ? -6.133 -20.141 -0.933 1 80.62 196 ILE B CA 1
ATOM 6042 C C . ILE B 1 196 ? -5.926 -19.406 0.394 1 80.62 196 ILE B C 1
ATOM 6044 O O . ILE B 1 196 ? -4.855 -19.5 0.995 1 80.62 196 ILE B O 1
ATOM 6048 N N . LEU B 1 197 ? -7.027 -18.688 0.792 1 84.75 197 LEU B N 1
ATOM 6049 C CA . LEU B 1 197 ? -7.035 -18 2.078 1 84.75 197 LEU B CA 1
ATOM 6050 C C . LEU B 1 197 ? -7.848 -18.781 3.107 1 84.75 197 LEU B C 1
ATOM 6052 O O . LEU B 1 197 ? -8.969 -19.219 2.824 1 84.75 197 LEU B O 1
ATOM 6056 N N . ILE B 1 198 ? -7.191 -19.047 4.238 1 84.06 198 ILE B N 1
ATOM 6057 C CA . ILE B 1 198 ? -7.902 -19.75 5.301 1 84.06 198 ILE B CA 1
ATOM 6058 C C . ILE B 1 198 ? -8 -18.844 6.531 1 84.06 198 ILE B C 1
ATOM 6060 O O . ILE B 1 198 ? -7.082 -18.078 6.824 1 84.06 198 ILE B O 1
ATOM 6064 N N . ASP B 1 199 ? -9.133 -19.078 7.285 1 85.94 199 ASP B N 1
ATOM 6065 C CA . ASP B 1 199 ? -9.367 -18.312 8.5 1 85.94 199 ASP B CA 1
ATOM 6066 C C . ASP B 1 199 ? -8.578 -18.891 9.68 1 85.94 199 ASP B C 1
ATOM 6068 O O . ASP B 1 199 ? -8.531 -20.109 9.859 1 85.94 199 ASP B O 1
ATOM 6072 N N . SER B 1 200 ? -7.906 -18.078 10.359 1 85.69 200 SER B N 1
ATOM 6073 C CA . SER B 1 200 ? -7.188 -18.453 11.57 1 85.69 200 SER B CA 1
ATOM 6074 C C . SER B 1 200 ? -7.488 -17.5 12.719 1 85.69 200 SER B C 1
ATOM 6076 O O . SER B 1 200 ? -7.488 -16.281 12.531 1 85.69 200 SER B O 1
ATOM 6078 N N . PRO B 1 201 ? -7.742 -18.094 13.906 1 89.88 201 PRO B N 1
ATOM 6079 C CA . PRO B 1 201 ? -7.98 -17.219 15.055 1 89.88 201 PRO B CA 1
ATOM 6080 C C . PRO B 1 201 ? -6.742 -16.422 15.461 1 89.88 201 PRO B C 1
ATOM 6082 O O . PRO B 1 201 ? -5.633 -16.969 15.453 1 89.88 201 PRO B O 1
ATOM 6085 N N . THR B 1 202 ? -6.953 -15.219 15.664 1 88.69 202 THR B N 1
ATOM 6086 C CA . THR B 1 202 ? -5.879 -14.344 16.109 1 88.69 202 THR B CA 1
ATOM 6087 C C . THR B 1 202 ? -6.402 -13.312 17.109 1 88.69 202 THR B C 1
ATOM 6089 O O . THR B 1 202 ? -7.574 -13.344 17.484 1 88.69 202 THR B O 1
ATOM 6092 N N . THR B 1 203 ? -5.469 -12.594 17.703 1 89.88 203 THR B N 1
ATOM 6093 C CA . THR B 1 203 ? -5.828 -11.469 18.578 1 89.88 203 THR B CA 1
ATOM 6094 C C . THR B 1 203 ? -5.438 -10.141 17.922 1 89.88 203 THR B C 1
ATOM 6096 O O . THR B 1 203 ? -4.449 -10.07 17.203 1 89.88 203 THR B O 1
ATOM 6099 N N . LEU B 1 204 ? -6.305 -9.188 18.203 1 91.12 204 LEU B N 1
ATOM 6100 C CA . LEU B 1 204 ? -6.086 -7.871 17.625 1 91.12 204 LEU B CA 1
ATOM 6101 C C . LEU B 1 204 ? -6.223 -6.781 18.672 1 91.12 204 LEU B C 1
ATOM 6103 O O . LEU B 1 204 ? -7.07 -6.871 19.562 1 91.12 204 LEU B O 1
ATOM 6107 N N . GLN B 1 205 ? -5.324 -5.805 18.578 1 92.25 205 GLN B N 1
ATOM 6108 C CA . GLN B 1 205 ? -5.469 -4.609 19.406 1 92.25 205 GLN B CA 1
ATOM 6109 C C . GLN B 1 205 ? -6.27 -3.533 18.672 1 92.25 205 GLN B C 1
ATOM 6111 O O . GLN B 1 205 ? -5.887 -3.098 17.578 1 92.25 205 GLN B O 1
ATOM 6116 N N . ILE B 1 206 ? -7.383 -3.17 19.266 1 93.25 206 ILE B N 1
ATOM 6117 C CA . ILE B 1 206 ? -8.242 -2.145 18.672 1 93.25 206 ILE B CA 1
ATOM 6118 C C . ILE B 1 206 ? -8.32 -0.943 19.609 1 93.25 206 ILE B C 1
ATOM 6120 O O . ILE B 1 206 ? -8.008 -1.052 20.797 1 93.25 206 ILE B O 1
ATOM 6124 N N . GLY B 1 207 ? -8.656 0.202 19.047 1 91.38 207 GLY B N 1
ATOM 6125 C CA . GLY B 1 207 ? -8.82 1.395 19.859 1 91.38 207 GLY B CA 1
ATOM 6126 C C . GLY B 1 207 ? -9.961 1.281 20.859 1 91.38 207 GLY B C 1
ATOM 6127 O O . GLY B 1 207 ? -10.992 0.673 20.562 1 91.38 207 GLY B O 1
ATOM 6128 N N . ARG B 1 208 ? -9.711 1.837 22.047 1 89.69 208 ARG B N 1
ATOM 6129 C CA . ARG B 1 208 ? -10.75 1.987 23.062 1 89.69 208 ARG B CA 1
ATOM 6130 C C . ARG B 1 208 ? -10.977 3.457 23.406 1 89.69 208 ARG B C 1
ATOM 6132 O O . ARG B 1 208 ? -10.031 4.172 23.75 1 89.69 208 ARG B O 1
ATOM 6139 N N . LEU B 1 209 ? -12.195 3.859 23.172 1 88.31 209 LEU B N 1
ATOM 6140 C CA . LEU B 1 209 ? -12.508 5.25 23.484 1 88.31 209 LEU B CA 1
ATOM 6141 C C . LEU B 1 209 ? -12.828 5.422 24.969 1 88.31 209 LEU B C 1
ATOM 6143 O O . LEU B 1 209 ? -13.75 4.789 25.484 1 88.31 209 LEU B O 1
ATOM 6147 N N . VAL B 1 210 ? -11.883 5.996 25.734 1 73.62 210 VAL B N 1
ATOM 6148 C CA . VAL B 1 210 ? -12.086 6.207 27.172 1 73.62 210 VAL B CA 1
ATOM 6149 C C . VAL B 1 210 ? -12.203 7.703 27.453 1 73.62 210 VAL B C 1
ATOM 6151 O O . VAL B 1 210 ? -11.484 8.516 26.859 1 73.62 210 VAL B O 1
ATOM 6154 N N . LEU B 1 211 ? -13.281 8.125 28.172 1 57.94 211 LEU B N 1
ATOM 6155 C CA . LEU B 1 211 ? -13.555 9.492 28.578 1 57.94 211 LEU B CA 1
ATOM 6156 C C . LEU B 1 211 ? -12.484 9.992 29.547 1 57.94 211 LEU B C 1
ATOM 6158 O O . LEU B 1 211 ? -12.328 9.445 30.641 1 57.94 211 LEU B O 1
ATOM 6162 N N . SER B 1 212 ? -11.406 10.227 29.391 1 50 212 SER B N 1
ATOM 6163 C CA . SER B 1 212 ? -10.719 10.75 30.578 1 50 212 SER B CA 1
ATOM 6164 C C . SER B 1 212 ? -11.266 12.117 30.969 1 50 212 SER B C 1
ATOM 6166 O O . SER B 1 212 ? -10.617 13.141 30.734 1 50 212 SER B O 1
ATOM 6168 N N . HIS B 1 213 ? -12.445 12.633 30.688 1 44.34 213 HIS B N 1
ATOM 6169 C CA . HIS B 1 213 ? -12.922 14.008 30.828 1 44.34 213 HIS B CA 1
ATOM 6170 C C . HIS B 1 213 ? -12.773 14.508 32.25 1 44.34 213 HIS B C 1
ATOM 6172 O O . HIS B 1 213 ? -13.102 15.656 32.562 1 44.34 213 HIS B O 1
ATOM 6178 N N . ALA B 1 214 ? -12.93 13.828 33.281 1 39.88 214 ALA B N 1
ATOM 6179 C CA . ALA B 1 214 ? -13.266 14.469 34.562 1 39.88 214 ALA B CA 1
ATOM 6180 C C . ALA B 1 214 ? -12.234 15.523 34.938 1 39.88 214 ALA B C 1
ATOM 6182 O O . ALA B 1 214 ? -12.531 16.453 35.688 1 39.88 214 ALA B O 1
ATOM 6183 N N . THR B 1 215 ? -11 15.461 35 1 44.41 215 THR B N 1
ATOM 6184 C CA . THR B 1 215 ? -10.109 16.391 35.688 1 44.41 215 THR B CA 1
ATOM 6185 C C . THR B 1 215 ? -9.422 17.312 34.656 1 44.41 215 THR B C 1
ATOM 6187 O O . THR B 1 215 ? -9.43 17.031 33.469 1 44.41 215 THR B O 1
ATOM 6190 N N . ASP B 1 216 ? -8.984 18.578 35.062 1 47.16 216 ASP B N 1
ATOM 6191 C CA . ASP B 1 216 ? -8.117 19.547 34.406 1 47.16 216 ASP B CA 1
ATOM 6192 C C . ASP B 1 216 ? -7.285 18.906 33.312 1 47.16 216 ASP B C 1
ATOM 6194 O O . ASP B 1 216 ? -7.055 19.516 32.25 1 47.16 216 ASP B O 1
ATOM 6198 N N . ASP B 1 217 ? -6.957 17.75 33.469 1 50.16 217 ASP B N 1
ATOM 6199 C CA . ASP B 1 217 ? -6.16 16.922 32.562 1 50.16 217 ASP B CA 1
ATOM 6200 C C . ASP B 1 217 ? -6.938 16.609 31.281 1 50.16 217 ASP B C 1
ATOM 6202 O O . ASP B 1 217 ? -6.348 16.438 30.219 1 50.16 217 ASP B O 1
ATOM 6206 N N . LYS B 1 218 ? -8.227 16.906 31.156 1 57.88 218 LYS B N 1
ATOM 6207 C CA . LYS B 1 218 ? -9.125 16.438 30.109 1 57.88 218 LYS B CA 1
ATOM 6208 C C . LYS B 1 218 ? -9.219 17.453 28.969 1 57.88 218 LYS B C 1
ATOM 6210 O O . LYS B 1 218 ? -9.312 17.078 27.797 1 57.88 218 LYS B O 1
ATOM 6215 N N . PHE B 1 219 ? -9.195 18.734 29.422 1 63.5 219 PHE B N 1
ATOM 6216 C CA . PHE B 1 219 ? -9.211 19.75 28.375 1 63.5 219 PHE B CA 1
ATOM 6217 C C . PHE B 1 219 ? -8.016 19.609 27.453 1 63.5 219 PHE B C 1
ATOM 6219 O O . PHE B 1 219 ? -8.164 19.656 26.234 1 63.5 219 PHE B O 1
ATOM 6226 N N . ALA B 1 220 ? -6.934 19.281 28.188 1 68.25 220 ALA B N 1
ATOM 6227 C CA . ALA B 1 220 ? -5.695 19.172 27.422 1 68.25 220 ALA B CA 1
ATOM 6228 C C . ALA B 1 220 ? -5.77 18.016 26.438 1 68.25 220 ALA B C 1
ATOM 6230 O O . ALA B 1 220 ? -5.371 18.156 25.281 1 68.25 220 ALA B O 1
ATOM 6231 N N . LYS B 1 221 ? -6.309 16.969 26.875 1 71.62 221 LYS B N 1
ATOM 6232 C CA . LYS B 1 221 ? -6.414 15.797 26.016 1 71.62 221 LYS B CA 1
ATOM 6233 C C . LYS B 1 221 ? -7.41 16.031 24.875 1 71.62 221 LYS B C 1
ATOM 6235 O O . LYS B 1 221 ? -7.156 15.648 23.734 1 71.62 221 LYS B O 1
ATOM 6240 N N . SER B 1 222 ? -8.406 16.656 25.203 1 78.69 222 SER B N 1
ATOM 6241 C CA . SER B 1 222 ? -9.445 16.891 24.203 1 78.69 222 SER B CA 1
ATOM 6242 C C . SER B 1 222 ? -8.953 17.844 23.125 1 78.69 222 SER B C 1
ATOM 6244 O O . SER B 1 222 ? -9.172 17.594 21.938 1 78.69 222 SER B O 1
ATOM 6246 N N . ILE B 1 223 ? -8.266 18.75 23.562 1 84.06 223 ILE B N 1
ATOM 6247 C CA . ILE B 1 223 ? -7.863 19.781 22.594 1 84.06 223 ILE B CA 1
ATOM 6248 C C . ILE B 1 223 ? -6.809 19.203 21.641 1 84.06 223 ILE B C 1
ATOM 6250 O O . ILE B 1 223 ? -6.77 19.562 20.469 1 84.06 223 ILE B O 1
ATOM 6254 N N . THR B 1 224 ? -5.953 18.344 22.203 1 86.31 224 THR B N 1
ATOM 6255 C CA . THR B 1 224 ? -4.941 17.734 21.344 1 86.31 224 THR B CA 1
ATOM 6256 C C . THR B 1 224 ? -5.59 16.812 20.312 1 86.31 224 THR B C 1
ATOM 6258 O O . THR B 1 224 ? -5.121 16.719 19.172 1 86.31 224 THR B O 1
ATOM 6261 N N . THR B 1 225 ? -6.617 16.141 20.703 1 89.75 225 THR B N 1
ATOM 6262 C CA . THR B 1 225 ? -7.32 15.266 19.781 1 89.75 225 THR B CA 1
ATOM 6263 C C . THR B 1 225 ? -8.078 16.062 18.734 1 89.75 225 THR B C 1
ATOM 6265 O O . THR B 1 225 ? -8.156 15.672 17.562 1 89.75 225 THR B O 1
ATOM 6268 N N . ILE B 1 226 ? -8.617 17.141 19.156 1 91.31 226 ILE B N 1
ATOM 6269 C CA . ILE B 1 226 ? -9.336 18.016 18.234 1 91.31 226 ILE B CA 1
ATOM 6270 C C . ILE B 1 226 ? -8.359 18.594 17.219 1 91.31 226 ILE B C 1
ATOM 6272 O O . ILE B 1 226 ? -8.695 18.734 16.031 1 91.31 226 ILE B O 1
ATOM 6276 N N . ASP B 1 227 ? -7.188 18.906 17.703 1 90.44 227 ASP B N 1
ATOM 6277 C CA . ASP B 1 227 ? -6.145 19.391 16.797 1 90.44 227 ASP B CA 1
ATOM 6278 C C . ASP B 1 227 ? -5.727 18.312 15.805 1 90.44 227 ASP B C 1
ATOM 6280 O O . ASP B 1 227 ? -5.453 18.609 14.641 1 90.44 227 ASP B O 1
ATOM 6284 N N . ARG B 1 228 ? -5.637 17.109 16.281 1 92.19 228 ARG B N 1
ATOM 6285 C CA . ARG B 1 228 ? -5.359 15.984 15.391 1 92.19 228 ARG B CA 1
ATOM 6286 C C . ARG B 1 228 ? -6.449 15.836 14.336 1 92.19 228 ARG B C 1
ATOM 6288 O O . ARG B 1 228 ? -6.16 15.523 13.18 1 92.19 228 ARG B O 1
ATOM 6295 N N . ALA B 1 229 ? -7.66 16.031 14.742 1 95.38 229 ALA B N 1
ATOM 6296 C CA . ALA B 1 229 ? -8.766 15.977 13.789 1 95.38 229 ALA B CA 1
ATOM 6297 C C . ALA B 1 229 ? -8.594 17.016 12.688 1 95.38 229 ALA B C 1
ATOM 6299 O O . ALA B 1 229 ? -8.883 16.75 11.516 1 95.38 229 ALA B O 1
ATOM 6300 N N . ASN B 1 230 ? -8.133 18.172 13.078 1 94.81 230 ASN B N 1
ATOM 6301 C CA . ASN B 1 230 ? -7.848 19.203 12.094 1 94.81 230 ASN B CA 1
ATOM 6302 C C . ASN B 1 230 ? -6.82 18.734 11.07 1 94.81 230 ASN B C 1
ATOM 6304 O O . ASN B 1 230 ? -7.008 18.922 9.859 1 94.81 230 ASN B O 1
ATOM 6308 N N . LEU B 1 231 ? -5.793 18.141 11.602 1 93.5 231 LEU B N 1
ATOM 6309 C CA . LEU B 1 231 ? -4.75 17.609 10.727 1 93.5 231 LEU B CA 1
ATOM 6310 C C . LEU B 1 231 ? -5.324 16.594 9.75 1 93.5 231 LEU B C 1
ATOM 6312 O O . LEU B 1 231 ? -5.062 16.656 8.547 1 93.5 231 LEU B O 1
ATOM 6316 N N . ILE B 1 232 ? -6.086 15.688 10.219 1 95.19 232 ILE B N 1
ATOM 6317 C CA . ILE B 1 232 ? -6.621 14.594 9.422 1 95.19 232 ILE B CA 1
ATOM 6318 C C . ILE B 1 232 ? -7.617 15.141 8.398 1 95.19 232 ILE B C 1
ATOM 6320 O O . ILE B 1 232 ? -7.605 14.734 7.234 1 95.19 232 ILE B O 1
ATOM 6324 N N . LEU B 1 233 ? -8.445 16.047 8.789 1 96.56 233 LEU B N 1
ATOM 6325 C CA . LEU B 1 233 ? -9.422 16.656 7.887 1 96.56 233 LEU B CA 1
ATOM 6326 C C . LEU B 1 233 ? -8.719 17.375 6.738 1 96.56 233 LEU B C 1
ATOM 6328 O O . LEU B 1 233 ? -9.125 17.25 5.582 1 96.56 233 LEU B O 1
ATOM 6332 N N . ARG B 1 234 ? -7.738 18.094 7.07 1 92.94 234 ARG B N 1
ATOM 6333 C CA . ARG B 1 234 ? -7.016 18.812 6.023 1 92.94 234 ARG B CA 1
ATOM 6334 C C . ARG B 1 234 ? -6.332 17.828 5.07 1 92.94 234 ARG B C 1
ATOM 6336 O O . ARG B 1 234 ? -6.328 18.047 3.855 1 92.94 234 ARG B O 1
ATOM 6343 N N . LEU B 1 235 ? -5.852 16.828 5.633 1 92.12 235 LEU B N 1
ATOM 6344 C CA . LEU B 1 235 ? -5.16 15.82 4.828 1 92.12 235 LEU B CA 1
ATOM 6345 C C . LEU B 1 235 ? -6.129 15.133 3.877 1 92.12 235 LEU B C 1
ATOM 6347 O O . LEU B 1 235 ? -5.852 15.008 2.682 1 92.12 235 LEU B O 1
ATOM 6351 N N . GLU B 1 236 ? -7.191 14.703 4.355 1 93.06 236 GLU B N 1
ATOM 6352 C CA . GLU B 1 236 ? -8.086 13.875 3.559 1 93.06 236 GLU B CA 1
ATOM 6353 C C . GLU B 1 236 ? -8.984 14.727 2.67 1 93.06 236 GLU B C 1
ATOM 6355 O O . GLU B 1 236 ? -9.281 14.352 1.531 1 93.06 236 GLU B O 1
ATOM 6360 N N . MET B 1 237 ? -9.414 15.867 3.195 1 92.25 237 MET B N 1
ATOM 6361 C CA . MET B 1 237 ? -10.438 16.609 2.477 1 92.25 237 MET B CA 1
ATOM 6362 C C . MET B 1 237 ? -9.812 17.656 1.565 1 92.25 237 MET B C 1
ATOM 6364 O O . MET B 1 237 ? -10.445 18.109 0.606 1 92.25 237 MET B O 1
ATOM 6368 N N . ILE B 1 238 ? -8.609 18.047 1.935 1 87.62 238 ILE B N 1
ATOM 6369 C CA . ILE B 1 238 ? -7.957 19.078 1.116 1 87.62 238 ILE B CA 1
ATOM 6370 C C . ILE B 1 238 ? -6.891 18.422 0.237 1 87.62 238 ILE B C 1
ATOM 6372 O O . ILE B 1 238 ? -6.887 18.609 -0.982 1 87.62 238 ILE B O 1
ATOM 6376 N N . GLU B 1 239 ? -6.039 17.562 0.84 1 86.81 239 GLU B N 1
ATOM 6377 C CA . GLU B 1 239 ? -4.938 16.922 0.117 1 86.81 239 GLU B CA 1
ATOM 6378 C C . GLU B 1 239 ? -5.395 15.648 -0.58 1 86.81 239 GLU B C 1
ATOM 6380 O O . GLU B 1 239 ? -4.668 15.094 -1.407 1 86.81 239 GLU B O 1
ATOM 6385 N N . HIS B 1 240 ? -6.57 15.141 -0.233 1 86.88 240 HIS B N 1
ATOM 6386 C CA . HIS B 1 240 ? -7.129 13.914 -0.796 1 86.88 240 HIS B CA 1
ATOM 6387 C C . HIS B 1 240 ? -6.168 12.742 -0.634 1 86.88 240 HIS B C 1
ATOM 6389 O O . HIS B 1 240 ? -5.977 11.961 -1.566 1 86.88 240 HIS B O 1
ATOM 6395 N N . SER B 1 241 ? -5.527 12.766 0.467 1 85.69 241 SER B N 1
ATOM 6396 C CA . SER B 1 241 ? -4.68 11.648 0.868 1 85.69 241 SER B CA 1
ATOM 6397 C C . SER B 1 241 ? -5.305 10.859 2.01 1 85.69 241 SER B C 1
ATOM 6399 O O . SER B 1 241 ? -5.727 11.438 3.014 1 85.69 241 SER B O 1
ATOM 6401 N N . PRO B 1 242 ? -5.34 9.648 1.768 1 86.81 242 PRO B N 1
ATOM 6402 C CA . PRO B 1 242 ? -5.988 8.852 2.811 1 86.81 242 PRO B CA 1
ATOM 6403 C C . PRO B 1 242 ? -5.164 8.773 4.094 1 86.81 242 PRO B C 1
ATOM 6405 O O . PRO B 1 242 ? -3.934 8.742 4.043 1 86.81 242 PRO B O 1
ATOM 6408 N N . PHE B 1 243 ? -5.871 8.781 5.18 1 91 243 PHE B N 1
ATOM 6409 C CA . PHE B 1 243 ? -5.289 8.555 6.5 1 91 243 PHE B CA 1
ATOM 6410 C C . PHE B 1 243 ? -5.879 7.309 7.148 1 91 243 PHE B C 1
ATOM 6412 O O . PHE B 1 243 ? -7.094 7.215 7.332 1 91 243 PHE B O 1
ATOM 6419 N N . GLY B 1 244 ? -5.016 6.461 7.457 1 88.25 244 GLY B N 1
ATOM 6420 C CA . GLY B 1 244 ? -5.48 5.246 8.102 1 88.25 244 GLY B CA 1
ATOM 6421 C C . GLY B 1 244 ? -6.383 4.406 7.215 1 88.25 244 GLY B C 1
ATOM 6422 O O . GLY B 1 244 ? -6.141 4.281 6.012 1 88.25 244 GLY B O 1
ATOM 6423 N N . LEU B 1 245 ? -7.422 3.824 7.797 1 91.81 245 LEU B N 1
ATOM 6424 C CA . LEU B 1 245 ? -8.32 2.9 7.105 1 91.81 245 LEU B CA 1
ATOM 6425 C C . LEU B 1 245 ? -9.461 3.652 6.43 1 91.81 245 LEU B C 1
ATOM 6427 O O . LEU B 1 245 ? -9.875 4.711 6.902 1 91.81 245 LEU B O 1
ATOM 6431 N N . ASN B 1 246 ? -9.883 3.074 5.309 1 92.12 246 ASN B N 1
ATOM 6432 C CA . ASN B 1 246 ? -11.078 3.588 4.656 1 92.12 246 ASN B CA 1
ATOM 6433 C C . ASN B 1 246 ? -12.352 3.07 5.324 1 92.12 246 ASN B C 1
ATOM 6435 O O . ASN B 1 246 ? -12.594 1.863 5.359 1 92.12 246 ASN B O 1
ATOM 6439 N N . LEU B 1 247 ? -13.086 3.977 5.746 1 94.44 247 LEU B N 1
ATOM 6440 C CA . LEU B 1 247 ? -14.281 3.607 6.508 1 94.44 247 LEU B CA 1
ATOM 6441 C C . LEU B 1 247 ? -15.516 3.59 5.609 1 94.44 247 LEU B C 1
ATOM 6443 O O . LEU B 1 247 ? -15.555 4.289 4.598 1 94.44 247 LEU B O 1
ATOM 6447 N N . GLU B 1 248 ? -16.453 2.799 6.039 1 94 248 GLU B N 1
ATOM 6448 C CA . GLU B 1 248 ? -17.75 2.783 5.371 1 94 248 GLU B CA 1
ATOM 6449 C C . GLU B 1 248 ? -18.531 4.059 5.656 1 94 248 GLU B C 1
ATOM 6451 O O . GLU B 1 248 ? -18.531 4.562 6.781 1 94 248 GLU B O 1
ATOM 6456 N N . PRO B 1 249 ? -19.25 4.508 4.656 1 94.94 249 PRO B N 1
ATOM 6457 C CA . PRO B 1 249 ? -20 5.742 4.887 1 94.94 249 PRO B CA 1
ATOM 6458 C C . PRO B 1 249 ? -21.016 5.613 6.02 1 94.94 249 PRO B C 1
ATOM 6460 O O . PRO B 1 249 ? -21.672 4.578 6.145 1 94.94 249 PRO B O 1
ATOM 6463 N N . ASN B 1 250 ? -21.141 6.602 6.91 1 96.19 250 ASN B N 1
ATOM 6464 C CA . ASN B 1 250 ? -22.141 6.781 7.961 1 96.19 250 ASN B CA 1
ATOM 6465 C C . ASN B 1 250 ? -22 5.723 9.055 1 96.19 250 ASN B C 1
ATOM 6467 O O . ASN B 1 250 ? -22.953 5.465 9.797 1 96.19 250 ASN B O 1
ATOM 6471 N N . MET B 1 251 ? -20.906 5.059 9.031 1 95.62 251 MET B N 1
ATOM 6472 C CA . MET B 1 251 ? -20.609 4.09 10.086 1 95.62 251 MET B CA 1
ATOM 6473 C C . MET B 1 251 ? -19.234 4.344 10.695 1 95.62 251 MET B C 1
ATOM 6475 O O . MET B 1 251 ? -18.266 4.531 9.977 1 95.62 251 MET B O 1
ATOM 6479 N N . LEU B 1 252 ? -19.234 4.418 12 1 96.06 252 LEU B N 1
ATOM 6480 C CA . LEU B 1 252 ? -17.984 4.602 12.719 1 96.06 252 LEU B CA 1
ATOM 6481 C C . LEU B 1 252 ? -17.75 3.457 13.695 1 96.06 252 LEU B C 1
ATOM 6483 O O . LEU B 1 252 ? -18.672 3.01 14.375 1 96.06 252 LEU B O 1
ATOM 6487 N N . THR B 1 253 ? -16.562 2.947 13.68 1 95.94 253 THR B N 1
ATOM 6488 C CA . THR B 1 253 ? -16.125 1.917 14.609 1 95.94 253 THR B CA 1
ATOM 6489 C C . THR B 1 253 ? -14.688 2.172 15.062 1 95.94 253 THR B C 1
ATOM 6491 O O . THR B 1 253 ? -14.008 3.051 14.531 1 95.94 253 THR B O 1
ATOM 6494 N N . VAL B 1 254 ? -14.352 1.489 16.062 1 95.31 254 VAL B N 1
ATOM 6495 C CA . VAL B 1 254 ? -12.953 1.572 16.469 1 95.31 254 VAL B CA 1
ATOM 6496 C C . VAL B 1 254 ? -12.086 0.763 15.5 1 95.31 254 VAL B C 1
ATOM 6498 O O . VAL B 1 254 ? -12.539 -0.24 14.945 1 95.31 254 VAL B O 1
ATOM 6501 N N . VAL B 1 255 ? -10.898 1.257 15.25 1 94 255 VAL B N 1
ATOM 6502 C CA . VAL B 1 255 ? -10.039 0.646 14.25 1 94 255 VAL B CA 1
ATOM 6503 C C . VAL B 1 255 ? -8.852 -0.03 14.93 1 94 255 VAL B C 1
ATOM 6505 O O . VAL B 1 255 ? -8.453 0.362 16.031 1 94 255 VAL B O 1
ATOM 6508 N N . PRO B 1 256 ? -8.352 -1.054 14.312 1 92 256 PRO B N 1
ATOM 6509 C CA . PRO B 1 256 ? -7.168 -1.717 14.867 1 92 256 PRO B CA 1
ATOM 6510 C C . PRO B 1 256 ? -5.871 -0.98 14.531 1 92 256 PRO B C 1
ATOM 6512 O O . PRO B 1 256 ? -5.82 -0.217 13.562 1 92 256 PRO B O 1
ATOM 6515 N N . ARG B 1 257 ? -4.902 -1.178 15.398 1 83.56 257 ARG B N 1
ATOM 6516 C CA . ARG B 1 257 ? -3.545 -0.71 15.125 1 83.56 257 ARG B CA 1
ATOM 6517 C C . ARG B 1 257 ? -2.629 -1.871 14.75 1 83.56 257 ARG B C 1
ATOM 6519 O O . ARG B 1 257 ? -1.979 -2.459 15.625 1 83.56 257 ARG B O 1
ATOM 6526 N N . VAL B 1 258 ? -2.809 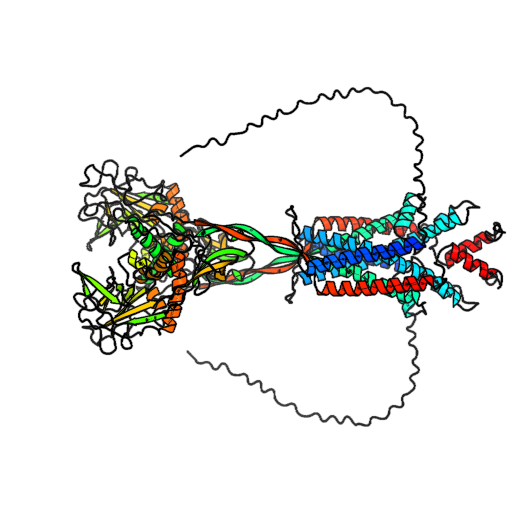-2.432 13.602 1 74.62 258 VAL B N 1
ATOM 6527 C CA . VAL B 1 258 ? -2.051 -3.604 13.172 1 74.62 258 VAL B CA 1
ATOM 6528 C C . VAL B 1 258 ? -1.408 -3.336 11.812 1 74.62 258 VAL B C 1
ATOM 6530 O O . VAL B 1 258 ? -1.849 -2.451 11.07 1 74.62 258 VAL B O 1
ATOM 6533 N N . ASP B 1 259 ? -0.329 -4.09 11.672 1 70.31 259 ASP B N 1
ATOM 6534 C CA . ASP B 1 259 ? 0.299 -4.109 10.352 1 70.31 259 ASP B CA 1
ATOM 6535 C C . ASP B 1 259 ? -0.473 -5.008 9.391 1 70.31 259 ASP B C 1
ATOM 6537 O O . ASP B 1 259 ? -0.419 -6.234 9.492 1 70.31 259 ASP B O 1
ATOM 6541 N N . LEU B 1 260 ? -1.185 -4.336 8.523 1 71.19 260 LEU B N 1
ATOM 6542 C CA . LEU B 1 260 ? -2.053 -5.055 7.598 1 71.19 260 LEU B CA 1
ATOM 6543 C C . LEU B 1 260 ? -1.233 -5.914 6.641 1 71.19 260 LEU B C 1
ATOM 6545 O O . LEU B 1 260 ? -1.747 -6.883 6.07 1 71.19 260 LEU B O 1
ATOM 6549 N N . ALA B 1 261 ? -0.014 -5.582 6.492 1 64.94 261 ALA B N 1
ATOM 6550 C CA . ALA B 1 261 ? 0.821 -6.32 5.547 1 64.94 261 ALA B CA 1
ATOM 6551 C C . ALA B 1 261 ? 1.045 -7.754 6.016 1 64.94 261 ALA B C 1
ATOM 6553 O O . ALA B 1 261 ? 1.36 -8.633 5.211 1 64.94 261 ALA B O 1
ATOM 6554 N N . SER B 1 262 ? 0.829 -7.984 7.203 1 66.5 262 SER B N 1
ATOM 6555 C CA . SER B 1 262 ? 1.07 -9.312 7.762 1 66.5 262 SER B CA 1
ATOM 6556 C C . SER B 1 262 ? -0.094 -10.258 7.473 1 66.5 262 SER B C 1
ATOM 6558 O O . SER B 1 262 ? 0.031 -11.469 7.633 1 66.5 262 SER B O 1
ATOM 6560 N N . PHE B 1 263 ? -1.132 -9.594 6.973 1 72.56 263 PHE B N 1
ATOM 6561 C CA . PHE B 1 263 ? -2.309 -10.398 6.676 1 72.56 263 PHE B CA 1
ATOM 6562 C C . PHE B 1 263 ? -2.6 -10.406 5.18 1 72.56 263 PHE B C 1
ATOM 6564 O O . PHE B 1 263 ? -2.475 -9.375 4.516 1 72.56 263 PHE B O 1
ATOM 6571 N N . ASN B 1 264 ? -2.689 -11.5 4.531 1 72.38 264 ASN B N 1
ATOM 6572 C CA . ASN B 1 264 ? -2.9 -11.617 3.092 1 72.38 264 ASN B CA 1
ATOM 6573 C C . ASN B 1 264 ? -4.379 -11.508 2.73 1 72.38 264 ASN B C 1
ATOM 6575 O O . ASN B 1 264 ? -4.727 -11.336 1.562 1 72.38 264 ASN B O 1
ATOM 6579 N N . GLY B 1 265 ? -5.156 -11.5 3.713 1 81.56 265 GLY B N 1
ATOM 6580 C CA . GLY B 1 265 ? -6.586 -11.492 3.447 1 81.56 265 GLY B CA 1
ATOM 6581 C C . GLY B 1 265 ? -7.344 -10.5 4.312 1 81.56 265 GLY B C 1
ATOM 6582 O O . GLY B 1 265 ? -7.039 -9.305 4.312 1 81.56 265 GLY B O 1
ATOM 6583 N N . THR B 1 266 ? -8.32 -11.07 4.879 1 88.25 266 THR B N 1
ATOM 6584 C CA . THR B 1 266 ? -9.18 -10.211 5.68 1 88.25 266 THR B CA 1
ATOM 6585 C C . THR B 1 266 ? -9.016 -10.508 7.168 1 88.25 266 THR B C 1
ATOM 6587 O O . THR B 1 266 ? -8.531 -11.586 7.535 1 88.25 266 THR B O 1
ATOM 6590 N N . ILE B 1 267 ? -9.297 -9.547 8.031 1 92 267 ILE B N 1
ATOM 6591 C CA . ILE B 1 267 ? -9.406 -9.688 9.477 1 92 267 ILE B CA 1
ATOM 6592 C C . ILE B 1 267 ? -10.805 -9.281 9.93 1 92 267 ILE B C 1
ATOM 6594 O O . ILE B 1 267 ? -11.336 -8.258 9.492 1 92 267 ILE B O 1
ATOM 6598 N N . GLU B 1 268 ? -11.359 -10.133 10.711 1 94 268 GLU B N 1
ATOM 6599 C CA . GLU B 1 268 ? -12.695 -9.844 11.234 1 94 268 GLU B CA 1
ATOM 6600 C C . GLU B 1 268 ? -12.695 -9.812 12.758 1 94 268 GLU B C 1
ATOM 6602 O O . GLU B 1 268 ? -12.039 -10.633 13.406 1 94 268 GLU B O 1
ATOM 6607 N N . TYR B 1 269 ? -13.305 -8.859 13.359 1 94.5 269 TYR B N 1
ATOM 6608 C CA . TYR B 1 269 ? -13.422 -8.711 14.805 1 94.5 269 TYR B CA 1
ATOM 6609 C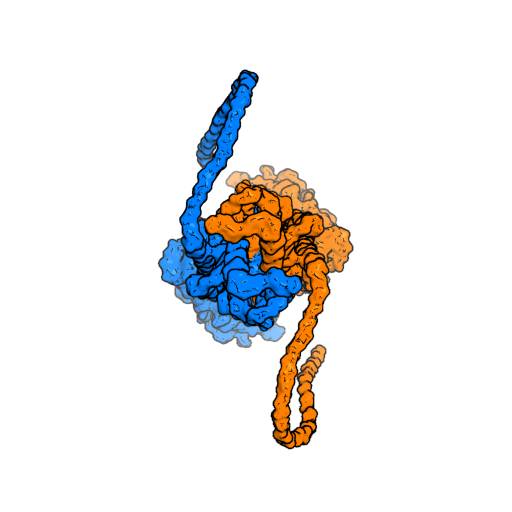 C . TYR B 1 269 ? -14.75 -8.055 15.188 1 94.5 269 TYR B C 1
ATOM 6611 O O . TYR B 1 269 ? -15.445 -7.516 14.328 1 94.5 269 TYR B O 1
ATOM 6619 N N . ASN B 1 270 ? -15.102 -8.188 16.484 1 95.25 270 ASN B N 1
ATOM 6620 C CA . ASN B 1 270 ? -16.312 -7.555 16.984 1 95.25 270 ASN B CA 1
ATOM 6621 C C . ASN B 1 270 ? -16.016 -6.203 17.625 1 95.25 270 ASN B C 1
ATOM 6623 O O . ASN B 1 270 ? -14.984 -6.035 18.281 1 95.25 270 ASN B O 1
ATOM 6627 N N . SER B 1 271 ? -16.891 -5.199 17.359 1 95.69 271 SER B N 1
ATOM 6628 C CA . SER B 1 271 ? -16.781 -3.867 17.953 1 95.69 271 SER B CA 1
ATOM 6629 C C . SER B 1 271 ? -18.125 -3.145 17.938 1 95.69 271 SER B C 1
ATOM 6631 O O . SER B 1 271 ? -19.062 -3.58 17.266 1 95.69 271 SER B O 1
ATOM 6633 N N . ASP B 1 272 ? -18.219 -2.117 18.781 1 96.12 272 ASP B N 1
ATOM 6634 C CA . ASP B 1 272 ? -19.359 -1.217 18.672 1 96.12 272 ASP B CA 1
ATOM 6635 C C . ASP B 1 272 ? -19.359 -0.467 17.344 1 96.12 272 ASP B C 1
ATOM 6637 O O . ASP B 1 272 ? -18.297 -0.227 16.766 1 96.12 272 ASP B O 1
ATOM 6641 N N . VAL B 1 273 ? -20.547 -0.219 16.891 1 96.31 273 VAL B N 1
ATOM 6642 C CA . VAL B 1 273 ? -20.75 0.507 15.641 1 96.31 273 VAL B CA 1
ATOM 6643 C C . VAL B 1 273 ? -21.641 1.717 15.875 1 96.31 273 VAL B C 1
ATOM 6645 O O . VAL B 1 273 ? -22.719 1.594 16.484 1 96.31 273 VAL B O 1
ATOM 6648 N N . ILE B 1 274 ? -21.156 2.857 15.484 1 96.75 274 ILE B N 1
ATOM 6649 C CA . ILE B 1 274 ? -21.984 4.059 15.508 1 96.75 274 ILE B CA 1
ATOM 6650 C C . ILE B 1 274 ? -22.594 4.301 14.125 1 96.75 274 ILE B C 1
ATOM 6652 O O . ILE B 1 274 ? -21.859 4.5 13.148 1 96.75 274 ILE B O 1
ATOM 6656 N N . GLU B 1 275 ? -23.859 4.234 14.055 1 97.06 275 GLU B N 1
ATOM 6657 C CA . GLU B 1 275 ? -24.562 4.66 12.852 1 97.06 275 GLU B CA 1
ATOM 6658 C C . GLU B 1 275 ? -25.047 6.105 12.984 1 97.06 275 GLU B C 1
ATOM 6660 O O . GLU B 1 275 ? -25.609 6.484 14.008 1 97.06 275 GLU B O 1
ATOM 6665 N N . PHE B 1 276 ? -24.719 6.883 11.922 1 97.56 276 PHE B N 1
ATOM 6666 C CA . PHE B 1 276 ? -25.109 8.281 12.039 1 97.56 276 PHE B CA 1
ATOM 6667 C C . PHE B 1 276 ? -25.562 8.836 10.695 1 97.56 276 PHE B C 1
ATOM 6669 O O . PHE B 1 276 ? -25.125 8.367 9.648 1 97.56 276 PHE B O 1
ATOM 6676 N N . HIS B 1 277 ? -26.531 9.75 10.727 1 97.88 277 HIS B N 1
ATOM 6677 C CA . HIS B 1 277 ? -27.031 10.555 9.625 1 97.88 277 HIS B CA 1
ATOM 6678 C C . HIS B 1 277 ? -27.359 11.969 10.094 1 97.88 277 HIS B C 1
ATOM 6680 O O . HIS B 1 277 ? -28.359 12.188 10.781 1 97.88 277 HIS B O 1
ATOM 6686 N N . HIS B 1 278 ? -26.578 12.844 9.578 1 98.06 278 HIS B N 1
ATOM 6687 C CA . HIS B 1 278 ? -26.797 14.211 10.039 1 98.06 278 HIS B CA 1
ATOM 6688 C C . HIS B 1 278 ? -28.094 14.773 9.492 1 98.06 278 HIS B C 1
ATOM 6690 O O . HIS B 1 278 ? -28.453 14.531 8.336 1 98.06 278 HIS B O 1
ATOM 6696 N N . ASP B 1 279 ? -28.734 15.406 10.32 1 97.69 279 ASP B N 1
ATOM 6697 C CA . ASP B 1 279 ? -29.922 16.203 10.023 1 97.69 279 ASP B CA 1
ATOM 6698 C C . ASP B 1 279 ? -29.781 17.625 10.555 1 97.69 279 ASP B C 1
ATOM 6700 O O . ASP B 1 279 ? -29.969 17.875 11.742 1 97.69 279 ASP B O 1
ATOM 6704 N N . CYS B 1 280 ? -29.484 18.547 9.664 1 98.12 280 CYS B N 1
ATOM 6705 C CA . CYS B 1 280 ? -29.188 19.922 10.062 1 98.12 280 CYS B CA 1
ATOM 6706 C C . CYS B 1 280 ? -30.391 20.812 9.812 1 98.12 280 CYS B C 1
ATOM 6708 O O . CYS B 1 280 ? -31.234 20.516 8.961 1 98.12 280 CYS B O 1
ATOM 6710 N N . HIS B 1 281 ? -30.562 21.875 10.555 1 97.44 281 HIS B N 1
ATOM 6711 C CA . HIS B 1 281 ? -31.562 22.922 10.336 1 97.44 281 HIS B CA 1
ATOM 6712 C C . HIS B 1 281 ? -31.031 24.281 10.734 1 97.44 281 HIS B C 1
ATOM 6714 O O . HIS B 1 281 ? -30.047 24.375 11.469 1 97.44 281 HIS B O 1
ATOM 6720 N N . TRP B 1 282 ? -31.641 25.359 10.234 1 97.94 282 TRP B N 1
ATOM 6721 C CA . TRP B 1 282 ? -31.203 26.734 10.492 1 97.94 282 TRP B CA 1
ATOM 6722 C C . TRP B 1 282 ? -32.031 27.359 11.602 1 97.94 282 TRP B C 1
ATOM 6724 O O . TRP B 1 282 ? -33.25 27.109 11.711 1 97.94 282 TRP B O 1
ATOM 6734 N N . GLU B 1 283 ? -31.375 28.156 12.43 1 96.81 283 GLU B N 1
ATOM 6735 C CA . GLU B 1 283 ? -32.062 28.953 13.453 1 96.81 283 GLU B CA 1
ATOM 6736 C C . GLU B 1 283 ? -31.516 30.375 13.5 1 96.81 283 GLU B C 1
ATOM 6738 O O . GLU B 1 283 ? -30.359 30.625 13.133 1 96.81 283 GLU B O 1
ATOM 6743 N N . ALA B 1 284 ? -32.344 31.297 13.875 1 95.56 284 ALA B N 1
ATOM 6744 C CA . ALA B 1 284 ? -31.891 32.656 14.141 1 95.56 284 ALA B CA 1
ATOM 6745 C C . ALA B 1 284 ? -31.266 32.781 15.531 1 95.56 284 ALA B C 1
ATOM 6747 O O . ALA B 1 284 ? -31.922 32.438 16.531 1 95.56 284 ALA B O 1
ATOM 6748 N N . PRO B 1 285 ? -30.094 33.188 15.531 1 93.56 285 PRO B N 1
ATOM 6749 C CA . PRO B 1 285 ? -29.438 33.25 16.844 1 93.56 285 PRO B CA 1
ATOM 6750 C C . PRO B 1 285 ? -29.922 34.438 17.688 1 93.56 285 PRO B C 1
ATOM 6752 O O . PRO B 1 285 ? -30.391 35.438 17.141 1 93.56 285 PRO B O 1
ATOM 6755 N N . ARG B 1 286 ? -29.891 34.25 19.016 1 91.62 286 ARG B N 1
ATOM 6756 C CA . ARG B 1 286 ? -29.969 35.344 20 1 91.62 286 ARG B CA 1
ATOM 6757 C C . ARG B 1 286 ? -28.656 35.469 20.766 1 91.62 286 ARG B C 1
ATOM 6759 O O . ARG B 1 286 ? -28.016 34.469 21.094 1 91.62 286 ARG B O 1
ATOM 6766 N N . PHE B 1 287 ? -28.219 36.75 20.891 1 90.38 287 PHE B N 1
ATOM 6767 C CA . PHE B 1 287 ? -26.953 36.969 21.578 1 90.38 287 PHE B CA 1
ATOM 6768 C C . PHE B 1 287 ? -27.203 37.469 23 1 90.38 287 PHE B C 1
ATOM 6770 O O . PHE B 1 287 ? -27.922 38.438 23.203 1 90.38 287 PHE B O 1
ATOM 6777 N N . PHE B 1 288 ? -26.656 36.688 23.891 1 88.88 288 PHE B N 1
ATOM 6778 C CA . PHE B 1 288 ? -26.688 37.125 25.281 1 88.88 288 PHE B CA 1
ATOM 6779 C C . PHE B 1 288 ? -25.281 37.344 25.828 1 88.88 288 PHE B C 1
ATOM 6781 O O . PHE B 1 288 ? -24.359 36.594 25.5 1 88.88 288 PHE B O 1
ATOM 6788 N N . TYR B 1 289 ? -25.141 38.375 26.625 1 85 289 TYR B N 1
ATOM 6789 C CA . TYR B 1 289 ? -23.844 38.719 27.188 1 85 289 TYR B CA 1
ATOM 6790 C C . TYR B 1 289 ? -23.75 38.25 28.641 1 85 289 TYR B C 1
ATOM 6792 O O . TYR B 1 289 ? -24.719 38.375 29.391 1 85 289 TYR B O 1
ATOM 6800 N N . THR B 1 290 ? -22.609 37.625 28.828 1 80.44 290 THR B N 1
ATOM 6801 C CA . THR B 1 290 ? -22.344 37.25 30.219 1 80.44 290 THR B CA 1
ATOM 6802 C C . THR B 1 290 ? -21.562 38.375 30.922 1 80.44 290 THR B C 1
ATOM 6804 O O . THR B 1 290 ? -21.141 39.312 30.281 1 80.44 290 THR B O 1
ATOM 6807 N N . SER B 1 291 ? -21.453 38.188 32.281 1 77.75 291 SER B N 1
ATOM 6808 C CA . SER B 1 291 ? -20.703 39.156 33.094 1 77.75 291 SER B CA 1
ATOM 6809 C C . SER B 1 291 ? -19.234 39.188 32.688 1 77.75 291 SER B C 1
ATOM 6811 O O . SER B 1 291 ? -18.562 40.219 32.844 1 77.75 291 SER B O 1
ATOM 6813 N N . ASP B 1 292 ? -18.719 38.094 32.188 1 71.69 292 ASP B N 1
ATOM 6814 C CA . ASP B 1 292 ? -17.328 38 31.812 1 71.69 292 ASP B CA 1
ATOM 6815 C C . ASP B 1 292 ? -17.141 38.375 30.328 1 71.69 292 ASP B C 1
ATOM 6817 O O . ASP B 1 292 ? -16.125 38 29.719 1 71.69 292 ASP B O 1
ATOM 6821 N N . ASP B 1 293 ? -18.109 38.969 29.719 1 71.69 293 ASP B N 1
ATOM 6822 C CA . ASP B 1 293 ? -18.078 39.531 28.359 1 71.69 293 ASP B CA 1
ATOM 6823 C C . ASP B 1 293 ? -18.094 38.406 27.312 1 71.69 293 ASP B C 1
ATOM 6825 O O . ASP B 1 293 ? -17.703 38.625 26.172 1 71.69 293 ASP B O 1
ATOM 6829 N N . ASP B 1 294 ? -18.453 37.25 27.812 1 80.69 294 ASP B N 1
ATOM 6830 C CA . ASP B 1 294 ? -18.656 36.156 26.859 1 80.69 294 ASP B CA 1
ATOM 6831 C C . ASP B 1 294 ? -20.016 36.281 26.172 1 80.69 294 ASP B C 1
ATOM 6833 O O . ASP B 1 294 ? -20.984 36.75 26.797 1 80.69 294 ASP B O 1
ATOM 6837 N N . VAL B 1 295 ? -20.031 35.875 24.922 1 87.75 295 VAL B N 1
ATOM 6838 C CA . VAL B 1 295 ? -21.297 35.875 24.188 1 87.75 295 VAL B CA 1
ATOM 6839 C C . VAL B 1 295 ? -21.906 34.469 24.219 1 87.75 295 VAL B C 1
ATOM 6841 O O . VAL B 1 295 ? -21.25 33.5 23.844 1 87.75 295 VAL B O 1
ATOM 6844 N N . ILE B 1 296 ? -23.125 34.375 24.688 1 90.25 296 ILE B N 1
ATOM 6845 C CA . ILE B 1 296 ? -23.859 33.125 24.734 1 90.25 296 ILE B CA 1
ATOM 6846 C C . ILE B 1 296 ? -24.938 33.125 23.641 1 90.25 296 ILE B C 1
ATOM 6848 O O . ILE B 1 296 ? -25.703 34.062 23.516 1 90.25 296 ILE B O 1
ATOM 6852 N N . ILE B 1 297 ? -24.984 32 22.938 1 91.5 297 ILE B N 1
ATOM 6853 C CA . ILE B 1 297 ? -25.984 31.812 21.906 1 91.5 297 ILE B CA 1
ATOM 6854 C C . ILE B 1 297 ? -26.859 30.609 22.25 1 91.5 297 ILE B C 1
ATOM 6856 O O . ILE B 1 297 ? -26.469 29.453 22.016 1 91.5 297 ILE B O 1
ATOM 6860 N N . PRO B 1 298 ? -28.047 30.875 22.672 1 91.94 298 PRO B N 1
ATOM 6861 C CA . PRO B 1 298 ? -28.969 29.766 22.891 1 91.94 298 PRO B CA 1
ATOM 6862 C C . PRO B 1 298 ? -29.547 29.188 21.594 1 91.94 298 PRO B C 1
ATOM 6864 O O . PRO B 1 298 ? -30.188 29.922 20.828 1 91.94 298 PRO B O 1
ATOM 6867 N N . ALA B 1 299 ? -29.281 27.984 21.359 1 90 299 ALA B N 1
ATOM 6868 C CA . ALA B 1 299 ? -29.812 27.266 20.203 1 90 299 ALA B CA 1
ATOM 6869 C C . ALA B 1 299 ? -29.969 25.781 20.5 1 90 299 ALA B C 1
ATOM 6871 O O . ALA B 1 299 ? -29.125 25.188 21.172 1 90 299 ALA B O 1
ATOM 6872 N N . ALA B 1 300 ? -31.031 25.125 19.984 1 89.12 300 ALA B N 1
ATOM 6873 C CA . ALA B 1 300 ? -31.312 23.703 20.156 1 89.12 300 ALA B CA 1
ATOM 6874 C C . ALA B 1 300 ? -31.219 23.297 21.625 1 89.12 300 ALA B C 1
ATOM 6876 O O . ALA B 1 300 ? -30.531 22.312 21.953 1 89.12 300 ALA B O 1
ATOM 6877 N N . ASP B 1 301 ? -31.641 24.094 22.516 1 84.69 301 ASP B N 1
ATOM 6878 C CA . ASP B 1 301 ? -31.766 23.844 23.953 1 84.69 301 ASP B CA 1
ATOM 6879 C C . ASP B 1 301 ? -30.391 23.781 24.625 1 84.69 301 ASP B C 1
ATOM 6881 O O . ASP B 1 301 ? -30.219 23.109 25.625 1 84.69 301 ASP B O 1
ATOM 6885 N N . GLN B 1 302 ? -29.438 24.328 23.953 1 90.62 302 GLN B N 1
ATOM 6886 C CA . GLN B 1 302 ? -28.109 24.422 24.531 1 90.62 302 GLN B CA 1
ATOM 6887 C C . GLN B 1 302 ? -27.609 25.859 24.531 1 90.62 302 GLN B C 1
ATOM 6889 O O . GLN B 1 302 ? -28.156 26.719 23.844 1 90.62 302 GLN B O 1
ATOM 6894 N N . GLN B 1 303 ? -26.547 26.078 25.344 1 90.06 303 GLN B N 1
ATOM 6895 C CA . GLN B 1 303 ? -25.844 27.359 25.344 1 90.06 303 GLN B CA 1
ATOM 6896 C C . GLN B 1 303 ? -24.5 27.25 24.625 1 90.06 303 GLN B C 1
ATOM 6898 O O . GLN B 1 303 ? -23.578 26.609 25.141 1 90.06 303 GLN B O 1
ATOM 6903 N N . TRP B 1 304 ? -24.5 27.875 23.531 1 91.75 304 TRP B N 1
ATOM 6904 C CA . TRP B 1 304 ? -23.312 27.781 22.688 1 91.75 304 TRP B CA 1
ATOM 6905 C C . TRP B 1 304 ? -22.406 29 22.875 1 91.75 304 TRP B C 1
ATOM 6907 O O . TRP B 1 304 ? -22.906 30.094 23.172 1 91.75 304 TRP B O 1
ATOM 6917 N N . TYR B 1 305 ? -21.125 28.734 22.688 1 88.62 305 TYR B N 1
ATOM 6918 C CA . TYR B 1 305 ? -20.094 29.766 22.75 1 88.62 305 TYR B CA 1
ATOM 6919 C C . TYR B 1 305 ? -19.25 29.781 21.484 1 88.62 305 TYR B C 1
ATOM 6921 O O . TYR B 1 305 ? -19.297 28.828 20.688 1 88.62 305 TYR B O 1
ATOM 6929 N N . GLY B 1 306 ? -18.438 30.891 21.297 1 84.62 306 GLY B N 1
ATOM 6930 C CA . GLY B 1 306 ? -17.484 30.891 20.188 1 84.62 306 GLY B CA 1
ATOM 6931 C C . GLY B 1 306 ? -17.703 32.062 19.234 1 84.62 306 GLY B C 1
ATOM 6932 O O . GLY B 1 306 ? -16.891 32.25 18.328 1 84.62 306 GLY B O 1
ATOM 6933 N N . ALA B 1 307 ? -18.734 32.656 19.359 1 80.81 307 ALA B N 1
ATOM 6934 C CA . ALA B 1 307 ? -18.969 33.844 18.547 1 80.81 307 ALA B CA 1
ATOM 6935 C C . ALA B 1 307 ? -18.781 35.125 19.359 1 80.81 307 ALA B C 1
ATOM 6937 O O . ALA B 1 307 ? -18.875 35.094 20.594 1 80.81 307 ALA B O 1
ATOM 6938 N N . THR B 1 308 ? -18.344 36.094 18.578 1 82.5 308 THR B N 1
ATOM 6939 C CA . THR B 1 308 ? -18.203 37.406 19.219 1 82.5 308 THR B CA 1
ATOM 6940 C C . THR B 1 308 ? -19.078 38.438 18.516 1 82.5 308 THR B C 1
ATOM 6942 O O . THR B 1 308 ? -19.391 38.312 17.328 1 82.5 308 THR B O 1
ATOM 6945 N N . VAL B 1 309 ? -19.531 39.312 19.359 1 79.69 309 VAL B N 1
ATOM 6946 C CA . VAL B 1 309 ? -20.266 40.469 18.812 1 79.69 309 VAL B CA 1
ATOM 6947 C C . VAL B 1 309 ? -19.359 41.688 18.75 1 79.69 309 VAL B C 1
ATOM 6949 O O . VAL B 1 309 ? -18.703 42.031 19.734 1 79.69 309 VAL B O 1
ATOM 6952 N N . GLY B 1 310 ? -19.094 42.062 17.547 1 70 310 GLY B N 1
ATOM 6953 C CA . GLY B 1 310 ? -18.156 43.156 17.297 1 70 310 GLY B CA 1
ATOM 6954 C C . GLY B 1 310 ? -18.547 44.469 17.969 1 70 310 GLY B C 1
ATOM 6955 O O . GLY B 1 310 ? -19.688 44.625 18.406 1 70 310 GLY B O 1
ATOM 6956 N N . LEU B 1 311 ? -17.5 45.312 18.516 1 61.53 311 LEU B N 1
ATOM 6957 C CA . LEU B 1 311 ? -17.719 46.656 18.984 1 61.53 311 LEU B CA 1
ATOM 6958 C C . LEU B 1 311 ? -17.844 47.625 17.797 1 61.53 311 LEU B C 1
ATOM 6960 O O . LEU B 1 311 ? -17.484 48.812 17.922 1 61.53 311 LEU B O 1
ATOM 6964 N N . GLY B 1 312 ? -18.344 47.188 16.719 1 62.41 312 GLY B N 1
ATOM 6965 C CA . GLY B 1 312 ? -18.406 47.938 15.492 1 62.41 312 GLY B CA 1
ATOM 6966 C C . GLY B 1 312 ? -17.812 47.219 14.297 1 62.41 312 GLY B C 1
ATOM 6967 O O . GLY B 1 312 ? -17.172 46.188 14.453 1 62.41 312 GLY B O 1
ATOM 6968 N N . LEU B 1 313 ? -18.281 47.5 13.008 1 63.94 313 LEU B N 1
ATOM 6969 C CA . LEU B 1 313 ? -17.812 46.844 11.789 1 63.94 313 LEU B CA 1
ATOM 6970 C C . LEU B 1 313 ? -16.391 47.25 11.445 1 63.94 313 LEU B C 1
ATOM 6972 O O . LEU B 1 313 ? -16.125 47.75 10.352 1 63.94 313 LEU B O 1
ATOM 6976 N N . THR B 1 314 ? -15.492 47.125 12.445 1 71.5 314 THR B N 1
ATOM 6977 C CA . THR B 1 314 ? -14.102 47.531 12.227 1 71.5 314 THR B CA 1
ATOM 6978 C C . THR B 1 314 ? -13.445 46.594 11.203 1 71.5 314 THR B C 1
ATOM 6980 O O . THR B 1 314 ? -12.578 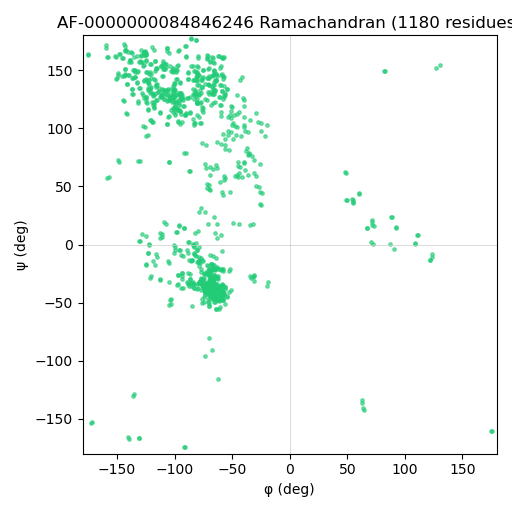47.031 10.438 1 71.5 314 THR B O 1
ATOM 6983 N N . TYR B 1 315 ? -13.883 45.438 11.125 1 82.12 315 TYR B N 1
ATOM 6984 C CA . TYR B 1 315 ? -13.383 44.469 10.164 1 82.12 315 TYR B CA 1
ATOM 6985 C C . TYR B 1 315 ? -14.539 43.781 9.43 1 82.12 315 TYR B C 1
ATOM 6987 O O . TYR B 1 315 ? -14.828 42.594 9.672 1 82.12 315 TYR B O 1
ATOM 6995 N N . PRO B 1 316 ? -15.078 44.594 8.617 1 87.94 316 PRO B N 1
ATOM 6996 C CA . PRO B 1 316 ? -16.266 44.031 7.945 1 87.94 316 PRO B CA 1
ATOM 6997 C C . PRO B 1 316 ? -15.922 42.875 7.016 1 87.94 316 PRO B C 1
ATOM 6999 O O . PRO B 1 316 ? -15.07 43.031 6.137 1 87.94 316 PRO B O 1
ATOM 7002 N N . GLY B 1 317 ? -16.484 41.75 7.23 1 91.38 317 GLY B N 1
ATOM 7003 C CA . GLY B 1 317 ? -16.328 40.562 6.418 1 91.38 317 GLY B CA 1
ATOM 7004 C C . GLY B 1 317 ? -17.219 39.406 6.859 1 91.38 317 GLY B C 1
ATOM 7005 O O . GLY B 1 317 ? -17.828 39.469 7.93 1 91.38 317 GLY B O 1
ATOM 7006 N N . SER B 1 318 ? -17.359 38.5 6.016 1 93.69 318 SER B N 1
ATOM 7007 C CA . SER B 1 318 ? -18.156 37.312 6.344 1 93.69 318 SER B CA 1
ATOM 7008 C C . SER B 1 318 ? -17.328 36.281 7.086 1 93.69 318 SER B C 1
ATOM 7010 O O . SER B 1 318 ? -16.094 36.25 6.965 1 93.69 318 SER B O 1
ATOM 7012 N N . SER B 1 319 ? -17.984 35.469 7.879 1 94.38 319 SER B N 1
ATOM 7013 C CA . SER B 1 319 ? -17.266 34.438 8.609 1 94.38 319 SER B CA 1
ATOM 7014 C C . SER B 1 319 ? -18.156 33.219 8.812 1 94.38 319 SER B C 1
ATOM 7016 O O . SER B 1 319 ? -19.375 33.312 8.812 1 94.38 319 SER B O 1
ATOM 7018 N N . VAL B 1 320 ? -17.562 32.094 8.82 1 94.69 320 VAL B N 1
ATOM 7019 C CA . VAL B 1 320 ? -18.156 30.812 9.219 1 94.69 320 VAL B CA 1
ATOM 7020 C C . VAL B 1 320 ? -17.297 30.141 10.289 1 94.69 320 VAL B C 1
ATOM 7022 O O . VAL B 1 320 ? -16.078 29.984 10.102 1 94.69 320 VAL B O 1
ATOM 7025 N N . GLY B 1 321 ? -17.859 29.781 11.398 1 93.62 321 GLY B N 1
ATOM 7026 C CA . GLY B 1 321 ? -17.078 29.156 12.453 1 93.62 321 GLY B CA 1
ATOM 7027 C C . GLY B 1 321 ? -17.891 28.219 13.328 1 93.62 321 GLY B C 1
ATOM 7028 O O . GLY B 1 321 ? -19.125 28.266 13.32 1 93.62 321 GLY B O 1
ATOM 7029 N N . PRO B 1 322 ? -17.156 27.406 14.008 1 94.94 322 PRO B N 1
ATOM 7030 C CA . PRO B 1 322 ? -17.828 26.469 14.906 1 94.94 322 PRO B CA 1
ATOM 7031 C C . PRO B 1 322 ? -18.219 27.109 16.234 1 94.94 322 PRO B C 1
ATOM 7033 O O . PRO B 1 322 ? -17.594 28.062 16.672 1 94.94 322 PRO B O 1
ATOM 7036 N N . LEU B 1 323 ? -19.281 26.656 16.812 1 93.81 323 LEU B N 1
ATOM 7037 C CA . LEU B 1 323 ? -19.656 26.969 18.188 1 93.81 323 LEU B CA 1
ATOM 7038 C C . LEU B 1 323 ? -19.328 25.812 19.109 1 93.81 323 LEU B C 1
ATOM 7040 O O . LEU B 1 323 ? -19.234 24.672 18.672 1 93.81 323 LEU B O 1
ATOM 7044 N N . TYR B 1 324 ? -19.016 26.141 20.344 1 90 324 TYR B N 1
ATOM 7045 C CA . TYR B 1 324 ? -18.656 25.062 21.266 1 90 324 TYR B CA 1
ATOM 7046 C C . TYR B 1 324 ? -19.438 25.156 22.562 1 90 324 TYR B C 1
ATOM 7048 O O . TYR B 1 324 ? -20.031 26.188 22.859 1 90 324 TYR B O 1
ATOM 7056 N N . LEU B 1 325 ? -19.391 24.031 23.203 1 87.5 325 LEU B N 1
ATOM 7057 C CA . LEU B 1 325 ? -20 23.938 24.531 1 87.5 325 LEU B CA 1
ATOM 7058 C C . LEU B 1 325 ? -18.953 24.016 25.625 1 87.5 325 LEU B C 1
ATOM 7060 O O . LEU B 1 325 ? -17.875 23.422 25.5 1 87.5 325 LEU B O 1
ATOM 7064 N N . LYS B 1 326 ? -19.016 24.812 26.547 1 76.06 326 LYS B N 1
ATOM 7065 C CA . LYS B 1 326 ? -17.984 25.109 27.547 1 76.06 326 LYS B CA 1
ATOM 7066 C C . LYS B 1 326 ? -17.859 23.969 28.547 1 76.06 326 LYS B C 1
ATOM 7068 O O . LYS B 1 326 ? -16.781 23.703 29.078 1 76.06 326 LYS B O 1
ATOM 7073 N N . SER B 1 327 ? -19 23.359 28.969 1 70.69 327 SER B N 1
ATOM 7074 C CA . SER B 1 327 ? -18.891 22.406 30.078 1 70.69 327 SER B CA 1
ATOM 7075 C C . SER B 1 327 ? -18.969 20.969 29.578 1 70.69 327 SER B C 1
ATOM 7077 O O . SER B 1 327 ? -19.828 20.641 28.766 1 70.69 327 SER B O 1
ATOM 7079 N N . TYR B 1 328 ? -17.953 20.172 30.047 1 64 328 TYR B N 1
ATOM 7080 C CA . TYR B 1 328 ? -17.812 18.781 29.641 1 64 328 TYR B CA 1
ATOM 7081 C C . TYR B 1 328 ? -19.062 17.984 29.984 1 64 328 TYR B C 1
ATOM 7083 O O . TYR B 1 328 ? -19.5 17.125 29.219 1 64 328 TYR B O 1
ATOM 7091 N N . PRO B 1 329 ? -19.516 18.125 31.125 1 64.94 329 PRO B N 1
ATOM 7092 C CA . PRO B 1 329 ? -20.688 17.297 31.375 1 64.94 329 PRO B CA 1
ATOM 7093 C C . PRO B 1 329 ? -21.766 17.484 30.297 1 64.94 329 PRO B C 1
ATOM 7095 O O . PRO B 1 329 ? -22.469 16.516 29.953 1 64.94 329 PRO B O 1
ATOM 7098 N N . ILE B 1 330 ? -21.672 18.547 29.672 1 74.38 330 ILE B N 1
ATOM 7099 C CA . ILE B 1 330 ? -22.688 18.797 28.656 1 74.38 330 ILE B CA 1
ATOM 7100 C C . ILE B 1 330 ? -22.25 18.188 27.328 1 74.38 330 ILE B C 1
ATOM 7102 O O . ILE B 1 330 ? -23.062 17.594 26.609 1 74.38 330 ILE B O 1
ATOM 7106 N N . THR B 1 331 ? -20.969 18.25 27.109 1 75.44 331 THR B N 1
ATOM 7107 C CA . THR B 1 331 ? -20.469 17.734 25.828 1 75.44 331 THR B CA 1
ATOM 7108 C C . THR B 1 331 ? -20.625 16.219 25.766 1 75.44 331 THR B C 1
ATOM 7110 O O . THR B 1 331 ? -20.703 15.641 24.672 1 75.44 331 THR B O 1
ATOM 7113 N N . GLY B 1 332 ? -20.703 15.602 26.844 1 78.38 332 GLY B N 1
ATOM 7114 C CA . GLY B 1 332 ? -20.891 14.164 26.875 1 78.38 332 GLY B CA 1
ATOM 7115 C C . GLY B 1 332 ? -22.344 13.75 26.656 1 78.38 332 GLY B C 1
ATOM 7116 O O . GLY B 1 332 ? -22.625 12.594 26.344 1 78.38 332 GLY B O 1
ATOM 7117 N N . GLU B 1 333 ? -23.203 14.703 26.781 1 85.75 333 GLU B N 1
ATOM 7118 C CA . GLU B 1 333 ? -24.625 14.383 26.703 1 85.75 333 GLU B CA 1
ATOM 7119 C C . GLU B 1 333 ? -25.219 14.828 25.359 1 85.75 333 GLU B C 1
ATOM 7121 O O . GLU B 1 333 ? -26.297 14.359 24.969 1 85.75 333 GLU B O 1
ATOM 7126 N N . VAL B 1 334 ? -24.484 15.648 24.719 1 90.56 334 VAL B N 1
ATOM 7127 C CA . VAL B 1 334 ? -25.016 16.234 23.5 1 90.56 334 VAL B CA 1
ATOM 7128 C C . VAL B 1 334 ? -24.156 15.844 22.312 1 90.56 334 VAL B C 1
ATOM 7130 O O . VAL B 1 334 ? -22.938 15.961 22.344 1 90.56 334 VAL B O 1
ATOM 7133 N N . SER B 1 335 ? -24.844 15.312 21.266 1 92.5 335 SER B N 1
ATOM 7134 C CA . SER B 1 335 ? -24.109 14.906 20.062 1 92.5 335 SER B CA 1
ATOM 7135 C C . SER B 1 335 ? -24.219 15.961 18.969 1 92.5 335 SER B C 1
ATOM 7137 O O . SER B 1 335 ? -23.531 15.875 17.953 1 92.5 335 SER B O 1
ATOM 7139 N N . THR B 1 336 ? -24.953 17.016 19.234 1 94.81 336 THR B N 1
ATOM 7140 C CA . THR B 1 336 ? -25.234 18.016 18.219 1 94.81 336 THR B CA 1
ATOM 7141 C C . THR B 1 336 ? -24.062 18.984 18.078 1 94.81 336 THR B C 1
ATOM 7143 O O . THR B 1 336 ? -23.406 19.312 19.062 1 94.81 336 THR B O 1
ATOM 7146 N N . SER B 1 337 ? -23.812 19.359 16.859 1 95.25 337 SER B N 1
ATOM 7147 C CA . SER B 1 337 ? -22.844 20.422 16.562 1 95.25 337 SER B CA 1
ATOM 7148 C C . SER B 1 337 ? -23.547 21.672 16.047 1 95.25 337 SER B C 1
ATOM 7150 O O . SER B 1 337 ? -24.656 21.609 15.531 1 95.25 337 SER B O 1
ATOM 7152 N N . ALA B 1 338 ? -22.859 22.812 16.219 1 96.31 338 ALA B N 1
ATOM 7153 C CA . ALA B 1 338 ? -23.453 24.078 15.805 1 96.31 338 ALA B CA 1
ATOM 7154 C C . ALA B 1 338 ? -22.391 24.969 15.148 1 96.31 338 ALA B C 1
ATOM 7156 O O . ALA B 1 338 ? -21.234 24.953 15.539 1 96.31 338 ALA B O 1
ATOM 7157 N N . PHE B 1 339 ? -22.875 25.719 14.172 1 96.88 339 PHE B N 1
ATOM 7158 C CA . PHE B 1 339 ? -22.016 26.625 13.414 1 96.88 339 PHE B CA 1
ATOM 7159 C C . PHE B 1 339 ? -22.688 27.969 13.227 1 96.88 339 PHE B C 1
ATOM 7161 O O . PHE B 1 339 ? -23.906 28.047 12.992 1 96.88 339 PHE B O 1
ATOM 7168 N N . ILE B 1 340 ? -21.906 28.984 13.273 1 96.19 340 ILE B N 1
ATOM 7169 C CA . ILE B 1 340 ? -22.438 30.312 13.055 1 96.19 340 ILE B CA 1
ATOM 7170 C C . ILE B 1 340 ? -21.984 30.844 11.695 1 96.19 340 ILE B C 1
ATOM 7172 O O . ILE B 1 340 ? -20.828 30.656 11.312 1 96.19 340 ILE B O 1
ATOM 7176 N N . PHE B 1 341 ? -22.922 31.375 10.992 1 96.81 341 PHE B N 1
ATOM 7177 C CA . PHE B 1 341 ? -22.688 32.062 9.727 1 96.81 341 PHE B CA 1
ATOM 7178 C C . PHE B 1 341 ? -22.969 33.562 9.867 1 96.81 341 PHE B C 1
ATOM 7180 O O . PHE B 1 341 ? -24.016 33.969 10.359 1 96.81 341 PHE B O 1
ATOM 7187 N N . SER B 1 342 ? -22 34.344 9.445 1 95.5 342 SER B N 1
ATOM 7188 C CA . SER B 1 342 ? -22.188 35.812 9.43 1 95.5 342 SER B CA 1
ATOM 7189 C C . SER B 1 342 ? -21.969 36.375 8.031 1 95.5 342 SER B C 1
ATOM 7191 O O . SER B 1 342 ? -21.031 35.969 7.336 1 95.5 342 SER B O 1
ATOM 7193 N N . GLY B 1 343 ? -22.844 37.188 7.629 1 95.44 343 GLY B N 1
ATOM 7194 C CA . GLY B 1 343 ? -22.797 37.812 6.305 1 95.44 343 GLY B CA 1
ATOM 7195 C C . GLY B 1 343 ? -23.828 38.906 6.102 1 95.44 343 GLY B C 1
ATOM 7196 O O . GLY B 1 343 ? -24.109 39.656 7.016 1 95.44 343 GLY B O 1
ATOM 7197 N N . GLY B 1 344 ? -24.172 39.062 4.879 1 94.38 344 GLY B N 1
ATOM 7198 C CA . GLY B 1 344 ? -25.172 40.031 4.5 1 94.38 344 GLY B CA 1
ATOM 7199 C C . GLY B 1 344 ? -26.25 39.469 3.588 1 94.38 344 GLY B C 1
ATOM 7200 O O . GLY B 1 344 ? -26.562 38.281 3.666 1 94.38 344 GLY B O 1
ATOM 7201 N N . ASN B 1 345 ? -26.953 40.281 3.055 1 92.31 345 ASN B N 1
ATOM 7202 C CA . ASN B 1 345 ? -27.891 39.969 1.98 1 92.31 345 ASN B CA 1
ATOM 7203 C C . ASN B 1 345 ? -27.891 41.062 0.907 1 92.31 345 ASN B C 1
ATOM 7205 O O . ASN B 1 345 ? -26.953 41.875 0.832 1 92.31 345 ASN B O 1
ATOM 7209 N N . THR B 1 346 ? -28.828 41.094 0.011 1 85.81 346 THR B N 1
ATOM 7210 C CA . THR B 1 346 ? -28.875 42.031 -1.096 1 85.81 346 THR B CA 1
ATOM 7211 C C . THR B 1 346 ? -29.062 43.469 -0.579 1 85.81 346 THR B C 1
ATOM 7213 O O . THR B 1 346 ? -28.594 44.438 -1.2 1 85.81 346 THR B O 1
ATOM 7216 N N . SER B 1 347 ? -29.625 43.656 0.535 1 86.69 347 SER B N 1
ATOM 7217 C CA . SER B 1 347 ? -29.938 44.969 1.063 1 86.69 347 SER B CA 1
ATOM 7218 C C . SER B 1 347 ? -28.859 45.438 2.045 1 86.69 347 SER B C 1
ATOM 7220 O O . SER B 1 347 ? -28.734 46.625 2.303 1 86.69 347 SER B O 1
ATOM 7222 N N . ILE B 1 348 ? -28.203 44.531 2.627 1 88.69 348 ILE B N 1
ATOM 7223 C CA . ILE B 1 348 ? -27.203 44.844 3.633 1 88.69 348 ILE B CA 1
ATOM 7224 C C . ILE B 1 348 ? -25.812 44.625 3.061 1 88.69 348 ILE B C 1
ATOM 7226 O O . ILE B 1 348 ? -25.375 43.469 2.904 1 88.69 348 ILE B O 1
ATOM 7230 N N . SER B 1 349 ? -25.188 45.781 2.736 1 84.75 349 SER B N 1
ATOM 7231 C CA . SER B 1 349 ? -23.859 45.75 2.125 1 84.75 349 SER B CA 1
ATOM 7232 C C . SER B 1 349 ? -22.781 46.188 3.107 1 84.75 349 SER B C 1
ATOM 7234 O O . SER B 1 349 ? -23.078 46.594 4.23 1 84.75 349 SER B O 1
ATOM 7236 N N . ILE B 1 350 ? -21.484 45.969 2.707 1 85.5 350 ILE B N 1
ATOM 7237 C CA . ILE B 1 350 ? -20.359 46.406 3.512 1 85.5 350 ILE B CA 1
ATOM 7238 C C . ILE B 1 350 ? -20.406 47.906 3.725 1 85.5 350 ILE B C 1
ATOM 7240 O O . ILE B 1 350 ? -20.531 48.688 2.766 1 85.5 350 ILE B O 1
ATOM 7244 N N . PRO B 1 351 ? -20.219 48.219 4.965 1 77.19 351 PRO B N 1
ATOM 7245 C CA . PRO B 1 351 ? -20.281 49.656 5.227 1 77.19 351 PRO B CA 1
ATOM 7246 C C . PRO B 1 351 ? -19.125 50.438 4.566 1 77.19 351 PRO B C 1
ATOM 7248 O O . PRO B 1 351 ? -18.016 49.906 4.449 1 77.19 351 PRO B O 1
ATOM 7251 N N . GLN B 1 352 ? -19.266 51.625 4.102 1 69.19 352 GLN B N 1
ATOM 7252 C CA . GLN B 1 352 ? -18.297 52.594 3.617 1 69.19 352 GLN B CA 1
ATOM 7253 C C . GLN B 1 352 ? -17.703 52.156 2.285 1 69.19 352 GLN B C 1
ATOM 7255 O O . GLN B 1 352 ? -16.688 52.719 1.847 1 69.19 352 GLN B O 1
ATOM 7260 N N . SER B 1 353 ? -18.203 51.031 1.808 1 74.44 353 SER B N 1
ATOM 7261 C CA . SER B 1 353 ? -17.734 50.688 0.471 1 74.44 353 SER B CA 1
ATOM 7262 C C . SER B 1 353 ? -18.453 51.5 -0.598 1 74.44 353 SER B C 1
ATOM 7264 O O . SER B 1 353 ? -19.688 51.625 -0.575 1 74.44 353 SER B O 1
ATOM 7266 N N . ASN B 1 354 ? -17.734 52.281 -1.459 1 73.81 354 ASN B N 1
ATOM 7267 C CA . ASN B 1 354 ? -18.328 53.031 -2.561 1 73.81 354 ASN B CA 1
ATOM 7268 C C . ASN B 1 354 ? -17.781 52.562 -3.908 1 73.81 354 ASN B C 1
ATOM 7270 O O . ASN B 1 354 ? -16.594 52.75 -4.195 1 73.81 354 ASN B O 1
ATOM 7274 N N . PRO B 1 355 ? -18.578 52.094 -4.684 1 80.69 355 PRO B N 1
ATOM 7275 C CA . PRO B 1 355 ? -19.969 51.656 -4.559 1 80.69 355 PRO B CA 1
ATOM 7276 C C . PRO B 1 355 ? -20.156 50.562 -3.506 1 80.69 355 PRO B C 1
ATOM 7278 O O . PRO B 1 355 ? -19.188 49.875 -3.15 1 80.69 355 PRO B O 1
ATOM 7281 N N . PRO B 1 356 ? -21.406 50.438 -3.09 1 82.06 356 PRO B N 1
ATOM 7282 C CA . PRO B 1 356 ? -21.656 49.406 -2.066 1 82.06 356 PRO B CA 1
ATOM 7283 C C . PRO B 1 356 ? -21.297 48 -2.533 1 82.06 356 PRO B C 1
ATOM 7285 O O . PRO B 1 356 ? -21.703 47.594 -3.625 1 82.06 356 PRO B O 1
ATOM 7288 N N . LYS B 1 357 ? -20.516 47.344 -1.791 1 88.12 357 LYS B N 1
ATOM 7289 C CA . LYS B 1 357 ? -20.125 45.969 -2.064 1 88.12 357 LYS B CA 1
ATOM 7290 C C . LYS B 1 357 ? -20.844 45 -1.124 1 88.12 357 LYS B C 1
ATOM 7292 O O . LYS B 1 357 ? -20.875 45.188 0.089 1 88.12 357 LYS B O 1
ATOM 7297 N N . PRO B 1 358 ? -21.469 44.031 -1.747 1 91.81 358 PRO B N 1
ATOM 7298 C CA . PRO B 1 358 ? -22.109 43.031 -0.88 1 91.81 358 PRO B CA 1
ATOM 7299 C C . PRO B 1 358 ? -21.109 42.219 -0.086 1 91.81 358 PRO B C 1
ATOM 7301 O O . PRO B 1 358 ? -19.938 42.125 -0.469 1 91.81 358 PRO B O 1
ATOM 7304 N N . PHE B 1 359 ? -21.578 41.656 1.019 1 94.19 359 PHE B N 1
ATOM 7305 C CA . PHE B 1 359 ? -20.766 40.719 1.778 1 94.19 359 PHE B CA 1
ATOM 7306 C C . PHE B 1 359 ? -20.547 39.438 0.983 1 94.19 359 PHE B C 1
ATOM 7308 O O . PHE B 1 359 ? -21.266 39.156 0.023 1 94.19 359 PHE B O 1
ATOM 7315 N N . ALA B 1 360 ? -19.531 38.688 1.383 1 93.81 360 ALA B N 1
ATOM 7316 C CA . ALA B 1 360 ? -19.188 37.469 0.672 1 93.81 360 ALA B CA 1
ATOM 7317 C C . ALA B 1 360 ? -20.297 36.406 0.81 1 93.81 360 ALA B C 1
ATOM 7319 O O . ALA B 1 360 ? -20.641 35.719 -0.155 1 93.81 360 ALA B O 1
ATOM 7320 N N . ILE B 1 361 ? -20.859 36.281 2.047 1 96 361 ILE B N 1
ATOM 7321 C CA . ILE B 1 361 ? -21.906 35.312 2.305 1 96 361 ILE B CA 1
ATOM 7322 C C . ILE B 1 361 ? -23.266 36 2.301 1 96 361 ILE B C 1
ATOM 7324 O O . ILE B 1 361 ? -23.469 36.969 3.006 1 96 361 ILE B O 1
ATOM 7328 N N . ASP B 1 362 ? -24.125 35.469 1.519 1 96.5 362 ASP B N 1
ATOM 7329 C CA . ASP B 1 362 ? -25.5 35.938 1.456 1 96.5 362 ASP B CA 1
ATOM 7330 C C . ASP B 1 362 ? -26.422 35.062 2.307 1 96.5 362 ASP B C 1
ATOM 7332 O O . ASP B 1 362 ? -26.641 33.906 1.987 1 96.5 362 ASP B O 1
ATOM 7336 N N . LEU B 1 363 ? -27.016 35.656 3.328 1 96.88 363 LEU B N 1
ATOM 7337 C CA . LEU B 1 363 ? -27.859 34.938 4.254 1 96.88 363 LEU B CA 1
ATOM 7338 C C . LEU B 1 363 ? -29.328 35.281 4.066 1 96.88 363 LEU B C 1
ATOM 7340 O O . LEU B 1 363 ? -30.156 35.062 4.957 1 96.88 363 LEU B O 1
ATOM 7344 N N . GLY B 1 364 ? -29.719 35.844 2.959 1 92 364 GLY B N 1
ATOM 7345 C CA . GLY B 1 364 ? -31.031 36.406 2.723 1 92 364 GLY B CA 1
ATOM 7346 C C . GLY B 1 364 ? -32.125 35.344 2.756 1 92 364 GLY B C 1
ATOM 7347 O O . GLY B 1 364 ? -33.281 35.656 3.059 1 92 364 GLY B O 1
ATOM 7348 N N . SER B 1 365 ? -31.969 34.125 2.48 1 91.25 365 SER B N 1
ATOM 7349 C CA . SER B 1 365 ? -33 33.094 2.412 1 91.25 365 SER B CA 1
ATOM 7350 C C . SER B 1 365 ? -33.031 32.281 3.693 1 91.25 365 SER B C 1
ATOM 7352 O O . SER B 1 365 ? -33.781 31.297 3.779 1 91.25 365 SER B O 1
ATOM 7354 N N . LEU B 1 366 ? -32.344 32.688 4.758 1 96.56 366 LEU B N 1
ATOM 7355 C CA . LEU B 1 366 ? -32.219 31.922 5.996 1 96.56 366 LEU B CA 1
ATOM 7356 C C . LEU B 1 366 ? -32.781 32.719 7.18 1 96.56 366 LEU B C 1
ATOM 7358 O O . LEU B 1 366 ? -32.906 33.938 7.094 1 96.56 366 LEU B O 1
ATOM 7362 N N . PRO B 1 367 ? -33.219 32 8.25 1 96.31 367 PRO B N 1
ATOM 7363 C CA . PRO B 1 367 ? -33.5 32.75 9.484 1 96.31 367 PRO B CA 1
ATOM 7364 C C . PRO B 1 367 ? -32.281 33.469 10.031 1 96.31 367 PRO B C 1
ATOM 7366 O O . PRO B 1 367 ? -31.266 32.844 10.328 1 96.31 367 PRO B O 1
ATOM 7369 N N . THR B 1 368 ? -32.375 34.781 10.141 1 95.56 368 THR B N 1
ATOM 7370 C CA . THR B 1 368 ? -31.219 35.562 10.539 1 95.56 368 THR B CA 1
ATOM 7371 C C . THR B 1 368 ? -31.594 36.531 11.664 1 95.56 368 THR B C 1
ATOM 7373 O O . THR B 1 368 ? -32.781 36.812 11.891 1 95.56 368 THR B O 1
ATOM 7376 N N . THR B 1 369 ? -30.625 36.906 12.359 1 94.12 369 THR B N 1
ATOM 7377 C CA . THR B 1 369 ? -30.688 38 13.312 1 94.12 369 THR B CA 1
ATOM 7378 C C . THR B 1 369 ? -29.766 39.156 12.891 1 94.12 369 THR B C 1
ATOM 7380 O O . THR B 1 369 ? -28.625 38.906 12.477 1 94.12 369 THR B O 1
ATOM 7383 N N . PHE B 1 370 ? -30.359 40.312 13.023 1 92.56 370 PHE B N 1
ATOM 7384 C CA . PHE B 1 370 ? -29.578 41.5 12.664 1 92.56 370 PHE B CA 1
ATOM 7385 C C . PHE B 1 370 ? -28.984 42.156 13.914 1 92.56 370 PHE B C 1
ATOM 7387 O O . PHE B 1 370 ? -29.672 42.375 14.906 1 92.56 370 PHE B O 1
ATOM 7394 N N . ASP B 1 371 ? -27.703 42.375 13.828 1 89.44 371 ASP B N 1
ATOM 7395 C CA . ASP B 1 371 ? -26.984 43.156 14.836 1 89.44 371 ASP B CA 1
ATOM 7396 C C . ASP B 1 371 ? -26.094 44.219 14.18 1 89.44 371 ASP B C 1
ATOM 7398 O O . ASP B 1 371 ? -25.141 43.875 13.469 1 89.44 371 ASP B O 1
ATOM 7402 N N . ALA B 1 372 ? -26.312 45.406 14.5 1 85.69 372 ALA B N 1
ATOM 7403 C CA . ALA B 1 372 ? -25.609 46.531 13.852 1 85.69 372 ALA B CA 1
ATOM 7404 C C . ALA B 1 372 ? -24.125 46.5 14.195 1 85.69 372 ALA B C 1
ATOM 7406 O O . ALA B 1 372 ? -23.297 47 13.414 1 85.69 372 ALA B O 1
ATOM 7407 N N . SER B 1 373 ? -23.812 46.031 15.305 1 84 373 SER B N 1
ATOM 7408 C CA . SER B 1 373 ? -22.406 45.969 15.711 1 84 373 SER B CA 1
ATOM 7409 C C . SER B 1 373 ? -21.672 44.844 15 1 84 373 SER B C 1
ATOM 7411 O O . SER B 1 373 ? -20.438 44.844 14.953 1 84 373 SER B O 1
ATOM 7413 N N . GLY B 1 374 ? -22.484 44 14.43 1 88.44 374 GLY B N 1
ATOM 7414 C CA . GLY B 1 374 ? -21.922 42.875 13.727 1 88.44 374 GLY B CA 1
ATOM 7415 C C . GLY B 1 374 ? -21.578 41.719 14.648 1 88.44 374 GLY B C 1
ATOM 7416 O O . GLY B 1 374 ? -21.281 41.906 15.828 1 88.44 374 GLY B O 1
ATOM 7417 N N . ALA B 1 375 ? -21.672 40.5 14.109 1 88.19 375 ALA B N 1
ATOM 7418 C CA . ALA B 1 375 ? -21.266 39.281 14.789 1 88.19 375 ALA B CA 1
ATOM 7419 C C . ALA B 1 375 ? -20.391 38.406 13.875 1 88.19 375 ALA B C 1
ATOM 7421 O O . ALA B 1 375 ? -20.438 38.531 12.656 1 88.19 375 ALA B O 1
ATOM 7422 N N . GLY B 1 376 ? -19.5 37.688 14.484 1 87.56 376 GLY B N 1
ATOM 7423 C CA . GLY B 1 376 ? -18.641 36.812 13.68 1 87.56 376 GLY B CA 1
ATOM 7424 C C . GLY B 1 376 ? -17.578 36.125 14.5 1 87.56 376 GLY B C 1
ATOM 7425 O O . GLY B 1 376 ? -17.781 35.781 15.664 1 87.56 376 GLY B O 1
ATOM 7426 N N . LEU B 1 377 ? -16.594 35.688 13.805 1 84.81 377 LEU B N 1
ATOM 7427 C CA . LEU B 1 377 ? -15.469 34.969 14.406 1 84.81 377 LEU B CA 1
ATOM 7428 C C . LEU B 1 377 ? -14.336 35.938 14.727 1 84.81 377 LEU B C 1
ATOM 7430 O O . LEU B 1 377 ? -13.992 36.812 13.906 1 84.81 377 LEU B O 1
ATOM 7434 N N . GLU B 1 378 ? -13.961 35.812 15.922 1 78.69 378 GLU B N 1
ATOM 7435 C CA . GLU B 1 378 ? -12.773 36.562 16.312 1 78.69 378 GLU B CA 1
ATOM 7436 C C . GLU B 1 378 ? -11.523 35.719 16.219 1 78.69 378 GLU B C 1
ATOM 7438 O O . GLU B 1 378 ? -11.383 34.719 16.953 1 78.69 378 GLU B O 1
ATOM 7443 N N . LEU B 1 379 ? -10.805 35.969 15.203 1 74.56 379 LEU B N 1
ATOM 7444 C CA . LEU B 1 379 ? -9.547 35.25 15 1 74.56 379 LEU B CA 1
ATOM 7445 C C . LEU B 1 379 ? -8.359 36.188 15.164 1 74.56 379 LEU B C 1
ATOM 7447 O O . LEU B 1 379 ? -8.508 37.438 15.086 1 74.56 379 LEU B O 1
ATOM 7451 N N . GLU B 1 380 ? -7.293 35.719 15.508 1 60.91 380 GLU B N 1
ATOM 7452 C CA . GLU B 1 380 ? -6.113 36.531 15.781 1 60.91 380 GLU B CA 1
ATOM 7453 C C . GLU B 1 380 ? -5.754 37.406 14.57 1 60.91 380 GLU B C 1
ATOM 7455 O O . GLU B 1 380 ? -5.375 38.562 14.727 1 60.91 380 GLU B O 1
ATOM 7460 N N . PHE B 1 381 ? -5.926 36.906 13.391 1 60.22 381 PHE B N 1
ATOM 7461 C CA . PHE B 1 381 ? -5.434 37.688 12.273 1 60.22 381 PHE B CA 1
ATOM 7462 C C . PHE B 1 381 ? -6.527 37.875 11.234 1 60.22 381 PHE B C 1
ATOM 7464 O O . PHE B 1 381 ? -6.281 38.469 10.164 1 60.22 381 PHE B O 1
ATOM 7471 N N . ASN B 1 382 ? -7.617 37.5 11.586 1 70 382 ASN B N 1
ATOM 7472 C CA . ASN B 1 382 ? -8.641 37.594 10.547 1 70 382 ASN B CA 1
ATOM 7473 C C . ASN B 1 382 ? -10.039 37.625 11.148 1 70 382 ASN B C 1
ATOM 7475 O O . ASN B 1 382 ? -10.891 36.812 10.781 1 70 382 ASN B O 1
ATOM 7479 N N . SER B 1 383 ? -10.18 38.625 11.992 1 79.12 383 SER B N 1
ATOM 7480 C CA . SER B 1 383 ? -11.539 38.75 12.516 1 79.12 383 SER B CA 1
ATOM 7481 C C . SER B 1 383 ? -12.469 39.375 11.484 1 79.12 383 SER B C 1
ATOM 7483 O O . SER B 1 383 ? -12.062 40.25 10.719 1 79.12 383 SER B O 1
ATOM 7485 N N . SER B 1 384 ? -13.594 38.812 11.367 1 88.12 384 SER B N 1
ATOM 7486 C CA . SER B 1 384 ? -14.57 39.312 10.406 1 88.12 384 SER B CA 1
ATOM 7487 C C . SER B 1 384 ? -15.969 39.344 11.023 1 88.12 384 SER B C 1
ATOM 7489 O O . SER B 1 384 ? -16.438 38.3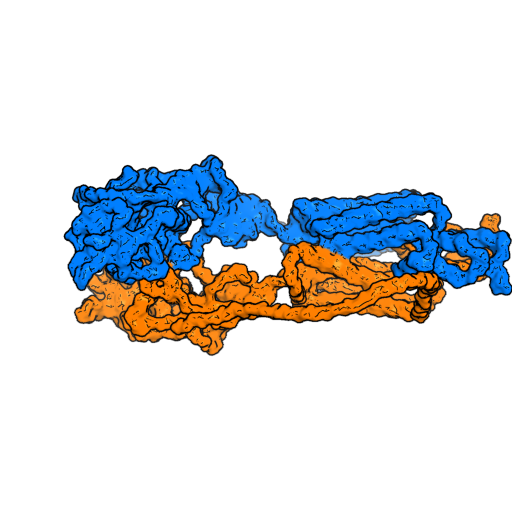75 11.578 1 88.12 384 SER B O 1
ATOM 7491 N N . TYR B 1 385 ? -16.562 40.531 10.859 1 88.94 385 TYR B N 1
ATOM 7492 C CA . TYR B 1 385 ? -17.891 40.75 11.414 1 88.94 385 TYR B CA 1
ATOM 7493 C C . TYR B 1 385 ? -18.875 41.188 10.336 1 88.94 385 TYR B C 1
ATOM 7495 O O . TYR B 1 385 ? -18.5 41.938 9.43 1 88.94 385 TYR B O 1
ATOM 7503 N N . ALA B 1 386 ? -20.016 40.688 10.477 1 92.69 386 ALA B N 1
ATOM 7504 C CA . ALA B 1 386 ? -21.094 41.094 9.562 1 92.69 386 ALA B CA 1
ATOM 7505 C C . ALA B 1 386 ? -22.406 41.281 10.32 1 92.69 386 ALA B C 1
ATOM 7507 O O . ALA B 1 386 ? -22.594 40.75 11.414 1 92.69 386 ALA B O 1
ATOM 7508 N N . PRO B 1 387 ? -23.281 41.969 9.82 1 92.38 387 PRO B N 1
ATOM 7509 C CA . PRO B 1 387 ? -24.5 42.375 10.547 1 92.38 387 PRO B CA 1
ATOM 7510 C C . PRO B 1 387 ? -25.516 41.25 10.633 1 92.38 387 PRO B C 1
ATOM 7512 O O . PRO B 1 387 ? -26.359 41.219 11.539 1 92.38 387 PRO B O 1
ATOM 7515 N N . LEU B 1 388 ? -25.562 40.406 9.672 1 94.56 388 LEU B N 1
ATOM 7516 C CA . LEU B 1 388 ? -26.516 39.312 9.711 1 94.56 388 LEU B CA 1
ATOM 7517 C C . LEU B 1 388 ? -25.844 38 10.156 1 94.56 388 LEU B C 1
ATOM 7519 O O . LEU B 1 388 ? -24.719 37.719 9.734 1 94.56 388 LEU B O 1
ATOM 7523 N N . SER B 1 389 ? -26.562 37.281 11.039 1 95.31 389 SER B N 1
ATOM 7524 C CA . SER B 1 389 ? -26.047 36 11.492 1 95.31 389 SER B CA 1
ATOM 7525 C C . SER B 1 389 ? -27.125 34.938 11.461 1 95.31 389 SER B C 1
ATOM 7527 O O . SER B 1 389 ? -28.297 35.219 11.703 1 95.31 389 SER B O 1
ATOM 7529 N N . SER B 1 390 ? -26.734 33.781 11.133 1 96.81 390 SER B N 1
ATOM 7530 C CA . SER B 1 390 ? -27.547 32.562 11.18 1 96.81 390 SER B CA 1
ATOM 7531 C C . SER B 1 390 ? -26.781 31.422 11.812 1 96.81 390 SER B C 1
ATOM 7533 O O . SER B 1 390 ? -25.547 31.375 11.766 1 96.81 390 SER B O 1
ATOM 7535 N N . ILE B 1 391 ? -27.516 30.516 12.461 1 96.94 391 ILE B N 1
ATOM 7536 C CA . ILE B 1 391 ? -26.891 29.375 13.102 1 96.94 391 ILE B CA 1
ATOM 7537 C C . ILE B 1 391 ? -27.359 28.078 12.43 1 96.94 391 ILE B C 1
ATOM 7539 O O . ILE B 1 391 ? -28.547 27.906 12.18 1 96.94 391 ILE B O 1
ATOM 7543 N N . LEU B 1 392 ? -26.406 27.281 12.109 1 98.06 392 LEU B N 1
ATOM 7544 C CA . LEU B 1 392 ? -26.672 25.938 11.602 1 98.06 392 LEU B CA 1
ATOM 7545 C C . LEU B 1 392 ? -26.5 24.891 12.703 1 98.06 392 LEU B C 1
ATOM 7547 O O . LEU B 1 392 ? -25.438 24.781 13.305 1 98.06 392 LEU B O 1
ATOM 7551 N N . ILE B 1 393 ? -27.578 24.188 13.031 1 97.69 393 ILE B N 1
ATOM 7552 C CA . ILE B 1 393 ? -27.547 23.109 14.016 1 97.69 393 ILE B CA 1
ATOM 7553 C C . ILE B 1 393 ? -27.594 21.766 13.305 1 97.69 393 ILE B C 1
ATOM 7555 O O . ILE B 1 393 ? -28.453 21.516 12.461 1 97.69 393 ILE B O 1
ATOM 7559 N N . CYS B 1 394 ? -26.656 20.891 13.609 1 97.88 394 CYS B N 1
ATOM 7560 C CA . CYS B 1 394 ? -26.594 19.594 12.953 1 97.88 394 CYS B CA 1
ATOM 7561 C C . CYS B 1 394 ? -26.656 18.469 13.969 1 97.88 394 CYS B C 1
ATOM 7563 O O . CYS B 1 394 ? -25.766 18.312 14.805 1 97.88 394 CYS B O 1
ATOM 7565 N N . ASP B 1 395 ? -27.688 17.672 13.906 1 97.19 395 ASP B N 1
ATOM 7566 C CA . ASP B 1 395 ? -27.875 16.484 14.734 1 97.19 395 ASP B CA 1
ATOM 7567 C C . ASP B 1 395 ? -27.5 15.211 13.977 1 97.19 395 ASP B C 1
ATOM 7569 O O . ASP B 1 395 ? -28.156 14.852 13 1 97.19 395 ASP B O 1
ATOM 7573 N N . PRO B 1 396 ? -26.547 14.469 14.43 1 97.75 396 PRO B N 1
ATOM 7574 C CA . PRO B 1 396 ? -26.109 13.273 13.711 1 97.75 396 PRO B CA 1
ATOM 7575 C C . PRO B 1 396 ? -27.016 12.07 13.953 1 97.75 396 PRO B C 1
ATOM 7577 O O . PRO B 1 396 ? -26.828 11.016 13.328 1 97.75 396 PRO B O 1
ATOM 7580 N N . ARG B 1 397 ? -28.031 12.125 14.812 1 96.06 397 ARG B N 1
ATOM 7581 C CA . ARG B 1 397 ? -28.953 11.039 15.109 1 96.06 397 ARG B CA 1
ATOM 7582 C C . ARG B 1 397 ? -28.203 9.742 15.383 1 96.06 397 ARG B C 1
ATOM 7584 O O . ARG B 1 397 ? -28.469 8.711 14.758 1 96.06 397 ARG B O 1
ATOM 7591 N N . LEU B 1 398 ? -27.391 9.727 16.422 1 96.56 398 LEU B N 1
ATOM 7592 C CA . LEU B 1 398 ? -26.469 8.641 16.734 1 96.56 398 LEU B CA 1
ATOM 7593 C C . LEU B 1 398 ? -27.219 7.402 17.203 1 96.56 398 LEU B C 1
ATOM 7595 O O . LEU B 1 398 ? -28.125 7.492 18.031 1 96.56 398 LEU B O 1
ATOM 7599 N N . LYS B 1 399 ? -26.875 6.266 16.625 1 95.69 399 LYS B N 1
ATOM 7600 C CA . LYS B 1 399 ? -27.281 4.941 17.109 1 95.69 399 LYS B CA 1
ATOM 7601 C C . LYS B 1 399 ? -26.062 4.051 17.344 1 95.69 399 LYS B C 1
ATOM 7603 O O . LYS B 1 399 ? -25.266 3.836 16.438 1 95.69 399 LYS B O 1
ATOM 7608 N N . ILE B 1 400 ? -25.953 3.578 18.562 1 96.44 400 ILE B N 1
ATOM 7609 C CA . ILE B 1 400 ? -24.797 2.736 18.906 1 96.44 400 ILE B CA 1
ATOM 7610 C C . ILE B 1 400 ? -25.266 1.295 19.109 1 96.44 400 ILE B C 1
ATOM 7612 O O . ILE B 1 400 ? -26.203 1.035 19.859 1 96.44 400 ILE B O 1
ATOM 7616 N N . SER B 1 401 ? -24.688 0.394 18.422 1 96.81 401 SER B N 1
ATOM 7617 C CA . SER B 1 401 ? -24.969 -1.035 18.531 1 96.81 401 SER B CA 1
ATOM 7618 C C . SER B 1 401 ? -23.688 -1.858 18.375 1 96.81 401 SER B C 1
ATOM 7620 O O . SER B 1 401 ? -22.625 -1.314 18.062 1 96.81 401 SER B O 1
ATOM 7622 N N . GLY B 1 402 ? -23.75 -3.09 18.688 1 96.25 402 GLY B N 1
ATOM 7623 C CA . GLY B 1 402 ? -22.656 -4.004 18.391 1 96.25 402 GLY B CA 1
ATOM 7624 C C . GLY B 1 402 ? -22.688 -4.547 16.984 1 96.25 402 GLY B C 1
ATOM 7625 O O . GLY B 1 402 ? -23.75 -4.66 16.375 1 96.25 402 GLY B O 1
ATOM 7626 N N . GLY B 1 403 ? -21.438 -4.809 16.531 1 95.81 403 GLY B N 1
ATOM 7627 C CA . GLY B 1 403 ? -21.375 -5.359 15.188 1 95.81 403 GLY B CA 1
ATOM 7628 C C . GLY B 1 403 ? -20.078 -6.09 14.898 1 95.81 403 GLY B C 1
ATOM 7629 O O . GLY B 1 403 ? -19.203 -6.164 15.758 1 95.81 403 GLY B O 1
ATOM 7630 N N . ARG B 1 404 ? -20.156 -6.758 13.758 1 96.31 404 ARG B N 1
ATOM 7631 C CA . ARG B 1 404 ? -18.969 -7.438 13.25 1 96.31 404 ARG B CA 1
ATOM 7632 C C . ARG B 1 404 ? -18.297 -6.617 12.156 1 96.31 404 ARG B C 1
ATOM 7634 O O . ARG B 1 404 ? -18.953 -6.148 11.227 1 96.31 404 ARG B O 1
ATOM 7641 N N . ILE B 1 405 ? -16.953 -6.477 12.312 1 96 405 ILE B N 1
ATOM 7642 C CA . ILE B 1 405 ? -16.188 -5.609 11.43 1 96 405 ILE B CA 1
ATOM 7643 C C . ILE B 1 405 ? -15.18 -6.441 10.633 1 96 405 ILE B C 1
ATOM 7645 O O . ILE B 1 405 ? -14.57 -7.363 11.164 1 96 405 ILE B O 1
ATOM 7649 N N . ARG B 1 406 ? -15.094 -6.109 9.383 1 95.12 406 ARG B N 1
ATOM 7650 C CA . ARG B 1 406 ? -14.109 -6.738 8.508 1 95.12 406 ARG B CA 1
ATOM 7651 C C . ARG B 1 406 ? -13.133 -5.711 7.949 1 95.12 406 ARG B C 1
ATOM 7653 O O . ARG B 1 406 ? -13.547 -4.66 7.449 1 95.12 406 ARG B O 1
ATOM 7660 N N . VAL B 1 407 ? -11.82 -5.988 8.062 1 93.62 407 VAL B N 1
ATOM 7661 C CA . VAL B 1 407 ? -10.766 -5.18 7.465 1 93.62 407 VAL B CA 1
ATOM 7662 C C . VAL B 1 407 ? -10.078 -5.969 6.355 1 93.62 407 VAL B C 1
ATOM 7664 O O . VAL B 1 407 ? -9.672 -7.113 6.559 1 93.62 407 VAL B O 1
ATOM 7667 N N . THR B 1 408 ? -10.023 -5.367 5.238 1 88.94 408 THR B N 1
ATOM 7668 C CA . THR B 1 408 ? -9.352 -6.012 4.113 1 88.94 408 THR B CA 1
ATOM 7669 C C . THR B 1 408 ? -7.918 -5.516 3.982 1 88.94 408 THR B C 1
ATOM 7671 O O . THR B 1 408 ? -7.562 -4.473 4.539 1 88.94 408 THR B O 1
ATOM 7674 N N . ASN B 1 409 ? -7.141 -6.238 3.17 1 81.56 409 ASN B N 1
ATOM 7675 C CA . ASN B 1 409 ? -5.723 -5.934 3.029 1 81.56 409 ASN B CA 1
ATOM 7676 C C . ASN B 1 409 ? -5.504 -4.629 2.268 1 81.56 409 ASN B C 1
ATOM 7678 O O . ASN B 1 409 ? -4.422 -4.039 2.338 1 81.56 409 ASN B O 1
ATOM 7682 N N . ASP B 1 410 ? -6.5 -4.195 1.571 1 76.75 410 ASP B N 1
ATOM 7683 C CA . ASP B 1 410 ? -6.383 -2.945 0.83 1 76.75 410 ASP B CA 1
ATOM 7684 C C . ASP B 1 410 ? -6.668 -1.745 1.729 1 76.75 410 ASP B C 1
ATOM 7686 O O . ASP B 1 410 ? -6.656 -0.601 1.271 1 76.75 410 ASP B O 1
ATOM 7690 N N . GLY B 1 411 ? -6.969 -2.023 3.014 1 86.25 411 GLY B N 1
ATOM 7691 C CA . GLY B 1 411 ? -7.164 -0.948 3.973 1 86.25 411 GLY B CA 1
ATOM 7692 C C . GLY B 1 411 ? -8.617 -0.516 4.094 1 86.25 411 GLY B C 1
ATOM 7693 O O . GLY B 1 411 ? -8.906 0.538 4.664 1 86.25 411 GLY B O 1
ATOM 7694 N N . THR B 1 412 ? -9.5 -1.312 3.586 1 89.81 412 THR B N 1
ATOM 7695 C CA . THR B 1 412 ? -10.922 -0.98 3.648 1 89.81 412 THR B CA 1
ATOM 7696 C C . THR B 1 412 ? -11.578 -1.653 4.848 1 89.81 412 THR B C 1
ATOM 7698 O O . THR B 1 412 ? -11.398 -2.852 5.07 1 89.81 412 THR B O 1
ATOM 7701 N N . LEU B 1 413 ? -12.289 -0.864 5.613 1 94.69 413 LEU B N 1
ATOM 7702 C CA . LEU B 1 413 ? -13.055 -1.358 6.75 1 94.69 413 LEU B CA 1
ATOM 7703 C C . LEU B 1 413 ? -14.547 -1.395 6.426 1 94.69 413 LEU B C 1
ATOM 7705 O O . LEU B 1 413 ? -15.117 -0.386 6.004 1 94.69 413 LEU B O 1
ATOM 7709 N N . LYS B 1 414 ? -15.117 -2.57 6.598 1 94.56 414 LYS B N 1
ATOM 7710 C CA . LYS B 1 414 ? -16.547 -2.758 6.328 1 94.56 414 LYS B CA 1
ATOM 7711 C C . LYS B 1 414 ? -17.25 -3.365 7.531 1 94.56 414 LYS B C 1
ATOM 7713 O O . LYS B 1 414 ? -16.703 -4.242 8.203 1 94.56 414 LYS B O 1
ATOM 7718 N N . VAL B 1 415 ? -18.406 -2.885 7.727 1 95.5 415 VAL B N 1
ATOM 7719 C CA . VAL B 1 415 ? -19.266 -3.471 8.758 1 95.5 415 VAL B CA 1
ATOM 7720 C C . VAL B 1 415 ? -20.125 -4.582 8.148 1 95.5 415 VAL B C 1
ATOM 7722 O O . VAL B 1 415 ? -21 -4.316 7.328 1 95.5 415 VAL B O 1
ATOM 7725 N N . ILE B 1 416 ? -19.859 -5.754 8.531 1 92.81 416 ILE B N 1
ATOM 7726 C CA . ILE B 1 416 ? -20.547 -6.922 7.988 1 92.81 416 ILE B CA 1
ATOM 7727 C C . ILE B 1 416 ? -21.953 -7.012 8.562 1 92.81 416 ILE B C 1
ATOM 7729 O O . ILE B 1 416 ? -22.906 -7.336 7.844 1 92.81 416 ILE B O 1
ATOM 7733 N N . ASN B 1 417 ? -22 -6.816 9.844 1 90.12 417 ASN B N 1
ATOM 7734 C CA . ASN B 1 417 ? -23.281 -6.852 10.547 1 90.12 417 ASN B CA 1
ATOM 7735 C C . ASN B 1 417 ? -23.312 -5.848 11.703 1 90.12 417 ASN B C 1
ATOM 7737 O O . ASN B 1 417 ? -22.266 -5.535 12.281 1 90.12 417 ASN B O 1
ATOM 7741 N N . SER B 1 418 ? -24.578 -5.281 11.883 1 89.19 418 SER B N 1
ATOM 7742 C CA . SER B 1 418 ? -24.797 -4.363 12.992 1 89.19 418 SER B CA 1
ATOM 7743 C C . SER B 1 418 ? -26.141 -4.645 13.672 1 89.19 418 SER B C 1
ATOM 7745 O O . SER B 1 418 ? -26.953 -5.426 13.172 1 89.19 418 SER B O 1
ATOM 7747 N N . GLY B 1 419 ? -26.375 -4.078 14.938 1 90 419 GLY B N 1
ATOM 7748 C CA . GLY B 1 419 ? -27.641 -4.23 15.648 1 90 419 GLY B CA 1
ATOM 7749 C C . GLY B 1 419 ? -27.531 -5.152 16.844 1 90 419 GLY B C 1
ATOM 7750 O O . GLY B 1 419 ? -28.531 -5.422 17.516 1 90 419 GLY B O 1
ATOM 7751 N N . GLU B 1 420 ? -26.438 -5.648 17.109 1 93.06 420 GLU B N 1
ATOM 7752 C CA . GLU B 1 420 ? -26.234 -6.508 18.281 1 93.06 420 GLU B CA 1
ATOM 7753 C C . GLU B 1 420 ? -26.031 -5.68 19.547 1 93.06 420 GLU B C 1
ATOM 7755 O O . GLU B 1 420 ? -26.062 -4.449 19.5 1 93.06 420 GLU B O 1
ATOM 7760 N N . THR B 1 421 ? -25.922 -6.414 20.672 1 94.81 421 THR B N 1
ATOM 7761 C CA . THR B 1 421 ? -25.672 -5.73 21.922 1 94.81 421 THR B CA 1
ATOM 7762 C C . THR B 1 421 ? -24.281 -5.102 21.922 1 94.81 421 THR B C 1
ATOM 7764 O O . THR B 1 421 ? -23.297 -5.762 21.578 1 94.81 421 THR B O 1
ATOM 7767 N N . PRO B 1 422 ? -24.266 -3.828 22.266 1 93.75 422 PRO B N 1
ATOM 7768 C CA . PRO B 1 422 ? -22.953 -3.158 22.281 1 93.75 422 PRO B CA 1
ATOM 7769 C C . PRO B 1 422 ? -21.953 -3.85 23.188 1 93.75 422 PRO B C 1
ATOM 7771 O O . PRO B 1 422 ? -22.312 -4.332 24.266 1 93.75 422 PRO B O 1
ATOM 7774 N N . ILE B 1 423 ? -20.75 -3.865 22.828 1 90.12 423 ILE B N 1
ATOM 7775 C CA . ILE B 1 423 ? -19.672 -4.469 23.594 1 90.12 423 ILE B CA 1
ATOM 7776 C C . ILE B 1 423 ? -19.156 -3.471 24.641 1 90.12 423 ILE B C 1
ATOM 7778 O O . ILE B 1 423 ? -18.656 -3.867 25.688 1 90.12 423 ILE B O 1
ATOM 7782 N N . GLY B 1 424 ? -19.172 -2.17 24.344 1 90.19 424 GLY B N 1
ATOM 7783 C CA . GLY B 1 424 ? -18.812 -1.158 25.312 1 90.19 424 GLY B CA 1
ATOM 7784 C C . GLY B 1 424 ? -17.5 -0.459 25 1 90.19 424 GLY B C 1
ATOM 7785 O O . GLY B 1 424 ? -16.984 0.302 25.812 1 90.19 424 GLY B O 1
ATOM 7786 N N . ASN B 1 425 ? -16.953 -0.707 23.859 1 91.12 425 ASN B N 1
ATOM 7787 C CA . ASN B 1 425 ? -15.695 -0.051 23.516 1 91.12 425 ASN B CA 1
ATOM 7788 C C . ASN B 1 425 ? -15.914 1.392 23.078 1 91.12 425 ASN B C 1
ATOM 7790 O O . ASN B 1 425 ? -14.977 2.188 23.047 1 91.12 425 ASN B O 1
ATOM 7794 N N . ILE B 1 426 ? -17.156 1.749 22.75 1 93.31 426 ILE B N 1
ATOM 7795 C CA . ILE B 1 426 ? -17.5 3.133 22.453 1 93.31 426 ILE B CA 1
ATOM 7796 C C . ILE B 1 426 ? -18.625 3.59 23.375 1 93.31 426 ILE B C 1
ATOM 7798 O O . ILE B 1 426 ? -19.812 3.475 23.031 1 93.31 426 ILE B O 1
ATOM 7802 N N . PRO B 1 427 ? -18.25 4.191 24.438 1 91.44 427 PRO B N 1
ATOM 7803 C CA . PRO B 1 427 ? -19.297 4.746 25.281 1 91.44 427 PRO B CA 1
ATOM 7804 C C . PRO B 1 427 ? -20.062 5.883 24.609 1 91.44 427 PRO B C 1
ATOM 7806 O O . PRO B 1 427 ? -19.484 6.664 23.859 1 91.44 427 PRO B O 1
ATOM 7809 N N . ARG B 1 428 ? -21.297 6.043 24.938 1 92 428 ARG B N 1
ATOM 7810 C CA . ARG B 1 428 ? -22.141 7.07 24.344 1 92 428 ARG B CA 1
ATOM 7811 C C . ARG B 1 428 ? -21.562 8.461 24.578 1 92 428 ARG B C 1
ATOM 7813 O O . ARG B 1 428 ? -21.625 9.32 23.688 1 92 428 ARG B O 1
ATOM 7820 N N . SER B 1 429 ? -21.047 8.695 25.703 1 89.06 429 SER B N 1
ATOM 7821 C CA . SER B 1 429 ? -20.484 10 26.031 1 89.06 429 SER B CA 1
ATOM 7822 C C . SER B 1 429 ? -19.328 10.344 25.094 1 89.06 429 SER B C 1
ATOM 7824 O O . SER B 1 429 ? -19.188 11.492 24.672 1 89.06 429 SER B O 1
ATOM 7826 N N . GLU B 1 430 ? -18.516 9.336 24.797 1 90.06 430 GLU B N 1
ATOM 7827 C CA . GLU B 1 430 ? -17.391 9.555 23.906 1 90.06 430 GLU B CA 1
ATOM 7828 C C . GLU B 1 430 ? -17.875 9.805 22.469 1 90.06 430 GLU B C 1
ATOM 7830 O O . GLU B 1 430 ? -17.297 10.625 21.75 1 90.06 430 GLU B O 1
ATOM 7835 N N . ALA B 1 431 ? -18.891 9.07 22.141 1 93.5 431 ALA B N 1
ATOM 7836 C CA . ALA B 1 431 ? -19.469 9.297 20.828 1 93.5 431 ALA B CA 1
ATOM 7837 C C . ALA B 1 431 ? -19.984 10.727 20.688 1 93.5 431 ALA B C 1
ATOM 7839 O O . ALA B 1 431 ? -19.734 11.391 19.672 1 93.5 431 ALA B O 1
ATOM 7840 N N . ASN B 1 432 ? -20.641 11.18 21.688 1 92.81 432 ASN B N 1
ATOM 7841 C CA . ASN B 1 432 ? -21.141 12.555 21.672 1 92.81 432 ASN B CA 1
ATOM 7842 C C . ASN B 1 432 ? -20 13.562 21.562 1 92.81 432 ASN B C 1
ATOM 7844 O O . ASN B 1 432 ? -20.109 14.539 20.812 1 92.81 432 ASN B O 1
ATOM 7848 N N . LEU B 1 433 ? -18.984 13.297 22.266 1 89.25 433 LEU B N 1
ATOM 7849 C CA . LEU B 1 433 ? -17.828 14.195 22.266 1 89.25 433 LEU B CA 1
ATOM 7850 C C . LEU B 1 433 ? -17.219 14.289 20.859 1 89.25 433 LEU B C 1
ATOM 7852 O O . LEU B 1 433 ? -16.812 15.375 20.422 1 89.25 433 LEU B O 1
ATOM 7856 N N . ILE B 1 434 ? -17.141 13.203 20.219 1 92.5 434 ILE B N 1
ATOM 7857 C CA . ILE B 1 434 ? -16.562 13.18 18.875 1 92.5 434 ILE B CA 1
ATOM 7858 C C . ILE B 1 434 ? -17.406 14.039 17.938 1 92.5 434 ILE B C 1
ATOM 7860 O O . ILE B 1 434 ? -16.891 14.914 17.25 1 92.5 434 ILE B O 1
ATOM 7864 N N . PHE B 1 435 ? -18.703 13.875 17.984 1 94.62 435 PHE B N 1
ATOM 7865 C CA . PHE B 1 435 ? -19.578 14.492 17 1 94.62 435 PHE B CA 1
ATOM 7866 C C . PHE B 1 435 ? -19.797 15.969 17.312 1 94.62 435 PHE B C 1
ATOM 7868 O O . PHE B 1 435 ? -20.109 16.75 16.422 1 94.62 435 PHE B O 1
ATOM 7875 N N . THR B 1 436 ? -19.531 16.375 18.516 1 92.25 436 THR B N 1
ATOM 7876 C CA . THR B 1 436 ? -19.703 17.781 18.891 1 92.25 436 THR B CA 1
ATOM 7877 C C . THR B 1 436 ? -18.422 18.562 18.594 1 92.25 436 THR B C 1
ATOM 7879 O O . THR B 1 436 ? -18.484 19.766 18.312 1 92.25 436 THR B O 1
ATOM 7882 N N . ASN B 1 437 ? -17.281 17.859 18.562 1 90.81 437 ASN B N 1
ATOM 7883 C CA . ASN B 1 437 ? -16.047 18.641 18.641 1 90.81 437 ASN B CA 1
ATOM 7884 C C . ASN B 1 437 ? -15.141 18.375 17.453 1 90.81 437 ASN B C 1
ATOM 7886 O O . ASN B 1 437 ? -14.125 19.047 17.266 1 90.81 437 ASN B O 1
ATOM 7890 N N . ALA B 1 438 ? -15.414 17.453 16.609 1 92.56 438 ALA B N 1
ATOM 7891 C CA . ALA B 1 438 ? -14.492 16.984 15.578 1 92.56 438 ALA B CA 1
ATOM 7892 C C . ALA B 1 438 ? -14.07 18.141 14.664 1 92.56 438 ALA B C 1
ATOM 7894 O O . ALA B 1 438 ? -12.977 18.125 14.102 1 92.56 438 ALA B O 1
ATOM 7895 N N . PHE B 1 439 ? -14.883 19.203 14.594 1 95.25 439 PHE B N 1
ATOM 7896 C CA . PHE B 1 439 ? -14.625 20.25 13.609 1 95.25 439 PHE B CA 1
ATOM 7897 C C . PHE B 1 439 ? -14.18 21.547 14.297 1 95.25 439 PHE B C 1
ATOM 7899 O O . PHE B 1 439 ? -13.938 22.547 13.633 1 95.25 439 PHE B O 1
ATOM 7906 N N . GLN B 1 440 ? -13.969 21.578 15.523 1 92.69 440 GLN B N 1
ATOM 7907 C CA . GLN B 1 440 ? -13.781 22.812 16.281 1 92.69 440 GLN B CA 1
ATOM 7908 C C . GLN B 1 440 ? -12.523 23.547 15.828 1 92.69 440 GLN B C 1
ATOM 7910 O O . GLN B 1 440 ? -12.594 24.688 15.383 1 92.69 440 GLN B O 1
ATOM 7915 N N . ILE B 1 441 ? -11.453 22.891 15.859 1 91.5 441 ILE B N 1
ATOM 7916 C CA . ILE B 1 441 ? -10.203 23.547 15.508 1 91.5 441 ILE B CA 1
ATOM 7917 C C . ILE B 1 441 ? -10.078 23.656 13.992 1 91.5 441 ILE B C 1
ATOM 7919 O O . ILE B 1 441 ? -9.562 24.641 13.469 1 91.5 441 ILE B O 1
ATOM 7923 N N . ALA B 1 442 ? -10.602 22.703 13.312 1 94.44 442 ALA B N 1
ATOM 7924 C CA . ALA B 1 442 ? -10.5 22.656 11.859 1 94.44 442 ALA B CA 1
ATOM 7925 C C . ALA B 1 442 ? -11.172 23.875 11.234 1 94.44 442 ALA B C 1
ATOM 7927 O O . ALA B 1 442 ? -10.695 24.406 10.219 1 94.44 442 ALA B O 1
ATOM 7928 N N . LEU B 1 443 ? -12.219 24.281 11.812 1 94.38 443 LEU B N 1
ATOM 7929 C CA . LEU B 1 443 ? -12.969 25.391 11.242 1 94.38 443 LEU B CA 1
ATOM 7930 C C . LEU B 1 443 ? -12.516 26.719 11.852 1 94.38 443 LEU B C 1
ATOM 7932 O O . LEU B 1 443 ? -12.836 27.797 11.328 1 94.38 443 LEU B O 1
ATOM 7936 N N . TRP B 1 444 ? -11.734 26.609 12.852 1 90.25 444 TRP B N 1
ATOM 7937 C CA . TRP B 1 444 ? -11.297 27.797 13.562 1 90.25 444 TRP B CA 1
ATOM 7938 C C . TRP B 1 444 ? -9.953 28.297 13.023 1 90.25 444 TRP B C 1
ATOM 7940 O O . TRP B 1 444 ? -9.656 29.5 13.102 1 90.25 444 TRP B O 1
ATOM 7950 N N . VAL B 1 445 ? -9.203 27.453 12.508 1 86.75 445 VAL B N 1
ATOM 7951 C CA . VAL B 1 445 ? -7.875 27.812 12.023 1 86.75 445 VAL B CA 1
ATOM 7952 C C . VAL B 1 445 ? -7.996 28.609 10.727 1 86.75 445 VAL B C 1
ATOM 7954 O O . VAL B 1 445 ? -8.609 28.156 9.758 1 86.75 445 VAL B O 1
ATOM 7957 N N . PRO B 1 446 ? -7.402 29.734 10.766 1 84.94 446 PRO B N 1
ATOM 7958 C CA . PRO B 1 446 ? -7.488 30.562 9.555 1 84.94 446 PRO B CA 1
ATOM 7959 C C . PRO B 1 446 ? -6.66 29.984 8.398 1 84.94 446 PRO B C 1
ATOM 7961 O O . PRO B 1 446 ? -5.652 29.312 8.633 1 84.94 446 PRO B O 1
ATOM 7964 N N . GLU B 1 447 ? -7.168 30.297 7.207 1 82.94 447 GLU B N 1
ATOM 7965 C CA . GLU B 1 447 ? -6.395 29.938 6.02 1 82.94 447 GLU B CA 1
ATOM 7966 C C . GLU B 1 447 ? -5.281 30.953 5.762 1 82.94 447 GLU B C 1
ATOM 7968 O O . GLU B 1 447 ? -5.484 32.156 5.914 1 82.94 447 GLU B O 1
ATOM 7973 N N . ILE B 1 448 ? -4.293 30.328 5.305 1 77.94 448 ILE B N 1
ATOM 7974 C CA . ILE B 1 448 ? -3.182 31.219 4.98 1 77.94 448 ILE B CA 1
ATOM 7975 C C . ILE B 1 448 ? -3.562 32.125 3.807 1 77.94 448 ILE B C 1
ATOM 7977 O O . ILE B 1 448 ? -4.121 31.641 2.811 1 77.94 448 ILE B O 1
ATOM 7981 N N . LEU B 1 449 ? -3.402 33.5 3.863 1 76.25 449 LEU B N 1
ATOM 7982 C CA . LEU B 1 449 ? -3.576 34.469 2.803 1 76.25 449 LEU B CA 1
ATOM 7983 C C . LEU B 1 449 ? -5.012 35 2.766 1 76.25 449 LEU B C 1
ATOM 7985 O O . LEU B 1 449 ? -5.379 35.75 1.873 1 76.25 449 LEU B O 1
ATOM 7989 N N . THR B 1 450 ? -5.805 34.406 3.639 1 79.25 450 THR B N 1
ATOM 7990 C CA . THR B 1 450 ? -7.141 34.969 3.732 1 79.25 450 THR B CA 1
ATOM 7991 C C . THR B 1 450 ? -7.133 36.219 4.609 1 79.25 450 THR B C 1
ATOM 7993 O O . THR B 1 450 ? -6.773 36.156 5.785 1 79.25 450 THR B O 1
ATOM 7996 N N . GLU B 1 451 ? -7.656 37.344 4.023 1 79.38 451 GLU B N 1
ATOM 7997 C CA . GLU B 1 451 ? -7.516 38.625 4.738 1 79.38 451 GLU B CA 1
ATOM 7998 C C . GLU B 1 451 ? -8.875 39.25 5.016 1 79.38 451 GLU B C 1
ATOM 8000 O O . GLU B 1 451 ? -9.047 39.969 6.008 1 79.38 451 GLU B O 1
ATOM 8005 N N . VAL B 1 452 ? -9.805 38.969 4.191 1 83.81 452 VAL B N 1
ATOM 8006 C CA . VAL B 1 452 ? -11.039 39.75 4.242 1 83.81 452 VAL B CA 1
ATOM 8007 C C . VAL B 1 452 ? -12.141 38.938 4.93 1 83.81 452 VAL B C 1
ATOM 8009 O O . VAL B 1 452 ? -12.836 39.469 5.801 1 83.81 452 VAL B O 1
ATOM 8012 N N . ASN B 1 453 ? -12.328 37.781 4.48 1 90.19 453 ASN B N 1
ATOM 8013 C CA . ASN B 1 453 ? -13.375 36.906 5.008 1 90.19 453 ASN B CA 1
ATOM 8014 C C . ASN B 1 453 ? -12.805 35.719 5.789 1 90.19 453 ASN B C 1
ATOM 8016 O O . ASN B 1 453 ? -11.844 35.094 5.348 1 90.19 453 ASN B O 1
ATOM 8020 N N . ALA B 1 454 ? -13.367 35.469 6.957 1 91.25 454 ALA B N 1
ATOM 8021 C CA . ALA B 1 454 ? -12.914 34.344 7.785 1 91.25 454 ALA B CA 1
ATOM 8022 C C . ALA B 1 454 ? -13.641 33.062 7.418 1 91.25 454 ALA B C 1
ATOM 8024 O O . ALA B 1 454 ? -14.414 32.531 8.227 1 91.25 454 ALA B O 1
ATOM 8025 N N . VAL B 1 455 ? -13.414 32.656 6.191 1 91.94 455 VAL B N 1
ATOM 8026 C CA . VAL B 1 455 ? -13.906 31.359 5.68 1 91.94 455 VAL B CA 1
ATOM 8027 C C . VAL B 1 455 ? -12.727 30.516 5.219 1 91.94 455 VAL B C 1
ATOM 8029 O O . VAL B 1 455 ? -12.117 30.781 4.184 1 91.94 455 VAL B O 1
ATOM 8032 N N . ASN B 1 456 ? -12.43 29.5 6.004 1 90.88 456 ASN B N 1
ATOM 8033 C CA . ASN B 1 456 ? -11.281 28.688 5.602 1 90.88 456 ASN B CA 1
ATOM 8034 C C . ASN B 1 456 ? -11.688 27.609 4.598 1 90.88 456 ASN B C 1
ATOM 8036 O O . ASN B 1 456 ? -12.859 27.5 4.238 1 90.88 456 ASN B O 1
ATOM 8040 N N . ASN B 1 457 ? -10.789 26.844 4.105 1 91.31 457 ASN B N 1
ATOM 8041 C CA . ASN B 1 457 ? -11.023 25.891 3.027 1 91.31 457 ASN B CA 1
ATOM 8042 C C . ASN B 1 457 ? -12.016 24.812 3.441 1 91.31 457 ASN B C 1
ATOM 8044 O O . ASN B 1 457 ? -12.852 24.391 2.643 1 91.31 457 ASN B O 1
ATOM 8048 N N . LEU B 1 458 ? -11.922 24.344 4.629 1 94.06 458 LEU B N 1
ATOM 8049 C CA . LEU B 1 458 ? -12.812 23.297 5.094 1 94.06 458 LEU B CA 1
ATOM 8050 C C . LEU B 1 458 ? -14.25 23.797 5.168 1 94.06 458 LEU B C 1
ATOM 8052 O O . LEU B 1 458 ? -15.172 23.125 4.699 1 94.06 458 LEU B O 1
ATOM 8056 N N . ALA B 1 459 ? -14.414 24.953 5.734 1 95.38 459 ALA B N 1
ATOM 8057 C CA . ALA B 1 459 ? -15.75 25.547 5.789 1 95.38 459 ALA B CA 1
ATOM 8058 C C . ALA B 1 459 ? -16.312 25.766 4.387 1 95.38 459 ALA B C 1
ATOM 8060 O O . ALA B 1 459 ? -17.5 25.547 4.145 1 95.38 459 ALA B O 1
ATOM 8061 N N . SER B 1 460 ? -15.477 26.188 3.539 1 94.38 460 SER B N 1
ATOM 8062 C CA . SER B 1 460 ? -15.883 26.422 2.158 1 94.38 460 SER B CA 1
ATOM 8063 C C . SER B 1 460 ? -16.406 25.141 1.511 1 94.38 460 SER B C 1
ATOM 8065 O O . SER B 1 460 ? -17.453 25.141 0.873 1 94.38 460 SER B O 1
ATOM 8067 N N . ILE B 1 461 ? -15.727 24.062 1.705 1 94.62 461 ILE B N 1
ATOM 8068 C CA . ILE B 1 461 ? -16.078 22.812 1.066 1 94.62 461 ILE B CA 1
ATOM 8069 C C . ILE B 1 461 ? -17.312 22.203 1.751 1 94.62 461 ILE B C 1
ATOM 8071 O O . ILE B 1 461 ? -18.172 21.625 1.092 1 94.62 461 ILE B O 1
ATOM 8075 N N . MET B 1 462 ? -17.406 22.359 2.99 1 96.31 462 MET B N 1
ATOM 8076 C CA . MET B 1 462 ? -18.469 21.734 3.764 1 96.31 462 MET B CA 1
ATOM 8077 C C . MET B 1 462 ? -19.797 22.438 3.521 1 96.31 462 MET B C 1
ATOM 8079 O O . MET B 1 462 ? -20.844 21.797 3.453 1 96.31 462 MET B O 1
ATOM 8083 N N . PHE B 1 463 ? -19.734 23.812 3.375 1 97.44 463 PHE B N 1
ATOM 8084 C CA . PHE B 1 463 ? -20.984 24.531 3.561 1 97.44 463 PHE B CA 1
ATOM 8085 C C . PHE B 1 463 ? -21.297 25.391 2.342 1 97.44 463 PHE B C 1
ATOM 8087 O O . PHE B 1 463 ? -22.422 25.875 2.189 1 97.44 463 PHE B O 1
ATOM 8094 N N . MET B 1 464 ? -20.297 25.672 1.49 1 95.69 464 MET B N 1
ATOM 8095 C CA . MET B 1 464 ? -20.484 26.641 0.418 1 95.69 464 MET B CA 1
ATOM 8096 C C . MET B 1 464 ? -20.391 25.984 -0.948 1 95.69 464 MET B C 1
ATOM 8098 O O . MET B 1 464 ? -19.688 24.969 -1.106 1 95.69 464 MET B O 1
ATOM 8102 N N . PRO B 1 465 ? -21.062 26.562 -1.899 1 93.62 465 PRO B N 1
ATOM 8103 C CA . PRO B 1 465 ? -20.953 26.031 -3.258 1 93.62 465 PRO B CA 1
ATOM 8104 C C . PRO B 1 465 ? -19.688 26.484 -3.98 1 93.62 465 PRO B C 1
ATOM 8106 O O . PRO B 1 465 ? -19.047 27.453 -3.561 1 93.62 465 PRO B O 1
ATOM 8109 N N . ASN B 1 466 ? -19.297 25.828 -5.02 1 83.44 466 ASN B N 1
ATOM 8110 C CA . ASN B 1 466 ? -18.172 26.172 -5.898 1 83.44 466 ASN B CA 1
ATOM 8111 C C . ASN B 1 466 ? -16.875 26.359 -5.113 1 83.44 466 ASN B C 1
ATOM 8113 O O . ASN B 1 466 ? -16.141 27.328 -5.34 1 83.44 466 ASN B O 1
ATOM 8117 N N . SER B 1 467 ? -16.703 25.516 -4.148 1 82.38 467 SER B N 1
ATOM 8118 C CA . SER B 1 467 ? -15.594 25.641 -3.217 1 82.38 467 SER B CA 1
ATOM 8119 C C . SER B 1 467 ? -14.258 25.516 -3.941 1 82.38 467 SER B C 1
ATOM 8121 O O . SER B 1 467 ? -13.242 26.062 -3.494 1 82.38 467 SER B O 1
ATOM 8123 N N . SER B 1 468 ? -14.25 24.938 -5.07 1 79 468 SER B N 1
ATOM 8124 C CA . SER B 1 468 ? -13 24.672 -5.77 1 79 468 SER B CA 1
ATOM 8125 C C . SER B 1 468 ? -12.477 25.922 -6.465 1 79 468 SER B C 1
ATOM 8127 O O . SER B 1 468 ? -11.297 26.016 -6.789 1 79 468 SER B O 1
ATOM 8129 N N . THR B 1 469 ? -13.312 26.984 -6.594 1 79.19 469 THR B N 1
ATOM 8130 C CA . THR B 1 469 ? -12.898 28.109 -7.426 1 79.19 469 THR B CA 1
ATOM 8131 C C . THR B 1 469 ? -13.086 29.438 -6.684 1 79.19 469 THR B C 1
ATOM 8133 O O . THR B 1 469 ? -12.742 30.5 -7.203 1 79.19 469 THR B O 1
ATOM 8136 N N . VAL B 1 470 ? -13.484 29.344 -5.527 1 83.5 470 VAL B N 1
ATOM 8137 C CA . VAL B 1 470 ? -13.852 30.578 -4.855 1 83.5 470 VAL B CA 1
ATOM 8138 C C . VAL B 1 470 ? -12.625 31.172 -4.156 1 83.5 470 VAL B C 1
ATOM 8140 O O . VAL B 1 470 ? -11.914 30.469 -3.441 1 83.5 470 VAL B O 1
ATOM 8143 N N . ASP B 1 471 ? -12.352 32.406 -4.469 1 84.81 471 ASP B N 1
ATOM 8144 C CA . ASP B 1 471 ? -11.414 33.219 -3.707 1 84.81 471 ASP B CA 1
ATOM 8145 C C . ASP B 1 471 ? -12.133 34.062 -2.658 1 84.81 471 ASP B C 1
ATOM 8147 O O . ASP B 1 471 ? -12.82 35 -2.996 1 84.81 471 ASP B O 1
ATOM 8151 N N . TRP B 1 472 ? -11.938 33.781 -1.455 1 88.81 472 TRP B N 1
ATOM 8152 C CA . TRP B 1 472 ? -12.727 34.375 -0.375 1 88.81 472 TRP B CA 1
ATOM 8153 C C . TRP B 1 472 ? -12.289 35.812 -0.084 1 88.81 472 TRP B C 1
ATOM 8155 O O . TRP B 1 472 ? -12.961 36.531 0.649 1 88.81 472 TRP B O 1
ATOM 8165 N N . ASN B 1 473 ? -11.18 36.219 -0.631 1 87.06 473 ASN B N 1
ATOM 8166 C CA . ASN B 1 473 ? -10.805 37.625 -0.504 1 87.06 473 ASN B CA 1
ATOM 8167 C C . ASN B 1 473 ? -11.648 38.5 -1.41 1 87.06 473 ASN B C 1
ATOM 8169 O O . ASN B 1 473 ? -11.836 39.688 -1.122 1 87.06 473 ASN B O 1
ATOM 8173 N N . THR B 1 474 ? -12.172 37.938 -2.461 1 89 474 THR B N 1
ATOM 8174 C CA . THR B 1 474 ? -12.914 38.75 -3.42 1 89 474 THR B CA 1
ATOM 8175 C C . THR B 1 474 ? -14.336 38.219 -3.584 1 89 474 THR B C 1
ATOM 8177 O O . THR B 1 474 ? -15.141 38.812 -4.297 1 89 474 THR B O 1
ATOM 8180 N N . ALA B 1 475 ? -14.68 37.188 -2.904 1 90.31 475 ALA B N 1
ATOM 8181 C CA . ALA B 1 475 ? -15.992 36.562 -3.049 1 90.31 475 ALA B CA 1
ATOM 8182 C C . ALA B 1 475 ? -17.109 37.5 -2.604 1 90.31 475 ALA B C 1
ATOM 8184 O O . ALA B 1 475 ? -16.938 38.25 -1.655 1 90.31 475 ALA B O 1
ATOM 8185 N N . ARG B 1 476 ? -18.234 37.438 -3.379 1 91.69 476 ARG B N 1
ATOM 8186 C CA . ARG B 1 476 ? -19.406 38.219 -3.059 1 91.69 476 ARG B CA 1
ATOM 8187 C C . ARG B 1 476 ? -20.703 37.469 -3.309 1 91.69 476 ARG B C 1
ATOM 8189 O O . ARG B 1 476 ? -20.797 36.688 -4.277 1 91.69 476 ARG B O 1
ATOM 8196 N N . ASN B 1 477 ? -21.641 37.625 -2.373 1 93.06 477 ASN B N 1
ATOM 8197 C CA . ASN B 1 477 ? -23.016 37.188 -2.549 1 93.06 477 ASN B CA 1
ATOM 8198 C C . ASN B 1 477 ? -23.094 35.688 -2.793 1 93.06 477 ASN B C 1
ATOM 8200 O O . ASN B 1 477 ? -23.797 35.25 -3.701 1 93.06 477 ASN B O 1
ATOM 8204 N N . ILE B 1 478 ? -22.375 34.938 -2.055 1 94 478 ILE B N 1
ATOM 8205 C CA . ILE B 1 478 ? -22.438 33.5 -2.18 1 94 478 ILE B CA 1
ATOM 8206 C C . ILE B 1 478 ? -23.391 32.906 -1.134 1 94 478 ILE B C 1
ATOM 8208 O O . ILE B 1 478 ? -23.219 33.156 0.065 1 94 478 ILE B O 1
ATOM 8212 N N . ARG B 1 479 ? -24.422 32.219 -1.611 1 95.81 479 ARG B N 1
ATOM 8213 C CA . ARG B 1 479 ? -25.375 31.578 -0.704 1 95.81 479 ARG B CA 1
ATOM 8214 C C . ARG B 1 479 ? -24.859 30.219 -0.246 1 95.81 479 ARG B C 1
ATOM 8216 O O . ARG B 1 479 ? -24.25 29.484 -1.022 1 95.81 479 ARG B O 1
ATOM 8223 N N . PRO B 1 480 ? -25.109 29.875 1.069 1 97.06 480 PRO B N 1
ATOM 8224 C CA . PRO B 1 480 ? -24.734 28.531 1.519 1 97.06 480 PRO B CA 1
ATOM 8225 C C . PRO B 1 480 ? -25.422 27.422 0.721 1 97.06 480 PRO B C 1
ATOM 8227 O O . PRO B 1 480 ? -26.438 27.672 0.079 1 97.06 480 PRO B O 1
ATOM 8230 N N . LEU B 1 481 ? -24.906 26.25 0.771 1 97.44 481 LEU B N 1
ATOM 8231 C CA . LEU B 1 481 ? -25.469 25.062 0.125 1 97.44 481 LEU B CA 1
ATOM 8232 C C . LEU B 1 481 ? -26.844 24.734 0.701 1 97.44 481 LEU B C 1
ATOM 8234 O O . LEU B 1 481 ? -27.188 25.188 1.791 1 97.44 481 LEU B O 1
ATOM 8238 N N . ASP B 1 482 ? -27.609 23.891 -0.095 1 97 482 ASP B N 1
ATOM 8239 C CA . ASP B 1 482 ? -28.875 23.375 0.42 1 97 482 ASP B CA 1
ATOM 8240 C C . ASP B 1 482 ? -28.641 22.375 1.547 1 97 482 ASP B C 1
ATOM 8242 O O . ASP B 1 482 ? -27.562 21.781 1.64 1 97 482 ASP B O 1
ATOM 8246 N N . LEU B 1 483 ? -29.609 22.141 2.402 1 97.75 483 LEU B N 1
ATOM 8247 C CA . LEU B 1 483 ? -29.453 21.328 3.607 1 97.75 483 LEU B CA 1
ATOM 8248 C C . LEU B 1 483 ? -29.078 19.891 3.258 1 97.75 483 LEU B C 1
ATOM 8250 O O . LEU B 1 483 ? -28.203 19.297 3.9 1 97.75 483 LEU B O 1
ATOM 8254 N N . PRO B 1 484 ? -29.688 19.281 2.189 1 97.56 484 PRO B N 1
ATOM 8255 C CA . PRO B 1 484 ? -29.281 17.922 1.86 1 97.56 484 PRO B CA 1
ATOM 8256 C C . PRO B 1 484 ? -27.797 17.812 1.508 1 97.56 484 PRO B C 1
ATOM 8258 O O . PRO B 1 484 ? -27.125 16.859 1.893 1 97.56 484 PRO B O 1
ATOM 8261 N N . SER B 1 485 ? -27.281 18.781 0.804 1 97.5 485 SER B N 1
ATOM 8262 C CA . SER B 1 485 ? -25.875 18.797 0.453 1 97.5 485 SER B CA 1
ATOM 8263 C C . SER B 1 485 ? -25 18.984 1.688 1 97.5 485 SER B C 1
ATOM 8265 O O . SER B 1 485 ? -23.953 18.359 1.818 1 97.5 485 SER B O 1
ATOM 8267 N N . ILE B 1 486 ? -25.438 19.859 2.572 1 98.12 486 ILE B N 1
ATOM 8268 C CA . ILE B 1 486 ? -24.703 20.094 3.811 1 98.12 486 ILE B CA 1
ATOM 8269 C C . ILE B 1 486 ? -24.688 18.812 4.645 1 98.12 486 ILE B C 1
ATOM 8271 O O . ILE B 1 486 ? -23.656 18.422 5.199 1 98.12 486 ILE B O 1
ATOM 8275 N N . ASN B 1 487 ? -25.828 18.156 4.707 1 98.38 487 ASN B N 1
ATOM 8276 C CA . ASN B 1 487 ? -25.922 16.906 5.449 1 98.38 487 ASN B CA 1
ATOM 8277 C C . ASN B 1 487 ? -24.938 15.867 4.918 1 98.38 487 ASN B C 1
ATOM 8279 O O . ASN B 1 487 ? -24.266 15.195 5.691 1 98.38 487 ASN B O 1
ATOM 8283 N N . LYS B 1 488 ? -24.922 15.758 3.654 1 97.56 488 LYS B N 1
ATOM 8284 C CA . LYS B 1 488 ? -24.016 14.805 3.025 1 97.56 488 LYS B CA 1
ATOM 8285 C C . LYS B 1 488 ? -22.562 15.148 3.33 1 97.56 488 LYS B C 1
ATOM 8287 O O . LYS B 1 488 ? -21.766 14.258 3.609 1 97.56 488 LYS B O 1
ATOM 8292 N N . ASN B 1 489 ? -22.25 16.391 3.236 1 97.5 489 ASN B N 1
ATOM 8293 C CA . ASN B 1 489 ? -20.891 16.828 3.543 1 97.5 489 ASN B CA 1
ATOM 8294 C C . ASN B 1 489 ? -20.531 16.578 5.004 1 97.5 489 ASN B C 1
ATOM 8296 O O . ASN B 1 489 ? -19.422 16.125 5.305 1 97.5 489 ASN B O 1
ATOM 8300 N N . MET B 1 490 ? -21.5 16.875 5.867 1 98.12 490 MET B N 1
ATOM 8301 C CA . MET B 1 490 ? -21.281 16.641 7.293 1 98.12 490 MET B CA 1
ATOM 8302 C C . MET B 1 490 ? -20.938 15.18 7.559 1 98.12 490 MET B C 1
ATOM 8304 O O . MET B 1 490 ? -20.016 14.883 8.32 1 98.12 490 MET B O 1
ATOM 8308 N N . ASP B 1 491 ? -21.656 14.336 6.906 1 97.88 491 ASP B N 1
ATOM 8309 C CA . ASP B 1 491 ? -21.438 12.906 7.082 1 97.88 491 ASP B CA 1
ATOM 8310 C C . ASP B 1 491 ? -20.047 12.508 6.598 1 97.88 491 ASP B C 1
ATOM 8312 O O . ASP B 1 491 ? -19.328 11.789 7.293 1 97.88 491 ASP B O 1
ATOM 8316 N N . THR B 1 492 ? -19.672 13 5.496 1 97.31 492 THR B N 1
ATOM 8317 C CA . THR B 1 492 ? -18.391 12.656 4.898 1 97.31 492 THR B CA 1
ATOM 8318 C C . THR B 1 492 ? -17.234 13.211 5.73 1 97.31 492 THR B C 1
ATOM 8320 O O . THR B 1 492 ? -16.25 12.516 5.984 1 97.31 492 THR B O 1
ATOM 8323 N N . PHE B 1 493 ? -17.375 14.453 6.121 1 97.81 493 PHE B N 1
ATOM 8324 C CA . PHE B 1 493 ? -16.312 15.102 6.875 1 97.81 493 PHE B CA 1
ATOM 8325 C C . PHE B 1 493 ? -16.203 14.508 8.273 1 97.81 493 PHE B C 1
ATOM 8327 O O . PHE B 1 493 ? -15.102 14.414 8.828 1 97.81 493 PHE B O 1
ATOM 8334 N N . MET B 1 494 ? -17.344 14.148 8.82 1 97.75 494 MET B N 1
ATOM 8335 C CA . MET B 1 494 ? -17.328 13.547 10.148 1 97.75 494 MET B CA 1
ATOM 8336 C C . MET B 1 494 ? -16.562 12.227 10.133 1 97.75 494 MET B C 1
ATOM 8338 O O . MET B 1 494 ? -15.836 11.922 11.086 1 97.75 494 MET B O 1
ATOM 8342 N N . LEU B 1 495 ? -16.688 11.469 9.094 1 96.75 495 LEU B N 1
ATOM 8343 C CA . LEU B 1 495 ? -15.938 10.227 8.961 1 96.75 495 LEU B CA 1
ATOM 8344 C C . LEU B 1 495 ? -14.438 10.492 9.023 1 96.75 495 LEU B C 1
ATOM 8346 O O . LEU B 1 495 ? -13.695 9.727 9.641 1 96.75 495 LEU B O 1
ATOM 8350 N N . SER B 1 496 ? -14 11.508 8.406 1 96.81 496 SER B N 1
ATOM 8351 C CA . SER B 1 496 ? -12.594 11.891 8.391 1 96.81 496 SER B CA 1
ATOM 8352 C C . SER B 1 496 ? -12.148 12.422 9.75 1 96.81 496 SER B C 1
ATOM 8354 O O . SER B 1 496 ? -11.164 11.945 10.312 1 96.81 496 SER B O 1
ATOM 8356 N N . GLY B 1 497 ? -12.891 13.344 10.32 1 96.75 497 GLY B N 1
ATOM 8357 C CA . GLY B 1 497 ? -12.547 13.938 11.602 1 96.75 497 GLY B CA 1
ATOM 8358 C C . GLY B 1 497 ? -12.555 12.938 12.742 1 96.75 497 GLY B C 1
ATOM 8359 O O . GLY B 1 497 ? -11.727 13.023 13.648 1 96.75 497 GLY B O 1
ATOM 8360 N N . ALA B 1 498 ? -13.438 12.008 12.648 1 95.81 498 ALA B N 1
ATOM 8361 C CA . ALA B 1 498 ? -13.594 11.031 13.719 1 95.81 498 ALA B CA 1
ATOM 8362 C C . ALA B 1 498 ? -12.391 10.086 13.781 1 95.81 498 ALA B C 1
ATOM 8364 O O . ALA B 1 498 ? -12.148 9.445 14.805 1 95.81 498 ALA B O 1
ATOM 8365 N N . LYS B 1 499 ? -11.656 9.953 12.742 1 94.31 499 LYS B N 1
ATOM 8366 C CA . LYS B 1 499 ? -10.484 9.086 12.711 1 94.31 499 LYS B CA 1
ATOM 8367 C C . LYS B 1 499 ? -9.461 9.5 13.766 1 94.31 499 LYS B C 1
ATOM 8369 O O . LYS B 1 499 ? -8.609 8.703 14.156 1 94.31 499 LYS B O 1
ATOM 8374 N N . ALA B 1 500 ? -9.57 10.742 14.188 1 94.5 500 ALA B N 1
ATOM 8375 C CA . ALA B 1 500 ? -8.641 11.242 15.195 1 94.5 500 ALA B CA 1
ATOM 8376 C C . ALA B 1 500 ? -8.883 10.562 16.547 1 94.5 500 ALA B C 1
ATOM 8378 O O . ALA B 1 500 ? -7.996 10.539 17.406 1 94.5 500 ALA B O 1
ATOM 8379 N N . TYR B 1 501 ? -10.047 9.945 16.656 1 92.75 501 TYR B N 1
ATOM 8380 C CA . TYR B 1 501 ? -10.477 9.445 17.953 1 92.75 501 TYR B CA 1
ATOM 8381 C C . TYR B 1 501 ? -10.508 7.922 17.969 1 92.75 501 TYR B C 1
ATOM 8383 O O . TYR B 1 501 ? -10.195 7.293 18.984 1 92.75 501 TYR B O 1
ATOM 8391 N N . ILE B 1 502 ? -10.758 7.32 16.906 1 93.56 502 ILE B N 1
ATOM 8392 C CA . ILE B 1 502 ? -11.289 5.961 16.906 1 93.56 502 ILE B CA 1
ATOM 8393 C C . ILE B 1 502 ? -10.141 4.957 17.016 1 93.56 502 ILE B C 1
ATOM 8395 O O . ILE B 1 502 ? -10.375 3.764 17.219 1 93.56 502 ILE B O 1
ATOM 8399 N N . ASP B 1 503 ? -8.945 5.316 16.844 1 91.25 503 ASP B N 1
ATOM 8400 C CA . ASP B 1 503 ? -7.82 4.406 17.031 1 91.25 503 ASP B CA 1
ATOM 8401 C C . ASP B 1 503 ? -7.359 4.398 18.484 1 91.25 503 ASP B C 1
ATOM 8403 O O . ASP B 1 503 ? -6.34 3.787 18.812 1 91.25 503 ASP B O 1
ATOM 8407 N N . GLY B 1 504 ? -8.031 5.129 19.312 1 90.44 504 GLY B N 1
ATOM 8408 C CA . GLY B 1 504 ? -7.703 5.16 20.734 1 90.44 504 GLY B CA 1
ATOM 8409 C C . GLY B 1 504 ? -6.656 6.199 21.078 1 90.44 504 GLY B C 1
ATOM 8410 O O . GLY B 1 504 ? -5.969 6.082 22.094 1 90.44 504 GLY B O 1
ATOM 8411 N N . TYR B 1 505 ? -6.539 7.191 20.266 1 89.19 505 TYR B N 1
ATOM 8412 C CA . TYR B 1 505 ? -5.555 8.25 20.453 1 89.19 505 TYR B CA 1
ATOM 8413 C C . TYR B 1 505 ? -5.719 8.906 21.828 1 89.19 505 TYR B C 1
ATOM 8415 O O . TYR B 1 505 ? -6.832 9.25 22.219 1 89.19 505 TYR B O 1
ATOM 8423 N N . ASN B 1 506 ? -4.586 8.992 22.562 1 84.31 506 ASN B N 1
ATOM 8424 C CA . ASN B 1 506 ? -4.555 9.586 23.891 1 84.31 506 ASN B CA 1
ATOM 8425 C C . ASN B 1 506 ? -3.209 10.242 24.188 1 84.31 506 ASN B C 1
ATOM 8427 O O . ASN B 1 506 ? -2.453 9.781 25.031 1 84.31 506 ASN B O 1
ATOM 8431 N N . LYS B 1 507 ? -3.037 11.359 23.531 1 80.25 507 LYS B N 1
ATOM 8432 C CA . LYS B 1 507 ? -1.796 12.102 23.75 1 80.25 507 LYS B CA 1
ATOM 8433 C C . LYS B 1 507 ? -1.868 12.93 25.031 1 80.25 507 LYS B C 1
ATOM 8435 O O . LYS B 1 507 ? -2.871 13.602 25.281 1 80.25 507 LYS B O 1
ATOM 8440 N N . LYS B 1 508 ? -0.845 12.938 25.781 1 70.94 508 LYS B N 1
ATOM 8441 C CA . LYS B 1 508 ? -0.798 13.648 27.062 1 70.94 508 LYS B CA 1
ATOM 8442 C C . LYS B 1 508 ? -0.009 14.945 26.922 1 70.94 508 LYS B C 1
ATOM 8444 O O . LYS B 1 508 ? 1.194 14.93 26.656 1 70.94 508 LYS B O 1
ATOM 8449 N N . GLY B 1 509 ? -0.657 16.016 27.109 1 68.25 509 GLY B N 1
ATOM 8450 C CA . GLY B 1 509 ? 0.025 17.281 27.219 1 68.25 509 GLY B CA 1
ATOM 8451 C C . GLY B 1 509 ? 0.786 17.672 25.953 1 68.25 509 GLY B C 1
ATOM 8452 O O . GLY B 1 509 ? 0.245 17.594 24.859 1 68.25 509 GLY B O 1
ATOM 8453 N N . THR B 1 510 ? 1.978 18.141 26.25 1 74.75 510 THR B N 1
ATOM 8454 C CA . THR B 1 510 ? 2.814 18.656 25.172 1 74.75 510 THR B CA 1
ATOM 8455 C C . THR B 1 510 ? 3.797 17.594 24.688 1 74.75 510 THR B C 1
ATOM 8457 O O . THR B 1 510 ? 4.707 17.875 23.906 1 74.75 510 THR B O 1
ATOM 8460 N N . ASN B 1 511 ? 3.488 16.328 25.062 1 74.19 511 ASN B N 1
ATOM 8461 C CA . ASN B 1 511 ? 4.359 15.242 24.641 1 74.19 511 ASN B CA 1
ATOM 8462 C C . ASN B 1 511 ? 4.352 15.062 23.125 1 74.19 511 ASN B C 1
ATOM 8464 O O . ASN B 1 511 ? 3.287 15.055 22.5 1 74.19 511 ASN B O 1
ATOM 8468 N N . PRO B 1 512 ? 5.543 14.938 22.547 1 75.75 512 PRO B N 1
ATOM 8469 C CA . PRO B 1 512 ? 5.602 14.781 21.094 1 75.75 512 PRO B CA 1
ATOM 8470 C C . PRO B 1 512 ? 5.098 13.414 20.625 1 75.75 512 PRO B C 1
ATOM 8472 O O . PRO B 1 512 ? 4.703 13.266 19.469 1 75.75 512 PRO B O 1
ATOM 8475 N N . VAL B 1 513 ? 5.172 12.422 21.484 1 78.06 513 VAL B N 1
ATOM 8476 C CA . VAL B 1 513 ? 4.754 11.078 21.094 1 78.06 513 VAL B CA 1
ATOM 8477 C C . VAL B 1 513 ? 3.348 10.805 21.625 1 78.06 513 VAL B C 1
ATOM 8479 O O . VAL B 1 513 ? 3.061 11.039 22.797 1 78.06 513 VAL B O 1
ATOM 8482 N N . ALA B 1 514 ? 2.566 10.281 20.672 1 79.06 514 ALA B N 1
ATOM 8483 C CA . ALA B 1 514 ? 1.17 10.031 21.016 1 79.06 514 ALA B CA 1
ATOM 8484 C C . ALA B 1 514 ? 1.014 8.688 21.719 1 79.06 514 ALA B C 1
ATOM 8486 O O . ALA B 1 514 ? 1.687 7.711 21.359 1 79.06 514 ALA B O 1
ATOM 8487 N N . GLY B 1 515 ? 0.245 8.711 22.812 1 81.31 515 GLY B N 1
ATOM 8488 C CA . GLY B 1 515 ? -0.203 7.461 23.406 1 81.31 515 GLY B CA 1
ATOM 8489 C C . GLY B 1 515 ? -1.526 6.973 22.859 1 81.31 515 GLY B C 1
ATOM 8490 O O . GLY B 1 515 ? -2.225 7.715 22.156 1 81.31 515 GLY B O 1
ATOM 8491 N N . TYR B 1 516 ? -1.793 5.641 23.094 1 88.06 516 TYR B N 1
ATOM 8492 C CA . TYR B 1 516 ? -3.037 5.051 22.609 1 88.06 516 TYR B CA 1
ATOM 8493 C C . TYR B 1 516 ? -3.664 4.152 23.672 1 88.06 516 TYR B C 1
ATOM 8495 O O . TYR B 1 516 ? -2.957 3.43 24.375 1 88.06 516 TYR B O 1
ATOM 8503 N N . ASN B 1 517 ? -4.93 4.316 23.859 1 90.38 517 ASN B N 1
ATOM 8504 C CA . ASN B 1 517 ? -5.711 3.373 24.656 1 90.38 517 ASN B CA 1
ATOM 8505 C C . ASN B 1 517 ? -6.211 2.207 23.812 1 90.38 517 ASN B C 1
ATOM 8507 O O . ASN B 1 517 ? -7.094 2.381 22.969 1 90.38 517 ASN B O 1
ATOM 8511 N N . LEU B 1 518 ? -5.66 1.022 24.141 1 91.19 518 LEU B N 1
ATOM 8512 C CA . LEU B 1 518 ? -5.949 -0.13 23.297 1 91.19 518 LEU B CA 1
ATOM 8513 C C . LEU B 1 518 ? -6.602 -1.248 24.109 1 91.19 518 LEU B C 1
ATOM 8515 O O . LEU B 1 518 ? -6.375 -1.359 25.312 1 91.19 518 LEU B O 1
ATOM 8519 N N . GLU B 1 519 ? -7.434 -1.975 23.469 1 91.69 519 GLU B N 1
ATOM 8520 C CA . GLU B 1 519 ? -8.055 -3.184 24 1 91.69 519 GLU B CA 1
ATOM 8521 C C . GLU B 1 519 ? -7.781 -4.387 23.109 1 91.69 519 GLU B C 1
ATOM 8523 O O . GLU B 1 519 ? -7.793 -4.27 21.875 1 91.69 519 GLU B O 1
ATOM 8528 N N . THR B 1 520 ? -7.531 -5.492 23.75 1 92.06 520 THR B N 1
ATOM 8529 C CA . THR B 1 520 ? -7.266 -6.707 23 1 92.06 520 THR B CA 1
ATOM 8530 C C . THR B 1 520 ? -8.547 -7.508 22.797 1 92.06 520 THR B C 1
ATOM 8532 O O . THR B 1 520 ? -9.242 -7.844 23.75 1 92.06 520 THR B O 1
ATOM 8535 N N . VAL B 1 521 ? -8.797 -7.762 21.531 1 92.25 521 VAL B N 1
ATOM 8536 C CA . VAL B 1 521 ? -10.016 -8.516 21.234 1 92.25 521 VAL B CA 1
ATOM 8537 C C . VAL B 1 521 ? -9.664 -9.75 20.406 1 92.25 521 VAL B C 1
ATOM 8539 O O . VAL B 1 521 ? -8.602 -9.812 19.781 1 92.25 521 VAL B O 1
ATOM 8542 N N . SER B 1 522 ? -10.602 -10.75 20.453 1 92.69 522 SER B N 1
ATOM 8543 C CA . SER B 1 522 ? -10.445 -11.922 19.609 1 92.69 522 SER B CA 1
ATOM 8544 C C . SER B 1 522 ? -10.844 -11.625 18.172 1 92.69 522 SER B C 1
ATOM 8546 O O . SER B 1 522 ? -11.852 -10.961 17.922 1 92.69 522 SER B O 1
ATOM 8548 N N . ALA B 1 523 ? -10.008 -12.023 17.219 1 93.12 523 ALA B N 1
ATOM 8549 C CA . ALA B 1 523 ? -10.266 -11.781 15.812 1 93.12 523 ALA B CA 1
ATOM 8550 C C . ALA B 1 523 ? -9.984 -13.031 14.977 1 93.12 523 ALA B C 1
ATOM 8552 O O . ALA B 1 523 ? -9.484 -14.023 15.492 1 93.12 523 ALA B O 1
ATOM 8553 N N . MET B 1 524 ? -10.531 -13.031 13.812 1 91.19 524 MET B N 1
ATOM 8554 C CA . MET B 1 524 ? -10.25 -14.062 12.812 1 91.19 524 MET B CA 1
ATOM 8555 C C . MET B 1 524 ? -9.492 -13.477 11.625 1 91.19 524 MET B C 1
ATOM 8557 O O . MET B 1 524 ? -10 -12.586 10.945 1 91.19 524 MET B O 1
ATOM 8561 N N . GLY B 1 525 ? -8.258 -13.883 11.414 1 88.88 525 GLY B N 1
ATOM 8562 C CA . GLY B 1 525 ? -7.461 -13.438 10.281 1 88.88 525 GLY B CA 1
ATOM 8563 C C . GLY B 1 525 ? -7.25 -14.523 9.242 1 88.88 525 GLY B C 1
ATOM 8564 O O . GLY B 1 525 ? -7.293 -15.711 9.555 1 88.88 525 GLY B O 1
ATOM 8565 N N . GLN B 1 526 ? -7.094 -14.039 7.988 1 85.81 526 GLN B N 1
ATOM 8566 C CA . GLN B 1 526 ? -6.879 -15 6.91 1 85.81 526 GLN B CA 1
ATOM 8567 C C . GLN B 1 526 ? -5.398 -15.102 6.551 1 85.81 526 GLN B C 1
ATOM 8569 O O . GLN B 1 526 ? -4.688 -14.094 6.543 1 85.81 526 GLN B O 1
ATOM 8574 N N . ARG B 1 527 ? -4.98 -16.344 6.312 1 80 527 ARG B N 1
ATOM 8575 C CA . ARG B 1 527 ? -3.621 -16.641 5.871 1 80 527 ARG B CA 1
ATOM 8576 C C . ARG B 1 527 ? -3.625 -17.438 4.574 1 80 527 ARG B C 1
ATOM 8578 O O . ARG B 1 527 ? -4.523 -18.25 4.344 1 80 527 ARG B O 1
ATOM 8585 N N . GLN B 1 528 ? -2.588 -17.172 3.832 1 81.62 528 GLN B N 1
ATOM 8586 C CA . GLN B 1 528 ? -2.467 -17.875 2.561 1 81.62 528 GLN B CA 1
ATOM 8587 C C . GLN B 1 528 ? -1.832 -19.25 2.756 1 81.62 528 GLN B C 1
ATOM 8589 O O . GLN B 1 528 ? -0.87 -19.391 3.512 1 81.62 528 GLN B O 1
ATOM 8594 N N . THR B 1 529 ? -2.49 -20.234 2.205 1 82.19 529 THR B N 1
ATOM 8595 C CA . THR B 1 529 ? -1.95 -21.594 2.211 1 82.19 529 THR B CA 1
ATOM 8596 C C . THR B 1 529 ? -2.182 -22.281 0.864 1 82.19 529 THR B C 1
ATOM 8598 O O . THR B 1 529 ? -3.014 -21.828 0.073 1 82.19 529 THR B O 1
ATOM 8601 N N . TYR B 1 530 ? -1.395 -23.297 0.613 1 85.19 530 TYR B N 1
ATOM 8602 C CA . TYR B 1 530 ? -1.604 -24.094 -0.592 1 85.19 530 TYR B CA 1
ATOM 8603 C C . TYR B 1 530 ? -2.787 -25.047 -0.422 1 85.19 530 TYR B C 1
ATOM 8605 O O . TYR B 1 530 ? -3.033 -25.547 0.676 1 85.19 530 TYR B O 1
ATOM 8613 N N . ALA B 1 531 ? -3.508 -25.172 -1.491 1 88.38 531 ALA B N 1
ATOM 8614 C CA . ALA B 1 531 ? -4.648 -26.078 -1.456 1 88.38 531 ALA B CA 1
ATOM 8615 C C . ALA B 1 531 ? -4.82 -26.797 -2.795 1 88.38 531 ALA B C 1
ATOM 8617 O O . ALA B 1 531 ? -4.387 -26.281 -3.834 1 88.38 531 ALA B O 1
ATOM 8618 N N . LEU B 1 532 ? -5.336 -27.953 -2.818 1 90.31 532 LEU B N 1
ATOM 8619 C CA . LEU B 1 532 ? -5.707 -28.688 -4.027 1 90.31 532 LEU B CA 1
ATOM 8620 C C . LEU B 1 532 ? -7.062 -28.219 -4.547 1 90.31 532 LEU B C 1
ATOM 8622 O O . LEU B 1 532 ? -8.008 -28.062 -3.777 1 90.31 532 LEU B O 1
ATOM 8626 N N . SER B 1 533 ? -7.039 -27.906 -5.754 1 88.5 533 SER B N 1
ATOM 8627 C CA . SER B 1 533 ? -8.273 -27.469 -6.391 1 88.5 533 SER B CA 1
ATOM 8628 C C . SER B 1 533 ? -8.547 -28.234 -7.676 1 88.5 533 SER B C 1
ATOM 8630 O O . SER B 1 533 ? -7.641 -28.859 -8.234 1 88.5 533 SER B O 1
ATOM 8632 N N . THR B 1 534 ? -9.891 -28.25 -8.047 1 89.75 534 THR B N 1
ATOM 8633 C CA . THR B 1 534 ? -10.281 -29.031 -9.211 1 89.75 534 THR B CA 1
ATOM 8634 C C . THR B 1 534 ? -10.977 -28.156 -10.25 1 89.75 534 THR B C 1
ATOM 8636 O O . THR B 1 534 ? -11.797 -27.297 -9.898 1 89.75 534 THR B O 1
ATOM 8639 N N . SER B 1 535 ? -10.602 -28.422 -11.5 1 86.69 535 SER B N 1
ATOM 8640 C CA . SER B 1 535 ? -11.328 -27.797 -12.602 1 86.69 535 SER B CA 1
ATOM 8641 C C . SER B 1 535 ? -12.648 -28.516 -12.867 1 86.69 535 SER B C 1
ATOM 8643 O O . SER B 1 535 ? -12.672 -29.703 -13.148 1 86.69 535 SER B O 1
ATOM 8645 N N . LYS B 1 536 ? -13.75 -27.797 -12.93 1 87.62 536 LYS B N 1
ATOM 8646 C CA . LYS B 1 536 ? -15.086 -28.375 -13.047 1 87.62 536 LYS B CA 1
ATOM 8647 C C . LYS B 1 536 ? -15.25 -29.125 -14.367 1 87.62 536 LYS B C 1
ATOM 8649 O O . LYS B 1 536 ? -15.758 -30.25 -14.398 1 87.62 536 LYS B O 1
ATOM 8654 N N . TRP B 1 537 ? -14.734 -28.562 -15.445 1 87.31 537 TRP B N 1
ATOM 8655 C CA . TRP B 1 537 ? -14.938 -29.156 -16.766 1 87.31 537 TRP B CA 1
ATOM 8656 C C . TRP B 1 537 ? -14.094 -30.406 -16.938 1 87.31 537 TRP B C 1
ATOM 8658 O O . TRP B 1 537 ? -14.555 -31.406 -17.5 1 87.31 537 TRP B O 1
ATOM 8668 N N . LEU B 1 538 ? -12.93 -30.328 -16.438 1 90.75 538 LEU B N 1
ATOM 8669 C CA . LEU B 1 538 ? -12.094 -31.516 -16.531 1 90.75 538 LEU B CA 1
ATOM 8670 C C . LEU B 1 538 ? -12.617 -32.625 -15.617 1 90.75 538 LEU B C 1
ATOM 8672 O O . LEU B 1 538 ? -12.516 -33.812 -15.945 1 90.75 538 LEU B O 1
ATOM 8676 N N . PHE B 1 539 ? -13.289 -32.25 -14.547 1 92.62 539 PHE B N 1
ATOM 8677 C CA . PHE B 1 539 ? -13.883 -33.219 -13.633 1 92.62 539 PHE B CA 1
ATOM 8678 C C . PHE B 1 539 ? -15.023 -33.969 -14.297 1 92.62 539 PHE B C 1
ATOM 8680 O O . PHE B 1 539 ? -15.086 -35.219 -14.234 1 92.62 539 PHE B O 1
ATOM 8687 N N . ILE B 1 540 ? -15.797 -33.25 -15 1 93.31 540 ILE B N 1
ATOM 8688 C CA . ILE B 1 540 ? -16.922 -33.844 -15.688 1 93.31 540 ILE B CA 1
ATOM 8689 C C . ILE B 1 540 ? -16.422 -34.781 -16.781 1 93.31 540 ILE B C 1
ATOM 8691 O O . ILE B 1 540 ? -16.922 -35.906 -16.953 1 93.31 540 ILE B O 1
ATOM 8695 N N . ALA B 1 541 ? -15.414 -34.344 -17.484 1 92.62 541 ALA B N 1
ATOM 8696 C CA . ALA B 1 541 ? -14.844 -35.156 -18.562 1 92.62 541 ALA B CA 1
ATOM 8697 C C . ALA B 1 541 ? -14.281 -36.469 -18.031 1 92.62 541 ALA B C 1
ATOM 8699 O O . ALA B 1 541 ? -14.492 -37.531 -18.625 1 92.62 541 ALA B O 1
ATOM 8700 N N . ILE B 1 542 ? -13.641 -36.406 -16.828 1 93.5 542 ILE B N 1
ATOM 8701 C CA . ILE B 1 542 ? -13 -37.625 -16.328 1 93.5 542 ILE B CA 1
ATOM 8702 C C . ILE B 1 542 ? -14.047 -38.562 -15.742 1 93.5 542 ILE B C 1
ATOM 8704 O O . ILE B 1 542 ? -13.906 -39.781 -15.82 1 93.5 542 ILE B O 1
ATOM 8708 N N . VAL B 1 543 ? -15.086 -38.062 -15.188 1 94.44 543 VAL B N 1
ATOM 8709 C CA . VAL B 1 543 ? -16.156 -38.906 -14.68 1 94.44 543 VAL B CA 1
ATOM 8710 C C . VAL B 1 543 ? -16.828 -39.656 -15.828 1 94.44 543 VAL B C 1
ATOM 8712 O O . VAL B 1 543 ? -17.062 -40.875 -15.742 1 94.44 543 VAL B O 1
ATOM 8715 N N . ALA B 1 544 ? -17.078 -38.938 -16.875 1 95.12 544 ALA B N 1
ATOM 8716 C CA . ALA B 1 544 ? -17.688 -39.562 -18.062 1 95.12 544 ALA B CA 1
ATOM 8717 C C . ALA B 1 544 ? -16.766 -40.625 -18.641 1 95.12 544 ALA B C 1
ATOM 8719 O O . ALA B 1 544 ? -17.203 -41.719 -18.984 1 95.12 544 ALA B O 1
ATOM 8720 N N . LEU B 1 545 ? -15.57 -40.281 -18.781 1 94.88 545 LEU B N 1
ATOM 8721 C CA . LEU B 1 545 ? -14.609 -41.188 -19.359 1 94.88 545 LEU B CA 1
ATOM 8722 C C . LEU B 1 545 ? -14.445 -42.438 -18.5 1 94.88 545 LEU B C 1
ATOM 8724 O O . LEU B 1 545 ? -14.289 -43.562 -19.016 1 94.88 545 LEU B O 1
ATOM 8728 N N . PHE B 1 546 ? -14.43 -42.219 -17.172 1 93.56 546 PHE B N 1
ATOM 8729 C CA . PHE B 1 546 ? -14.359 -43.344 -16.25 1 93.56 546 PHE B CA 1
ATOM 8730 C C . PHE B 1 546 ? -15.562 -44.281 -16.422 1 93.56 546 PHE B C 1
ATOM 8732 O O . PHE B 1 546 ? -15.422 -45.5 -16.453 1 93.56 546 PHE B O 1
ATOM 8739 N N . ALA B 1 547 ? -16.734 -43.719 -16.547 1 94.81 547 ALA B N 1
ATOM 8740 C CA . ALA B 1 547 ? -17.938 -44.5 -16.75 1 94.81 547 ALA B CA 1
ATOM 8741 C C . ALA B 1 547 ? -17.875 -45.312 -18.047 1 94.81 547 ALA B C 1
ATOM 8743 O O . ALA B 1 547 ? -18.172 -46.5 -18.078 1 94.81 547 ALA B O 1
ATOM 8744 N N . ILE B 1 548 ? -17.484 -44.656 -19.078 1 94.81 548 ILE B N 1
ATOM 8745 C CA . ILE B 1 548 ? -17.359 -45.312 -20.391 1 94.81 548 ILE B CA 1
ATOM 8746 C C . ILE B 1 548 ? -16.328 -46.438 -20.312 1 94.81 548 ILE B C 1
ATOM 8748 O O . ILE B 1 548 ? -16.578 -47.531 -20.781 1 94.81 548 ILE B O 1
ATOM 8752 N N . ALA B 1 549 ? -15.227 -46.156 -19.688 1 94.69 549 ALA B N 1
ATOM 8753 C CA . ALA B 1 549 ? -14.164 -47.156 -19.578 1 94.69 549 ALA B CA 1
ATOM 8754 C C . ALA B 1 549 ? -14.641 -48.375 -18.781 1 94.69 549 ALA B C 1
ATOM 8756 O O . ALA B 1 549 ? -14.383 -49.5 -19.172 1 94.69 549 ALA B O 1
ATOM 8757 N N . THR B 1 550 ? -15.312 -48.125 -17.719 1 93.19 550 THR B N 1
ATOM 8758 C CA . THR B 1 550 ? -15.797 -49.219 -16.875 1 93.19 550 THR B CA 1
ATOM 8759 C C . THR B 1 550 ? -16.828 -50.062 -17.625 1 93.19 550 THR B C 1
ATOM 8761 O O . THR B 1 550 ? -16.797 -51.281 -17.547 1 93.19 550 THR B O 1
ATOM 8764 N N . LEU B 1 551 ? -17.703 -49.469 -18.344 1 94.62 551 LEU B N 1
ATOM 8765 C CA . LEU B 1 551 ? -18.703 -50.188 -19.141 1 94.62 551 LEU B CA 1
ATOM 8766 C C . LEU B 1 551 ? -18.031 -51.031 -20.219 1 94.62 551 LEU B C 1
ATOM 8768 O O . LEU B 1 551 ? -18.438 -52.156 -20.438 1 94.62 551 LEU B O 1
ATOM 8772 N N . LEU B 1 552 ? -17.094 -50.406 -20.875 1 94.44 552 LEU B N 1
ATOM 8773 C CA . LEU B 1 552 ? -16.375 -51.125 -21.922 1 94.44 552 LEU B CA 1
ATOM 8774 C C . LEU B 1 552 ? -15.625 -52.344 -21.344 1 94.44 552 LEU B C 1
ATOM 8776 O O . LEU B 1 552 ? -15.602 -53.406 -21.938 1 94.44 552 LEU B O 1
ATOM 8780 N N . LEU B 1 553 ? -14.992 -52.156 -20.203 1 93.69 553 LEU B N 1
ATOM 8781 C CA . LEU B 1 553 ? -14.266 -53.25 -19.562 1 93.69 553 LEU B CA 1
ATOM 8782 C C . LEU B 1 553 ? -15.211 -54.375 -19.172 1 93.69 553 LEU B C 1
ATOM 8784 O O . LEU B 1 553 ? -14.898 -55.531 -19.359 1 93.69 553 LEU B O 1
ATOM 8788 N N . LEU B 1 554 ? -16.375 -54.031 -18.703 1 91.69 554 LEU B N 1
ATOM 8789 C CA . LEU B 1 554 ? -17.359 -55.031 -18.344 1 91.69 554 LEU B CA 1
ATOM 8790 C C . LEU B 1 554 ? -17.859 -55.75 -19.578 1 91.69 554 LEU B C 1
ATOM 8792 O O . LEU B 1 554 ? -18.062 -56.969 -19.547 1 91.69 554 LEU B O 1
ATOM 8796 N N . ALA B 1 555 ? -18.016 -55.062 -20.609 1 92.19 555 ALA B N 1
ATOM 8797 C CA . ALA B 1 555 ? -18.438 -55.688 -21.859 1 92.19 555 ALA B CA 1
ATOM 8798 C C . ALA B 1 555 ? -17.391 -56.656 -22.391 1 92.19 555 ALA B C 1
ATOM 8800 O O . ALA B 1 555 ? -17.719 -57.75 -22.859 1 92.19 555 ALA B O 1
ATOM 8801 N N . ILE B 1 556 ? -16.156 -56.25 -22.281 1 91.25 556 ILE B N 1
ATOM 8802 C CA . ILE B 1 556 ? -15.07 -57.094 -22.719 1 91.25 556 ILE B CA 1
ATOM 8803 C C . ILE B 1 556 ? -15.031 -58.344 -21.844 1 91.25 556 ILE B C 1
ATOM 8805 O O . ILE B 1 556 ? -14.891 -59.469 -22.344 1 91.25 556 ILE B O 1
ATOM 8809 N N . PHE B 1 557 ? -15.133 -58.125 -20.578 1 86.38 557 PHE B N 1
ATOM 8810 C CA . PHE B 1 557 ? -15.102 -59.25 -19.609 1 86.38 557 PHE B CA 1
ATOM 8811 C C . PHE B 1 557 ? -16.219 -60.25 -19.891 1 86.38 557 PHE B C 1
ATOM 8813 O O . PHE B 1 557 ? -15.984 -61.438 -19.891 1 86.38 557 PHE B O 1
ATOM 8820 N N . THR B 1 558 ? -17.406 -59.844 -20.234 1 86.38 558 THR B N 1
ATOM 8821 C CA . THR B 1 558 ? -18.531 -60.719 -20.516 1 86.38 558 THR B CA 1
ATOM 8822 C C . THR B 1 558 ? -18.375 -61.406 -21.859 1 86.38 558 THR B C 1
ATOM 8824 O O . THR B 1 558 ? -18.688 -62.594 -22.016 1 86.38 558 THR B O 1
ATOM 8827 N N . SER B 1 559 ? -17.875 -60.625 -22.781 1 85.12 559 SER B N 1
ATOM 8828 C CA . SER B 1 559 ? -17.688 -61.156 -24.109 1 85.12 559 SER B CA 1
ATOM 8829 C C . SER B 1 559 ? -16.625 -62.25 -24.125 1 85.12 559 SER B C 1
ATOM 8831 O O . SER B 1 559 ? -16.781 -63.281 -24.812 1 85.12 559 SER B O 1
ATOM 8833 N N . THR B 1 560 ? -15.562 -62.125 -23.438 1 81.75 560 THR B N 1
ATOM 8834 C CA . THR B 1 560 ? -14.469 -63.094 -23.406 1 81.75 560 THR B CA 1
ATOM 8835 C C . THR B 1 560 ? -14.906 -64.375 -22.703 1 81.75 560 THR B C 1
ATOM 8837 O O . THR B 1 560 ? -14.406 -65.438 -23 1 81.75 560 THR B O 1
ATOM 8840 N N . ARG B 1 561 ? -15.766 -64.25 -21.875 1 77.06 561 ARG B N 1
ATOM 8841 C CA . ARG B 1 561 ? -16.25 -65.438 -21.172 1 77.06 561 ARG B CA 1
ATOM 8842 C C . ARG B 1 561 ? -17.203 -66.25 -22.062 1 77.06 561 ARG B C 1
ATOM 8844 O O . ARG B 1 561 ? -17.25 -67.5 -21.953 1 77.06 561 ARG B O 1
ATOM 8851 N N . LYS B 1 562 ? -17.828 -65.562 -22.906 1 74.69 562 LYS B N 1
ATOM 8852 C CA . LYS B 1 562 ? -18.797 -66.25 -23.766 1 74.69 562 LYS B CA 1
ATOM 8853 C C . LYS B 1 562 ? -18.109 -66.875 -24.969 1 74.69 562 LYS B C 1
ATOM 8855 O O . LYS B 1 562 ? -18.531 -67.938 -25.453 1 74.69 562 LYS B O 1
ATOM 8860 N N . THR B 1 563 ? -17.078 -66.188 -25.375 1 69.81 563 THR B N 1
ATOM 8861 C CA . THR B 1 563 ? -16.453 -66.688 -26.609 1 69.81 563 THR B CA 1
ATOM 8862 C C . THR B 1 563 ? -15.242 -67.5 -26.281 1 69.81 563 THR B C 1
ATOM 8864 O O . THR B 1 563 ? -14.453 -67.188 -25.391 1 69.81 563 THR B O 1
ATOM 8867 N N . GLU B 1 564 ? -15.227 -68.75 -26.594 1 67.62 564 GLU B N 1
ATOM 8868 C CA . GLU B 1 564 ? -14.125 -69.688 -26.359 1 67.62 564 GLU B CA 1
ATOM 8869 C C . GLU B 1 564 ? -12.945 -69.438 -27.281 1 67.62 564 GLU B C 1
ATOM 8871 O O . GLU B 1 564 ? -12.555 -70.25 -28.078 1 67.62 564 GLU B O 1
ATOM 8876 N N . ARG B 1 565 ? -12.555 -68.125 -27.344 1 74.88 565 ARG B N 1
ATOM 8877 C CA . ARG B 1 565 ? -11.398 -67.812 -28.172 1 74.88 565 ARG B CA 1
ATOM 8878 C C . ARG B 1 565 ? -10.102 -67.938 -27.375 1 74.88 565 ARG B C 1
ATOM 8880 O O . ARG B 1 565 ? -10.07 -67.625 -26.188 1 74.88 565 ARG B O 1
ATOM 8887 N N . LEU B 1 566 ? -9.133 -68.438 -28.078 1 76.75 566 LEU B N 1
ATOM 8888 C CA . LEU B 1 566 ? -7.863 -68.75 -27.406 1 76.75 566 LEU B CA 1
ATOM 8889 C C . LEU B 1 566 ? -6.887 -67.562 -27.562 1 76.75 566 LEU B C 1
ATOM 8891 O O . LEU B 1 566 ? -6.785 -67 -28.641 1 76.75 566 LEU B O 1
ATOM 8895 N N . PRO B 1 567 ? -6.316 -67.125 -26.516 1 77.69 567 PRO B N 1
ATOM 8896 C CA . PRO B 1 567 ? -5.285 -66.125 -26.625 1 77.69 567 PRO B CA 1
ATOM 8897 C C . PRO B 1 567 ? -4.082 -66.562 -27.453 1 77.69 567 PRO B C 1
ATOM 8899 O O . PRO B 1 567 ? -3.852 -67.75 -27.609 1 77.69 567 PRO B O 1
ATOM 8902 N N . PHE B 1 568 ? -3.434 -65.562 -28 1 78 568 PHE B N 1
ATOM 8903 C CA . PHE B 1 568 ? -2.275 -65.875 -28.828 1 78 568 PHE B CA 1
ATOM 8904 C C . PHE B 1 568 ? -1.084 -66.25 -27.984 1 78 568 PHE B C 1
ATOM 8906 O O . PHE B 1 568 ? -0.324 -65.438 -27.5 1 78 568 PHE B O 1
ATOM 8913 N N . ASP B 1 569 ? -1.002 -67.5 -27.656 1 74.94 569 ASP B N 1
ATOM 8914 C CA . ASP B 1 569 ? 0.131 -68.062 -26.938 1 74.94 569 ASP B CA 1
ATOM 8915 C C . ASP B 1 569 ? 0.674 -69.312 -27.641 1 74.94 569 ASP B C 1
ATOM 8917 O O . ASP B 1 569 ? 0.062 -69.812 -28.594 1 74.94 569 ASP B O 1
ATOM 8921 N N . LEU B 1 570 ? 1.771 -69.75 -27.281 1 73 570 LEU B N 1
ATOM 8922 C CA . LEU B 1 570 ? 2.455 -70.812 -27.984 1 73 570 LEU B CA 1
ATOM 8923 C C . LEU B 1 570 ? 1.629 -72.125 -27.938 1 73 570 LEU B C 1
ATOM 8925 O O . LEU B 1 570 ? 1.521 -72.812 -28.953 1 73 570 LEU B O 1
ATOM 8929 N N . ILE B 1 571 ? 1.003 -72.312 -26.875 1 69.12 571 ILE B N 1
ATOM 8930 C CA . ILE B 1 571 ? 0.257 -73.562 -26.688 1 69.12 571 ILE B CA 1
ATOM 8931 C C . ILE B 1 571 ? -1.005 -73.562 -27.547 1 69.12 571 ILE B C 1
ATOM 8933 O O . ILE B 1 571 ? -1.315 -74.562 -28.234 1 69.12 571 ILE B O 1
ATOM 8937 N N . ASN B 1 572 ? -1.57 -72.5 -27.531 1 74.88 572 ASN B N 1
ATOM 8938 C CA . ASN B 1 572 ? -2.818 -72.375 -28.281 1 74.88 572 ASN B CA 1
ATOM 8939 C C . ASN B 1 572 ? -2.568 -72.375 -29.781 1 74.88 572 ASN B C 1
ATOM 8941 O O . ASN B 1 572 ? -3.35 -72.938 -30.547 1 74.88 572 ASN B O 1
ATOM 8945 N N . VAL B 1 573 ? -1.501 -71.75 -30.125 1 73.44 573 VAL B N 1
ATOM 8946 C CA . VAL B 1 573 ? -1.168 -71.75 -31.547 1 73.44 573 VAL B CA 1
ATOM 8947 C C . VAL B 1 573 ? -0.788 -73.188 -32 1 73.44 573 VAL B C 1
ATOM 8949 O O . VAL B 1 573 ? -1.215 -73.625 -33.062 1 73.44 573 VAL B O 1
ATOM 8952 N N . PHE B 1 574 ? -0.11 -73.875 -31.094 1 68.81 574 PHE B N 1
ATOM 8953 C CA . PHE B 1 574 ? 0.292 -75.25 -31.406 1 68.81 574 PHE B CA 1
ATOM 8954 C C . PHE B 1 574 ? -0.926 -76.125 -31.516 1 68.81 574 PHE B C 1
ATOM 8956 O O . PHE B 1 574 ? -1.031 -76.938 -32.469 1 68.81 574 PHE B O 1
ATOM 8963 N N . ASN B 1 575 ? -1.792 -76.062 -30.672 1 71 575 ASN B N 1
ATOM 8964 C CA . ASN B 1 575 ? -2.988 -76.875 -30.672 1 71 575 ASN B CA 1
ATOM 8965 C C . ASN B 1 575 ? -3.869 -76.625 -31.891 1 71 575 ASN B C 1
ATOM 8967 O O . ASN B 1 575 ? -4.434 -77.562 -32.469 1 71 575 ASN B O 1
ATOM 8971 N N . ALA B 1 576 ? -3.941 -75.438 -32.25 1 70.19 576 ALA B N 1
ATOM 8972 C CA . ALA B 1 576 ? -4.777 -75.062 -33.406 1 70.19 576 ALA B CA 1
ATOM 8973 C C . ALA B 1 576 ? -4.168 -75.562 -34.719 1 70.19 576 ALA B C 1
ATOM 8975 O O . ALA B 1 576 ? -4.891 -75.938 -35.625 1 70.19 576 ALA B O 1
ATOM 8976 N N . LEU B 1 577 ? -2.896 -75.625 -34.719 1 62.75 577 LEU B N 1
ATOM 8977 C CA . LEU B 1 577 ? -2.227 -76.062 -35.969 1 62.75 577 LEU B CA 1
ATOM 8978 C C . LEU B 1 577 ? -2.123 -77.562 -36.031 1 62.75 577 LEU B C 1
ATOM 8980 O O . LEU B 1 577 ? -2.1 -78.125 -37.125 1 62.75 577 LEU B O 1
ATOM 8984 N N . SER B 1 578 ? -2.025 -78.25 -34.906 1 58.41 578 SER B N 1
ATOM 8985 C CA . SER B 1 578 ? -1.953 -79.688 -34.875 1 58.41 578 SER B CA 1
ATOM 8986 C C . SER B 1 578 ? -3.314 -80.312 -35.156 1 58.41 578 SER B C 1
ATOM 8988 O O . SER B 1 578 ? -3.398 -81.375 -35.781 1 58.41 578 SER B O 1
ATOM 8990 N N . GLU B 1 579 ? -4.273 -80 -34.625 1 52.19 579 GLU B N 1
ATOM 8991 C CA . GLU B 1 579 ? -5.602 -80.562 -34.844 1 52.19 579 GLU B CA 1
ATOM 8992 C C . GLU B 1 579 ? -6.051 -80.375 -36.312 1 52.19 579 GLU B C 1
ATOM 8994 O O . GLU B 1 579 ? -6.703 -81.25 -36.875 1 52.19 579 GLU B O 1
ATOM 8999 N N . GLU B 1 580 ? -5.832 -79.312 -36.938 1 45.78 580 GLU B N 1
ATOM 9000 C CA . GLU B 1 580 ? -6.227 -79.188 -38.344 1 45.78 580 GLU B CA 1
ATOM 9001 C C . GLU B 1 580 ? -5.324 -80 -39.25 1 45.78 580 GLU B C 1
ATOM 9003 O O . GLU B 1 580 ? -5.668 -80.188 -40.438 1 45.78 580 GLU B O 1
ATOM 9008 N N . GLY B 1 581 ? -4.113 -80.375 -39.031 1 40.84 581 GLY B N 1
ATOM 9009 C CA . GLY B 1 581 ? -3.312 -81.312 -39.781 1 40.84 581 GLY B CA 1
ATOM 9010 C C . GLY B 1 581 ? -3.906 -82.688 -39.844 1 40.84 581 GLY B C 1
ATOM 9011 O O . GLY B 1 581 ? -3.43 -83.562 -40.562 1 40.84 581 GLY B O 1
ATOM 9012 N N . GLY B 1 582 ? -4.543 -83.25 -38.938 1 36.62 582 GLY B N 1
ATOM 9013 C CA . GLY B 1 582 ? -5.129 -84.562 -39.156 1 36.62 582 GLY B CA 1
ATOM 9014 C C . GLY B 1 582 ? -6.156 -84.562 -40.281 1 36.62 582 GLY B C 1
ATOM 9015 O O . GLY B 1 582 ? -6.445 -85.625 -40.844 1 36.62 582 GLY B O 1
ATOM 9016 N N . THR B 1 583 ? -7.109 -83.812 -40.344 1 34.59 583 THR B N 1
ATOM 9017 C CA . THR B 1 583 ? -8.023 -84 -41.469 1 34.59 583 THR B CA 1
ATOM 9018 C C . THR B 1 583 ? -7.391 -83.5 -42.75 1 34.59 583 THR B C 1
ATOM 9020 O O . THR B 1 583 ? -7.445 -84.188 -43.781 1 34.59 583 THR B O 1
ATOM 9023 N N . SER B 1 584 ? -7.566 -82.312 -43.281 1 32.59 584 SER B N 1
ATOM 9024 C CA . SER B 1 584 ? -7.156 -81.875 -44.625 1 32.59 584 SER B CA 1
ATOM 9025 C C . SER B 1 584 ? -5.637 -81.875 -44.75 1 32.59 584 SER B C 1
ATOM 9027 O O . SER B 1 584 ? -4.922 -81.812 -43.75 1 32.59 584 SER B O 1
ATOM 9029 N N . GLY B 1 585 ? -4.969 -82.125 -46 1 32.84 585 GLY B N 1
ATOM 9030 C CA . GLY B 1 585 ? -3.658 -82 -46.594 1 32.84 585 GLY B CA 1
ATOM 9031 C C . GLY B 1 585 ? -2.857 -80.875 -46 1 32.84 585 GLY B C 1
ATOM 9032 O O . GLY B 1 585 ? -3.4 -79.75 -45.75 1 32.84 585 GLY B O 1
ATOM 9033 N N . SER B 1 586 ? -1.818 -81.125 -45.312 1 33.66 586 SER B N 1
ATOM 9034 C CA . SER B 1 586 ? -0.877 -80.438 -44.469 1 33.66 586 SER B CA 1
ATOM 9035 C C . SER B 1 586 ? -0.539 -79.062 -45.062 1 33.66 586 SER B C 1
ATOM 9037 O O . SER B 1 586 ? -0.245 -78.938 -46.25 1 33.66 586 SER B O 1
ATOM 9039 N N . LEU B 1 587 ? -1.014 -77.938 -44.625 1 35.16 587 LEU B N 1
ATOM 9040 C CA . LEU B 1 587 ? -0.457 -76.688 -45.062 1 35.16 587 LEU B CA 1
ATOM 9041 C C . LEU B 1 587 ? 1.032 -76.812 -45.344 1 35.16 587 LEU B C 1
ATOM 9043 O O . LEU B 1 587 ? 1.573 -76.062 -46.156 1 35.16 587 LEU B O 1
ATOM 9047 N N . ALA B 1 588 ? 1.855 -77.688 -44.75 1 35.38 588 ALA B N 1
ATOM 9048 C CA . ALA B 1 588 ? 3.199 -78.125 -45.156 1 35.38 588 ALA B CA 1
ATOM 9049 C C . ALA B 1 588 ? 3.17 -78.875 -46.469 1 35.38 588 ALA B C 1
ATOM 9051 O O . ALA B 1 588 ? 4.164 -78.875 -47.219 1 35.38 588 ALA B O 1
ATOM 9052 N N . ALA B 1 589 ? 2.213 -79.75 -46.812 1 34 589 ALA B N 1
ATOM 9053 C CA . ALA B 1 589 ? 2.248 -80.562 -48.031 1 34 589 ALA B CA 1
ATOM 9054 C C . ALA B 1 589 ? 1.995 -79.688 -49.25 1 34 589 ALA B C 1
ATOM 9056 O O . ALA B 1 589 ? 2.4 -80.062 -50.375 1 34 589 ALA B O 1
ATOM 9057 N N . GLN B 1 590 ? 1.166 -78.75 -49.25 1 31.27 590 GLN B N 1
ATOM 9058 C CA . GLN B 1 590 ? 0.89 -78.125 -50.531 1 31.27 590 GLN B CA 1
ATOM 9059 C C . GLN B 1 590 ? 2.02 -77.188 -50.938 1 31.27 590 GLN B C 1
ATOM 9061 O O . GLN B 1 590 ? 2.084 -76.75 -52.062 1 31.27 590 GLN B O 1
ATOM 9066 N N . ASN B 1 591 ? 2.852 -76.625 -50.156 1 28.8 591 ASN B N 1
ATOM 9067 C CA . ASN B 1 591 ? 3.902 -75.812 -50.688 1 28.8 591 ASN B CA 1
ATOM 9068 C C . ASN B 1 591 ? 5.082 -76.625 -51.219 1 28.8 591 ASN B C 1
ATOM 9070 O O . ASN B 1 591 ? 6.176 -76.062 -51.406 1 28.8 591 ASN B O 1
ATOM 9074 N N . ARG B 1 592 ? 5 -78.062 -51.406 1 29.23 592 ARG B N 1
ATOM 9075 C CA . ARG B 1 592 ? 5.812 -78.688 -52.469 1 29.23 592 ARG B CA 1
ATOM 9076 C C . ARG B 1 592 ? 5.129 -78.562 -53.812 1 29.23 592 ARG B C 1
ATOM 9078 O O . ARG B 1 592 ? 3.928 -78.812 -53.938 1 29.23 592 ARG B O 1
#

Foldseek 3Di:
DDPPDPDPPPVCPDPPDDPPPPPPPPPPPPPPPPPPPPVCPVPCPVVPCPPVNLLVVLLVLLVVLLVVLLVVQVVQAVPWFFDPDVDPDDPVCVFVVLLVVQLVSLVVSLVSLLVLLLQLQLLFLLVQVVPDPDPDDPVSNVLSVQRNDPPNDLVSLVCCVPPHDTDPLSVLSNVLVVLSVVLSVLSSVFKGKDKDKDKDKDKFKWFFFDQPCDDPQRVQQLVVLLVVLLVLLCCCVVVVDDDFFAEDFQKDWIGTDDDLVVFQWKKKFKAKIKGWFKDKDKDAWDWDADPVRFTWTDDPNATWGFKDQAPAQPAAAKAKAWIAHDDLVVLLVAQKTKMKTAFDAPVFFRPPDVVTAGHQEHCPVGRWAFDRSFMHGDDPQADHGHGIMMMMMMDGVIDMWMFMWMATSVRYIDTPDTDHHHPNSDDSSSNSNLNHRLCHVNLNDADPPAHRYRGHLLNCQLWFPPSVDDDRNPHHHTYTDDRVSNRSSSRVSSNSSSNSRSRQWGAGHPDPDIDGDIDMGMMMGIDMGMTMHGDPVSSVVSVVSSVSSSVSSVVSVVVPVPDPGDGNDPVVVVVVQVVVVVPDQRPVRVVD/DDPPDPDPPPVCVDDDDDDPDPPDPPPPPPDPPPPPPPVCPVPCVVVPCPPVNLLVVLLVLLVVLLVVLLVVLVVQAVPWFFDPDVDPDDPVCVFVVLLVVFLVSLVVSLVSLLVLLLQLQLLFLLVQVVVDPDPDDPVSNVLSDQRNDPPNDLVSLVCCVPPHDTDPLSVLSNVLVVLSVVLSVLSSVFKGKDKDKDKDKDKFKWFFFDQPPDDPQRVQFLVVLLVVLLVLLCCCVVVVDDDFFAEDFQKDWIGTDDDLVVFQWKKKFKAKIKGWFKDKAKDAWDWDADPVRFTWTDDPNATWGFKHQAQAQPAAAKAKAWIAHDDLVVLLVAQKTKMKTAFDAPVFFDPPDVVTAGHQEHCPVGRWAFDRSFMHGDDPQATHGHGIMMMMMMDTPIDMWMFMWMATSVRYIDTPDTDHHHPNSDDSSSNSNLNHRLCHVNLNDADDPAHRYRGHLLNCVLWFPPSVDDDRNPHHHTYTDDRVSNRSSSRVSSNSSSNSRSRQWGAGHPDPDIDGHIDMGMMMGMDMGMTMHGDPVSSVVSVVSSVSSSVSSVVSVVVPVVDPRDGNDPVVVVVVQVVVVVPDDRPVRPVD

pLDDT: mean 79.49, std 21.16, range [16.77, 98.38]

Nearest PDB structures (foldseek):
  4ei0-assembly1_A  TM=2.029E-01  e=1.421E+00  Parabacteroides merdae ATCC 43184
  8hx3-assembly2_B  TM=1.103E-01  e=8.403E-01  Bacillus thuringiensis
  4ei0-assembly1_A  TM=2.020E-01  e=8.580E-01  Parabacteroides merdae ATCC 43184